Protein AF-0000000070455587 (afdb_homodimer)

Nearest PDB structures (foldseek):
  5ztb-assembly3_C  TM=7.508E-01  e=6.288E-12  Thermus thermophilus HB27
  5mko-assembly1_A  TM=6.521E-01  e=1.449E-11  Pyrococcus horikoshii OT3
  5mko-assembly1_B  TM=6.599E-01  e=3.337E-11  Pyrococcus horikoshii OT3
  5mkq-assembly1_B  TM=6.740E-01  e=5.622E-11  Pyrococcus horikoshii OT3
  3vrh-assembly1_A-2  TM=6.355E-01  e=8.100E-11  Pyrococcus horikoshii OT3

Radius of gyration: 31.51 Å; Cα contacts (8 Å, |Δi|>4): 1247; chains: 2; bounding box: 84×100×78 Å

Sequence (880 aa):
MKCGQGTAALVIRVGDPFCRGCFREYFVHKFRAMLGKNRVIFPGEKVLLAVSGGPASSAMVRQVQEGLSREAAKRLRFIPGLIYVEEGAVRRQSPEQREQTLAQMETLLQATGFPYHLIHLEEALELPPSILQPGLEHAGPSGPSYKEAVDSFIQQQRQDGDSGTSVPGHSTPDTAAGAPASPRLPGAAQTQELLRTFEAATTATAREELLEMLRTHLIVQTARDRGYAKVMMGESLTRVAIKLLTNLSLGRGAYLAVDTGFTDQRHGDVMVVRPMRDYTAKEIAFYNRFFSVPTVSVPPLFTKRREKPSIHQLVERFLLGLQEEFPSTISTVYRTGEKLSPEPAKASSESDRCLLCLCGLDTYGEEELALEPTLILEEPAAGAESKAAYIPLLCYSCRLTFKELGPLDTLPPYVRAEGQRRIRRAEMEQNQENQESNESMKCGQGTAALVIRVGDPFCRGCFREYFVHKFRAMLGKNRVIFPGEKVLLAVSGGPASSAMVRQVQEGLSREAAKRLRFIPGLIYVEEGAVRRQSPEQREQTLAQMETLLQATGFPYHLIHLEEALELPPSILQPGLEHAGPSGPSYKEAVDSFIQQQRQDGDSGTSVPGHSTPDTAAGAPASPRLPGAAQTQELLRTFEAATTATAREELLEMLRTHLIVQTARDRGYAKVMMGESLTRVAIKLLTNLSLGRGAYLAVDTGFTDQRHGDVMVVRPMRDYTAKEIAFYNRFFSVPTVSVPPLFTKRREKPSIHQLVERFLLGLQEEFPSTISTVYRTGEKLSPEPAKASSESDRCLLCLCGLDTYGEEELALEPTLILEEPAAGAESKAAYIPLLCYSCRLTFKELGPLDTLPPYVRAEGQRRIRRAEMEQNQENQESNES

Structure (mmCIF, N/CA/C/O backbone):
data_AF-0000000070455587-model_v1
#
loop_
_entity.id
_entity.type
_entity.pdbx_description
1 polymer 'Cytoplasmic tRNA 2-thiolation protein 2'
#
loop_
_atom_site.group_PDB
_atom_site.id
_atom_site.type_symbol
_atom_site.label_atom_id
_atom_site.label_alt_id
_atom_site.label_comp_id
_atom_site.label_asym_id
_atom_site.label_entity_id
_atom_site.label_seq_id
_atom_site.pdbx_PDB_ins_code
_atom_site.Cartn_x
_atom_site.Cartn_y
_atom_site.Cartn_z
_atom_site.occupancy
_atom_site.B_iso_or_equiv
_atom_site.auth_seq_id
_atom_site.auth_comp_id
_atom_site.auth_asym_id
_atom_site.auth_atom_id
_atom_site.pdbx_PDB_model_num
ATOM 1 N N . MET A 1 1 ? -34.938 5.895 4.184 1 53.97 1 MET A N 1
ATOM 2 C CA . MET A 1 1 ? -34.281 6.758 5.137 1 53.97 1 MET A CA 1
ATOM 3 C C . MET A 1 1 ? -34.469 6.27 6.566 1 53.97 1 MET A C 1
ATOM 5 O O . MET A 1 1 ? -35.562 5.773 6.906 1 53.97 1 MET A O 1
ATOM 9 N N . LYS A 1 2 ? -33.469 6.18 7.16 1 55.91 2 LYS A N 1
ATOM 10 C CA . LYS A 1 2 ? -33.625 5.621 8.5 1 55.91 2 LYS A CA 1
ATOM 11 C C . LYS A 1 2 ? -34.656 6.43 9.297 1 55.91 2 LYS A C 1
ATOM 13 O O . LYS A 1 2 ? -35.344 5.887 10.156 1 55.91 2 LYS A O 1
ATOM 18 N N . CYS A 1 3 ? -34.656 7.734 8.938 1 62.03 3 CYS A N 1
ATOM 19 C CA . CYS A 1 3 ? -35.469 8.602 9.781 1 62.03 3 CYS A CA 1
ATOM 20 C C . CYS A 1 3 ? -36.906 8.625 9.305 1 62.03 3 CYS A C 1
ATOM 22 O O . CYS A 1 3 ? -37.812 9.133 10 1 62.03 3 CYS A O 1
ATOM 24 N N . GLY A 1 4 ? -37.25 7.855 8.266 1 63.5 4 GLY A N 1
ATOM 25 C CA . GLY A 1 4 ? -38.625 7.75 7.789 1 63.5 4 GLY A CA 1
ATOM 26 C C . GLY A 1 4 ? -39.219 9.086 7.391 1 63.5 4 GLY A C 1
ATOM 27 O O . GLY A 1 4 ? -40.312 9.141 6.844 1 63.5 4 GLY A O 1
ATOM 28 N N . GLN A 1 5 ? -38.656 10.273 7.824 1 59.16 5 GLN A N 1
ATOM 29 C CA . GLN A 1 5 ? -39.312 11.57 7.645 1 59.16 5 GLN A CA 1
ATOM 30 C C . GLN A 1 5 ? -38.656 12.352 6.496 1 59.16 5 GLN A C 1
ATOM 32 O O . GLN A 1 5 ? -39.344 13.07 5.766 1 59.16 5 GLN A O 1
ATOM 37 N N . GLY A 1 6 ? -37.375 12.344 6.355 1 57.31 6 GLY A N 1
ATOM 38 C CA . GLY A 1 6 ? -36.75 13.281 5.453 1 57.31 6 GLY A CA 1
ATOM 39 C C . GLY A 1 6 ? -36.562 12.727 4.055 1 57.31 6 GLY A C 1
ATOM 40 O O . GLY A 1 6 ? -36.844 11.562 3.799 1 57.31 6 GLY A O 1
ATOM 41 N N . THR A 1 7 ? -36.531 13.648 3.037 1 64.38 7 THR A N 1
ATOM 42 C CA . THR A 1 7 ? -36.219 13.289 1.655 1 64.38 7 THR A CA 1
ATOM 43 C C . THR A 1 7 ? -34.75 12.969 1.492 1 64.38 7 THR A C 1
ATOM 45 O O . THR A 1 7 ? -33.875 13.656 2.045 1 64.38 7 THR A O 1
ATOM 48 N N . ALA A 1 8 ? -34.594 11.82 0.847 1 63.44 8 ALA A N 1
ATOM 49 C CA . ALA A 1 8 ? -33.219 11.406 0.614 1 63.44 8 ALA A CA 1
ATOM 50 C C . ALA A 1 8 ? -32.406 12.492 -0.103 1 63.44 8 ALA A C 1
ATOM 52 O O . ALA A 1 8 ? -32.844 12.992 -1.149 1 63.44 8 ALA A O 1
ATOM 53 N N . ALA A 1 9 ? -31.438 13.023 0.512 1 61.56 9 ALA A N 1
ATOM 54 C CA . ALA A 1 9 ? -30.625 14.094 -0.058 1 61.56 9 ALA A CA 1
ATOM 55 C C . ALA A 1 9 ? -29.297 13.57 -0.563 1 61.56 9 ALA A C 1
ATOM 57 O O . ALA A 1 9 ? -28.688 14.156 -1.463 1 61.56 9 ALA A O 1
ATOM 58 N N . LEU A 1 10 ? -28.812 12.516 -0.022 1 66.62 10 LEU A N 1
ATOM 59 C CA . LEU A 1 10 ? -27.453 12.078 -0.374 1 66.62 10 LEU A CA 1
ATOM 60 C C . LEU A 1 10 ? -27.312 10.578 -0.187 1 66.62 10 LEU A C 1
ATOM 62 O O . LEU A 1 10 ? -27.906 10 0.726 1 66.62 10 LEU A O 1
ATOM 66 N N . VAL A 1 11 ? -26.781 10.062 -1.194 1 56.38 11 VAL A N 1
ATOM 67 C CA . VAL A 1 11 ? -26.406 8.664 -1.054 1 56.38 11 VAL A CA 1
ATOM 68 C C . VAL A 1 11 ? -24.906 8.539 -0.867 1 56.38 11 VAL A C 1
ATOM 70 O O . VAL A 1 11 ? -24.125 8.898 -1.761 1 56.38 11 VAL A O 1
ATOM 73 N N . ILE A 1 12 ? -24.453 8.586 0.315 1 54.97 12 ILE A N 1
ATOM 74 C CA . ILE A 1 12 ? -23.016 8.406 0.552 1 54.97 12 ILE A CA 1
ATOM 75 C C . ILE A 1 12 ? -22.625 6.961 0.275 1 54.97 12 ILE A C 1
ATOM 77 O O . ILE A 1 12 ? -21.641 6.699 -0.417 1 54.97 12 ILE A O 1
ATOM 81 N N . ARG A 1 13 ? -23.312 6.09 0.977 1 52.16 13 ARG A N 1
ATOM 82 C CA . ARG A 1 13 ? -23.094 4.664 0.743 1 52.16 13 ARG A CA 1
ATOM 83 C C . ARG A 1 13 ? -24.297 4.039 0.033 1 52.16 13 ARG A C 1
ATOM 85 O O . ARG A 1 13 ? -25.422 4.508 0.183 1 52.16 13 ARG A O 1
ATOM 92 N N . VAL A 1 14 ? -23.984 3.229 -0.93 1 48.66 14 VAL A N 1
ATOM 93 C CA . VAL A 1 14 ? -25.078 2.59 -1.659 1 48.66 14 VAL A CA 1
ATOM 94 C C . VAL A 1 14 ? -26.109 2.031 -0.673 1 48.66 14 VAL A C 1
ATOM 96 O O . VAL A 1 14 ? -25.766 1.208 0.181 1 48.66 14 VAL A O 1
ATOM 99 N N . GLY A 1 15 ? -27.156 2.631 -0.532 1 50.5 15 GLY A N 1
ATOM 100 C CA . GLY A 1 15 ? -28.312 2.076 0.167 1 50.5 15 GLY A CA 1
ATOM 101 C C . GLY A 1 15 ? -28.703 2.873 1.396 1 50.5 15 GLY A C 1
ATOM 102 O O . GLY A 1 15 ? -29.703 2.562 2.055 1 50.5 15 GLY A O 1
ATOM 103 N N . ASP A 1 16 ? -27.812 3.791 1.745 1 60.31 16 ASP A N 1
ATOM 104 C CA . ASP A 1 16 ? -28.234 4.566 2.908 1 60.31 16 ASP A CA 1
ATOM 105 C C . ASP A 1 16 ? -28.438 6.035 2.543 1 60.31 16 ASP A C 1
ATOM 107 O O . ASP A 1 16 ? -27.594 6.879 2.838 1 60.31 16 ASP A O 1
ATOM 111 N N . PRO A 1 17 ? -29.547 6.219 2.043 1 72 17 PRO A N 1
ATOM 112 C CA . PRO A 1 17 ? -29.828 7.625 1.754 1 72 17 PRO A CA 1
ATOM 113 C C . PRO A 1 17 ? -30.078 8.453 3.014 1 72 17 PRO A C 1
ATOM 115 O O . PRO A 1 17 ? -30.672 7.949 3.973 1 72 17 PRO A O 1
ATOM 118 N N . PHE A 1 18 ? -29.391 9.516 3.135 1 76.94 18 PHE A N 1
ATOM 119 C CA . PHE A 1 18 ? -29.531 10.422 4.262 1 76.94 18 PHE A CA 1
ATOM 120 C C . PHE A 1 18 ? -30.344 11.648 3.865 1 76.94 18 PHE A C 1
ATOM 122 O O . PHE A 1 18 ? -30.203 12.164 2.754 1 76.94 18 PHE A O 1
ATOM 129 N N . CYS A 1 19 ? -31.312 11.953 4.707 1 80.81 19 CYS A N 1
ATOM 130 C CA . CYS A 1 19 ? -31.812 13.328 4.629 1 80.81 19 CYS A CA 1
ATOM 131 C C . CYS A 1 19 ? -30.812 14.305 5.234 1 80.81 19 CYS A C 1
ATOM 133 O O . CYS A 1 19 ? -29.828 13.891 5.852 1 80.81 19 CYS A O 1
ATOM 135 N N . ARG A 1 20 ? -31 15.586 5.121 1 83.62 20 ARG A N 1
ATOM 136 C CA . ARG A 1 20 ? -30.078 16.609 5.562 1 83.62 20 ARG A CA 1
ATOM 137 C C . ARG A 1 20 ? -29.844 16.531 7.07 1 83.62 20 ARG A C 1
ATOM 139 O O . ARG A 1 20 ? -28.703 16.594 7.531 1 83.62 20 ARG A O 1
ATOM 146 N N . GLY A 1 21 ? -30.906 16.422 7.777 1 85.56 21 GLY A N 1
ATOM 147 C CA . GLY A 1 21 ? -30.812 16.344 9.227 1 85.56 21 GLY A CA 1
ATOM 148 C C . GLY A 1 21 ? -30.078 15.109 9.703 1 85.56 21 GLY A C 1
ATOM 149 O O . GLY A 1 21 ? -29.203 15.195 10.57 1 85.56 21 GLY A O 1
ATOM 150 N N . CYS A 1 22 ? -30.391 14.055 9.141 1 87.38 22 CYS A N 1
ATOM 151 C CA . CYS A 1 22 ? -29.766 12.797 9.516 1 87.38 22 CYS A CA 1
ATOM 152 C C . CYS A 1 22 ? -28.281 12.805 9.148 1 87.38 22 CYS A C 1
ATOM 154 O O . CYS A 1 22 ? -27.453 12.227 9.859 1 87.38 22 CYS A O 1
ATOM 156 N N . PHE A 1 23 ? -28 13.492 8.062 1 89.88 23 PHE A N 1
ATOM 157 C CA . PHE A 1 23 ? -26.609 13.57 7.633 1 89.88 23 PHE A CA 1
ATOM 158 C C . PHE A 1 23 ? -25.797 14.414 8.602 1 89.88 23 PHE A C 1
ATOM 160 O O . PHE A 1 23 ? -24.656 14.07 8.922 1 89.88 23 PHE A O 1
ATOM 167 N N . ARG A 1 24 ? -26.406 15.43 9.023 1 90.81 24 ARG A N 1
ATOM 168 C CA . ARG A 1 24 ? -25.719 16.266 10.008 1 90.81 24 ARG A CA 1
ATOM 169 C C . ARG A 1 24 ? -25.422 15.477 11.273 1 90.81 24 ARG A C 1
ATOM 171 O O . ARG A 1 24 ? -24.297 15.523 11.781 1 90.81 24 ARG A O 1
ATOM 178 N N . GLU A 1 25 ? -26.375 14.766 11.727 1 89.38 25 GLU A N 1
ATOM 179 C CA . GLU A 1 25 ? -26.203 13.969 12.945 1 89.38 25 GLU A CA 1
ATOM 180 C C . GLU A 1 25 ? -25.141 12.898 12.758 1 89.38 25 GLU A C 1
ATOM 182 O O . GLU A 1 25 ? -24.328 12.648 13.656 1 89.38 25 GLU A O 1
ATOM 187 N N . TYR A 1 26 ? -25.219 12.367 11.594 1 89.62 26 TYR A N 1
ATOM 188 C CA . TYR A 1 26 ? -24.234 11.344 11.258 1 89.62 26 TYR A CA 1
ATOM 189 C C . TYR A 1 26 ? -22.828 11.922 11.273 1 89.62 26 TYR A C 1
ATOM 191 O O . TYR A 1 26 ? -21.906 11.336 11.844 1 89.62 26 TYR A O 1
ATOM 199 N N . PHE A 1 27 ? -22.656 13.055 10.633 1 93.31 27 PHE A N 1
ATOM 200 C CA . PHE A 1 27 ? -21.359 13.711 10.5 1 93.31 27 PHE A CA 1
ATOM 201 C C . PHE A 1 27 ? -20.812 14.109 11.867 1 93.31 27 PHE A C 1
ATOM 203 O O . PHE A 1 27 ? -19.641 13.867 12.164 1 93.31 27 PHE A O 1
ATOM 210 N N . VAL A 1 28 ? -21.641 14.609 12.711 1 92.5 28 VAL A N 1
ATOM 211 C CA . VAL A 1 28 ? -21.266 15.062 14.047 1 92.5 28 VAL A CA 1
ATOM 212 C C . VAL A 1 28 ? -20.922 13.852 14.922 1 92.5 28 VAL A C 1
ATOM 214 O O . VAL A 1 28 ? -19.922 13.867 15.641 1 92.5 28 VAL A O 1
ATOM 217 N N . HIS A 1 29 ? -21.703 12.852 14.836 1 91.69 29 HIS A N 1
ATOM 218 C CA . HIS A 1 29 ? -21.484 11.648 15.633 1 91.69 29 HIS A CA 1
ATOM 219 C C . HIS A 1 29 ? -20.156 10.984 15.281 1 91.69 29 HIS A C 1
ATOM 221 O O . HIS A 1 29 ? -19.438 10.516 16.156 1 91.69 29 HIS A O 1
ATOM 227 N N . LYS A 1 30 ? -19.922 10.922 14.062 1 93.56 30 LYS A N 1
ATOM 228 C CA . LYS A 1 30 ? -18.672 10.32 13.594 1 93.56 30 LYS A CA 1
ATOM 229 C C . LYS A 1 30 ? -17.453 11.047 14.148 1 93.56 30 LYS A C 1
ATOM 231 O O . LYS A 1 30 ? -16.484 10.414 14.562 1 93.56 30 LYS A O 1
ATOM 236 N N . PHE A 1 31 ? -17.5 12.367 14.18 1 94.75 31 PHE A N 1
ATOM 237 C CA . PHE A 1 31 ? -16.406 13.18 14.703 1 94.75 31 PHE A CA 1
ATOM 238 C C . PHE A 1 31 ? -16.219 12.938 16.203 1 94.75 31 PHE A C 1
ATOM 240 O O . PHE A 1 31 ? -15.094 12.711 16.656 1 94.75 31 PHE A O 1
ATOM 247 N N . ARG A 1 32 ? -17.266 12.891 16.875 1 91.69 32 ARG A N 1
ATOM 248 C CA . ARG A 1 32 ? -17.234 12.688 18.312 1 91.69 32 ARG A CA 1
ATOM 249 C C . ARG A 1 32 ? -16.766 11.281 18.672 1 91.69 32 ARG A C 1
ATOM 251 O O . ARG A 1 32 ? -16.031 11.086 19.625 1 91.69 32 ARG A O 1
ATOM 258 N N . ALA A 1 33 ? -17.266 10.398 17.906 1 91.31 33 ALA A N 1
ATOM 259 C CA . ALA A 1 33 ? -16.891 9.008 18.125 1 91.31 33 ALA A CA 1
ATOM 260 C C . ALA A 1 33 ? -15.391 8.812 17.922 1 91.31 33 ALA A C 1
ATOM 262 O O . ALA A 1 33 ? -14.75 8.055 18.656 1 91.31 33 ALA A O 1
ATOM 263 N N . MET A 1 34 ? -14.859 9.461 16.938 1 92.44 34 MET A N 1
ATOM 264 C CA . MET A 1 34 ? -13.43 9.367 16.656 1 92.44 34 MET A CA 1
ATOM 265 C C . MET A 1 34 ? -12.609 9.898 17.828 1 92.44 34 MET A C 1
ATOM 267 O O . MET A 1 34 ? -11.625 9.281 18.25 1 92.44 34 MET A O 1
ATOM 271 N N . LEU A 1 35 ? -12.977 11 18.375 1 92.38 35 LEU A N 1
ATOM 272 C CA . LEU A 1 35 ? -12.273 11.586 19.5 1 92.38 35 LEU A CA 1
ATOM 273 C C . LEU A 1 35 ? -12.484 10.75 20.766 1 92.38 35 LEU A C 1
ATOM 275 O O . LEU A 1 35 ? -11.547 10.555 21.547 1 92.38 35 LEU A O 1
ATOM 279 N N . GLY A 1 36 ? -13.688 10.203 20.922 1 88.56 36 GLY A N 1
ATOM 280 C CA . GLY A 1 36 ? -14.023 9.406 22.094 1 88.56 36 GLY A CA 1
ATOM 281 C C . GLY A 1 36 ? -13.32 8.062 22.109 1 88.56 36 GLY A C 1
ATOM 282 O O . GLY A 1 36 ? -12.945 7.57 23.188 1 88.56 36 GLY A O 1
ATOM 283 N N . LYS A 1 37 ? -13.188 7.508 21.016 1 88.88 37 LYS A N 1
ATOM 284 C CA . LYS A 1 37 ? -12.547 6.199 20.906 1 88.88 37 LYS A CA 1
ATOM 285 C C . LYS A 1 37 ? -11.062 6.277 21.234 1 88.88 37 LYS A C 1
ATOM 287 O O . LYS A 1 37 ? -10.492 5.332 21.797 1 88.88 37 LYS A O 1
ATOM 292 N N . ASN A 1 38 ? -10.445 7.336 20.922 1 88.25 38 ASN A N 1
ATOM 293 C CA . ASN A 1 38 ? -9 7.449 21.078 1 88.25 38 ASN A CA 1
ATOM 294 C C . ASN A 1 38 ? -8.633 8.102 22.406 1 88.25 38 ASN A C 1
ATOM 296 O O . ASN A 1 38 ? -7.617 7.766 23.016 1 88.25 38 ASN A O 1
ATOM 300 N N . ARG A 1 39 ? -9.383 9.016 22.969 1 89.19 39 ARG A N 1
ATOM 301 C CA . ARG A 1 39 ? -9.336 9.602 24.297 1 89.19 39 ARG A CA 1
ATOM 302 C C . ARG A 1 39 ? -7.961 10.18 24.609 1 89.19 39 ARG A C 1
ATOM 304 O O . ARG A 1 39 ? -7.391 9.922 25.672 1 89.19 39 ARG A O 1
ATOM 311 N N . VAL A 1 40 ? -7.48 10.922 23.656 1 91.19 40 VAL A N 1
ATOM 312 C CA . VAL A 1 40 ? -6.125 11.438 23.812 1 91.19 40 VAL A CA 1
ATOM 313 C C . VAL A 1 40 ? -6.172 12.914 24.188 1 91.19 40 VAL A C 1
ATOM 315 O O . VAL A 1 40 ? -5.164 13.484 24.609 1 91.19 40 VAL A O 1
ATOM 318 N N . ILE A 1 41 ? -7.316 13.508 24.078 1 92.62 41 ILE A N 1
ATOM 319 C CA . ILE A 1 41 ? -7.457 14.914 24.422 1 92.62 41 ILE A CA 1
ATOM 320 C C . ILE A 1 41 ? -8.117 15.047 25.797 1 92.62 41 ILE A C 1
ATOM 322 O O . ILE A 1 41 ? -9.305 14.75 25.953 1 92.62 41 ILE A O 1
ATOM 326 N N . PHE A 1 42 ? -7.449 15.586 26.688 1 90.44 42 PHE A N 1
ATOM 327 C CA . PHE A 1 42 ? -7.941 15.703 28.062 1 90.44 42 PHE A CA 1
ATOM 328 C C . PHE A 1 42 ? -8.648 17.031 28.266 1 90.44 42 PHE A C 1
ATOM 330 O O . PHE A 1 42 ? -8.367 18.016 27.562 1 90.44 42 PHE A O 1
ATOM 337 N N . PRO A 1 43 ? -9.516 17 29.234 1 90.44 43 PRO A N 1
ATOM 338 C CA . PRO A 1 43 ? -10.234 18.234 29.516 1 90.44 43 PRO A CA 1
ATOM 339 C C . PRO A 1 43 ? -9.305 19.391 29.891 1 90.44 43 PRO A C 1
ATOM 341 O O . PRO A 1 43 ? -8.352 19.188 30.656 1 90.44 43 PRO A O 1
ATOM 344 N N . GLY A 1 44 ? -9.602 20.516 29.297 1 91.12 44 GLY A N 1
ATOM 345 C CA . GLY A 1 44 ? -8.852 21.719 29.656 1 91.12 44 GLY A CA 1
ATOM 346 C C . GLY A 1 44 ? -7.578 21.875 28.844 1 91.12 44 GLY A C 1
ATOM 347 O O . GLY A 1 44 ? -6.93 22.922 28.891 1 91.12 44 GLY A O 1
ATOM 348 N N . GLU A 1 45 ? -7.258 20.922 28.094 1 93.56 45 GLU A N 1
ATOM 349 C CA . GLU A 1 45 ? -6.062 21.016 27.25 1 93.56 45 GLU A CA 1
ATOM 350 C C . GLU A 1 45 ? -6.262 22.016 26.109 1 93.56 45 GLU A C 1
ATOM 352 O O . GLU A 1 45 ? -7.363 22.141 25.578 1 93.56 45 GLU A O 1
ATOM 357 N N . LYS A 1 46 ? -5.223 22.688 25.859 1 96.81 46 LYS A N 1
ATOM 358 C CA . LYS A 1 46 ? -5.238 23.547 24.672 1 96.81 46 LYS A CA 1
ATOM 359 C C . LYS A 1 46 ? -4.926 22.766 23.406 1 96.81 46 LYS A C 1
ATOM 361 O O . LYS A 1 46 ? -3.957 22 23.375 1 96.81 46 LYS A O 1
ATOM 366 N N . VAL A 1 47 ? -5.789 22.922 22.438 1 98.06 47 VAL A N 1
ATOM 367 C CA . VAL A 1 47 ? -5.648 22.172 21.188 1 98.06 47 VAL A CA 1
ATOM 368 C C . VAL A 1 47 ? -5.586 23.141 20 1 98.06 47 VAL A C 1
ATOM 370 O O . VAL A 1 47 ? -6.496 23.953 19.812 1 98.06 47 VAL A O 1
ATOM 373 N N . LEU A 1 48 ? -4.508 23.094 19.266 1 98.75 48 LEU A N 1
ATOM 374 C CA . LEU A 1 48 ? -4.305 23.969 18.109 1 98.75 48 LEU A CA 1
ATOM 375 C C . LEU A 1 48 ? -4.844 23.312 16.828 1 98.75 48 LEU A C 1
ATOM 377 O O . LEU A 1 48 ? -4.406 22.234 16.453 1 98.75 48 LEU A O 1
ATOM 381 N N . LEU A 1 49 ? -5.82 23.891 16.188 1 98.75 49 LEU A N 1
ATOM 382 C CA . LEU A 1 49 ? -6.387 23.391 14.938 1 98.75 49 LEU A CA 1
ATOM 383 C C . LEU A 1 49 ? -5.688 24.016 13.734 1 98.75 49 LEU A C 1
ATOM 385 O O . LEU A 1 49 ? -5.688 25.25 13.578 1 98.75 49 LEU A O 1
ATOM 389 N N . ALA A 1 50 ? -5.09 23.188 12.914 1 98.69 50 ALA A N 1
ATOM 390 C CA . ALA A 1 50 ? -4.465 23.672 11.688 1 98.69 50 ALA A CA 1
ATOM 391 C C . ALA A 1 50 ? -5.5 23.875 10.586 1 98.69 50 ALA A C 1
ATOM 393 O O . ALA A 1 50 ? -6.168 22.922 10.172 1 98.69 50 ALA A O 1
ATOM 394 N N . VAL A 1 51 ? -5.578 25.109 10.094 1 98.06 51 VAL A N 1
ATOM 395 C CA . VAL A 1 51 ? -6.594 25.469 9.102 1 98.06 51 VAL A CA 1
ATOM 396 C C . VAL A 1 51 ? -5.922 25.906 7.809 1 98.06 51 VAL A C 1
ATOM 398 O O . VAL A 1 51 ? -5.16 26.891 7.797 1 98.06 51 VAL A O 1
ATOM 401 N N . SER A 1 52 ? -6.211 25.203 6.758 1 96.31 52 SER A N 1
ATOM 402 C CA . SER A 1 52 ? -5.637 25.562 5.461 1 96.31 52 SER A CA 1
ATOM 403 C C . SER A 1 52 ? -6.59 26.438 4.652 1 96.31 52 SER A C 1
ATOM 405 O O . SER A 1 52 ? -6.18 27.078 3.686 1 96.31 52 SER A O 1
ATOM 407 N N . GLY A 1 53 ? -7.871 26.5 5.066 1 94.94 53 GLY A N 1
ATOM 408 C CA . GLY A 1 53 ? -8.898 27.156 4.273 1 94.94 53 GLY A CA 1
ATOM 409 C C . GLY A 1 53 ? -9.625 26.203 3.34 1 94.94 53 GLY A C 1
ATOM 410 O O . GLY A 1 53 ? -10.68 26.531 2.801 1 94.94 53 GLY A O 1
ATOM 411 N N . GLY A 1 54 ? -9.133 25.016 3.182 1 95.94 54 GLY A N 1
ATOM 412 C CA . GLY A 1 54 ? -9.758 24.031 2.32 1 95.94 54 GLY A CA 1
ATOM 413 C C . GLY A 1 54 ? -10.961 23.359 2.955 1 95.94 54 GLY A C 1
ATOM 414 O O . GLY A 1 54 ? -11.328 23.672 4.09 1 95.94 54 GLY A O 1
ATOM 415 N N . PRO A 1 55 ? -11.531 22.438 2.246 1 97.12 55 PRO A N 1
ATOM 416 C CA . PRO A 1 55 ? -12.789 21.844 2.703 1 97.12 55 PRO A CA 1
ATOM 417 C C . PRO A 1 55 ? -12.625 21.047 3.99 1 97.12 55 PRO A C 1
ATOM 419 O O . PRO A 1 55 ? -13.438 21.172 4.914 1 97.12 55 PRO A O 1
ATOM 422 N N . ALA A 1 56 ? -11.609 20.297 4.094 1 97.81 56 ALA A N 1
ATOM 423 C CA . ALA A 1 56 ? -11.477 19.375 5.219 1 97.81 56 ALA A CA 1
ATOM 424 C C . ALA A 1 56 ? -11.172 20.125 6.512 1 97.81 56 ALA A C 1
ATOM 426 O O . ALA A 1 56 ? -11.773 19.844 7.551 1 97.81 56 ALA A O 1
ATOM 427 N N . SER A 1 57 ? -10.234 21.031 6.445 1 97.81 57 SER A N 1
ATOM 428 C CA . SER A 1 57 ? -9.898 21.781 7.645 1 97.81 57 SER A CA 1
ATOM 429 C C . SER A 1 57 ? -11.055 22.656 8.094 1 97.81 57 SER A C 1
ATOM 431 O O . SER A 1 57 ? -11.297 22.828 9.289 1 97.81 57 SER A O 1
ATOM 433 N N . SER A 1 58 ? -11.797 23.219 7.129 1 97.88 58 SER A N 1
ATOM 434 C CA . SER A 1 58 ? -12.953 24.047 7.465 1 97.88 58 SER A CA 1
ATOM 435 C C . SER A 1 58 ? -14.055 23.219 8.125 1 97.88 58 SER A C 1
ATOM 437 O O . SER A 1 58 ? -14.672 23.656 9.086 1 97.88 58 SER A O 1
ATOM 439 N N . ALA A 1 59 ? -14.266 22.016 7.574 1 98.12 59 ALA A N 1
ATOM 440 C CA . ALA A 1 59 ? -15.242 21.125 8.188 1 98.12 59 ALA A CA 1
ATOM 441 C C . ALA A 1 59 ? -14.828 20.734 9.602 1 98.12 59 ALA A C 1
ATOM 443 O O . ALA A 1 59 ? -15.672 20.625 10.492 1 98.12 59 ALA A O 1
ATOM 444 N N . MET A 1 60 ? -13.57 20.516 9.797 1 98.31 60 MET A N 1
ATOM 445 C CA . MET A 1 60 ? -13.031 20.172 11.109 1 98.31 60 MET A CA 1
ATOM 446 C C . MET A 1 60 ? -13.328 21.266 12.125 1 98.31 60 MET A C 1
ATOM 448 O O . MET A 1 60 ? -13.789 21 13.227 1 98.31 60 MET A O 1
ATOM 452 N N . VAL A 1 61 ? -13.078 22.531 11.75 1 97.88 61 VAL A N 1
ATOM 453 C CA . VAL A 1 61 ? -13.32 23.656 12.633 1 97.88 61 VAL A CA 1
ATOM 454 C C . VAL A 1 61 ? -14.805 23.734 13 1 97.88 61 VAL A C 1
ATOM 456 O O . VAL A 1 61 ? -15.148 23.953 14.164 1 97.88 61 VAL A O 1
ATOM 459 N N . ARG A 1 62 ? -15.648 23.516 12.055 1 96.62 62 ARG A N 1
ATOM 460 C CA . ARG A 1 62 ? -17.094 23.547 12.297 1 96.62 62 ARG A CA 1
ATOM 461 C C . ARG A 1 62 ? -17.5 22.453 13.281 1 96.62 62 ARG A C 1
ATOM 463 O O . ARG A 1 62 ? -18.344 22.688 14.148 1 96.62 62 ARG A O 1
ATOM 470 N N . GLN A 1 63 ? -16.906 21.281 13.125 1 96.44 63 GLN A N 1
ATOM 471 C CA . GLN A 1 63 ? -17.219 20.188 14.039 1 96.44 63 GLN A CA 1
ATOM 472 C C . GLN A 1 63 ? -16.781 20.516 15.461 1 96.44 63 GLN A C 1
ATOM 474 O O . GLN A 1 63 ? -17.469 20.172 16.422 1 96.44 63 GLN A O 1
ATOM 479 N N . VAL A 1 64 ? -15.617 21.141 15.594 1 96.38 64 VAL A N 1
ATOM 480 C CA . VAL A 1 64 ? -15.133 21.531 16.906 1 96.38 64 VAL A CA 1
ATOM 481 C C . VAL A 1 64 ? -16.062 22.578 17.516 1 96.38 64 VAL A C 1
ATOM 483 O O . VAL A 1 64 ? -16.391 22.516 18.703 1 96.38 64 VAL A O 1
ATOM 486 N N . GLN A 1 65 ? -16.516 23.516 16.688 1 94 65 GLN A N 1
ATOM 487 C CA . GLN A 1 65 ? -17.453 24.531 17.156 1 94 65 GLN A CA 1
ATOM 488 C C . GLN A 1 65 ? -18.734 23.906 17.656 1 94 65 GLN A C 1
ATOM 490 O O . GLN A 1 65 ? -19.234 24.25 18.734 1 94 65 GLN A O 1
ATOM 495 N N . GLU A 1 66 ? -19.234 22.984 16.891 1 89.81 66 GLU A N 1
ATOM 496 C CA . GLU A 1 66 ? -20.469 22.281 17.266 1 89.81 66 GLU A CA 1
ATOM 497 C C . GLU A 1 66 ? -20.266 21.469 18.531 1 89.81 66 GLU A C 1
ATOM 499 O O . GLU A 1 66 ? -21.188 21.375 19.359 1 89.81 66 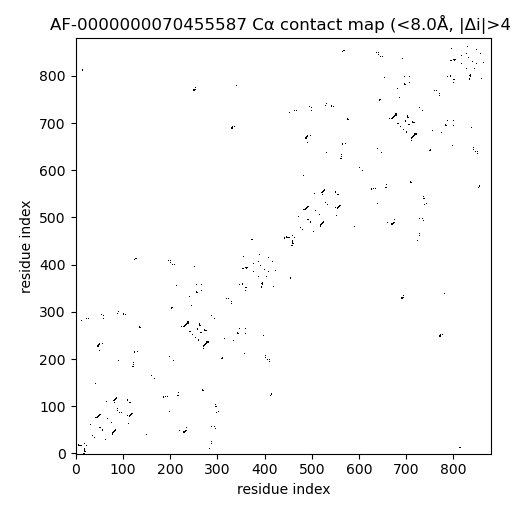GLU A O 1
ATOM 504 N N . GLY A 1 67 ? -19.156 20.938 18.672 1 90.06 67 GLY A N 1
ATOM 505 C CA . GLY A 1 67 ? -18.875 20.094 19.812 1 90.06 67 GLY A CA 1
ATOM 506 C C . GLY A 1 67 ? -18.656 20.875 21.094 1 90.06 67 GLY A C 1
ATOM 507 O O . GLY A 1 67 ? -18.844 20.359 22.188 1 90.06 67 GLY A O 1
ATOM 508 N N . LEU A 1 68 ? -18.25 22.062 20.969 1 89.12 68 LEU A N 1
ATOM 509 C CA . LEU A 1 68 ? -17.984 22.906 22.141 1 89.12 68 LEU A CA 1
ATOM 510 C C . LEU A 1 68 ? -19.219 23.672 22.562 1 89.12 68 LEU A C 1
ATOM 512 O O . LEU A 1 68 ? -19.266 24.234 23.656 1 89.12 68 LEU A O 1
ATOM 516 N N . SER A 1 69 ? -20.188 23.578 21.734 1 83.75 69 SER A N 1
ATOM 517 C CA . SER A 1 69 ? -21.422 24.312 22.031 1 83.75 69 SER A CA 1
ATOM 518 C C . SER A 1 69 ? -22.141 23.688 23.234 1 83.75 69 SER A C 1
ATOM 520 O O . SER A 1 69 ? -22.047 22.484 23.469 1 83.75 69 SER A O 1
ATOM 522 N N . ARG A 1 70 ? -22.859 24.469 24 1 71.38 70 ARG A N 1
ATOM 523 C CA . ARG A 1 70 ? -23.547 24.094 25.234 1 71.38 70 ARG A CA 1
ATOM 524 C C . ARG A 1 70 ? -24.672 23.094 24.938 1 71.38 70 ARG A C 1
ATOM 526 O O . ARG A 1 70 ? -25.031 22.281 25.797 1 71.38 70 ARG A O 1
ATOM 533 N N . GLU A 1 71 ? -25.094 23.125 23.859 1 69.19 71 GLU A N 1
ATOM 534 C CA . GLU A 1 71 ? -26.234 22.281 23.5 1 69.19 71 GLU A CA 1
ATOM 535 C C . GLU A 1 71 ? -25.797 20.875 23.125 1 69.19 71 GLU A C 1
ATOM 537 O O . GLU A 1 71 ? -26.625 19.984 22.969 1 69.19 71 GLU A O 1
ATOM 542 N N . ALA A 1 72 ? -24.516 20.781 23.234 1 72.62 72 ALA A N 1
ATOM 543 C CA . ALA A 1 72 ? -24.031 19.469 22.797 1 72.62 72 ALA A CA 1
ATOM 544 C C . ALA A 1 72 ? -24.141 18.438 23.906 1 72.62 72 ALA A C 1
ATOM 546 O O . ALA A 1 72 ? -23.812 18.719 25.062 1 72.62 72 ALA A O 1
ATOM 547 N N . ALA A 1 73 ? -24.719 17.344 23.797 1 62.34 73 ALA A N 1
ATOM 548 C CA . ALA A 1 73 ? -24.891 16.266 24.766 1 62.34 73 ALA A CA 1
ATOM 549 C C . ALA A 1 73 ? -23.547 15.828 25.344 1 62.34 73 ALA A C 1
ATOM 551 O O . ALA A 1 73 ? -23.375 15.766 26.562 1 62.34 73 ALA A O 1
ATOM 552 N N . LYS A 1 74 ? -22.562 15.484 24.641 1 68.62 74 LYS A N 1
ATOM 553 C CA . LYS A 1 74 ? -21.203 15.125 25.047 1 68.62 74 LYS A CA 1
ATOM 554 C C . LYS A 1 74 ? -20.203 16.172 24.562 1 68.62 74 LYS A C 1
ATOM 556 O O . LYS A 1 74 ? -19.5 15.961 23.562 1 68.62 74 LYS A O 1
ATOM 561 N N . ARG A 1 75 ? -20.172 17.125 25.438 1 80.38 75 ARG A N 1
ATOM 562 C CA . ARG A 1 75 ? -19.453 18.344 25.078 1 80.38 75 ARG A CA 1
ATOM 563 C C . ARG A 1 75 ? -17.938 18.109 25.094 1 80.38 75 ARG A C 1
ATOM 565 O O . ARG A 1 75 ? -17.438 17.422 25.984 1 80.38 75 ARG A O 1
ATOM 572 N N . LEU A 1 76 ? -17.297 18.656 24.062 1 88.69 76 LEU A N 1
ATOM 573 C CA . LEU A 1 76 ? -15.836 18.719 24.078 1 88.69 76 LEU A CA 1
ATOM 574 C C . LEU A 1 76 ? -15.359 19.672 25.172 1 88.69 76 LEU A C 1
ATOM 576 O O . LEU A 1 76 ? -16.016 20.672 25.453 1 88.69 76 LEU A O 1
ATOM 580 N N . ARG A 1 77 ? -14.266 19.359 25.781 1 88.75 77 ARG A N 1
ATOM 581 C CA . ARG A 1 77 ? -13.859 20.094 26.969 1 88.75 77 ARG A CA 1
ATOM 582 C C . ARG A 1 77 ? -12.445 20.641 26.828 1 88.75 77 ARG A C 1
ATOM 584 O O . ARG A 1 77 ? -11.781 20.938 27.828 1 88.75 77 ARG A O 1
ATOM 591 N N . PHE A 1 78 ? -11.992 20.75 25.625 1 93.19 78 PHE A N 1
ATOM 592 C CA . PHE A 1 78 ? -10.672 21.328 25.422 1 93.19 78 PHE A CA 1
ATOM 593 C C . PHE A 1 78 ? -10.781 22.766 24.969 1 93.19 78 PHE A C 1
ATOM 595 O O . PHE A 1 78 ? -11.875 23.266 24.688 1 93.19 78 PHE A O 1
ATOM 602 N N . ILE A 1 79 ? -9.664 23.484 24.969 1 95.56 79 ILE A N 1
ATOM 603 C CA . ILE A 1 79 ? -9.609 24.891 24.594 1 95.56 79 ILE A CA 1
ATOM 604 C C . ILE A 1 79 ? -8.992 25.016 23.203 1 95.56 79 ILE A C 1
ATOM 606 O O . ILE A 1 79 ? -7.781 24.844 23.031 1 95.56 79 ILE A O 1
ATOM 610 N N . PRO A 1 80 ? -9.805 25.438 22.266 1 97.25 80 PRO A N 1
ATOM 611 C CA . PRO A 1 80 ? -9.312 25.469 20.875 1 97.25 80 PRO A CA 1
ATOM 612 C C . PRO A 1 80 ? -8.547 26.75 20.547 1 97.25 80 PRO A C 1
ATOM 614 O O . PRO A 1 80 ? -8.789 27.797 21.156 1 97.25 80 PRO A O 1
ATOM 617 N N . GLY A 1 81 ? -7.59 26.641 19.75 1 98.25 81 GLY A N 1
ATOM 618 C CA . GLY A 1 81 ? -6.918 27.688 18.984 1 98.25 81 GLY A CA 1
ATOM 619 C C . GLY A 1 81 ? -6.703 27.344 17.531 1 98.25 81 GLY A C 1
ATOM 620 O O . GLY A 1 81 ? -6.734 26.156 17.172 1 98.25 81 GLY A O 1
ATOM 621 N N . LEU A 1 82 ? -6.617 28.359 16.719 1 98.56 82 LEU A N 1
ATOM 622 C CA . LEU A 1 82 ? -6.465 28.109 15.281 1 98.56 82 LEU A CA 1
ATOM 623 C C . LEU A 1 82 ? -5.109 28.609 14.789 1 98.56 82 LEU A C 1
ATOM 625 O O . LEU A 1 82 ? -4.543 29.547 15.344 1 98.56 82 LEU A O 1
ATOM 629 N N . ILE A 1 83 ? -4.594 27.953 13.773 1 98.56 83 ILE A N 1
ATOM 630 C CA . ILE A 1 83 ? -3.389 28.453 13.109 1 98.56 83 ILE A CA 1
ATOM 631 C C . ILE A 1 83 ? -3.547 28.344 11.594 1 98.56 83 ILE A C 1
ATOM 633 O O . ILE A 1 83 ? -4.098 27.359 11.094 1 98.56 83 ILE A O 1
ATOM 637 N N . TYR A 1 84 ? -3.191 29.359 10.93 1 98.12 84 TYR A N 1
ATOM 638 C CA . TYR A 1 84 ? -3.121 29.406 9.469 1 98.12 84 TYR A CA 1
ATOM 639 C C . TYR A 1 84 ? -1.725 29.797 9.008 1 98.12 84 TYR A C 1
ATOM 641 O O . TYR A 1 84 ? -1.193 30.828 9.422 1 98.12 84 TYR A O 1
ATOM 649 N N . VAL A 1 85 ? -1.159 28.953 8.172 1 97.88 85 VAL A N 1
ATOM 650 C CA . VAL A 1 85 ? 0.14 29.25 7.574 1 97.88 85 VAL A CA 1
ATOM 651 C C . VAL A 1 85 ? -0.051 29.781 6.156 1 97.88 85 VAL A C 1
ATOM 653 O O . VAL A 1 85 ? -0.475 29.047 5.258 1 97.88 85 VAL A O 1
ATOM 656 N N . GLU A 1 86 ? 0.258 31.047 5.957 1 97.19 86 GLU A N 1
ATOM 657 C CA . GLU A 1 86 ? 0.165 31.672 4.645 1 97.19 86 GLU A CA 1
ATOM 658 C C . GLU A 1 86 ? 1.312 31.234 3.738 1 97.19 86 GLU A C 1
ATOM 660 O O . GLU A 1 86 ? 2.482 31.422 4.07 1 97.19 86 GLU A O 1
ATOM 665 N N . GLU A 1 87 ? 0.989 30.625 2.604 1 97.25 87 GLU A N 1
ATOM 666 C CA . GLU A 1 87 ? 1.987 30 1.733 1 97.25 87 GLU A CA 1
ATOM 667 C C . GLU A 1 87 ? 1.974 30.641 0.345 1 97.25 87 GLU A C 1
ATOM 669 O O . GLU A 1 87 ? 2.48 30.047 -0.615 1 97.25 87 GLU A O 1
ATOM 674 N N . GLY A 1 88 ? 1.445 31.812 0.17 1 96.62 88 GLY A N 1
ATOM 675 C CA . GLY A 1 88 ? 1.217 32.406 -1.136 1 96.62 88 GLY A CA 1
ATOM 676 C C . GLY A 1 88 ? 2.496 32.625 -1.922 1 96.62 88 GLY A C 1
ATOM 677 O O . GLY A 1 88 ? 2.492 32.562 -3.152 1 96.62 88 GLY A O 1
ATOM 678 N N . ALA A 1 89 ? 3.641 32.906 -1.253 1 96.69 89 ALA A N 1
ATOM 679 C CA . ALA A 1 89 ? 4.906 33.156 -1.936 1 96.69 89 ALA A CA 1
ATOM 680 C C . ALA A 1 89 ? 5.312 31.984 -2.814 1 96.69 89 ALA A C 1
ATOM 682 O O . ALA A 1 89 ? 5.699 32.156 -3.969 1 96.69 89 ALA A O 1
ATOM 683 N N . VAL A 1 90 ? 5.172 30.797 -2.279 1 97.5 90 VAL A N 1
ATOM 684 C CA . VAL A 1 90 ? 5.625 29.609 -3.006 1 97.5 90 VAL A CA 1
ATOM 685 C C . VAL A 1 90 ? 4.523 29.125 -3.943 1 97.5 90 VAL A C 1
ATOM 687 O O . VAL A 1 90 ? 4.711 28.141 -4.676 1 97.5 90 VAL A O 1
ATOM 690 N N . ARG A 1 91 ? 3.434 29.781 -3.953 1 96.31 91 ARG A N 1
ATOM 691 C CA . ARG A 1 91 ? 2.328 29.484 -4.855 1 96.31 91 ARG A CA 1
ATOM 692 C C . ARG A 1 91 ? 2.203 30.531 -5.949 1 96.31 91 ARG A C 1
ATOM 694 O O . ARG A 1 91 ? 1.188 30.594 -6.645 1 96.31 91 ARG A O 1
ATOM 701 N N . ARG A 1 92 ? 3.15 31.422 -6.004 1 93.38 92 ARG A N 1
ATOM 702 C CA . ARG A 1 92 ? 3.332 32.438 -7.031 1 93.38 92 ARG A CA 1
ATOM 703 C C . ARG A 1 92 ? 2.207 33.469 -6.984 1 93.38 92 ARG A C 1
ATOM 705 O O . ARG A 1 92 ? 1.719 33.906 -8.031 1 93.38 92 ARG A O 1
ATOM 712 N N . GLN A 1 93 ? 1.771 33.656 -5.852 1 95 93 GLN A N 1
ATOM 713 C CA . GLN A 1 93 ? 0.826 34.781 -5.668 1 95 93 GLN A CA 1
ATOM 714 C C . GLN A 1 93 ? 1.553 36.094 -5.527 1 95 93 GLN A C 1
ATOM 716 O O . GLN A 1 93 ? 2.607 36.188 -4.891 1 95 93 GLN A O 1
ATOM 721 N N . SER A 1 94 ? 0.917 37.125 -6.145 1 95.06 94 SER A N 1
ATOM 722 C CA . SER A 1 94 ? 1.442 38.469 -5.957 1 95.06 94 SER A CA 1
ATOM 723 C C . SER A 1 94 ? 1.191 38.969 -4.539 1 95.06 94 SER A C 1
ATOM 725 O O . SER A 1 94 ? 0.369 38.406 -3.812 1 95.06 94 SER A O 1
ATOM 727 N N . PRO A 1 95 ? 1.936 40 -4.109 1 95 95 PRO A N 1
ATOM 728 C CA . PRO A 1 95 ? 1.688 40.562 -2.775 1 95 95 PRO A CA 1
ATOM 729 C C . PRO A 1 95 ? 0.232 40.969 -2.566 1 95 95 PRO A C 1
ATOM 731 O O . PRO A 1 95 ? -0.321 40.75 -1.482 1 95 95 PRO A O 1
ATOM 734 N N . GLU A 1 96 ? -0.355 41.469 -3.6 1 95.12 96 GLU A N 1
ATOM 735 C CA . GLU A 1 96 ? -1.754 41.875 -3.504 1 95.12 96 GLU A CA 1
ATOM 736 C C . GLU A 1 96 ? -2.668 40.688 -3.312 1 95.12 96 GLU A C 1
ATOM 738 O O . GLU A 1 96 ? -3.598 40.719 -2.504 1 95.12 96 GLU A O 1
ATOM 743 N N . GLN A 1 97 ? -2.391 39.688 -4.098 1 95.5 97 GLN A N 1
ATOM 744 C CA . GLN A 1 97 ? -3.172 38.438 -3.98 1 95.5 97 GLN A CA 1
ATOM 745 C C . GLN A 1 97 ? -3.012 37.812 -2.598 1 95.5 97 GLN A C 1
ATOM 747 O O . GLN A 1 97 ? -3.979 37.312 -2.021 1 95.5 97 GLN A O 1
ATOM 752 N N . ARG A 1 98 ? -1.812 37.812 -2.096 1 96.5 98 ARG A N 1
ATOM 753 C CA . ARG A 1 98 ? -1.527 37.281 -0.771 1 96.5 98 ARG A CA 1
ATOM 754 C C . ARG A 1 98 ? -2.289 38.031 0.308 1 96.5 98 ARG A C 1
ATOM 756 O O . ARG A 1 98 ? -2.846 37.438 1.226 1 96.5 98 ARG A O 1
ATOM 763 N N . GLU A 1 99 ? -2.363 39.312 0.182 1 95.25 99 GLU A N 1
ATOM 764 C CA . GLU A 1 99 ? -3.086 40.125 1.144 1 95.25 99 GLU A CA 1
ATOM 765 C C . GLU A 1 99 ? -4.586 39.844 1.095 1 95.25 99 GLU A C 1
ATOM 767 O O . GLU A 1 99 ? -5.254 39.844 2.131 1 95.25 99 GLU A O 1
ATOM 772 N N . GLN A 1 100 ? -5.035 39.688 -0.094 1 94.75 100 GLN A N 1
ATOM 773 C CA . GLN A 1 100 ? -6.453 39.375 -0.257 1 94.75 100 GLN A CA 1
ATOM 774 C C . GLN A 1 100 ? -6.801 38.031 0.397 1 94.75 100 GLN A C 1
ATOM 776 O O . GLN A 1 100 ? -7.809 37.938 1.096 1 94.75 100 GLN A O 1
ATOM 781 N N . THR A 1 101 ? -5.977 37.062 0.128 1 95.38 101 THR A N 1
ATOM 782 C CA . THR A 1 101 ? -6.191 35.75 0.725 1 95.38 101 THR A CA 1
ATOM 783 C C . THR A 1 101 ? -6.121 35.844 2.248 1 95.38 101 THR A C 1
ATOM 785 O O . THR A 1 101 ? -6.934 35.219 2.945 1 95.38 101 THR A O 1
ATOM 788 N N . LEU A 1 102 ? -5.16 36.562 2.738 1 95.5 102 LEU A N 1
ATOM 789 C CA . LEU A 1 102 ? -4.988 36.75 4.176 1 95.5 102 LEU A CA 1
ATOM 790 C C . LEU A 1 102 ? -6.219 37.406 4.793 1 95.5 102 LEU A C 1
ATOM 792 O O . LEU A 1 102 ? -6.66 37 5.879 1 95.5 102 LEU A O 1
ATOM 796 N N . ALA A 1 103 ? -6.727 38.312 4.129 1 95 103 ALA A N 1
ATOM 797 C CA . ALA A 1 103 ? -7.906 39.031 4.629 1 95 103 ALA A CA 1
ATOM 798 C C . ALA A 1 103 ? -9.117 38.094 4.672 1 95 103 ALA A C 1
ATOM 800 O O . ALA A 1 103 ? -9.891 38.125 5.633 1 95 103 ALA A O 1
ATOM 801 N N . GLN A 1 104 ? -9.25 37.375 3.623 1 95.75 104 GLN A N 1
ATOM 802 C CA . GLN A 1 104 ? -10.344 36.406 3.58 1 95.75 104 GLN A CA 1
ATOM 803 C C . GLN A 1 104 ? -10.227 35.375 4.703 1 95.75 104 GLN A C 1
ATOM 805 O O . GLN A 1 104 ? -11.203 35.062 5.379 1 95.75 104 GLN A O 1
ATOM 810 N N . MET A 1 105 ? -9.047 34.906 4.891 1 96.19 105 MET A N 1
ATOM 811 C CA . MET A 1 105 ? -8.812 33.875 5.918 1 96.19 105 MET A CA 1
ATOM 812 C C . MET A 1 105 ? -9.039 34.469 7.312 1 96.19 105 MET A C 1
ATOM 814 O O . MET A 1 105 ? -9.625 33.812 8.18 1 96.19 105 MET A O 1
ATOM 818 N N . GLU A 1 106 ? -8.547 35.594 7.504 1 95.31 106 GLU A N 1
ATOM 819 C CA . GLU A 1 106 ? -8.703 36.25 8.805 1 95.31 106 GLU A CA 1
ATOM 820 C C . GLU A 1 106 ? -10.18 36.438 9.156 1 95.31 106 GLU A C 1
ATOM 822 O O . GLU A 1 106 ? -10.578 36.25 10.305 1 95.31 106 GLU A O 1
ATOM 827 N N . THR A 1 107 ? -10.93 36.812 8.148 1 95.56 107 THR A N 1
ATOM 828 C CA . THR A 1 107 ? -12.367 36.969 8.352 1 95.56 107 THR A CA 1
ATOM 829 C C . THR A 1 107 ? -13 35.656 8.797 1 95.56 107 THR A C 1
ATOM 831 O O . THR A 1 107 ? -13.812 35.656 9.719 1 95.56 107 THR A O 1
ATOM 834 N N . LEU A 1 108 ? -12.625 34.625 8.188 1 95.56 108 LEU A N 1
ATOM 835 C CA . LEU A 1 108 ? -13.156 33.312 8.523 1 95.56 108 LEU A CA 1
ATOM 836 C C . LEU A 1 108 ? -12.742 32.906 9.93 1 95.56 108 LEU A C 1
ATOM 838 O O . LEU A 1 108 ? -13.547 32.344 10.68 1 95.56 108 LEU A O 1
ATOM 842 N N . LEU A 1 109 ? -11.477 33.125 10.281 1 96.81 109 LEU A N 1
ATOM 843 C CA . LEU A 1 109 ? -10.961 32.75 11.586 1 96.81 109 LEU A CA 1
ATOM 844 C C . LEU A 1 109 ? -11.625 33.562 12.695 1 96.81 109 LEU A C 1
ATOM 846 O O . LEU A 1 109 ? -11.992 33 13.734 1 96.81 109 LEU A O 1
ATOM 850 N N . GLN A 1 110 ? -11.836 34.781 12.414 1 95.56 110 GLN A N 1
ATOM 851 C CA . GLN A 1 110 ? -12.484 35.656 13.383 1 95.56 110 GLN A CA 1
ATOM 852 C C . GLN A 1 110 ? -13.93 35.25 13.633 1 95.56 110 GLN A C 1
ATOM 854 O O . GLN A 1 110 ? -14.414 35.312 14.758 1 95.56 110 GLN A O 1
ATOM 859 N N . ALA A 1 111 ? -14.5 34.812 12.648 1 94.88 111 ALA A N 1
ATOM 860 C CA . ALA A 1 111 ? -15.906 34.438 12.734 1 94.88 111 ALA A CA 1
ATOM 861 C C . ALA A 1 111 ? -16.078 33.219 13.648 1 94.88 111 ALA A C 1
ATOM 863 O O . ALA A 1 111 ? -17.172 33 14.188 1 94.88 111 ALA A O 1
ATOM 864 N N . THR A 1 112 ? -15.086 32.469 13.852 1 94.62 112 THR A N 1
ATOM 865 C CA . THR A 1 112 ? -15.18 31.266 14.688 1 94.62 112 THR A CA 1
ATOM 866 C C . THR A 1 112 ? -15.258 31.656 16.156 1 94.62 112 THR A C 1
ATOM 868 O O . THR A 1 112 ? -15.75 30.875 16.984 1 94.62 112 THR A O 1
ATOM 871 N N . GLY A 1 113 ? -14.648 32.781 16.516 1 93.5 113 GLY A N 1
ATOM 872 C CA . GLY A 1 113 ? -14.602 33.219 17.891 1 93.5 113 GLY A CA 1
ATOM 873 C C . GLY A 1 113 ? -13.43 32.625 18.672 1 93.5 113 GLY A C 1
ATOM 874 O O . GLY A 1 113 ? -13.227 32.969 19.844 1 93.5 113 GLY A O 1
ATOM 875 N N . PHE A 1 114 ? -12.633 31.781 18.094 1 96.31 114 PHE A N 1
ATOM 876 C CA . PHE A 1 114 ? -11.477 31.172 18.75 1 96.31 114 PHE A CA 1
ATOM 877 C C . PHE A 1 114 ? -10.242 32.062 18.562 1 96.31 114 PHE A C 1
ATOM 879 O O . PHE A 1 114 ? -10.141 32.781 17.578 1 96.31 114 PHE A O 1
ATOM 886 N N . PRO A 1 115 ? -9.344 32 19.562 1 97.06 115 PRO A N 1
ATOM 887 C CA . PRO A 1 115 ? -8.047 32.625 19.281 1 97.06 115 PRO A CA 1
ATOM 888 C C . PRO A 1 115 ? -7.352 32.031 18.078 1 97.06 115 PRO A C 1
ATOM 890 O O . PRO A 1 115 ? -7.504 30.828 17.812 1 97.06 115 PRO A O 1
ATOM 893 N N . TYR A 1 116 ? -6.684 32.875 17.328 1 97.75 116 TYR A N 1
ATOM 894 C CA . TYR A 1 116 ? -6.055 32.312 16.125 1 97.75 116 TYR A CA 1
ATOM 895 C C . TYR A 1 116 ? -4.68 32.938 15.906 1 97.75 116 TYR A C 1
ATOM 897 O O . TYR A 1 116 ? -4.375 34 16.453 1 97.75 116 TYR A O 1
ATOM 905 N N . HIS A 1 117 ? -3.848 32.219 15.219 1 97.44 117 HIS A N 1
ATOM 906 C CA . HIS A 1 117 ? -2.502 32.625 14.828 1 97.44 117 HIS A CA 1
ATOM 907 C C . HIS A 1 117 ? -2.352 32.625 13.312 1 97.44 117 HIS A C 1
ATOM 909 O O . HIS A 1 117 ? -2.627 31.641 12.648 1 97.44 117 HIS A O 1
ATOM 915 N N . LEU A 1 118 ? -2.014 33.781 12.797 1 96.69 118 LEU A N 1
ATOM 916 C CA . LEU A 1 118 ? -1.661 33.938 11.391 1 96.69 118 LEU A CA 1
ATOM 917 C C . LEU A 1 118 ? -0.149 34.031 11.211 1 96.69 118 LEU A C 1
ATOM 919 O O . LEU A 1 118 ? 0.486 34.969 11.703 1 96.69 118 LEU A O 1
ATOM 923 N N . ILE A 1 119 ? 0.397 33.031 10.562 1 96.69 119 ILE A N 1
ATOM 924 C CA . ILE A 1 119 ? 1.844 33.062 10.367 1 96.69 119 ILE A CA 1
ATOM 925 C C . ILE A 1 119 ? 2.17 32.875 8.891 1 96.69 119 ILE A C 1
ATOM 927 O O . ILE A 1 119 ? 1.3 32.5 8.094 1 96.69 119 ILE A O 1
ATOM 931 N N . HIS A 1 120 ? 3.422 33.25 8.531 1 97.88 120 HIS A N 1
ATOM 932 C CA . HIS A 1 120 ? 3.885 33.156 7.152 1 97.88 120 HIS A CA 1
ATOM 933 C C . HIS A 1 120 ? 4.926 32.062 6.992 1 97.88 120 HIS A C 1
ATOM 935 O O . HIS A 1 120 ? 5.754 31.859 7.879 1 97.88 120 HIS A O 1
ATOM 941 N N . LEU A 1 121 ? 4.891 31.359 5.832 1 98.25 121 LEU A N 1
ATOM 942 C CA . LEU A 1 121 ? 5.828 30.281 5.57 1 98.25 121 LEU A CA 1
ATOM 943 C C . LEU A 1 121 ? 7.27 30.766 5.695 1 98.25 121 LEU A C 1
ATOM 945 O O . LEU A 1 121 ? 8.148 30.016 6.117 1 98.25 121 LEU A O 1
ATOM 949 N N . GLU A 1 122 ? 7.531 32.031 5.406 1 98.06 122 GLU A N 1
ATOM 950 C CA . GLU A 1 122 ? 8.852 32.656 5.484 1 98.06 122 GLU A CA 1
ATOM 951 C C . GLU A 1 122 ? 9.422 32.562 6.898 1 98.06 122 GLU A C 1
ATOM 953 O O . GLU A 1 122 ? 10.648 32.531 7.078 1 98.06 122 GLU A O 1
ATOM 958 N N . GLU A 1 123 ? 8.562 32.438 7.836 1 97.31 123 GLU A N 1
ATOM 959 C CA . GLU A 1 123 ? 8.984 32.406 9.227 1 97.31 123 GLU A CA 1
ATOM 960 C C . GLU A 1 123 ? 9.695 31.094 9.547 1 97.31 123 GLU A C 1
ATOM 962 O O . GLU A 1 123 ? 10.367 30.984 10.578 1 97.31 123 GLU A O 1
ATOM 967 N N . ALA A 1 124 ? 9.562 30.109 8.68 1 97.75 124 ALA A N 1
ATOM 968 C CA . ALA A 1 124 ? 10.234 28.828 8.875 1 97.75 124 ALA A CA 1
ATOM 969 C C . ALA A 1 124 ? 11.75 29 8.852 1 97.75 124 ALA A C 1
ATOM 971 O O . ALA A 1 124 ? 12.477 28.219 9.484 1 97.75 124 ALA A O 1
ATOM 972 N N . LEU A 1 125 ? 12.234 30 8.148 1 96.75 125 LEU A N 1
ATOM 973 C CA . LEU A 1 125 ? 13.664 30.234 8.023 1 96.75 125 LEU A CA 1
ATOM 974 C C . LEU A 1 125 ? 14.266 30.656 9.359 1 96.75 125 LEU A C 1
ATOM 976 O O . LEU A 1 125 ? 15.484 30.609 9.547 1 96.75 125 LEU A O 1
ATOM 980 N N . GLU A 1 126 ? 13.383 31.031 10.266 1 96.31 126 GLU A N 1
ATOM 981 C CA . GLU A 1 126 ? 13.852 31.531 11.555 1 96.31 126 GLU A CA 1
ATOM 982 C C . GLU A 1 126 ? 13.539 30.531 12.672 1 96.31 126 GLU A C 1
ATOM 984 O O . GLU A 1 126 ? 13.672 30.859 13.859 1 96.31 126 GLU A O 1
ATOM 989 N N . LEU A 1 127 ? 13.125 29.359 12.328 1 97.69 127 LEU A N 1
ATOM 990 C CA . LEU A 1 127 ? 12.836 28.328 13.32 1 97.69 127 LEU A CA 1
ATOM 991 C C . LEU A 1 127 ? 14.094 27.953 14.094 1 97.69 127 LEU A C 1
ATOM 993 O O . LEU A 1 127 ? 15.195 27.938 13.531 1 97.69 127 LEU A O 1
ATOM 997 N N . PRO A 1 128 ? 13.953 27.672 15.352 1 96.94 128 PRO A N 1
ATOM 998 C CA . PRO A 1 128 ? 15.094 27.172 16.109 1 96.94 128 PRO A CA 1
ATOM 999 C C . PRO A 1 128 ? 15.445 25.719 15.781 1 96.94 128 PRO A C 1
ATOM 1001 O O . PRO A 1 128 ? 14.547 24.906 15.539 1 96.94 128 PRO A O 1
ATOM 1004 N N . PRO A 1 129 ? 16.719 25.359 15.82 1 95.44 129 PRO A N 1
ATOM 1005 C CA . PRO A 1 129 ? 17.125 23.984 15.547 1 95.44 129 PRO A CA 1
ATOM 1006 C C . PRO A 1 129 ? 16.453 22.969 16.484 1 95.44 129 PRO A C 1
ATOM 1008 O O . PRO A 1 129 ? 16.328 21.797 16.125 1 95.44 129 PRO A O 1
ATOM 1011 N N . SER A 1 130 ? 15.977 23.438 17.594 1 94.06 130 SER A N 1
ATOM 1012 C CA . SER A 1 130 ? 15.383 22.562 18.609 1 94.06 130 SER A CA 1
ATOM 1013 C C . SER A 1 130 ? 14.094 21.922 18.094 1 94.06 130 SER A C 1
ATOM 1015 O O . SER A 1 130 ? 13.625 20.938 18.641 1 94.06 130 SER A O 1
ATOM 1017 N N . ILE A 1 131 ? 13.562 22.484 16.984 1 95.81 131 ILE A N 1
ATOM 1018 C CA . ILE A 1 131 ? 12.344 21.922 16.406 1 95.81 131 ILE A CA 1
ATOM 1019 C C . ILE A 1 131 ? 12.633 20.531 15.852 1 95.81 131 ILE A C 1
ATOM 1021 O O . ILE A 1 131 ? 11.719 19.719 15.664 1 95.81 131 ILE A O 1
ATOM 1025 N N . LEU A 1 132 ? 13.906 20.203 15.602 1 95.38 132 LEU A N 1
ATOM 1026 C CA . LEU A 1 132 ? 14.328 18.906 15.07 1 95.38 132 LEU A CA 1
ATOM 1027 C C . LEU A 1 132 ? 14.766 17.969 16.188 1 95.38 132 LEU A C 1
ATOM 1029 O O . LEU A 1 132 ? 15.484 17 15.945 1 95.38 132 LEU A O 1
ATOM 1033 N N . GLN A 1 133 ? 14.281 18.328 17.391 1 91.69 133 GLN A N 1
ATOM 1034 C CA . GLN A 1 133 ? 14.422 17.484 18.578 1 91.69 133 GLN A CA 1
ATOM 1035 C C . GLN A 1 133 ? 13.078 17.312 19.281 1 91.69 133 GLN A C 1
ATOM 1037 O O . GLN A 1 133 ? 12.273 18.25 19.344 1 91.69 133 GLN A O 1
ATOM 1042 N N . PRO A 1 134 ? 12.898 16.078 19.719 1 89.44 134 PRO A N 1
ATOM 1043 C CA . PRO A 1 134 ? 11.656 15.922 20.484 1 89.44 134 PRO A CA 1
ATOM 1044 C C . PRO A 1 134 ? 11.633 16.766 21.766 1 89.44 134 PRO A C 1
ATOM 1046 O O . PRO A 1 134 ? 12.656 16.906 22.422 1 89.44 134 PRO A O 1
ATOM 1049 N N . GLY A 1 135 ? 10.492 17.344 21.922 1 87.56 135 GLY A N 1
ATOM 1050 C CA . GLY A 1 135 ? 10.328 18.078 23.172 1 87.56 135 GLY A CA 1
ATOM 1051 C C . GLY A 1 135 ? 10.133 17.156 24.359 1 87.56 135 GLY A C 1
ATOM 1052 O O . GLY A 1 135 ? 9.961 15.945 24.203 1 87.56 135 GLY A O 1
ATOM 1053 N N . LEU A 1 136 ? 10.352 17.656 25.484 1 81.12 136 LEU A N 1
ATOM 1054 C CA . LEU A 1 136 ? 10.172 16.875 26.703 1 81.12 136 LEU A CA 1
ATOM 1055 C C . LEU A 1 136 ? 8.719 16.469 26.891 1 81.12 136 LEU A C 1
ATOM 1057 O O . LEU A 1 136 ? 7.816 17.297 26.734 1 81.12 136 LEU A O 1
ATOM 1061 N N . GLU A 1 137 ? 8.617 15.148 26.766 1 74 137 GLU A N 1
ATOM 1062 C CA . GLU A 1 137 ? 7.266 14.633 26.953 1 74 137 GLU A CA 1
ATOM 1063 C C . GLU A 1 137 ? 6.699 15.039 28.312 1 74 137 GLU A C 1
ATOM 1065 O O . GLU A 1 137 ? 7.434 15.109 29.297 1 74 137 GLU A O 1
ATOM 1070 N N . HIS A 1 138 ? 5.883 15.773 28.406 1 53.62 138 HIS A N 1
ATOM 1071 C CA . HIS A 1 138 ? 5.258 15.953 29.703 1 53.62 138 HIS A CA 1
ATOM 1072 C C . HIS A 1 138 ? 4.895 14.609 30.328 1 53.62 138 HIS A C 1
ATOM 1074 O O . HIS A 1 138 ? 4.059 13.875 29.797 1 53.62 138 HIS A O 1
ATOM 1080 N N . ALA A 1 139 ? 6.102 13.781 30.609 1 48.34 139 ALA A N 1
ATOM 1081 C CA . ALA A 1 139 ? 6.039 12.461 31.219 1 48.34 139 ALA A CA 1
ATOM 1082 C C . ALA A 1 139 ? 4.75 12.289 32 1 48.34 139 ALA A C 1
ATOM 1084 O O . ALA A 1 139 ? 4.621 11.344 32.812 1 48.34 139 ALA A O 1
ATOM 1085 N N . GLY A 1 140 ? 3.803 12.961 32.094 1 40.44 140 GLY A N 1
ATOM 1086 C CA . GLY A 1 140 ? 3.221 12.586 33.375 1 40.44 140 GLY A CA 1
ATOM 1087 C C . GLY A 1 140 ? 2.857 11.109 33.469 1 40.44 140 GLY A C 1
ATOM 1088 O O . GLY A 1 140 ? 2.217 10.578 32.562 1 40.44 140 GLY A O 1
ATOM 1089 N N . PRO A 1 141 ? 3.799 10.297 33.906 1 44.34 141 PRO A N 1
ATOM 1090 C CA . PRO A 1 141 ? 3.43 8.938 34.312 1 44.34 141 PRO A CA 1
ATOM 1091 C C . PRO A 1 141 ? 1.919 8.727 34.344 1 44.34 141 PRO A C 1
ATOM 1093 O O . PRO A 1 141 ? 1.401 7.852 33.656 1 44.34 141 PRO A O 1
ATOM 1096 N N . SER A 1 142 ? 1.431 8.672 35.75 1 46.09 142 SER A N 1
ATOM 1097 C CA . SER A 1 142 ? 0.307 8.289 36.625 1 46.09 142 SER A CA 1
ATOM 1098 C C . SER A 1 142 ? -0.888 9.211 36.406 1 46.09 142 SER A C 1
ATOM 1100 O O . SER A 1 142 ? -1.46 9.734 37.344 1 46.09 142 SER A O 1
ATOM 1102 N N . GLY A 1 143 ? -0.855 9.867 35.344 1 55.25 143 GLY A N 1
ATOM 1103 C CA . GLY A 1 143 ? -2.049 10.703 35.375 1 55.25 143 GLY A CA 1
ATOM 1104 C C . GLY A 1 143 ? -3.334 9.898 35.375 1 55.25 143 GLY A C 1
ATOM 1105 O O . GLY A 1 143 ? -3.312 8.68 35.156 1 55.25 143 GLY A O 1
ATOM 1106 N N . PRO A 1 144 ? -4.305 10.516 35.844 1 64 144 PRO A N 1
ATOM 1107 C CA . PRO A 1 144 ? -5.594 9.82 35.875 1 64 144 PRO A CA 1
ATOM 1108 C C . PRO A 1 144 ? -6.016 9.281 34.5 1 64 144 PRO A C 1
ATOM 1110 O O . PRO A 1 144 ? -5.535 9.75 33.469 1 64 144 PRO A O 1
ATOM 1113 N N . SER A 1 145 ? -6.473 8.211 34.594 1 77.75 145 SER A N 1
ATOM 1114 C CA . SER A 1 145 ? -7.141 7.699 33.406 1 77.75 145 SER A CA 1
ATOM 1115 C C . SER A 1 145 ? -8.023 8.766 32.75 1 77.75 145 SER A C 1
ATOM 1117 O O . SER A 1 145 ? -8.391 9.75 33.406 1 77.75 145 SER A O 1
ATOM 1119 N N . TYR A 1 146 ? -8.141 8.75 31.594 1 81.5 146 TYR A N 1
ATOM 1120 C CA . TYR A 1 146 ? -9.008 9.672 30.875 1 81.5 146 TYR A CA 1
ATOM 1121 C C . TYR A 1 146 ? -10.336 9.859 31.609 1 81.5 146 TYR A C 1
ATOM 1123 O O . TYR A 1 146 ? -10.797 10.984 31.797 1 81.5 146 TYR A O 1
ATOM 1131 N N . LYS A 1 147 ? -10.844 8.781 32 1 80.81 147 LYS A N 1
ATOM 1132 C CA . LYS A 1 147 ? -12.125 8.828 32.719 1 80.81 147 LYS A CA 1
ATOM 1133 C C . LYS A 1 147 ? -12.016 9.625 34 1 80.81 147 LYS A C 1
ATOM 1135 O O . LYS A 1 147 ? -12.891 10.438 34.312 1 80.81 147 LYS A O 1
ATOM 1140 N N . GLU A 1 148 ? -10.969 9.438 34.656 1 78.94 148 GLU A N 1
ATOM 1141 C CA . GLU A 1 148 ? -10.734 10.156 35.906 1 78.94 148 GLU A CA 1
ATOM 1142 C C . GLU A 1 148 ? -10.562 11.648 35.656 1 78.94 148 GLU A C 1
ATOM 1144 O O . GLU A 1 148 ? -11.055 12.469 36.438 1 78.94 148 GLU A O 1
ATOM 1149 N N . ALA A 1 149 ? -9.93 11.875 34.656 1 80.12 149 ALA A N 1
ATOM 1150 C CA . ALA A 1 149 ? -9.68 13.281 34.344 1 80.12 149 ALA A CA 1
ATOM 1151 C C . ALA A 1 149 ? -10.977 14 33.969 1 80.12 149 ALA A C 1
ATOM 1153 O O . ALA A 1 149 ? -11.188 15.141 34.375 1 80.12 149 ALA A O 1
ATOM 1154 N N . VAL A 1 150 ? -11.766 13.352 33.312 1 81.19 150 VAL A N 1
ATOM 1155 C CA . VAL A 1 150 ? -13.039 13.93 32.875 1 81.19 150 VAL A CA 1
ATOM 1156 C C . VAL A 1 150 ? -13.938 14.141 34.094 1 81.19 150 VAL A C 1
ATOM 1158 O O . VAL A 1 150 ? -14.531 15.211 34.25 1 81.19 150 VAL A O 1
ATOM 1161 N N . ASP A 1 151 ? -13.984 13.164 34.938 1 81.12 151 ASP A N 1
ATOM 1162 C CA . ASP A 1 151 ? -14.812 13.25 36.125 1 81.12 151 ASP A CA 1
ATOM 1163 C C . ASP A 1 151 ? -14.352 14.398 37.031 1 81.12 151 ASP A C 1
ATOM 1165 O O . ASP A 1 151 ? -15.172 15.148 37.562 1 81.12 151 ASP A O 1
ATOM 1169 N N . SER A 1 152 ? -13.125 14.438 37.188 1 78.75 152 SER A N 1
ATOM 1170 C CA . SER A 1 152 ? -12.547 15.5 38 1 78.75 152 SER A CA 1
ATOM 1171 C C . SER A 1 152 ? -12.844 16.875 37.406 1 78.75 152 SER A C 1
ATOM 1173 O O . SER A 1 152 ? -13.133 17.812 38.156 1 78.75 152 SER A O 1
ATOM 1175 N N . PHE A 1 153 ? -12.852 16.938 36.219 1 80.81 153 PHE A N 1
ATOM 1176 C CA . PHE A 1 153 ? -13.086 18.203 35.562 1 80.81 153 PHE A CA 1
ATOM 1177 C C . PHE A 1 153 ? -14.539 18.641 35.719 1 80.81 153 PHE A C 1
ATOM 1179 O O . PHE A 1 153 ? -14.82 19.812 35.969 1 80.81 153 PHE A O 1
ATOM 1186 N N . ILE A 1 154 ? -15.336 17.75 35.562 1 77.31 154 ILE A N 1
ATOM 1187 C CA . ILE A 1 154 ? -16.766 18.031 35.688 1 77.31 154 ILE A CA 1
ATOM 1188 C C . ILE A 1 154 ? -17.078 18.453 37.125 1 77.31 154 ILE A C 1
ATOM 1190 O O . ILE A 1 154 ? -17.859 19.391 37.344 1 77.31 154 ILE A O 1
ATOM 1194 N N . GLN A 1 155 ? -16.484 17.781 38 1 77.81 155 GLN A N 1
ATOM 1195 C CA . GLN A 1 155 ? -16.688 18.094 39.406 1 77.81 155 GLN A CA 1
ATOM 1196 C C . GLN A 1 155 ? -16.156 19.484 39.75 1 77.81 155 GLN A C 1
ATOM 1198 O O . GLN A 1 155 ? -16.781 20.234 40.5 1 77.81 155 GLN A O 1
ATOM 1203 N N . GLN A 1 156 ? -15.117 19.75 39.188 1 75.69 156 GLN A N 1
ATOM 1204 C CA . GLN A 1 156 ? -14.523 21.062 39.406 1 75.69 156 GLN A CA 1
ATOM 1205 C C . GLN A 1 156 ? -15.383 22.172 38.812 1 75.69 156 GLN A C 1
ATOM 1207 O O . GLN A 1 156 ? -15.539 23.234 39.406 1 75.69 156 GLN A O 1
ATOM 1212 N N . GLN A 1 157 ? -15.945 21.891 37.75 1 71.44 157 GLN A N 1
ATOM 1213 C CA . GLN A 1 157 ? -16.812 22.875 37.094 1 71.44 157 GLN A CA 1
ATOM 1214 C C . GLN A 1 157 ? -18.109 23.078 37.906 1 71.44 157 GLN A C 1
ATOM 1216 O O . GLN A 1 157 ? -18.625 24.188 37.969 1 71.44 157 GLN A O 1
ATOM 1221 N N . ARG A 1 158 ? -18.641 22.016 38.438 1 69.44 158 ARG A N 1
ATOM 1222 C CA . ARG A 1 158 ? -19.844 22.078 39.25 1 69.44 158 ARG A CA 1
ATOM 1223 C C . ARG A 1 158 ? -19.594 22.875 40.531 1 69.44 158 ARG A C 1
ATOM 1225 O O . ARG A 1 158 ? -20.438 23.656 40.969 1 69.44 158 ARG A O 1
ATOM 1232 N N . GLN A 1 159 ? -18.531 22.625 41.094 1 64.88 159 GLN A N 1
ATOM 1233 C CA . GLN A 1 159 ? -18.172 23.328 42.312 1 64.88 159 GLN A CA 1
ATOM 1234 C C . GLN A 1 159 ? -17.938 24.812 42.031 1 64.88 159 GLN A C 1
ATOM 1236 O O . GLN A 1 159 ? -18.328 25.672 42.844 1 64.88 159 GLN A O 1
ATOM 1241 N N . ASP A 1 160 ? -17.281 24.922 40.969 1 58.44 160 ASP A N 1
ATOM 1242 C CA . ASP A 1 160 ? -17.031 26.312 40.594 1 58.44 160 ASP A CA 1
ATOM 1243 C C . ASP A 1 160 ? -18.328 27.016 40.156 1 58.44 160 ASP A C 1
ATOM 1245 O O . ASP A 1 160 ? -18.453 28.234 40.281 1 58.44 160 ASP A O 1
ATOM 1249 N N . GLY A 1 161 ? -19.188 26.281 39.594 1 52.31 161 GLY A N 1
ATOM 1250 C CA . GLY A 1 161 ? -20.484 26.844 39.25 1 52.31 161 GLY A CA 1
ATOM 1251 C C . GLY A 1 161 ? -21.328 27.203 40.469 1 52.31 161 GLY A C 1
ATOM 1252 O O . GLY A 1 161 ? -22.109 28.141 40.438 1 52.31 161 GLY A O 1
ATOM 1253 N N . ASP A 1 162 ? -21.453 26.344 41.594 1 48.59 162 ASP A N 1
ATOM 1254 C CA . ASP A 1 162 ? -22.172 26.75 42.812 1 48.59 162 ASP A CA 1
ATOM 1255 C C . ASP A 1 162 ? -21.484 27.938 43.469 1 48.59 162 ASP A C 1
ATOM 1257 O O . ASP A 1 162 ? -22.109 28.656 44.25 1 48.59 162 ASP A O 1
ATOM 1261 N N . SER A 1 163 ? -20.219 27.906 43.812 1 39.31 163 SER A N 1
ATOM 1262 C CA . SER A 1 163 ? -19.578 29.156 44.25 1 39.31 163 SER A CA 1
ATOM 1263 C C . SER A 1 163 ? -19.516 30.156 43.094 1 39.31 163 SER A C 1
ATOM 1265 O O . SER A 1 163 ? -19.422 29.766 41.938 1 39.31 163 SER A O 1
ATOM 1267 N N . GLY A 1 164 ? -20.266 31.266 43.094 1 35.03 164 GLY A N 1
ATOM 1268 C CA . GLY A 1 164 ? -20.359 32.406 42.156 1 35.03 164 GLY A CA 1
ATOM 1269 C C . GLY A 1 164 ? -19.094 32.594 41.344 1 35.03 164 GLY A C 1
ATOM 1270 O O . GLY A 1 164 ? -18.844 33.719 40.875 1 35.03 164 GLY A O 1
ATOM 1271 N N . THR A 1 165 ? -18.078 32 41.844 1 33.47 165 THR A N 1
ATOM 1272 C CA . THR A 1 165 ? -16.844 32.438 41.188 1 33.47 165 THR A CA 1
ATOM 1273 C C . THR A 1 165 ? -16.891 32.156 39.688 1 33.47 165 THR A C 1
ATOM 1275 O O . THR A 1 165 ? -17.172 31.047 39.281 1 33.47 165 THR A O 1
ATOM 1278 N N . SER A 1 166 ? -17.234 33.188 38.938 1 31.2 166 SER A N 1
ATOM 1279 C CA . SER A 1 166 ? -17.156 33.438 37.5 1 31.2 166 SER A CA 1
ATOM 1280 C C . SER A 1 166 ? -16 32.656 36.875 1 31.2 166 SER A C 1
ATOM 1282 O O . SER A 1 166 ? -14.953 32.5 37.5 1 31.2 166 SER A O 1
ATOM 1284 N N . VAL A 1 167 ? -16.25 31.531 36.281 1 35.69 167 VAL A N 1
ATOM 1285 C CA . VAL A 1 167 ? -15.25 31.062 35.312 1 35.69 167 VAL A CA 1
ATOM 1286 C C . VAL A 1 167 ? -14.336 32.219 34.938 1 35.69 167 VAL A C 1
ATOM 1288 O O . VAL A 1 167 ? -14.812 33.312 34.625 1 35.69 167 VAL A O 1
ATOM 1291 N N . PRO A 1 168 ? -13.195 32.375 35.594 1 34.28 168 PRO A N 1
ATOM 1292 C CA . PRO A 1 168 ? -12.406 33.469 35.031 1 34.28 168 PRO A CA 1
ATOM 1293 C C . PRO A 1 168 ? -12.734 33.75 33.562 1 34.28 168 PRO A C 1
ATOM 1295 O O . PRO A 1 168 ? -13.031 32.812 32.812 1 34.28 168 PRO A O 1
ATOM 1298 N N . GLY A 1 169 ? -13.531 34.844 33.312 1 28.86 169 GLY A N 1
ATOM 1299 C CA . GLY A 1 169 ? -13.789 35.469 32.031 1 28.86 169 GLY A CA 1
ATOM 1300 C C . GLY A 1 169 ? -12.742 35.125 30.969 1 28.86 169 GLY A C 1
ATOM 1301 O O . GLY A 1 169 ? -11.672 34.625 31.297 1 28.86 169 GLY A O 1
ATOM 1302 N N . HIS A 1 170 ? -13.344 35.062 29.734 1 31.58 170 HIS A N 1
ATOM 1303 C CA . HIS A 1 170 ? -12.617 35.125 28.469 1 31.58 170 HIS A CA 1
ATOM 1304 C C . HIS A 1 170 ? -11.336 35.938 28.625 1 31.58 170 HIS A C 1
ATOM 1306 O O . HIS A 1 170 ? -11.383 37.156 28.719 1 31.58 170 HIS A O 1
ATOM 1312 N N . SER A 1 171 ? -10.531 35.719 29.672 1 30.94 171 SER A N 1
ATOM 1313 C CA . SER A 1 171 ? -9.352 36.531 29.453 1 30.94 171 SER A CA 1
ATOM 1314 C C . SER A 1 171 ? -9.242 36.969 28 1 30.94 171 SER A C 1
ATOM 1316 O O . SER A 1 171 ? -9.742 36.281 27.109 1 30.94 171 SER A O 1
ATOM 1318 N N . THR A 1 172 ? -9.219 38.281 27.906 1 31.5 172 THR A N 1
ATOM 1319 C CA . THR A 1 172 ? -9 39.062 26.688 1 31.5 172 THR A CA 1
ATOM 1320 C C . THR A 1 172 ? -8.164 38.25 25.688 1 31.5 172 THR A C 1
ATOM 1322 O O . THR A 1 172 ? -7.27 37.5 26.078 1 31.5 172 THR A O 1
ATOM 1325 N N . PRO A 1 173 ? -8.828 37.875 24.672 1 34.19 173 PRO A N 1
ATOM 1326 C CA . PRO A 1 173 ? -8.078 37.406 23.5 1 34.19 173 PRO A CA 1
ATOM 1327 C C . PRO A 1 173 ? -6.664 37.969 23.438 1 34.19 173 PRO A C 1
ATOM 1329 O O . PRO A 1 173 ? -6.477 39.188 23.484 1 34.19 173 PRO A O 1
ATOM 1332 N N . ASP A 1 174 ? -5.836 37.625 24.422 1 34.41 174 ASP A N 1
ATOM 1333 C CA . ASP A 1 174 ? -4.555 38.094 23.891 1 34.41 174 ASP A CA 1
ATOM 1334 C C . ASP A 1 174 ? -4.559 38.094 22.375 1 34.41 174 ASP A C 1
ATOM 1336 O O . ASP A 1 174 ? -4.402 37.031 21.75 1 34.41 174 ASP A O 1
ATOM 1340 N N . THR A 1 175 ? -5.609 38.594 21.844 1 36.09 175 THR A N 1
ATOM 1341 C CA . THR A 1 175 ? -5.422 39.031 20.469 1 36.09 175 THR A CA 1
ATOM 1342 C C . THR A 1 175 ? -3.988 39.5 20.25 1 36.09 175 THR A C 1
ATOM 1344 O O . THR A 1 175 ? -3.584 40.562 20.766 1 36.09 175 THR A O 1
ATOM 1347 N N . ALA A 1 176 ? -3.039 38.812 20.516 1 37.91 176 ALA A N 1
ATOM 1348 C CA . ALA A 1 176 ? -1.881 39.438 19.891 1 37.91 176 ALA A CA 1
ATOM 1349 C C . ALA A 1 176 ? -2.285 40.188 18.609 1 37.91 176 ALA A C 1
ATOM 1351 O O . ALA A 1 176 ? -2.496 39.562 17.562 1 37.91 176 ALA A O 1
ATOM 1352 N N . ALA A 1 177 ? -3.311 41.031 18.688 1 37.16 177 ALA A N 1
ATOM 1353 C CA . ALA A 1 177 ? -3.402 42.125 17.734 1 37.16 177 ALA A CA 1
ATOM 1354 C C . ALA A 1 177 ? -2.018 42.594 17.297 1 37.16 177 ALA A C 1
ATOM 1356 O O . ALA A 1 177 ? -1.199 43 18.125 1 37.16 177 ALA A O 1
ATOM 1357 N N . GLY A 1 178 ? -1.482 41.875 16.453 1 34.06 178 GLY A N 1
ATOM 1358 C CA . GLY A 1 178 ? -0.307 42.5 15.867 1 34.06 178 GLY A CA 1
ATOM 1359 C C . GLY A 1 178 ? -0.338 44 15.961 1 34.06 178 GLY A C 1
ATOM 1360 O O . GLY A 1 178 ? -1.409 44.625 16.078 1 34.06 178 GLY A O 1
ATOM 1361 N N . ALA A 1 179 ? 0.545 44.562 16.688 1 35.09 179 ALA A N 1
ATOM 1362 C CA . ALA A 1 179 ? 0.843 46 16.516 1 35.09 179 ALA A CA 1
ATOM 1363 C C . ALA A 1 179 ? 0.239 46.5 15.219 1 35.09 179 ALA A C 1
ATOM 1365 O O . ALA A 1 179 ? 0.094 45.781 14.242 1 35.09 179 ALA A O 1
ATOM 1366 N N . PRO A 1 180 ? -0.324 47.719 15.195 1 35.84 180 PRO A N 1
ATOM 1367 C CA . PRO A 1 180 ? -0.847 48.375 13.992 1 35.84 180 PRO A CA 1
ATOM 1368 C C . PRO A 1 180 ? -0.219 47.844 12.711 1 35.84 180 PRO A C 1
ATOM 1370 O O . PRO A 1 180 ? -0.93 47.375 11.82 1 35.84 180 PRO A O 1
ATOM 1373 N N . ALA A 1 181 ? 0.771 48.719 12.125 1 40.97 181 ALA A N 1
ATOM 1374 C CA . ALA A 1 181 ? 1.26 49.031 10.781 1 40.97 181 ALA A CA 1
ATOM 1375 C C . ALA A 1 181 ? 2.156 47.906 10.258 1 40.97 181 ALA A C 1
ATOM 1377 O O . ALA A 1 181 ? 3.002 48.125 9.391 1 40.97 181 ALA A O 1
ATOM 1378 N N . SER A 1 182 ? 2.406 46.906 11.023 1 46.66 182 SER A N 1
ATOM 1379 C CA . SER A 1 182 ? 3.432 46 10.531 1 46.66 182 SER A CA 1
ATOM 1380 C C . SER A 1 182 ? 2.98 45.281 9.258 1 46.66 182 SER A C 1
ATOM 1382 O O . SER A 1 182 ? 1.799 44.969 9.102 1 46.66 182 SER A O 1
ATOM 1384 N N . PRO A 1 183 ? 3.732 45.406 8.391 1 58.94 183 PRO A N 1
ATOM 1385 C CA . PRO A 1 183 ? 3.422 44.844 7.074 1 58.94 183 PRO A CA 1
ATOM 1386 C C . PRO A 1 183 ? 2.85 43.438 7.145 1 58.94 183 PRO A C 1
ATOM 1388 O O . PRO A 1 183 ? 3.295 42.625 7.965 1 58.94 183 PRO A O 1
ATOM 1391 N N . ARG A 1 184 ? 1.581 43.312 6.707 1 81.31 184 ARG A N 1
ATOM 1392 C CA . ARG A 1 184 ? 0.796 42.062 6.668 1 81.31 184 ARG A CA 1
ATOM 1393 C C . ARG A 1 184 ? 1.609 40.938 6.086 1 81.31 184 ARG A C 1
ATOM 1395 O O . ARG A 1 184 ? 1.407 39.75 6.453 1 81.31 184 ARG A O 1
ATOM 1402 N N . LEU A 1 185 ? 2.607 41.406 5.375 1 92.62 185 LEU A N 1
ATOM 1403 C CA . LEU A 1 185 ? 3.424 40.375 4.715 1 92.62 185 LEU A CA 1
ATOM 1404 C C . LEU A 1 185 ? 4.879 40.469 5.152 1 92.62 185 LEU A C 1
ATOM 1406 O O . LEU A 1 185 ? 5.336 41.562 5.551 1 92.62 185 LEU A O 1
ATOM 1410 N N . PRO A 1 186 ? 5.633 39.438 5.129 1 94.25 186 PRO A N 1
ATOM 1411 C CA . PRO A 1 186 ? 7.059 39.469 5.445 1 94.25 186 PRO A CA 1
ATOM 1412 C C . PRO A 1 186 ? 7.859 40.375 4.484 1 94.25 186 PRO A C 1
ATOM 1414 O O . PRO A 1 186 ? 7.363 40.719 3.412 1 94.25 186 PRO A O 1
ATOM 1417 N N . GLY A 1 187 ? 9.117 40.719 4.949 1 92.5 187 GLY A N 1
ATOM 1418 C CA . GLY A 1 187 ? 9.992 41.5 4.105 1 92.5 187 GLY A CA 1
ATOM 1419 C C . GLY A 1 187 ? 10.367 40.812 2.809 1 92.5 187 GLY A C 1
ATOM 1420 O O . GLY A 1 187 ? 10.43 39.594 2.754 1 92.5 187 GLY A O 1
ATOM 1421 N N . ALA A 1 188 ? 10.656 41.594 1.802 1 93.5 188 ALA A N 1
ATOM 1422 C CA . ALA A 1 188 ? 10.984 41.094 0.475 1 93.5 188 ALA A CA 1
ATOM 1423 C C . ALA A 1 188 ? 12.219 40.188 0.523 1 93.5 188 ALA A C 1
ATOM 1425 O O . ALA A 1 188 ? 12.305 39.188 -0.203 1 93.5 188 ALA A O 1
ATOM 1426 N N . ALA A 1 189 ? 13.133 40.531 1.346 1 94.94 189 ALA A N 1
ATOM 1427 C CA . ALA A 1 189 ? 14.367 39.75 1.439 1 94.94 189 ALA A CA 1
ATOM 1428 C C . ALA A 1 189 ? 14.094 38.344 1.975 1 94.94 189 ALA A C 1
ATOM 1430 O O . ALA A 1 189 ? 14.68 37.375 1.505 1 94.94 189 ALA A O 1
ATOM 1431 N N . GLN A 1 190 ? 13.305 38.281 2.973 1 95.38 190 GLN A N 1
ATOM 1432 C CA . GLN A 1 190 ? 12.945 37 3.555 1 95.38 190 GLN A CA 1
ATOM 1433 C C . GLN A 1 190 ? 12.172 36.125 2.559 1 95.38 190 GLN A C 1
ATOM 1435 O O . GLN A 1 190 ? 12.383 34.906 2.48 1 95.38 190 GLN A O 1
ATOM 1440 N N . THR A 1 191 ? 11.273 36.781 1.849 1 97.19 191 THR A N 1
ATOM 1441 C CA . THR A 1 191 ? 10.5 36.094 0.827 1 97.19 191 THR A CA 1
ATOM 1442 C C . THR A 1 191 ? 11.414 35.562 -0.272 1 97.19 191 THR A C 1
ATOM 1444 O O . THR A 1 191 ? 11.242 34.438 -0.734 1 97.19 191 THR A O 1
ATOM 1447 N N . GLN A 1 192 ? 12.375 36.344 -0.664 1 96.62 192 GLN A N 1
ATOM 1448 C CA . GLN A 1 192 ? 13.312 35.906 -1.699 1 96.62 192 GLN A CA 1
ATOM 1449 C C . GLN A 1 192 ? 14.164 34.719 -1.229 1 96.62 192 GLN A C 1
ATOM 1451 O O . GLN A 1 192 ? 14.477 33.844 -2.014 1 96.62 192 GLN A O 1
ATOM 1456 N N . GLU A 1 193 ? 14.531 34.781 -0.001 1 96.62 193 GLU A N 1
ATOM 1457 C CA . GLU A 1 193 ? 15.305 33.688 0.551 1 96.62 193 GLU A CA 1
ATOM 1458 C C . GLU A 1 193 ? 14.5 32.375 0.539 1 96.62 193 GLU A C 1
ATOM 1460 O O . GLU A 1 193 ? 15.031 31.328 0.201 1 96.62 193 GLU A O 1
ATOM 1465 N N . LEU A 1 194 ? 13.289 32.469 0.945 1 97.81 194 LEU A N 1
ATOM 1466 C CA . LEU A 1 194 ? 12.406 31.312 0.911 1 97.81 194 LEU A CA 1
ATOM 1467 C C . LEU A 1 194 ? 12.273 30.766 -0.509 1 97.81 194 LEU A C 1
ATOM 1469 O O . LEU A 1 194 ? 12.391 29.562 -0.734 1 97.81 194 LEU A O 1
ATOM 1473 N N . LEU A 1 195 ? 12.031 31.672 -1.46 1 97.25 195 LEU A N 1
ATOM 1474 C CA . LEU A 1 195 ? 11.852 31.281 -2.854 1 97.25 195 LEU A CA 1
ATOM 1475 C C . LEU A 1 195 ? 13.117 30.625 -3.395 1 97.25 195 LEU A C 1
ATOM 1477 O O . LEU A 1 195 ? 13.039 29.672 -4.176 1 97.25 195 LEU A O 1
ATOM 1481 N N . ARG A 1 196 ? 14.242 31.109 -2.947 1 96.5 196 ARG A N 1
ATOM 1482 C CA . ARG A 1 196 ? 15.508 30.516 -3.361 1 96.5 196 ARG A CA 1
ATOM 1483 C C . ARG A 1 196 ? 15.617 29.078 -2.895 1 96.5 196 ARG A C 1
ATOM 1485 O O . ARG A 1 196 ? 16.109 28.219 -3.625 1 96.5 196 ARG A O 1
ATOM 1492 N N . THR A 1 197 ? 15.18 28.812 -1.702 1 96.69 197 THR A N 1
ATOM 1493 C CA . THR A 1 197 ? 15.188 27.453 -1.149 1 96.69 197 THR A CA 1
ATOM 1494 C C . THR A 1 197 ? 14.32 26.531 -1.986 1 96.69 197 THR A C 1
ATOM 1496 O O . THR A 1 197 ? 14.734 25.406 -2.311 1 96.69 197 THR A O 1
ATOM 1499 N N . PHE A 1 198 ? 13.156 26.969 -2.416 1 97.31 198 PHE A N 1
ATOM 1500 C CA . PHE A 1 198 ? 12.227 26.141 -3.18 1 97.31 198 PHE A CA 1
ATOM 1501 C C . PHE A 1 198 ? 12.688 25.984 -4.621 1 97.31 198 PHE A C 1
ATOM 1503 O O . PHE A 1 198 ? 12.531 24.922 -5.227 1 97.31 198 PHE A O 1
ATOM 1510 N N . GLU A 1 199 ? 13.305 27.031 -5.16 1 95.88 199 GLU A N 1
ATOM 1511 C CA . GLU A 1 199 ? 13.797 26.984 -6.531 1 95.88 199 GLU A CA 1
ATOM 1512 C C . GLU A 1 199 ? 15.008 26.062 -6.652 1 95.88 199 GLU A C 1
ATOM 1514 O O . GLU A 1 199 ? 15.258 25.5 -7.719 1 95.88 199 GLU A O 1
ATOM 1519 N N . ALA A 1 200 ? 15.68 25.906 -5.566 1 95.88 200 ALA A N 1
ATOM 1520 C CA . ALA A 1 200 ? 16.875 25.078 -5.562 1 95.88 200 ALA A CA 1
ATOM 1521 C C . ALA A 1 200 ? 16.516 23.594 -5.633 1 95.88 200 ALA A C 1
ATOM 1523 O O . ALA A 1 200 ? 17.328 22.766 -6.047 1 95.88 200 ALA A O 1
ATOM 1524 N N . ALA A 1 201 ? 15.297 23.219 -5.184 1 95.25 201 ALA A N 1
ATOM 1525 C CA . ALA A 1 201 ? 14.852 21.828 -5.293 1 95.25 201 ALA A CA 1
ATOM 1526 C C . ALA A 1 201 ? 14.766 21.391 -6.75 1 95.25 201 ALA A C 1
ATOM 1528 O O . ALA A 1 201 ? 14.219 22.109 -7.59 1 95.25 201 ALA A O 1
ATOM 1529 N N . THR A 1 202 ? 15.195 20.25 -7.082 1 93.25 202 THR A N 1
ATOM 1530 C CA . THR A 1 202 ? 15.367 19.828 -8.469 1 93.25 202 THR A CA 1
ATOM 1531 C C . THR A 1 202 ? 14.117 19.141 -8.992 1 93.25 202 THR A C 1
ATOM 1533 O O . THR A 1 202 ? 13.93 19 -10.203 1 93.25 202 THR A O 1
ATOM 1536 N N . THR A 1 203 ? 13.289 18.672 -8.102 1 93.81 203 THR A N 1
ATOM 1537 C CA . THR A 1 203 ? 12.078 17.969 -8.531 1 93.81 203 THR A CA 1
ATOM 1538 C C . THR A 1 203 ? 10.844 18.547 -7.836 1 93.81 203 THR A C 1
ATOM 1540 O O . THR A 1 203 ? 10.961 19.172 -6.777 1 93.81 203 THR A O 1
ATOM 1543 N N . ALA A 1 204 ? 9.742 18.312 -8.445 1 95.06 204 ALA A N 1
ATOM 1544 C CA . ALA A 1 204 ? 8.477 18.734 -7.848 1 95.06 204 ALA A CA 1
ATOM 1545 C C . ALA A 1 204 ? 8.211 17.984 -6.543 1 95.06 204 ALA A C 1
ATOM 1547 O O . ALA A 1 204 ? 7.637 18.531 -5.605 1 95.06 204 ALA A O 1
ATOM 1548 N N . THR A 1 205 ? 8.617 16.703 -6.484 1 94.56 205 THR A N 1
ATOM 1549 C CA . THR A 1 205 ? 8.438 15.891 -5.285 1 94.56 205 THR A CA 1
ATOM 1550 C C . THR A 1 205 ? 9.188 16.5 -4.105 1 94.56 205 THR A C 1
ATOM 1552 O O . THR A 1 205 ? 8.633 16.625 -3.012 1 94.56 205 THR A O 1
ATOM 1555 N N . ALA A 1 206 ? 10.383 16.891 -4.336 1 94.94 206 ALA A N 1
ATOM 1556 C CA . ALA A 1 206 ? 11.203 17.469 -3.277 1 94.94 206 ALA A CA 1
ATOM 1557 C C . ALA A 1 206 ? 10.617 18.781 -2.785 1 94.94 206 ALA A C 1
ATOM 1559 O O . ALA A 1 206 ? 10.672 19.094 -1.593 1 94.94 206 ALA A O 1
ATOM 1560 N N . ARG A 1 207 ? 10.094 19.516 -3.65 1 96.5 207 ARG A N 1
ATOM 1561 C CA . ARG A 1 207 ? 9.492 20.797 -3.283 1 96.5 207 ARG A CA 1
ATOM 1562 C C . ARG A 1 207 ? 8.258 20.594 -2.42 1 96.5 207 ARG A C 1
ATOM 1564 O O . ARG A 1 207 ? 8.031 21.328 -1.456 1 96.5 207 ARG A O 1
ATOM 1571 N N . GLU A 1 208 ? 7.461 19.625 -2.807 1 96.19 208 GLU A N 1
ATOM 1572 C CA . GLU A 1 208 ? 6.273 19.312 -2.014 1 96.19 208 GLU A CA 1
ATOM 1573 C C . GLU A 1 208 ? 6.656 18.828 -0.622 1 96.19 208 GLU A C 1
ATOM 1575 O O . GLU A 1 208 ? 6.035 19.203 0.371 1 96.19 208 GLU A O 1
ATOM 1580 N N . GLU A 1 209 ? 7.645 17.984 -0.592 1 96.12 209 GLU A N 1
ATOM 1581 C CA . GLU A 1 209 ? 8.125 17.484 0.692 1 96.12 209 GLU A CA 1
ATOM 1582 C C . GLU A 1 209 ? 8.672 18.609 1.56 1 96.12 209 GLU A C 1
ATOM 1584 O O . GLU A 1 209 ? 8.469 18.625 2.775 1 96.12 209 GLU A O 1
ATOM 1589 N N . LEU A 1 210 ? 9.383 19.484 0.936 1 97 210 LEU A N 1
ATOM 1590 C CA . LEU A 1 210 ? 9.938 20.625 1.639 1 97 210 LEU A CA 1
ATOM 1591 C C . LEU A 1 210 ? 8.828 21.5 2.221 1 97 210 LEU A C 1
ATOM 1593 O O . LEU A 1 210 ? 8.898 21.922 3.377 1 97 210 LEU A O 1
ATOM 1597 N N . LEU A 1 211 ? 7.836 21.766 1.431 1 97.75 211 LEU A N 1
ATOM 1598 C CA . LEU A 1 211 ? 6.711 22.578 1.884 1 97.75 211 LEU A CA 1
ATOM 1599 C C . LEU A 1 211 ? 6.02 21.922 3.078 1 97.75 211 LEU A C 1
ATOM 1601 O O . LEU A 1 211 ? 5.727 22.594 4.07 1 97.75 211 LEU A O 1
ATOM 1605 N N . GLU A 1 212 ? 5.75 20.625 2.969 1 96.62 212 GLU A N 1
ATOM 1606 C CA . GLU A 1 212 ? 5.094 19.906 4.055 1 96.62 212 GLU A CA 1
ATOM 1607 C C . GLU A 1 212 ? 5.934 19.953 5.332 1 96.62 212 GLU A C 1
ATOM 1609 O O . GLU A 1 212 ? 5.395 20.109 6.43 1 96.62 212 GLU A O 1
ATOM 1614 N N . MET A 1 213 ? 7.18 19.812 5.188 1 96.69 213 MET A N 1
ATOM 1615 C CA . MET A 1 213 ? 8.086 19.828 6.332 1 96.69 213 MET A CA 1
ATOM 1616 C C . MET A 1 213 ? 8.062 21.188 7.031 1 96.69 213 MET A C 1
ATOM 1618 O O . MET A 1 213 ? 7.879 21.25 8.25 1 96.69 213 MET A O 1
ATOM 1622 N N . LEU A 1 214 ? 8.258 22.234 6.242 1 98.19 214 LEU A N 1
ATOM 1623 C CA . LEU A 1 214 ? 8.297 23.578 6.809 1 98.19 214 LEU A CA 1
ATOM 1624 C C . LEU A 1 214 ? 6.973 23.922 7.48 1 98.19 214 LEU A C 1
ATOM 1626 O O . LEU A 1 214 ? 6.953 24.469 8.586 1 98.19 214 LEU A O 1
ATOM 1630 N N . ARG A 1 215 ? 5.895 23.625 6.805 1 98.06 215 ARG A N 1
ATOM 1631 C CA . ARG A 1 215 ? 4.566 23.875 7.352 1 98.06 215 ARG A CA 1
ATOM 1632 C C . ARG A 1 215 ? 4.379 23.156 8.688 1 98.06 215 ARG A C 1
ATOM 1634 O O . ARG A 1 215 ? 3.928 23.766 9.664 1 98.06 215 ARG A O 1
ATOM 1641 N N . THR A 1 216 ? 4.742 21.922 8.75 1 97.62 216 THR A N 1
ATOM 1642 C CA . THR A 1 216 ? 4.578 21.125 9.961 1 97.62 216 THR A CA 1
ATOM 1643 C C . THR A 1 216 ? 5.438 21.688 11.094 1 97.62 216 THR A C 1
ATOM 1645 O O . THR A 1 216 ? 4.973 21.797 12.234 1 97.62 216 THR A O 1
ATOM 1648 N N . HIS A 1 217 ? 6.645 22.047 10.773 1 98.06 217 HIS A N 1
ATOM 1649 C CA . HIS A 1 217 ? 7.543 22.578 11.789 1 98.06 217 HIS A CA 1
ATOM 1650 C C . HIS A 1 217 ? 7.023 23.891 12.344 1 98.06 217 HIS A C 1
ATOM 1652 O O . HIS A 1 217 ? 7.121 24.156 13.547 1 98.06 217 HIS A O 1
ATOM 1658 N N . LEU A 1 218 ? 6.477 24.703 11.484 1 98.44 218 LEU A N 1
ATOM 1659 C CA . LEU A 1 218 ? 5.918 25.969 11.922 1 98.44 218 LEU A CA 1
ATOM 1660 C C . LEU A 1 218 ? 4.734 25.75 12.859 1 98.44 218 LEU A C 1
ATOM 1662 O O . LEU A 1 218 ? 4.625 26.422 13.891 1 98.44 218 LEU A O 1
ATOM 1666 N N . ILE A 1 219 ? 3.91 24.828 12.484 1 98.62 219 ILE A N 1
ATOM 1667 C CA . ILE A 1 219 ? 2.719 24.547 13.281 1 98.62 219 ILE A CA 1
ATOM 1668 C C . ILE A 1 219 ? 3.123 24 14.648 1 98.62 219 ILE A C 1
ATOM 1670 O O . ILE A 1 219 ? 2.635 24.469 15.68 1 98.62 219 ILE A O 1
ATOM 1674 N N . VAL A 1 220 ? 4.031 23.109 14.664 1 98.06 220 VAL A N 1
ATOM 1675 C CA . VAL A 1 220 ? 4.469 22.484 15.914 1 98.06 220 VAL A CA 1
ATOM 1676 C C . VAL A 1 220 ? 5.18 23.516 16.781 1 98.06 220 VAL A C 1
ATOM 1678 O O . VAL A 1 220 ? 4.973 23.547 18 1 98.06 220 VAL A O 1
ATOM 1681 N N . GLN A 1 221 ? 5.98 24.312 16.156 1 97.81 221 GLN A N 1
ATOM 1682 C CA . GLN A 1 221 ? 6.684 25.328 16.938 1 97.81 221 GLN A CA 1
ATOM 1683 C C . GLN A 1 221 ? 5.703 26.328 17.547 1 97.81 221 GLN A C 1
ATOM 1685 O O . GLN A 1 221 ? 5.879 26.75 18.688 1 97.81 221 GLN A O 1
ATOM 1690 N N . THR A 1 222 ? 4.738 26.719 16.75 1 98 222 THR A N 1
ATOM 1691 C CA . THR A 1 222 ? 3.709 27.609 17.297 1 98 222 THR A CA 1
ATOM 1692 C C . THR A 1 222 ? 2.996 26.969 18.469 1 98 222 THR A C 1
ATOM 1694 O O . THR A 1 222 ? 2.725 27.625 19.484 1 98 222 THR A O 1
ATOM 1697 N N . ALA A 1 223 ? 2.68 25.703 18.328 1 98.12 223 ALA A N 1
ATOM 1698 C CA . ALA A 1 223 ? 2.053 24.984 19.422 1 98.12 223 ALA A CA 1
ATOM 1699 C C . ALA A 1 223 ? 2.93 25.016 20.672 1 98.12 223 ALA A C 1
ATOM 1701 O O . ALA A 1 223 ? 2.445 25.297 21.781 1 98.12 223 ALA A O 1
ATOM 1702 N N . ARG A 1 224 ? 4.203 24.812 20.5 1 96.06 224 ARG A N 1
ATOM 1703 C CA . ARG A 1 224 ? 5.156 24.844 21.594 1 96.06 224 ARG A CA 1
ATOM 1704 C C . ARG A 1 224 ? 5.191 26.203 22.266 1 96.06 224 ARG A C 1
ATOM 1706 O O . ARG A 1 224 ? 5.082 26.312 23.484 1 96.06 224 ARG A O 1
ATOM 1713 N N . ASP A 1 225 ? 5.301 27.172 21.469 1 96.19 225 ASP A N 1
ATOM 1714 C CA . ASP A 1 225 ? 5.469 28.531 21.953 1 96.19 225 ASP A CA 1
ATOM 1715 C C . ASP A 1 225 ? 4.223 29 22.703 1 96.19 225 ASP A C 1
ATOM 1717 O O . ASP A 1 225 ? 4.316 29.797 23.641 1 96.19 225 ASP A O 1
ATOM 1721 N N . ARG A 1 226 ? 3.086 28.516 22.234 1 96.5 226 ARG A N 1
ATOM 1722 C CA . ARG A 1 226 ? 1.834 29.062 22.75 1 96.5 226 ARG A CA 1
ATOM 1723 C C . ARG A 1 226 ? 1.173 28.094 23.719 1 96.5 226 ARG A C 1
ATOM 1725 O O . ARG A 1 226 ? 0.034 28.297 24.141 1 96.5 226 ARG A O 1
ATOM 1732 N N . GLY A 1 227 ? 1.774 26.969 23.969 1 95.19 227 GLY A N 1
ATOM 1733 C CA . GLY A 1 227 ? 1.36 26.062 25.031 1 95.19 227 GLY A CA 1
ATOM 1734 C C . GLY A 1 227 ? 0.28 25.094 24.594 1 95.19 227 GLY A C 1
ATOM 1735 O O . GLY A 1 227 ? -0.555 24.672 25.406 1 95.19 227 GLY A O 1
ATOM 1736 N N . TYR A 1 228 ? 0.147 24.828 23.391 1 97.31 228 TYR A N 1
ATOM 1737 C CA . TYR A 1 228 ? -0.764 23.797 22.906 1 97.31 228 TYR A CA 1
ATOM 1738 C C . TYR A 1 228 ? -0.125 22.422 23.016 1 97.31 228 TYR A C 1
ATOM 1740 O O . TYR A 1 228 ? 0.971 22.203 22.5 1 97.31 228 TYR A O 1
ATOM 1748 N N . ALA A 1 229 ? -0.752 21.516 23.562 1 95.56 229 ALA A N 1
ATOM 1749 C CA . ALA A 1 229 ? -0.211 20.172 23.734 1 95.56 229 ALA A CA 1
ATOM 1750 C C . ALA A 1 229 ? -0.601 19.266 22.562 1 95.56 229 ALA A C 1
ATOM 1752 O O . ALA A 1 229 ? 0.02 18.234 22.344 1 95.56 229 ALA A O 1
ATOM 1753 N N . LYS A 1 230 ? -1.666 19.703 21.875 1 97.5 230 LYS A N 1
ATOM 1754 C CA . LYS A 1 230 ? -2.16 18.922 20.75 1 97.5 230 LYS A CA 1
ATOM 1755 C C . LYS A 1 230 ? -2.354 19.797 19.516 1 97.5 230 LYS A C 1
ATOM 1757 O O . LYS A 1 230 ? -2.689 20.984 19.641 1 97.5 230 LYS A O 1
ATOM 1762 N N . VAL A 1 231 ? -2.098 19.203 18.375 1 98.5 231 VAL A N 1
ATOM 1763 C CA . VAL A 1 231 ? -2.387 19.828 17.094 1 98.5 231 VAL A CA 1
ATOM 1764 C C . VAL A 1 231 ? -3.357 18.969 16.297 1 98.5 231 VAL A C 1
ATOM 1766 O O . VAL A 1 231 ? -3.111 17.766 16.094 1 98.5 231 VAL A O 1
ATOM 1769 N N . MET A 1 232 ? -4.492 19.516 15.875 1 98.38 232 MET A N 1
ATOM 1770 C CA . MET A 1 232 ? -5.445 18.812 15.016 1 98.38 232 MET A CA 1
ATOM 1771 C C . MET A 1 232 ? -5.207 19.156 13.547 1 98.38 232 MET A C 1
ATOM 1773 O O . MET A 1 232 ? -5.219 20.328 13.172 1 98.38 232 MET A O 1
ATOM 1777 N N . MET A 1 233 ? -4.965 18.141 12.797 1 98.19 233 MET A N 1
ATOM 1778 C CA . MET A 1 233 ? -4.836 18.297 11.352 1 98.19 233 MET A CA 1
ATOM 1779 C C . MET A 1 233 ? -6.117 17.875 10.648 1 98.19 233 MET A C 1
ATOM 1781 O O . MET A 1 233 ? -6.773 16.922 11.062 1 98.19 233 MET A O 1
ATOM 1785 N N . GLY A 1 234 ? -6.449 18.5 9.555 1 97.56 234 GLY A N 1
ATOM 1786 C CA . GLY A 1 234 ? -7.703 18.266 8.859 1 97.56 234 GLY A CA 1
ATOM 1787 C C . GLY A 1 234 ? -7.59 17.203 7.77 1 97.56 234 GLY A C 1
ATOM 1788 O O . GLY A 1 234 ? -8.391 17.188 6.832 1 97.56 234 GLY A O 1
ATOM 1789 N N . GLU A 1 235 ? -6.68 16.328 7.836 1 96.88 235 GLU A N 1
ATOM 1790 C CA . GLU A 1 235 ? -6.484 15.328 6.793 1 96.88 235 GLU A CA 1
ATOM 1791 C C . GLU A 1 235 ? -7.664 14.359 6.734 1 96.88 235 GLU A C 1
ATOM 1793 O O . GLU A 1 235 ? -7.984 13.703 7.727 1 96.88 235 GLU A O 1
ATOM 1798 N N . SER A 1 236 ? -8.273 14.281 5.582 1 97.38 236 SER A N 1
ATOM 1799 C CA . SER A 1 236 ? -9.398 13.383 5.348 1 97.38 236 SER A CA 1
ATOM 1800 C C . SER A 1 236 ? -8.922 11.961 5.09 1 97.38 236 SER A C 1
ATOM 1802 O O . SER A 1 236 ? -7.723 11.719 4.938 1 97.38 236 SER A O 1
ATOM 1804 N N . LEU A 1 237 ? -9.891 11.078 5.066 1 96.19 237 LEU A N 1
ATOM 1805 C CA . LEU A 1 237 ? -9.625 9.688 4.703 1 96.19 237 LEU A CA 1
ATOM 1806 C C . LEU A 1 237 ? -8.945 9.609 3.338 1 96.19 237 LEU A C 1
ATOM 1808 O O . LEU A 1 237 ? -7.984 8.859 3.164 1 96.19 237 LEU A O 1
ATOM 1812 N N . THR A 1 238 ? -9.438 10.344 2.402 1 96.12 238 THR A N 1
ATOM 1813 C CA . THR A 1 238 ? -8.898 10.375 1.047 1 96.12 238 THR A CA 1
ATOM 1814 C C . THR A 1 238 ? -7.457 10.867 1.052 1 96.12 238 THR A C 1
ATOM 1816 O O . THR A 1 238 ? -6.59 10.266 0.411 1 96.12 238 THR A O 1
ATOM 1819 N N . ARG A 1 239 ? -7.25 11.891 1.799 1 96.88 239 ARG A N 1
ATOM 1820 C CA . ARG A 1 239 ? -5.91 12.461 1.859 1 96.88 239 ARG A CA 1
ATOM 1821 C C . ARG A 1 239 ? -4.934 11.5 2.529 1 96.88 239 ARG A C 1
ATOM 1823 O O . ARG A 1 239 ? -3.791 11.359 2.088 1 96.88 239 ARG A O 1
ATOM 1830 N N . VAL A 1 240 ? -5.34 10.906 3.543 1 96.69 240 VAL A N 1
ATOM 1831 C CA . VAL A 1 240 ? -4.492 9.969 4.27 1 96.69 240 VAL A CA 1
ATOM 1832 C C . VAL A 1 240 ? -4.176 8.758 3.387 1 96.69 240 VAL A C 1
ATOM 1834 O O . VAL A 1 240 ? -3.057 8.242 3.408 1 96.69 240 VAL A O 1
ATOM 1837 N N . ALA A 1 241 ? -5.137 8.258 2.635 1 95.38 241 ALA A N 1
ATOM 1838 C CA . ALA A 1 241 ? -4.895 7.152 1.712 1 95.38 241 ALA A CA 1
ATOM 1839 C C . ALA A 1 241 ? -3.852 7.531 0.663 1 95.38 241 ALA A C 1
ATOM 1841 O O . ALA A 1 241 ? -2.961 6.738 0.348 1 95.38 241 ALA A O 1
ATOM 1842 N N . ILE A 1 242 ? -3.979 8.695 0.12 1 96.19 242 ILE A N 1
ATOM 1843 C CA . ILE A 1 242 ? -3.008 9.195 -0.847 1 96.19 242 ILE A CA 1
ATOM 1844 C C . ILE A 1 242 ? -1.629 9.281 -0.198 1 96.19 242 ILE A C 1
ATOM 1846 O O . ILE A 1 242 ? -0.633 8.852 -0.783 1 96.19 242 ILE A O 1
ATOM 1850 N N . LYS A 1 243 ? -1.619 9.797 0.967 1 96.12 243 LYS A N 1
ATOM 1851 C CA . LYS A 1 243 ? -0.367 9.922 1.707 1 96.12 243 LYS A CA 1
ATOM 1852 C C . LYS A 1 243 ? 0.25 8.555 1.98 1 96.12 243 LYS A C 1
ATOM 1854 O O . LYS A 1 243 ? 1.47 8.391 1.898 1 96.12 243 LYS A O 1
ATOM 1859 N N . LEU A 1 244 ? -0.56 7.664 2.334 1 93.94 244 LEU A N 1
ATOM 1860 C CA . LEU A 1 244 ? -0.094 6.312 2.627 1 93.94 244 LEU A CA 1
ATOM 1861 C C . LEU A 1 244 ? 0.628 5.715 1.424 1 93.94 244 LEU A C 1
ATOM 1863 O O . LEU A 1 244 ? 1.766 5.25 1.544 1 93.94 244 LEU A O 1
ATOM 1867 N N . LEU A 1 245 ? 0.014 5.777 0.305 1 92.81 245 LEU A N 1
ATOM 1868 C CA . LEU A 1 245 ? 0.604 5.199 -0.897 1 92.81 245 LEU A CA 1
ATOM 1869 C C . LEU A 1 245 ? 1.82 6 -1.348 1 92.81 245 LEU A C 1
ATOM 1871 O O . LEU A 1 245 ? 2.793 5.43 -1.85 1 92.81 245 LEU A O 1
ATOM 1875 N N . THR A 1 246 ? 1.759 7.277 -1.216 1 94.06 246 THR A N 1
ATOM 1876 C CA . THR A 1 246 ? 2.896 8.133 -1.534 1 94.06 246 THR A CA 1
ATOM 1877 C C . THR A 1 246 ? 4.105 7.762 -0.679 1 94.06 246 THR A C 1
ATOM 1879 O O . THR A 1 246 ? 5.195 7.527 -1.205 1 94.06 246 THR A O 1
ATOM 1882 N N . ASN A 1 247 ? 3.859 7.734 0.613 1 93.06 247 ASN A N 1
ATOM 1883 C CA . ASN A 1 247 ? 4.941 7.426 1.542 1 93.06 247 ASN A CA 1
ATOM 1884 C C . ASN A 1 247 ? 5.484 6.016 1.326 1 93.06 247 ASN A C 1
ATOM 1886 O O . ASN A 1 247 ? 6.688 5.781 1.461 1 93.06 247 ASN A O 1
ATOM 1890 N N . LEU A 1 248 ? 4.625 5.141 0.986 1 89.88 248 LEU A N 1
ATOM 1891 C CA . LEU A 1 248 ? 5.059 3.793 0.63 1 89.88 248 LEU A CA 1
ATOM 1892 C C . LEU A 1 248 ? 6.008 3.824 -0.564 1 89.88 248 LEU A C 1
ATOM 1894 O O . LEU A 1 248 ? 7.059 3.178 -0.547 1 89.88 248 LEU A O 1
ATOM 1898 N N . SER A 1 249 ? 5.684 4.586 -1.528 1 88.44 249 SER A N 1
ATOM 1899 C CA . SER A 1 249 ? 6.465 4.68 -2.756 1 88.44 249 SER A CA 1
ATOM 1900 C C . SER A 1 249 ? 7.801 5.375 -2.506 1 88.44 249 SER A C 1
ATOM 1902 O O . SER A 1 249 ? 8.789 5.098 -3.191 1 88.44 249 SER A O 1
ATOM 1904 N N . LEU A 1 250 ? 7.809 6.199 -1.524 1 89.25 250 LEU A N 1
ATOM 1905 C CA . LEU A 1 250 ? 9.023 6.941 -1.2 1 89.25 250 LEU A CA 1
ATOM 1906 C C . LEU A 1 250 ? 9.906 6.145 -0.248 1 89.25 250 LEU A C 1
ATOM 1908 O O . LEU A 1 250 ? 10.984 6.605 0.135 1 89.25 250 LEU A O 1
ATOM 1912 N N . GLY A 1 251 ? 9.445 5.043 0.183 1 86.88 251 GLY A N 1
ATOM 1913 C CA . GLY A 1 251 ? 10.25 4.188 1.039 1 86.88 251 GLY A CA 1
ATOM 1914 C C . GLY A 1 251 ? 10.062 4.469 2.518 1 86.88 251 GLY A C 1
ATOM 1915 O O . GLY A 1 251 ? 10.984 4.285 3.314 1 86.88 251 GLY A O 1
ATOM 1916 N N . ARG A 1 252 ? 8.938 4.926 2.885 1 89.5 252 ARG A N 1
ATOM 1917 C CA . ARG A 1 252 ? 8.625 5.223 4.277 1 89.5 252 ARG A CA 1
ATOM 1918 C C . ARG A 1 252 ? 7.754 4.129 4.887 1 89.5 252 ARG A C 1
ATOM 1920 O O . ARG A 1 252 ? 6.98 4.391 5.812 1 89.5 252 ARG A O 1
ATOM 1927 N N . GLY A 1 253 ? 7.855 3.006 4.461 1 86.44 253 GLY A N 1
ATOM 1928 C CA . GLY A 1 253 ? 7.004 1.909 4.895 1 86.44 253 GLY A CA 1
ATOM 1929 C C . GLY A 1 253 ? 6.965 1.748 6.402 1 86.44 253 GLY A C 1
ATOM 1930 O O . GLY A 1 253 ? 5.898 1.515 6.98 1 86.44 253 GLY A O 1
ATOM 1931 N N . ALA A 1 254 ? 8.078 1.906 7.051 1 85.38 254 ALA A N 1
ATOM 1932 C CA . ALA A 1 254 ? 8.188 1.708 8.492 1 85.38 254 ALA A CA 1
ATOM 1933 C C . ALA A 1 254 ? 7.484 2.822 9.258 1 85.38 254 ALA A C 1
ATOM 1935 O O . ALA A 1 254 ? 7.184 2.676 10.445 1 85.38 254 ALA A O 1
ATOM 1936 N N . TYR A 1 255 ? 7.199 3.889 8.578 1 91.5 255 TYR A N 1
ATOM 1937 C CA . TYR A 1 255 ? 6.688 5.074 9.258 1 91.5 255 TYR A CA 1
ATOM 1938 C C . TYR A 1 255 ? 5.211 5.293 8.938 1 91.5 255 TYR A C 1
ATOM 1940 O O . TYR A 1 255 ? 4.598 6.242 9.43 1 91.5 255 TYR A O 1
ATOM 1948 N N . LEU A 1 256 ? 4.652 4.402 8.141 1 91.44 256 LEU A N 1
ATOM 1949 C CA . LEU A 1 256 ? 3.301 4.613 7.629 1 91.44 256 LEU A CA 1
ATOM 1950 C C . LEU A 1 256 ? 2.303 4.766 8.773 1 91.44 256 LEU A C 1
ATOM 1952 O O . LEU A 1 256 ? 1.423 5.629 8.719 1 91.44 256 LEU A O 1
ATOM 1956 N N . ALA A 1 257 ? 2.477 3.98 9.789 1 91.38 257 ALA A N 1
ATOM 1957 C CA . ALA A 1 257 ? 1.546 4.004 10.922 1 91.38 257 ALA A CA 1
ATOM 1958 C C . ALA A 1 257 ? 1.54 5.371 11.594 1 91.38 257 ALA A C 1
ATOM 1960 O O . ALA A 1 257 ? 0.481 5.883 11.969 1 91.38 257 ALA A O 1
ATOM 1961 N N . VAL A 1 258 ? 2.66 5.965 11.742 1 93.06 258 VAL A N 1
ATOM 1962 C CA . VAL A 1 258 ? 2.773 7.258 12.414 1 93.06 258 VAL A CA 1
ATOM 1963 C C . VAL A 1 258 ? 2.379 8.375 11.445 1 93.06 258 VAL A C 1
ATOM 1965 O O . VAL A 1 258 ? 1.72 9.336 11.836 1 93.06 258 VAL A O 1
ATOM 1968 N N . ASP A 1 259 ? 2.719 8.203 10.18 1 93.44 259 ASP A N 1
ATOM 1969 C CA . ASP A 1 259 ? 2.461 9.227 9.164 1 93.44 259 ASP A CA 1
ATOM 1970 C C . ASP A 1 259 ? 0.963 9.375 8.906 1 93.44 259 ASP A C 1
ATOM 1972 O O . ASP A 1 259 ? 0.499 10.453 8.539 1 93.44 259 ASP A O 1
ATOM 1976 N N . THR A 1 260 ? 0.234 8.289 9.086 1 93.56 260 THR A N 1
ATOM 1977 C CA . THR A 1 260 ? -1.149 8.312 8.625 1 93.56 260 THR A CA 1
ATOM 1978 C C . THR A 1 260 ? -2.104 7.918 9.75 1 93.56 260 THR A C 1
ATOM 1980 O O . THR A 1 260 ? -3.322 7.996 9.594 1 93.56 260 THR A O 1
ATOM 1983 N N . GLY A 1 261 ? -1.6 7.516 10.898 1 93.56 261 GLY A N 1
ATOM 1984 C CA . GLY A 1 261 ? -2.438 7.129 12.023 1 93.56 261 GLY A CA 1
ATOM 1985 C C . GLY A 1 261 ? -3.174 8.297 12.648 1 93.56 261 GLY A C 1
ATOM 1986 O O . GLY A 1 261 ? -2.973 9.453 12.258 1 93.56 261 GLY A O 1
ATOM 1987 N N . PHE A 1 262 ? -4 7.996 13.617 1 95.12 262 PHE A N 1
ATOM 1988 C CA . PHE A 1 262 ? -4.766 9.031 14.305 1 95.12 262 PHE A CA 1
ATOM 1989 C C . PHE A 1 262 ? -3.844 9.969 15.078 1 95.12 262 PHE A C 1
ATOM 1991 O O . PHE A 1 262 ? -4.074 11.18 15.117 1 95.12 262 PHE A O 1
ATOM 1998 N N . THR A 1 263 ? -2.879 9.367 15.68 1 95.38 263 THR A N 1
ATOM 1999 C CA . THR A 1 263 ? -1.96 10.172 16.469 1 95.38 263 THR A CA 1
ATOM 2000 C C . THR A 1 263 ? -0.544 10.094 15.906 1 95.38 263 THR A C 1
ATOM 2002 O O . THR A 1 263 ? -0.177 9.109 15.266 1 95.38 263 THR A O 1
ATOM 2005 N N . ASP A 1 264 ? 0.206 11.062 16.078 1 95.19 264 ASP A N 1
ATOM 2006 C CA . ASP A 1 264 ? 1.628 11.195 15.781 1 95.19 264 ASP A CA 1
ATOM 2007 C C . ASP A 1 264 ? 2.365 11.891 16.922 1 95.19 264 ASP A C 1
ATOM 2009 O O . ASP A 1 264 ? 2.162 13.086 17.156 1 95.19 264 ASP A O 1
ATOM 2013 N N . GLN A 1 265 ? 3.273 11.219 17.594 1 92.94 265 GLN A N 1
ATOM 2014 C CA . GLN A 1 265 ? 3.934 11.734 18.797 1 92.94 265 GLN A CA 1
ATOM 2015 C C . GLN A 1 265 ? 5.426 11.93 18.562 1 92.94 265 GLN A C 1
ATOM 2017 O O . GLN A 1 265 ? 6.211 11.992 19.5 1 92.94 265 GLN A O 1
ATOM 2022 N N . ARG A 1 266 ? 5.793 12 17.312 1 92.94 266 ARG A N 1
ATOM 2023 C CA . ARG A 1 266 ? 7.211 12.023 16.984 1 92.94 266 ARG A CA 1
ATOM 2024 C C . ARG A 1 266 ? 7.891 13.258 17.578 1 92.94 266 ARG A C 1
ATOM 2026 O O . ARG A 1 266 ? 9.102 13.25 17.812 1 92.94 266 ARG A O 1
ATOM 2033 N N . HIS A 1 267 ? 7.145 14.32 17.859 1 93.88 267 HIS A N 1
ATOM 2034 C CA . HIS A 1 267 ? 7.715 15.57 18.359 1 93.88 267 HIS A CA 1
ATOM 2035 C C . HIS A 1 267 ? 7.812 15.57 19.875 1 93.88 267 HIS A C 1
ATOM 2037 O O . HIS A 1 267 ? 8.383 16.484 20.469 1 93.88 267 HIS A O 1
ATOM 2043 N N . GLY A 1 268 ? 7.188 14.586 20.531 1 91.69 268 GLY A N 1
ATOM 2044 C CA . GLY A 1 268 ? 7.297 14.422 21.984 1 91.69 268 GLY A CA 1
ATOM 2045 C C . GLY A 1 268 ? 6.277 15.234 22.75 1 91.69 268 GLY A C 1
ATOM 2046 O O . GLY A 1 268 ? 5.227 14.719 23.141 1 91.69 268 GLY A O 1
ATOM 2047 N N . ASP A 1 269 ? 6.496 16.562 22.812 1 92.75 269 ASP A N 1
ATOM 2048 C CA . ASP A 1 269 ? 5.695 17.469 23.625 1 92.75 269 ASP A CA 1
ATOM 2049 C C . ASP A 1 269 ? 4.395 17.844 22.906 1 92.75 269 ASP A C 1
ATOM 2051 O O . ASP A 1 269 ? 3.41 18.203 23.562 1 92.75 269 ASP A O 1
ATOM 2055 N N . VAL A 1 270 ? 4.395 17.781 21.672 1 96.31 270 VAL A N 1
ATOM 2056 C CA . VAL A 1 270 ? 3.209 18.109 20.891 1 96.31 270 VAL A CA 1
ATOM 2057 C C . VAL A 1 270 ? 2.736 16.875 20.109 1 96.31 270 VAL A C 1
ATOM 2059 O O . VAL A 1 270 ? 3.494 16.297 19.344 1 96.31 270 VAL A O 1
ATOM 2062 N N . MET A 1 271 ? 1.503 16.484 20.359 1 96.62 271 MET A N 1
ATOM 2063 C CA . MET A 1 271 ? 0.909 15.352 19.656 1 96.62 271 MET A CA 1
ATOM 2064 C C . MET A 1 271 ? 0.014 15.82 18.516 1 96.62 271 MET A C 1
ATOM 2066 O O . MET A 1 271 ? -0.846 16.688 18.703 1 96.62 271 MET A O 1
ATOM 2070 N N . VAL A 1 272 ? 0.215 15.273 17.375 1 97.44 272 VAL A N 1
ATOM 2071 C CA . VAL A 1 272 ? -0.651 15.562 16.234 1 97.44 272 VAL A CA 1
ATOM 2072 C C . VAL A 1 272 ? -1.793 14.555 16.188 1 97.44 272 VAL A C 1
ATOM 2074 O O . VAL A 1 272 ? -1.578 13.352 16.375 1 97.44 272 VAL A O 1
ATOM 2077 N N . VAL A 1 273 ? -3.025 15.031 16.016 1 97.5 273 VAL A N 1
ATOM 2078 C CA . VAL A 1 273 ? -4.195 14.164 15.914 1 97.5 273 VAL A CA 1
ATOM 2079 C C . VAL A 1 273 ? -4.941 14.469 14.617 1 97.5 273 VAL A C 1
ATOM 2081 O O . VAL A 1 273 ? -4.965 15.609 14.156 1 97.5 273 VAL A O 1
ATOM 2084 N N . ARG A 1 274 ? -5.562 13.453 14.031 1 97.38 274 ARG A N 1
ATOM 2085 C CA . ARG A 1 274 ? -6.258 13.578 12.75 1 97.38 274 ARG A CA 1
ATOM 2086 C C . ARG A 1 274 ? -7.703 13.109 12.867 1 97.38 274 ARG A C 1
ATOM 2088 O O . ARG A 1 274 ? -8.062 12.055 12.336 1 97.38 274 ARG A O 1
ATOM 2095 N N . PRO A 1 275 ? -8.562 13.93 13.328 1 97.06 275 PRO A N 1
ATOM 2096 C CA . PRO A 1 275 ? -9.93 13.484 13.609 1 97.06 275 PRO A CA 1
ATOM 2097 C C . PRO A 1 275 ? -10.758 13.297 12.344 1 97.06 275 PRO A C 1
ATOM 2099 O O . PRO A 1 275 ? -11.797 12.625 12.375 1 97.06 275 PRO A O 1
ATOM 2102 N N . MET A 1 276 ? -10.312 13.867 11.219 1 97.44 276 MET A N 1
ATOM 2103 C CA . MET A 1 276 ? -11.102 13.812 9.992 1 97.44 276 MET A CA 1
ATOM 2104 C C . MET A 1 276 ? -10.742 12.586 9.164 1 97.44 276 MET A C 1
ATOM 2106 O O . MET A 1 276 ? -11.25 12.406 8.055 1 97.44 276 MET A O 1
ATOM 2110 N N . ARG A 1 277 ? -9.953 11.734 9.641 1 94.25 277 ARG A N 1
ATOM 2111 C CA . ARG A 1 277 ? -9.359 10.656 8.859 1 94.25 277 ARG A CA 1
ATOM 2112 C C . ARG A 1 277 ? -10.398 9.602 8.492 1 94.25 277 ARG A C 1
ATOM 2114 O O . ARG A 1 277 ? -10.141 8.727 7.664 1 94.25 277 ARG A O 1
ATOM 2121 N N . ASP A 1 278 ? -11.609 9.672 9.047 1 91.88 278 ASP A N 1
ATOM 2122 C CA . ASP A 1 278 ? -12.648 8.711 8.711 1 91.88 278 ASP A CA 1
ATOM 2123 C C . ASP A 1 278 ? -13.633 9.297 7.695 1 91.88 278 ASP A C 1
ATOM 2125 O O . ASP A 1 278 ? -14.594 8.641 7.301 1 91.88 278 ASP A O 1
ATOM 2129 N N . TYR A 1 279 ? -13.359 10.508 7.289 1 95.31 279 TYR A N 1
ATOM 2130 C CA . TYR A 1 279 ? -14.25 11.18 6.348 1 95.31 279 TYR A CA 1
ATOM 2131 C C . TYR A 1 279 ? -13.656 11.188 4.945 1 95.31 279 TYR A C 1
ATOM 2133 O O . TYR A 1 279 ? -12.516 11.625 4.754 1 95.31 279 TYR A O 1
ATOM 2141 N N . THR A 1 280 ? -14.422 10.727 4.004 1 93.19 280 THR A N 1
ATOM 2142 C CA . THR A 1 280 ? -13.969 10.844 2.623 1 93.19 280 THR A CA 1
ATOM 2143 C C . THR A 1 280 ? -14.086 12.289 2.135 1 93.19 280 THR A C 1
ATOM 2145 O O . THR A 1 280 ? -14.859 13.078 2.693 1 93.19 280 THR A O 1
ATOM 2148 N N . ALA A 1 281 ? -13.344 12.617 1.108 1 94.69 281 ALA A N 1
ATOM 2149 C CA . ALA A 1 281 ? -13.453 13.938 0.498 1 94.69 281 ALA A CA 1
ATOM 2150 C C . ALA A 1 281 ? -14.875 14.211 0.026 1 94.69 281 ALA A C 1
ATOM 2152 O O . ALA A 1 281 ? -15.359 15.344 0.106 1 94.69 281 ALA A O 1
ATOM 2153 N N . LYS A 1 282 ? -15.539 13.219 -0.403 1 90.81 282 LYS A N 1
ATOM 2154 C CA . LYS A 1 282 ? -16.906 13.344 -0.887 1 90.81 282 LYS A CA 1
ATOM 2155 C C . LYS A 1 282 ? -17.859 13.711 0.248 1 90.81 282 LYS A C 1
ATOM 2157 O O . LYS A 1 282 ? -18.688 14.609 0.103 1 90.81 282 LYS A O 1
ATOM 2162 N N . GLU A 1 283 ? -17.766 13.008 1.331 1 92.5 283 GLU A N 1
ATOM 2163 C CA . GLU A 1 283 ? -18.578 13.305 2.504 1 92.5 283 GLU A CA 1
ATOM 2164 C C . GLU A 1 283 ? -18.375 14.742 2.971 1 92.5 283 GLU A C 1
ATOM 2166 O O . GLU A 1 283 ? -19.344 15.438 3.291 1 92.5 283 GLU A O 1
ATOM 2171 N N . ILE A 1 284 ? -17.172 15.164 2.971 1 97.06 284 ILE A N 1
ATOM 2172 C CA . ILE A 1 284 ? -16.828 16.5 3.432 1 97.06 284 ILE A CA 1
ATOM 2173 C C . ILE A 1 284 ? -17.406 17.547 2.473 1 97.06 284 ILE A C 1
ATOM 2175 O O . ILE A 1 284 ? -17.938 18.562 2.906 1 97.06 284 ILE A O 1
ATOM 2179 N N . ALA A 1 285 ? -17.297 17.281 1.23 1 95.38 285 ALA A N 1
ATOM 2180 C CA . ALA A 1 285 ? -17.828 18.203 0.225 1 95.38 285 ALA A CA 1
ATOM 2181 C C . ALA A 1 285 ? -19.328 18.375 0.386 1 95.38 285 ALA A C 1
ATOM 2183 O O . ALA A 1 285 ? -19.844 19.5 0.308 1 95.38 285 ALA A O 1
ATOM 2184 N N . PHE A 1 286 ? -20.016 17.312 0.583 1 93.81 286 PHE A N 1
ATOM 2185 C CA . PHE A 1 286 ? -21.453 17.375 0.776 1 93.81 286 PHE A CA 1
ATOM 2186 C C . PHE A 1 286 ? -21.812 18.125 2.051 1 93.81 286 PHE A C 1
ATOM 2188 O O . PHE A 1 286 ? -22.734 18.938 2.062 1 93.81 286 PHE A O 1
ATOM 2195 N N . TYR A 1 287 ? -21.078 17.828 3.043 1 95.69 287 TYR A N 1
ATOM 2196 C CA . TYR A 1 287 ? -21.328 18.531 4.301 1 95.69 287 TYR A CA 1
ATOM 2197 C C . TYR A 1 287 ? -21.156 20.031 4.137 1 95.69 287 TYR A C 1
ATOM 2199 O O . TYR A 1 287 ? -22.016 20.812 4.559 1 95.69 287 TYR A O 1
ATOM 2207 N N . ASN A 1 288 ? -20.031 20.391 3.57 1 96.62 288 ASN A N 1
ATOM 2208 C CA . ASN A 1 288 ? -19.75 21.797 3.387 1 96.62 288 ASN A CA 1
ATOM 2209 C C . ASN A 1 288 ? -20.812 22.484 2.525 1 96.62 288 ASN A C 1
ATOM 2211 O O . ASN A 1 288 ? -21.188 23.625 2.795 1 96.62 288 ASN A O 1
ATOM 2215 N N . ARG A 1 289 ? -21.266 21.812 1.53 1 94.5 289 ARG A N 1
ATOM 2216 C CA . ARG A 1 289 ? -22.281 22.359 0.64 1 94.5 289 ARG A CA 1
ATOM 2217 C C . ARG A 1 289 ? -23.625 22.484 1.354 1 94.5 289 ARG A C 1
ATOM 2219 O O . ARG A 1 289 ? -2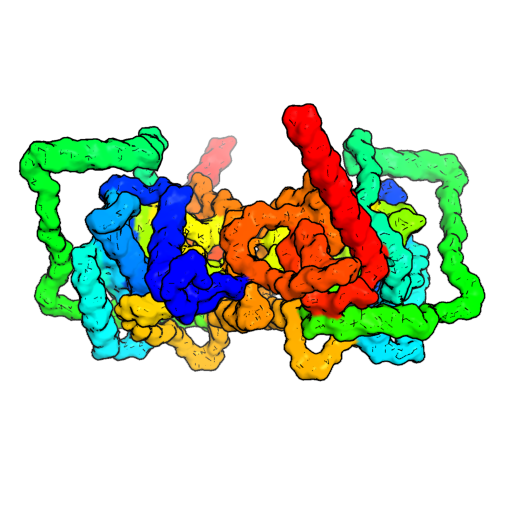4.266 23.547 1.299 1 94.5 289 ARG A O 1
ATOM 2226 N N . PHE A 1 290 ? -24.016 21.484 2.047 1 93.12 290 PHE A N 1
ATOM 2227 C CA . PHE A 1 290 ? -25.328 21.438 2.695 1 93.12 290 PHE A CA 1
ATOM 2228 C C . PHE A 1 290 ? -25.406 22.438 3.836 1 93.12 290 PHE A C 1
ATOM 2230 O O . PHE A 1 290 ? -26.469 23 4.102 1 93.12 290 PHE A O 1
ATOM 2237 N N . PHE A 1 291 ? -24.344 22.656 4.438 1 94.69 291 PHE A N 1
ATOM 2238 C CA . PHE A 1 291 ? -24.406 23.469 5.641 1 94.69 291 PHE A CA 1
ATOM 2239 C C . PHE A 1 291 ? -23.594 24.766 5.461 1 94.69 291 PHE A C 1
ATOM 2241 O O . PHE A 1 291 ? -23.25 25.422 6.438 1 94.69 291 PHE A O 1
ATOM 2248 N N . SER A 1 292 ? -23.172 25.031 4.277 1 95.12 292 SER A N 1
ATOM 2249 C CA . SER A 1 292 ? -22.594 26.297 3.848 1 95.12 292 SER A CA 1
ATOM 2250 C C . SER A 1 292 ? -21.344 26.641 4.652 1 95.12 292 SER A C 1
ATOM 2252 O O . SER A 1 292 ? -21.219 27.75 5.184 1 95.12 292 SER A O 1
ATOM 2254 N N . VAL A 1 293 ? -20.516 25.672 4.75 1 96.38 293 VAL A N 1
ATOM 2255 C CA . VAL A 1 293 ? -19.219 25.906 5.395 1 96.38 293 VAL A CA 1
ATOM 2256 C C . VAL A 1 293 ? -18.297 26.656 4.449 1 96.38 293 VAL A C 1
ATOM 2258 O O . VAL A 1 293 ? -17.969 26.172 3.359 1 96.38 293 VAL A O 1
ATOM 2261 N N . PRO A 1 294 ? -17.891 27.844 4.836 1 95.81 294 PRO A N 1
ATOM 2262 C CA . PRO A 1 294 ? -17.062 28.641 3.938 1 95.81 294 PRO A CA 1
ATOM 2263 C C . PRO A 1 294 ? -15.656 28.062 3.771 1 95.81 294 PRO A C 1
ATOM 2265 O O . PRO A 1 294 ? -15.086 27.531 4.73 1 95.81 294 PRO A O 1
ATOM 2268 N N . THR A 1 295 ? -15.141 28.125 2.576 1 95.69 295 THR A N 1
ATOM 2269 C CA . THR A 1 295 ? -13.789 27.672 2.252 1 95.69 295 THR A CA 1
ATOM 2270 C C . THR A 1 295 ? -13.047 28.734 1.438 1 95.69 295 THR A C 1
ATOM 2272 O O . THR A 1 295 ? -13.664 29.672 0.927 1 95.69 295 THR A O 1
ATOM 2275 N N . VAL A 1 296 ? -11.766 28.688 1.454 1 94.5 296 VAL A N 1
ATOM 2276 C CA . VAL A 1 296 ? -10.914 29.562 0.663 1 94.5 296 VAL A CA 1
ATOM 2277 C C . VAL A 1 296 ? -10.047 28.75 -0.284 1 94.5 296 VAL A C 1
ATOM 2279 O O . VAL A 1 296 ? -9.391 27.781 0.139 1 94.5 296 VAL A O 1
ATOM 2282 N N . SER A 1 297 ? -10.062 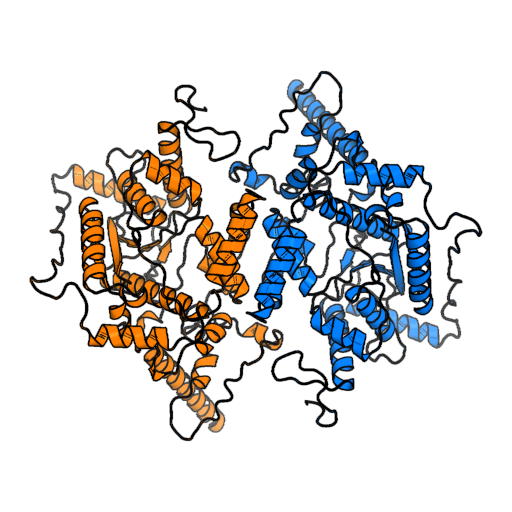29.047 -1.512 1 88.81 297 SER A N 1
ATOM 2283 C CA . SER A 1 297 ? -9.258 28.344 -2.51 1 88.81 297 SER A CA 1
ATOM 2284 C C . SER A 1 297 ? -7.922 29.047 -2.734 1 88.81 297 SER A C 1
ATOM 2286 O O . SER A 1 297 ? -7.871 30.281 -2.844 1 88.81 297 SER A O 1
ATOM 2288 N N . VAL A 1 298 ? -6.887 28.328 -2.668 1 88.25 298 VAL A N 1
ATOM 2289 C CA . VAL A 1 298 ? -5.562 28.859 -2.967 1 88.25 298 VAL A CA 1
ATOM 2290 C C . VAL A 1 298 ? -4.926 28.047 -4.102 1 88.25 298 VAL A C 1
ATOM 2292 O O . VAL A 1 298 ? -5.207 26.859 -4.266 1 88.25 298 VAL A O 1
ATOM 2295 N N . PRO A 1 299 ? -4.094 28.703 -4.91 1 91 299 PRO A N 1
ATOM 2296 C CA . PRO A 1 299 ? -3.41 27.984 -5.988 1 91 299 PRO A CA 1
ATOM 2297 C C . PRO A 1 299 ? -2.465 26.906 -5.473 1 91 299 PRO A C 1
ATOM 2299 O O . PRO A 1 299 ? -2.068 26.938 -4.305 1 91 299 PRO A O 1
ATOM 2302 N N . PRO A 1 300 ? -2.182 25.969 -6.328 1 90.25 300 PRO A N 1
ATOM 2303 C CA . PRO A 1 300 ? -1.226 24.938 -5.926 1 90.25 300 PRO A CA 1
ATOM 2304 C C . PRO A 1 300 ? 0.214 25.438 -5.891 1 90.25 300 PRO A C 1
ATOM 2306 O O . PRO A 1 300 ? 0.49 26.547 -6.348 1 90.25 300 PRO A O 1
ATOM 2309 N N . LEU A 1 301 ? 1.064 24.609 -5.266 1 92.94 301 LEU A N 1
ATOM 2310 C CA . LEU A 1 301 ? 2.5 24.875 -5.293 1 92.94 301 LEU A CA 1
ATOM 2311 C C . LEU A 1 301 ? 2.996 25.047 -6.723 1 92.94 301 LEU A C 1
ATOM 2313 O O . LEU A 1 301 ? 2.568 24.312 -7.625 1 92.94 301 LEU A O 1
ATOM 2317 N N . PHE A 1 302 ? 3.908 25.984 -6.871 1 84.25 302 PHE A N 1
ATOM 2318 C CA . PHE A 1 302 ? 4.352 26.266 -8.227 1 84.25 302 PHE A CA 1
ATOM 2319 C C . PHE A 1 302 ? 5.145 25.094 -8.797 1 84.25 302 PHE A C 1
ATOM 2321 O O . PHE A 1 302 ? 5.719 24.297 -8.047 1 84.25 302 PHE A O 1
ATOM 2328 N N . THR A 1 303 ? 5.082 24.953 -10.109 1 84.88 303 THR A N 1
ATOM 2329 C CA . THR A 1 303 ? 5.887 23.984 -10.836 1 84.88 303 THR A CA 1
ATOM 2330 C C . THR A 1 303 ? 6.812 24.672 -11.828 1 84.88 303 THR A C 1
ATOM 2332 O O . THR A 1 303 ? 6.535 25.781 -12.273 1 84.88 303 THR A O 1
ATOM 2335 N N . LYS A 1 304 ? 7.898 24.094 -12.031 1 87.44 304 LYS A N 1
ATOM 2336 C CA . LYS A 1 304 ? 8.844 24.594 -13.023 1 87.44 304 LYS A CA 1
ATOM 2337 C C . LYS A 1 304 ? 8.438 24.172 -14.43 1 87.44 304 LYS A C 1
ATOM 2339 O O . LYS A 1 304 ? 7.641 23.25 -14.602 1 87.44 304 LYS A O 1
ATOM 2344 N N . ARG A 1 305 ? 9.016 24.875 -15.398 1 82.31 305 ARG A N 1
ATOM 2345 C CA . ARG A 1 305 ? 8.695 24.562 -16.797 1 82.31 305 ARG A CA 1
ATOM 2346 C C . ARG A 1 305 ? 9.109 23.156 -17.156 1 82.31 305 ARG A C 1
ATOM 2348 O O . ARG A 1 305 ? 10.227 22.734 -16.844 1 82.31 305 ARG A O 1
ATOM 2355 N N . ARG A 1 306 ? 8.273 22.359 -17.734 1 82.56 306 ARG A N 1
ATOM 2356 C CA . ARG A 1 306 ? 8.492 21.031 -18.266 1 82.56 306 ARG A CA 1
ATOM 2357 C C . ARG A 1 306 ? 8.852 20.047 -17.156 1 82.56 306 ARG A C 1
ATOM 2359 O O . ARG A 1 306 ? 9.562 19.062 -17.391 1 82.56 306 ARG A O 1
ATOM 2366 N N . GLU A 1 307 ? 8.492 20.469 -15.984 1 89.19 307 GLU A N 1
ATOM 2367 C CA . GLU A 1 307 ? 8.789 19.578 -14.867 1 89.19 307 GLU A CA 1
ATOM 2368 C C . GLU A 1 307 ? 7.781 18.438 -14.797 1 89.19 307 GLU A C 1
ATOM 2370 O O . GLU A 1 307 ? 6.594 18.625 -15.07 1 89.19 307 GLU A O 1
ATOM 2375 N N . LYS A 1 308 ? 8.297 17.281 -14.508 1 89.44 308 LYS A N 1
ATOM 2376 C CA . LYS A 1 308 ? 7.426 16.125 -14.312 1 89.44 308 LYS A CA 1
ATOM 2377 C C . LYS A 1 308 ? 6.57 16.281 -13.062 1 89.44 308 LYS A C 1
ATOM 2379 O O . LYS A 1 308 ? 6.969 16.953 -12.117 1 89.44 308 LYS A O 1
ATOM 2384 N N . PRO A 1 309 ? 5.402 15.648 -13.117 1 92.69 309 PRO A N 1
ATOM 2385 C CA . PRO A 1 309 ? 4.566 15.711 -11.914 1 92.69 309 PRO A CA 1
ATOM 2386 C C . PRO A 1 309 ? 5.234 15.07 -10.703 1 92.69 309 PRO A C 1
ATOM 2388 O O . PRO A 1 309 ? 6.062 14.172 -10.852 1 92.69 309 PRO A O 1
ATOM 2391 N N . SER A 1 310 ? 4.902 15.594 -9.578 1 94.62 310 SER A N 1
ATOM 2392 C CA . SER A 1 310 ? 5.406 15.016 -8.344 1 94.62 310 SER A CA 1
ATOM 2393 C C . SER A 1 310 ? 4.793 13.641 -8.086 1 94.62 310 SER A C 1
ATOM 2395 O O . SER A 1 310 ? 3.744 13.312 -8.641 1 94.62 310 SER A O 1
ATOM 2397 N N . ILE A 1 311 ? 5.434 12.883 -7.25 1 94.19 311 ILE A N 1
ATOM 2398 C CA . ILE A 1 311 ? 4.906 11.578 -6.871 1 94.19 311 ILE A CA 1
ATOM 2399 C C . ILE A 1 311 ? 3.562 11.75 -6.164 1 94.19 311 ILE A C 1
ATOM 2401 O O . ILE A 1 311 ? 2.678 10.898 -6.289 1 94.19 311 ILE A O 1
ATOM 2405 N N . HIS A 1 312 ? 3.357 12.859 -5.422 1 94.94 312 HIS A N 1
ATOM 2406 C CA . HIS A 1 312 ? 2.094 13.164 -4.762 1 94.94 312 HIS A CA 1
ATOM 2407 C C . HIS A 1 312 ? 0.958 13.281 -5.773 1 94.94 312 HIS A C 1
ATOM 2409 O O . HIS A 1 312 ? -0.116 12.711 -5.574 1 94.94 312 HIS A O 1
ATOM 2415 N N . GLN A 1 313 ? 1.251 13.945 -6.809 1 94.94 313 GLN A N 1
ATOM 2416 C CA . GLN A 1 313 ? 0.253 14.164 -7.852 1 94.94 313 GLN A CA 1
ATOM 2417 C C . GLN A 1 313 ? -0.055 12.867 -8.594 1 94.94 313 GLN A C 1
ATOM 2419 O O . GLN A 1 313 ? -1.213 12.586 -8.906 1 94.94 313 GLN A O 1
ATOM 2424 N N . LEU A 1 314 ? 0.999 12.133 -8.906 1 94.31 314 LEU A N 1
ATOM 2425 C CA . LEU A 1 314 ? 0.829 10.875 -9.633 1 94.31 314 LEU A CA 1
ATOM 2426 C C . LEU A 1 314 ? -0.022 9.898 -8.828 1 94.31 314 LEU A C 1
ATOM 2428 O O . LEU A 1 314 ? -0.95 9.289 -9.367 1 94.31 314 LEU A O 1
ATOM 2432 N N . VAL A 1 315 ? 0.228 9.766 -7.562 1 95.12 315 VAL A N 1
ATOM 2433 C CA . VAL A 1 315 ? -0.493 8.836 -6.695 1 95.12 315 VAL A CA 1
ATOM 2434 C C . VAL A 1 315 ? -1.934 9.312 -6.52 1 95.12 315 VAL A C 1
ATOM 2436 O O . VAL A 1 315 ? -2.865 8.508 -6.539 1 95.12 315 VAL A O 1
ATOM 2439 N N . GLU A 1 316 ? -2.08 10.547 -6.301 1 95.69 316 GLU A N 1
ATOM 2440 C CA . GLU A 1 316 ? -3.422 11.102 -6.148 1 95.69 316 GLU A CA 1
ATOM 2441 C C . GLU A 1 316 ? -4.285 10.805 -7.367 1 95.69 316 GLU A C 1
ATOM 2443 O O . GLU A 1 316 ? -5.418 10.328 -7.234 1 95.69 316 GLU A O 1
ATOM 2448 N N . ARG A 1 317 ? -3.779 11.109 -8.523 1 94.62 317 ARG A N 1
ATOM 2449 C CA . ARG A 1 317 ? -4.516 10.852 -9.758 1 94.62 317 ARG A CA 1
ATOM 2450 C C . ARG A 1 317 ? -4.844 9.367 -9.898 1 94.62 317 ARG A C 1
ATOM 2452 O O . ARG A 1 317 ? -5.953 9.016 -10.305 1 94.62 317 ARG A O 1
ATOM 2459 N N . PHE A 1 318 ? -3.918 8.617 -9.609 1 93.88 318 PHE A N 1
ATOM 2460 C CA . PHE A 1 318 ? -4.094 7.172 -9.727 1 93.88 318 PHE A CA 1
ATOM 2461 C C . PHE A 1 318 ? -5.188 6.684 -8.781 1 93.88 318 PHE A C 1
ATOM 2463 O O . PHE A 1 318 ? -6.121 5.996 -9.211 1 93.88 318 PHE A O 1
ATOM 2470 N N . LEU A 1 319 ? -5.102 7 -7.496 1 94.12 319 LEU A N 1
ATOM 2471 C CA . LEU A 1 319 ? -6.039 6.516 -6.488 1 94.12 319 LEU A CA 1
ATOM 2472 C C . LEU A 1 319 ? -7.445 7.047 -6.75 1 94.12 319 LEU A C 1
ATOM 2474 O O . LEU A 1 319 ? -8.422 6.316 -6.605 1 94.12 319 LEU A O 1
ATOM 2478 N N . LEU A 1 320 ? -7.535 8.297 -7.078 1 94.06 320 LEU A N 1
ATOM 2479 C CA . LEU A 1 320 ? -8.852 8.859 -7.375 1 94.06 320 LEU A CA 1
ATOM 2480 C C . LEU A 1 320 ? -9.453 8.203 -8.609 1 94.06 320 LEU A C 1
ATOM 2482 O O . LEU A 1 320 ? -10.664 7.973 -8.672 1 94.06 320 LEU A O 1
ATOM 2486 N N . GLY A 1 321 ? -8.602 7.934 -9.586 1 91.88 321 GLY A N 1
ATOM 2487 C CA . GLY A 1 321 ? -9.07 7.203 -10.758 1 91.88 321 GLY A CA 1
ATOM 2488 C C . GLY A 1 321 ? -9.562 5.809 -10.43 1 91.88 321 GLY A C 1
ATOM 2489 O O . GLY A 1 321 ? -10.609 5.383 -10.93 1 91.88 321 GLY A O 1
ATOM 2490 N N . LEU A 1 322 ? -8.797 5.129 -9.648 1 90.88 322 LEU A N 1
ATOM 2491 C CA . LEU A 1 322 ? -9.188 3.783 -9.242 1 90.88 322 LEU A CA 1
ATOM 2492 C C . LEU A 1 322 ? -10.492 3.807 -8.461 1 90.88 322 LEU A C 1
ATOM 2494 O O . LEU A 1 322 ? -11.336 2.922 -8.617 1 90.88 322 LEU A O 1
ATOM 2498 N N . GLN A 1 323 ? -10.625 4.797 -7.562 1 89.69 323 GLN A N 1
ATOM 2499 C CA . GLN A 1 323 ? -11.805 4.949 -6.727 1 89.69 323 GLN A CA 1
ATOM 2500 C C . GLN A 1 323 ? -13.07 5.074 -7.578 1 89.69 323 GLN A C 1
ATOM 2502 O O . GLN A 1 323 ? -14.148 4.629 -7.172 1 89.69 323 GLN A O 1
ATOM 2507 N N . GLU A 1 324 ? -12.992 5.664 -8.672 1 87.5 324 GLU A N 1
ATOM 2508 C CA . GLU A 1 324 ? -14.141 5.824 -9.562 1 87.5 324 GLU A CA 1
ATOM 2509 C C . GLU A 1 324 ? -14.625 4.477 -10.086 1 87.5 324 GLU A C 1
ATOM 2511 O O . GLU A 1 324 ? -15.828 4.258 -10.234 1 87.5 324 GLU A O 1
ATOM 2516 N N . GLU A 1 325 ? -13.688 3.6 -10.32 1 81.12 325 GLU A N 1
ATOM 2517 C CA . GLU A 1 325 ? -14.016 2.303 -10.906 1 81.12 325 GLU A CA 1
ATOM 2518 C C . GLU A 1 325 ? -14.203 1.243 -9.82 1 81.12 325 GLU A C 1
ATOM 2520 O O . GLU A 1 325 ? -14.977 0.295 -10.008 1 81.12 325 GLU A O 1
ATOM 2525 N N . PHE A 1 326 ? -13.523 1.537 -8.758 1 83.25 326 PHE A N 1
ATOM 2526 C CA . PHE A 1 326 ? -13.562 0.62 -7.625 1 83.25 326 PHE A CA 1
ATOM 2527 C C . PHE A 1 326 ? -13.852 1.37 -6.332 1 83.25 326 PHE A C 1
ATOM 2529 O O . PHE A 1 326 ? -12.938 1.624 -5.543 1 83.25 326 PHE A O 1
ATOM 2536 N N . PRO A 1 327 ? -15.07 1.688 -5.945 1 78.88 327 PRO A N 1
ATOM 2537 C CA . PRO A 1 327 ? -15.492 2.646 -4.922 1 78.88 327 PRO A CA 1
ATOM 2538 C C . PRO A 1 327 ? -14.953 2.303 -3.533 1 78.88 327 PRO A C 1
ATOM 2540 O O . PRO A 1 327 ? -14.898 3.17 -2.658 1 78.88 327 PRO A O 1
ATOM 2543 N N . SER A 1 328 ? -14.359 1.123 -3.332 1 83.06 328 SER A N 1
ATOM 2544 C CA . SER A 1 328 ? -13.875 0.772 -1.999 1 83.06 328 SER A CA 1
ATOM 2545 C C . SER A 1 328 ? -12.367 0.914 -1.899 1 83.06 328 SER A C 1
ATOM 2547 O O . SER A 1 328 ? -11.781 0.682 -0.837 1 83.06 328 SER A O 1
ATOM 2549 N N . THR A 1 329 ? -11.812 1.463 -2.857 1 86.44 329 THR A N 1
ATOM 2550 C CA . THR A 1 329 ? -10.359 1.484 -2.941 1 86.44 329 THR A CA 1
ATOM 2551 C C . THR A 1 329 ? -9.766 2.348 -1.832 1 86.44 329 THR A C 1
ATOM 2553 O O . THR A 1 329 ? -8.891 1.895 -1.084 1 86.44 329 THR A O 1
ATOM 2556 N N . ILE A 1 330 ? -10.25 3.574 -1.665 1 90.62 330 ILE A N 1
ATOM 2557 C CA . ILE A 1 330 ? -9.711 4.523 -0.697 1 90.62 330 ILE A CA 1
ATOM 2558 C C . ILE A 1 330 ? -9.859 3.963 0.715 1 90.62 330 ILE A C 1
ATOM 2560 O O . ILE A 1 330 ? -8.906 3.975 1.501 1 90.62 330 ILE A O 1
ATOM 2564 N N . SER A 1 331 ? -10.992 3.439 0.994 1 87.94 331 SER A N 1
ATOM 2565 C CA . SER A 1 331 ? -11.266 2.9 2.32 1 87.94 331 SER A CA 1
ATOM 2566 C C . SER A 1 331 ? -10.406 1.679 2.613 1 87.94 331 SER A C 1
ATOM 2568 O O . SER A 1 331 ? -9.906 1.518 3.729 1 87.94 331 SER A O 1
ATOM 2570 N N . THR A 1 332 ? -10.211 0.845 1.65 1 86.44 332 THR A N 1
ATOM 2571 C CA . THR A 1 332 ? -9.438 -0.371 1.854 1 86.44 332 THR A CA 1
ATOM 2572 C C . THR A 1 332 ? -7.961 -0.04 2.062 1 86.44 332 THR A C 1
ATOM 2574 O O . THR A 1 332 ? -7.289 -0.661 2.891 1 86.44 332 THR A O 1
ATOM 2577 N N . VAL A 1 333 ? -7.457 0.905 1.298 1 87.56 333 VAL A N 1
ATOM 2578 C CA . VAL A 1 333 ? -6.074 1.345 1.458 1 87.56 333 VAL A CA 1
ATOM 2579 C C . VAL A 1 333 ? -5.863 1.887 2.869 1 87.56 333 VAL A C 1
ATOM 2581 O O . VAL A 1 333 ? -4.914 1.502 3.555 1 87.56 333 VAL A O 1
ATOM 2584 N N . TYR A 1 334 ? -6.758 2.723 3.25 1 87.5 334 TYR A N 1
ATOM 2585 C CA . TYR A 1 334 ? -6.68 3.332 4.574 1 87.5 334 TYR A CA 1
ATOM 2586 C C . TYR A 1 334 ? -6.715 2.271 5.668 1 87.5 334 TYR A C 1
ATOM 2588 O O . TYR A 1 334 ? -5.891 2.287 6.582 1 87.5 334 TYR A O 1
ATOM 2596 N N . ARG A 1 335 ? -7.566 1.343 5.594 1 84 335 ARG A N 1
ATOM 2597 C CA . ARG A 1 335 ? -7.75 0.314 6.613 1 84 335 ARG A CA 1
ATOM 2598 C C . ARG A 1 335 ? -6.52 -0.584 6.711 1 84 335 ARG A C 1
ATOM 2600 O O . ARG A 1 335 ? -6.172 -1.053 7.797 1 84 335 ARG A O 1
ATOM 2607 N N . THR A 1 336 ? -5.988 -0.796 5.621 1 82 336 THR A N 1
ATOM 2608 C CA . THR A 1 336 ? -4.758 -1.577 5.629 1 82 336 THR A CA 1
ATOM 2609 C C . THR A 1 336 ? -3.658 -0.846 6.395 1 82 336 THR A C 1
ATOM 2611 O O . THR A 1 336 ? -2.875 -1.469 7.113 1 82 336 THR A O 1
ATOM 2614 N N . GLY A 1 337 ? -3.574 0.452 6.211 1 84.25 337 GLY A N 1
ATOM 2615 C CA . GLY A 1 337 ? -2.598 1.246 6.941 1 84.25 337 GLY A CA 1
ATOM 2616 C C . GLY A 1 337 ? -2.783 1.185 8.445 1 84.25 337 GLY A C 1
ATOM 2617 O O . GLY A 1 337 ? -1.811 1.264 9.195 1 84.25 337 GLY A O 1
ATOM 2618 N N . GLU A 1 338 ? -3.98 1.004 8.859 1 83.5 338 GLU A N 1
ATOM 2619 C CA . GLU A 1 338 ? -4.297 0.976 10.289 1 83.5 338 GLU A CA 1
ATOM 2620 C C . GLU A 1 338 ? -3.748 -0.284 10.953 1 83.5 338 GLU A C 1
ATOM 2622 O O . GLU A 1 338 ? -3.58 -0.326 12.172 1 83.5 338 GLU A O 1
ATOM 2627 N N . LYS A 1 339 ? -3.41 -1.221 10.18 1 79.56 339 LYS A N 1
ATOM 2628 C CA . LYS A 1 339 ? -2.938 -2.494 10.719 1 79.56 339 LYS A CA 1
ATOM 2629 C C . LYS A 1 339 ? -1.422 -2.482 10.906 1 79.56 339 LYS A C 1
ATOM 2631 O O . LYS A 1 339 ? -0.856 -3.412 11.484 1 79.56 339 LYS A O 1
ATOM 2636 N N . LEU A 1 340 ? -0.81 -1.499 10.461 1 83.44 340 LEU A N 1
ATOM 2637 C CA . LEU A 1 340 ? 0.639 -1.381 10.586 1 83.44 340 LEU A CA 1
ATOM 2638 C C . LEU A 1 340 ? 1.027 -0.902 11.984 1 83.44 340 LEU A C 1
ATOM 2640 O O . LEU A 1 340 ? 0.281 -0.154 12.617 1 83.44 340 LEU A O 1
ATOM 2644 N N . SER A 1 341 ? 2.193 -1.307 12.422 1 83.44 341 SER A N 1
ATOM 2645 C CA . SER A 1 341 ? 2.68 -0.952 13.75 1 83.44 341 SER A CA 1
ATOM 2646 C C . SER A 1 341 ? 3.465 0.356 13.719 1 83.44 341 SER A C 1
ATOM 2648 O O . SER A 1 341 ? 4.25 0.594 12.797 1 83.44 341 SER A O 1
ATOM 2650 N N . PRO A 1 342 ? 3.283 1.146 14.734 1 86.12 342 PRO A N 1
ATOM 2651 C CA . PRO A 1 342 ? 4.074 2.375 14.828 1 86.12 342 PRO A CA 1
ATOM 2652 C C . PRO A 1 342 ? 5.465 2.137 15.406 1 86.12 342 PRO A C 1
ATOM 2654 O O . PRO A 1 342 ? 6.312 3.033 15.383 1 86.12 342 PRO A O 1
ATOM 2657 N N . GLU A 1 343 ? 5.809 1.042 15.836 1 83.75 343 GLU A N 1
ATOM 2658 C CA . GLU A 1 343 ? 7.012 0.745 16.609 1 83.75 343 GLU A CA 1
ATOM 2659 C C . GLU A 1 343 ? 8.273 1.012 15.789 1 83.75 343 GLU A C 1
ATOM 2661 O O . GLU A 1 343 ? 9.25 1.557 16.312 1 83.75 343 GLU A O 1
ATOM 2666 N N . PRO A 1 344 ? 8.195 0.66 14.578 1 79 344 PRO A N 1
ATOM 2667 C CA . PRO A 1 344 ? 9.422 0.851 13.805 1 79 344 PRO A CA 1
ATOM 2668 C C . PRO A 1 344 ? 9.805 2.322 13.648 1 79 344 PRO A C 1
ATOM 2670 O O . PRO A 1 344 ? 10.961 2.639 13.367 1 79 344 PRO A O 1
ATOM 2673 N N . ALA A 1 345 ? 8.898 3.182 13.773 1 83.19 345 ALA A N 1
ATOM 2674 C CA . ALA A 1 345 ? 9.156 4.609 13.594 1 83.19 345 ALA A CA 1
ATOM 2675 C C . ALA A 1 345 ? 9.812 5.207 14.836 1 83.19 345 ALA A C 1
ATOM 2677 O O . ALA A 1 345 ? 10.344 6.316 14.789 1 83.19 345 ALA A O 1
ATOM 2678 N N . LYS A 1 346 ? 9.797 4.52 15.914 1 83.69 346 LYS A N 1
ATOM 2679 C CA . LYS A 1 346 ? 10.297 5.051 17.172 1 83.69 346 LYS A CA 1
ATOM 2680 C C . LYS A 1 346 ? 11.82 4.984 17.234 1 83.69 346 LYS A C 1
ATOM 2682 O O . LYS A 1 346 ? 12.422 4 16.797 1 83.69 346 LYS A O 1
ATOM 2687 N N . ALA A 1 347 ? 12.344 6.113 17.609 1 82.94 347 ALA A N 1
ATOM 2688 C CA . ALA A 1 347 ? 13.789 6.164 17.812 1 82.94 347 ALA A CA 1
ATOM 2689 C C . ALA A 1 347 ? 14.148 5.906 19.266 1 82.94 347 ALA A C 1
ATOM 2691 O O . ALA A 1 347 ? 13.438 6.348 20.172 1 82.94 347 ALA A O 1
ATOM 2692 N N . SER A 1 348 ? 15.203 5.184 19.5 1 76.88 348 SER A N 1
ATOM 2693 C CA . SER A 1 348 ? 15.625 4.836 20.859 1 76.88 348 SER A CA 1
ATOM 2694 C C . SER A 1 348 ? 16.422 5.973 21.484 1 76.88 348 SER A C 1
ATOM 2696 O O . SER A 1 348 ? 16.5 6.078 22.719 1 76.88 348 SER A O 1
ATOM 2698 N N . SER A 1 349 ? 17.109 6.715 20.625 1 80.19 349 SER A N 1
ATOM 2699 C CA . SER A 1 349 ? 17.938 7.824 21.094 1 80.19 349 SER A CA 1
ATOM 2700 C C . SER A 1 349 ? 17.891 8.992 20.109 1 80.19 349 SER A C 1
ATOM 2702 O O . SER A 1 349 ? 17.344 8.867 19.016 1 80.19 349 SER A O 1
ATOM 2704 N N . GLU A 1 350 ? 18.422 10.031 20.562 1 77.88 350 GLU A N 1
ATOM 2705 C CA . GLU A 1 350 ? 18.469 11.219 19.719 1 77.88 350 GLU A CA 1
ATOM 2706 C C . GLU A 1 350 ? 19.297 10.969 18.453 1 77.88 350 GLU A C 1
ATOM 2708 O O . GLU A 1 350 ? 18.969 11.461 17.375 1 77.88 350 GLU A O 1
ATOM 2713 N N . SER A 1 351 ? 20.312 10.195 18.641 1 81.25 351 SER A N 1
ATOM 2714 C CA . SER A 1 351 ? 21.219 9.938 17.531 1 81.25 351 SER A CA 1
ATOM 2715 C C . SER A 1 351 ? 20.578 9.016 16.5 1 81.25 351 SER A C 1
ATOM 2717 O O . SER A 1 351 ? 21.047 8.93 15.359 1 81.25 351 SER A O 1
ATOM 2719 N N . ASP A 1 352 ? 19.516 8.508 16.891 1 88.44 352 ASP A N 1
ATOM 2720 C CA . ASP A 1 352 ? 18.844 7.559 16 1 88.44 352 ASP A CA 1
ATOM 2721 C C . ASP A 1 352 ? 17.656 8.203 15.297 1 88.44 352 ASP A C 1
ATOM 2723 O O . ASP A 1 352 ? 16.875 7.523 14.633 1 88.44 352 ASP A O 1
ATOM 2727 N N . ARG A 1 353 ? 17.609 9.508 15.414 1 93.19 353 ARG A N 1
ATOM 2728 C CA . ARG A 1 353 ? 16.469 10.195 14.812 1 93.19 353 ARG A CA 1
ATOM 2729 C C . ARG A 1 353 ? 16.875 10.883 13.508 1 93.19 353 ARG A C 1
ATOM 2731 O O . ARG A 1 353 ? 17.938 11.492 13.422 1 93.19 353 ARG A O 1
ATOM 2738 N N . CYS A 1 354 ? 16.078 10.734 12.562 1 95.44 354 CYS A N 1
ATOM 2739 C CA . CYS A 1 354 ? 16.297 11.383 11.273 1 95.44 354 CYS A CA 1
ATOM 2740 C C . CYS A 1 354 ? 16.281 12.898 11.414 1 95.44 354 CYS A C 1
ATOM 2742 O O . CYS A 1 354 ? 15.43 13.453 12.125 1 95.44 354 CYS A O 1
ATOM 2744 N N . LEU A 1 355 ? 17.141 13.586 10.773 1 95.38 355 LEU A N 1
ATOM 2745 C CA . LEU A 1 355 ? 17.297 15.031 10.852 1 95.38 355 LEU A CA 1
ATOM 2746 C C . LEU A 1 355 ? 16.078 15.75 10.289 1 95.38 355 LEU A C 1
ATOM 2748 O O . LEU A 1 355 ? 15.734 16.844 10.758 1 95.38 355 LEU A O 1
ATOM 2752 N N . LEU A 1 356 ? 15.422 15.109 9.312 1 95.19 356 LEU A N 1
ATOM 2753 C CA . LEU A 1 356 ? 14.352 15.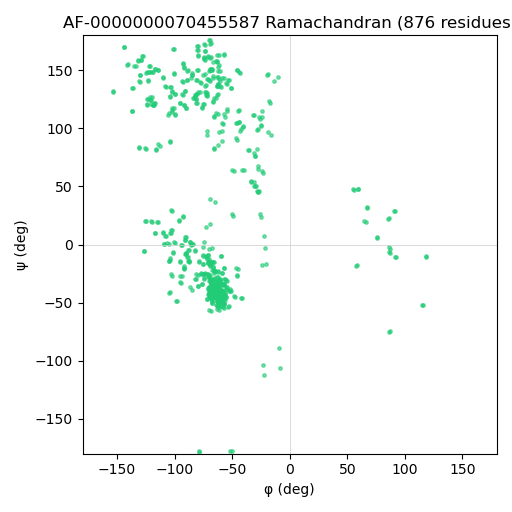812 8.609 1 95.19 356 LEU A CA 1
ATOM 2754 C C . LEU A 1 356 ? 12.984 15.422 9.172 1 95.19 356 LEU A C 1
ATOM 2756 O O . LEU A 1 356 ? 12.188 16.297 9.531 1 95.19 356 LEU A O 1
ATOM 2760 N N . CYS A 1 357 ? 12.766 14.141 9.312 1 94.25 357 CYS A N 1
ATOM 2761 C CA . CYS A 1 357 ? 11.398 13.734 9.633 1 94.25 357 CYS A CA 1
ATOM 2762 C C . CYS A 1 357 ? 11.289 13.336 11.102 1 94.25 357 CYS A C 1
ATOM 2764 O O . CYS A 1 357 ? 10.18 13.102 11.602 1 94.25 357 CYS A O 1
ATOM 2766 N N . LEU A 1 358 ? 12.414 13.109 11.828 1 93.56 358 LEU A N 1
ATOM 2767 C CA . LEU A 1 358 ? 12.5 12.836 13.258 1 93.56 358 LEU A CA 1
ATOM 2768 C C . LEU A 1 358 ? 12.078 11.398 13.562 1 93.56 358 LEU A C 1
ATOM 2770 O O . LEU A 1 358 ? 11.938 11.016 14.727 1 93.56 358 LEU A O 1
ATOM 2774 N N . CYS A 1 359 ? 11.82 10.539 12.531 1 92.81 359 CYS A N 1
ATOM 2775 C CA . CYS A 1 359 ? 11.578 9.117 12.758 1 92.81 359 CYS A CA 1
ATOM 2776 C C . CYS A 1 359 ? 12.891 8.359 12.938 1 92.81 359 CYS A C 1
ATOM 2778 O O . CYS A 1 359 ? 13.969 8.93 12.742 1 92.81 359 CYS A O 1
ATOM 2780 N N . GLY A 1 360 ? 12.758 7.145 13.398 1 91.75 360 GLY A N 1
ATOM 2781 C CA . GLY A 1 360 ? 13.945 6.328 13.586 1 91.75 360 GLY A CA 1
ATOM 2782 C C . GLY A 1 360 ? 14.719 6.078 12.305 1 91.75 360 GLY A C 1
ATOM 2783 O O . GLY A 1 360 ? 14.117 5.895 11.242 1 91.75 360 GLY A O 1
ATOM 2784 N N . LEU A 1 361 ? 16.016 6.121 12.523 1 88.06 361 LEU A N 1
ATOM 2785 C CA . LEU A 1 361 ? 16.859 5.836 11.375 1 88.06 361 LEU A CA 1
ATOM 2786 C C . LEU A 1 361 ? 16.797 4.355 11.008 1 88.06 361 LEU A C 1
ATOM 2788 O O . LEU A 1 361 ? 16.734 3.494 11.883 1 88.06 361 LEU A O 1
ATOM 2792 N N . ASP A 1 362 ? 16 3.807 10.016 1 68.25 362 ASP A N 1
ATOM 2793 C CA . ASP A 1 362 ? 15.797 2.43 9.578 1 68.25 362 ASP A CA 1
ATOM 2794 C C . ASP A 1 362 ? 17.047 1.882 8.891 1 68.25 362 ASP A C 1
ATOM 2796 O O . ASP A 1 362 ? 17.016 1.575 7.699 1 68.25 362 ASP A O 1
ATOM 2800 N N . THR A 1 363 ? 18.25 2.172 9.336 1 53.72 363 THR A N 1
ATOM 2801 C CA . THR A 1 363 ? 19.422 1.848 8.523 1 53.72 363 THR A CA 1
ATOM 2802 C C . THR A 1 363 ? 19.641 0.337 8.461 1 53.72 363 THR A C 1
ATOM 2804 O O . THR A 1 363 ? 20.531 -0.142 7.754 1 53.72 363 THR A O 1
ATOM 2807 N N . TYR A 1 364 ? 19.031 -0.342 9.266 1 46.97 364 TYR A N 1
ATOM 2808 C CA . TYR A 1 364 ? 19.547 -1.703 9.312 1 46.97 364 TYR A CA 1
ATOM 2809 C C . TYR A 1 364 ? 19.375 -2.4 7.969 1 46.97 364 TYR A C 1
ATOM 2811 O O . TYR A 1 364 ? 20.156 -3.266 7.598 1 46.97 364 TYR A O 1
ATOM 2819 N N . GLY A 1 365 ? 18.188 -2.307 7.469 1 44.28 365 GLY A N 1
ATOM 2820 C CA . GLY A 1 365 ? 17.984 -3.174 6.32 1 44.28 365 GLY A CA 1
ATOM 2821 C C . GLY A 1 365 ? 18.812 -2.766 5.117 1 44.28 365 GLY A C 1
ATOM 2822 O O . GLY A 1 365 ? 18.609 -3.279 4.016 1 44.28 365 GLY A O 1
ATOM 2823 N N . GLU A 1 366 ? 19.453 -1.788 5.234 1 42.88 366 GLU A N 1
ATOM 2824 C CA . GLU A 1 366 ? 20.219 -1.183 4.152 1 42.88 366 GLU A CA 1
ATOM 2825 C C . GLU A 1 366 ? 21.141 -2.205 3.482 1 42.88 366 GLU A C 1
ATOM 2827 O O . GLU A 1 366 ? 21.578 -1.999 2.354 1 42.88 366 GLU A O 1
ATOM 2832 N N . GLU A 1 367 ? 21.688 -3.031 4.297 1 39.62 367 GLU A N 1
ATOM 2833 C CA . GLU A 1 367 ? 22.625 -3.85 3.521 1 39.62 367 GLU A CA 1
ATOM 2834 C C . GLU A 1 367 ? 21.953 -4.379 2.252 1 39.62 367 GLU A C 1
ATOM 2836 O O . GLU A 1 367 ? 22.625 -4.531 1.222 1 39.62 367 GLU A O 1
ATOM 2841 N N . GLU A 1 368 ? 20.734 -4.855 2.396 1 38.47 368 GLU A N 1
ATOM 2842 C CA . GLU A 1 368 ? 20.109 -5.578 1.287 1 38.47 368 GLU A CA 1
ATOM 2843 C C . GLU A 1 368 ? 19.438 -4.621 0.315 1 38.47 368 GLU A C 1
ATOM 2845 O O . GLU A 1 368 ? 18.984 -5.031 -0.756 1 38.47 368 GLU A O 1
ATOM 2850 N N . LEU A 1 369 ? 18.781 -3.549 0.861 1 36.78 369 LEU A N 1
ATOM 2851 C CA . LEU A 1 369 ? 18.219 -2.713 -0.198 1 36.78 369 LEU A CA 1
ATOM 2852 C C . LEU A 1 369 ? 19.328 -2.08 -1.029 1 36.78 369 LEU A C 1
ATOM 2854 O O . LEU A 1 369 ? 20.203 -1.403 -0.489 1 36.78 369 LEU A O 1
ATOM 2858 N N . ALA A 1 370 ? 19.828 -2.711 -1.905 1 34.78 370 ALA A N 1
ATOM 2859 C CA . ALA A 1 370 ? 20.641 -2.129 -2.971 1 34.78 370 ALA A CA 1
ATOM 2860 C C . ALA A 1 370 ? 20.281 -0.664 -3.195 1 34.78 370 ALA A C 1
ATOM 2862 O O . ALA A 1 370 ? 19.578 -0.33 -4.152 1 34.78 370 ALA A O 1
ATOM 2863 N N . LEU A 1 371 ? 19.719 0.013 -2.193 1 34.75 371 LEU A N 1
ATOM 2864 C CA . LEU A 1 371 ? 19.625 1.437 -2.496 1 34.75 371 LEU A CA 1
ATOM 2865 C C . LEU A 1 371 ? 20.922 1.947 -3.123 1 34.75 371 LEU A C 1
ATOM 2867 O O . LEU A 1 371 ? 22.016 1.647 -2.637 1 34.75 371 LEU A O 1
ATOM 2871 N N . GLU A 1 372 ? 21 2.197 -4.277 1 35.38 372 GLU A N 1
ATOM 2872 C CA . GLU A 1 372 ? 22.047 2.957 -4.941 1 35.38 372 GLU A CA 1
ATOM 2873 C C . GLU A 1 372 ? 22.641 4.012 -4.012 1 35.38 372 GLU A C 1
ATOM 2875 O O . GLU A 1 372 ? 21.922 4.883 -3.516 1 35.38 372 GLU A O 1
ATOM 2880 N N . PRO A 1 373 ? 23.484 3.629 -3.061 1 34.16 373 PRO A N 1
ATOM 2881 C CA . PRO A 1 373 ? 24.109 4.855 -2.564 1 34.16 373 PRO A CA 1
ATOM 2882 C C . PRO A 1 373 ? 24.172 5.961 -3.621 1 34.16 373 PRO A C 1
ATOM 2884 O O . PRO A 1 373 ? 24.781 5.781 -4.676 1 34.16 373 PRO A O 1
ATOM 2887 N N . THR A 1 374 ? 23.172 6.488 -4.082 1 35.47 374 THR A N 1
ATOM 2888 C CA . THR A 1 374 ? 23.516 7.754 -4.723 1 35.47 374 THR A CA 1
ATOM 2889 C C . THR A 1 374 ? 24.672 8.438 -3.996 1 35.47 374 THR A C 1
ATOM 2891 O O . THR A 1 374 ? 24.469 9.086 -2.969 1 35.47 374 THR A O 1
ATOM 2894 N N . LEU A 1 375 ? 25.672 7.699 -3.891 1 37.31 375 LEU A N 1
ATOM 2895 C CA . LEU A 1 375 ? 26.891 8.344 -3.434 1 37.31 375 LEU A CA 1
ATOM 2896 C C . LEU A 1 375 ? 27 9.758 -3.979 1 37.31 375 LEU A C 1
ATOM 2898 O O . LEU A 1 375 ? 26.953 9.969 -5.191 1 37.31 375 LEU A O 1
ATOM 2902 N N . ILE A 1 376 ? 26.359 10.688 -3.4 1 39.84 376 ILE A N 1
ATOM 2903 C CA . ILE A 1 376 ? 26.922 12.016 -3.621 1 39.84 376 ILE A CA 1
ATOM 2904 C C . ILE A 1 376 ? 28.438 11.953 -3.576 1 39.84 376 ILE A C 1
ATOM 2906 O O . ILE A 1 376 ? 29.031 11.719 -2.518 1 39.84 376 ILE A O 1
ATOM 2910 N N . LEU A 1 377 ? 29.062 11.219 -4.539 1 37.78 377 LEU A N 1
ATOM 2911 C CA . LEU A 1 377 ? 30.516 11.258 -4.699 1 37.78 377 LEU A CA 1
ATOM 2912 C C . LEU A 1 377 ? 31.016 12.695 -4.742 1 37.78 377 LEU A C 1
ATOM 2914 O O . LEU A 1 377 ? 31.219 13.258 -5.82 1 37.78 377 LEU A O 1
ATOM 2918 N N . GLU A 1 378 ? 30.359 13.641 -4.203 1 40.94 378 GLU A N 1
ATOM 2919 C CA . GLU A 1 378 ? 31.203 14.828 -4.234 1 40.94 378 GLU A CA 1
ATOM 2920 C C . GLU A 1 378 ? 32.531 14.594 -3.504 1 40.94 378 GLU A C 1
ATOM 2922 O O . GLU A 1 378 ? 32.531 14.047 -2.398 1 40.94 378 GLU A O 1
ATOM 2927 N N . GLU A 1 379 ? 33.625 14.398 -4.191 1 40.81 379 GLU A N 1
ATOM 2928 C CA . GLU A 1 379 ? 34.938 14.5 -3.613 1 40.81 379 GLU A CA 1
ATOM 2929 C C . GLU A 1 379 ? 34.969 15.531 -2.488 1 40.81 379 GLU A C 1
ATOM 2931 O O . GLU A 1 37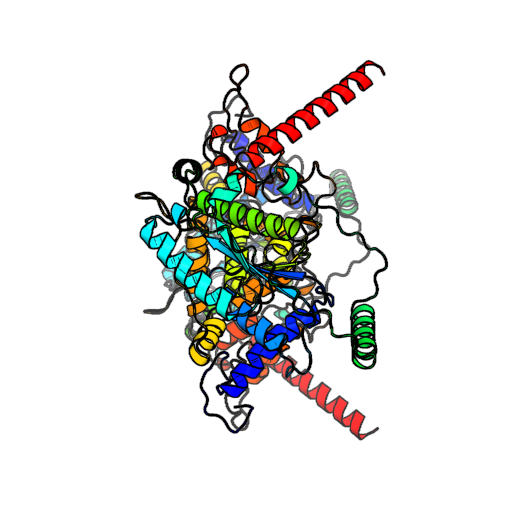9 ? 34.531 16.656 -2.658 1 40.81 379 GLU A O 1
ATOM 2936 N N . PRO A 1 380 ? 35.125 15.086 -1.333 1 38.06 380 PRO A N 1
ATOM 2937 C CA . PRO A 1 380 ? 35.344 16.141 -0.344 1 38.06 380 PRO A CA 1
ATOM 2938 C C . PRO A 1 380 ? 36.344 17.188 -0.804 1 38.06 380 PRO A C 1
ATOM 2940 O O . PRO A 1 380 ? 37.469 16.844 -1.162 1 38.06 380 PRO A O 1
ATOM 2943 N N . ALA A 1 381 ? 36.188 18.234 -1.414 1 36.16 381 ALA A N 1
ATOM 2944 C CA . ALA A 1 381 ? 37.25 19.219 -1.438 1 36.16 381 ALA A CA 1
ATOM 2945 C C . ALA A 1 381 ? 37.844 19.438 -0.044 1 36.16 381 ALA A C 1
ATOM 2947 O O . ALA A 1 381 ? 37.125 19.359 0.954 1 36.16 381 ALA A O 1
ATOM 2948 N N . ALA A 1 382 ? 38.906 19.734 0.226 1 33.47 382 ALA A N 1
ATOM 2949 C CA . ALA A 1 382 ? 39.625 20.328 1.354 1 33.47 382 ALA A CA 1
ATOM 2950 C C . ALA A 1 382 ? 38.844 21.5 1.932 1 33.47 382 ALA A C 1
ATOM 2952 O O . ALA A 1 382 ? 38.625 22.5 1.243 1 33.47 382 ALA A O 1
ATOM 2953 N N . GLY A 1 383 ? 37.875 21.422 3.25 1 44.12 383 GLY A N 1
ATOM 2954 C CA . GLY A 1 383 ? 37.312 22.391 4.188 1 44.12 383 GLY A CA 1
ATOM 2955 C C . GLY A 1 383 ? 35.812 22.469 4.148 1 44.12 383 GLY A C 1
ATOM 2956 O O . GLY A 1 383 ? 35.188 23.125 4.992 1 44.12 383 GLY A O 1
ATOM 2957 N N . ALA A 1 384 ? 35.219 22.656 2.977 1 47.59 384 ALA A N 1
ATOM 2958 C CA . ALA A 1 384 ? 33.812 23.078 2.84 1 47.59 384 ALA A CA 1
ATOM 2959 C C . ALA A 1 384 ? 32.875 21.938 3.211 1 47.59 384 ALA A C 1
ATOM 2961 O O . ALA A 1 384 ? 33.156 20.766 2.945 1 47.59 384 ALA A O 1
ATOM 2962 N N . GLU A 1 385 ? 31.719 22.172 4.195 1 63.56 385 GLU A N 1
ATOM 2963 C CA . GLU A 1 385 ? 30.625 21.344 4.676 1 63.56 385 GLU A CA 1
ATOM 2964 C C . GLU A 1 385 ? 30.016 20.516 3.543 1 63.56 385 GLU A C 1
ATOM 2966 O O . GLU A 1 385 ? 29.625 21.078 2.518 1 63.56 385 GLU A O 1
ATOM 2971 N N . SER A 1 386 ? 30.359 19.234 3.447 1 80.56 386 SER A N 1
ATOM 2972 C CA . SER A 1 386 ? 29.891 18.359 2.375 1 80.56 386 SER A CA 1
ATOM 2973 C C . SER A 1 386 ? 28.484 17.828 2.666 1 80.56 386 SER A C 1
ATOM 2975 O O . SER A 1 386 ? 28.172 17.484 3.807 1 80.56 386 SER A O 1
ATOM 2977 N N . LYS A 1 387 ? 27.562 18.031 1.727 1 85.88 387 LYS A N 1
ATOM 2978 C CA . LYS A 1 387 ? 26.219 17.453 1.772 1 85.88 387 LYS A CA 1
ATOM 2979 C C . LYS A 1 387 ? 26.281 15.977 2.131 1 85.88 387 LYS A C 1
ATOM 2981 O O . LYS A 1 387 ? 25.359 15.453 2.773 1 85.88 387 LYS A O 1
ATOM 2986 N N . ALA A 1 388 ? 27.391 15.344 1.812 1 86.88 388 ALA A N 1
ATOM 2987 C CA . ALA A 1 388 ? 27.578 13.914 2.068 1 86.88 388 ALA A CA 1
ATOM 2988 C C . ALA A 1 388 ? 27.594 13.625 3.566 1 86.88 388 ALA A C 1
ATOM 2990 O O . ALA A 1 388 ? 27.172 12.562 4.008 1 86.88 388 ALA A O 1
ATOM 2991 N N . ALA A 1 389 ? 28.047 14.617 4.336 1 89.94 389 ALA A N 1
ATOM 2992 C CA . ALA A 1 389 ? 28.172 14.43 5.777 1 89.94 389 ALA A CA 1
ATOM 2993 C C . ALA A 1 389 ? 26.797 14.336 6.438 1 89.94 389 ALA A C 1
ATOM 2995 O O . ALA A 1 389 ? 26.672 13.836 7.555 1 89.94 389 ALA A O 1
ATOM 2996 N N . TYR A 1 390 ? 25.766 14.797 5.719 1 93.31 390 TYR A N 1
ATOM 2997 C CA . TYR A 1 390 ? 24.422 14.82 6.277 1 93.31 390 TYR A CA 1
ATOM 2998 C C . TYR A 1 390 ? 23.719 13.492 6.035 1 93.31 390 TYR A C 1
ATOM 3000 O O . TYR A 1 390 ? 22.688 13.211 6.66 1 93.31 390 TYR A O 1
ATOM 3008 N N . ILE A 1 391 ? 24.188 12.625 5.176 1 91.12 391 ILE A N 1
ATOM 3009 C CA . ILE A 1 391 ? 23.484 11.445 4.68 1 91.12 391 ILE A CA 1
ATOM 3010 C C . ILE A 1 391 ? 23.281 10.453 5.82 1 91.12 391 ILE A C 1
ATOM 3012 O O . ILE A 1 391 ? 22.188 9.898 5.977 1 91.12 391 ILE A O 1
ATOM 3016 N N . PRO A 1 392 ? 24.266 10.336 6.719 1 89.56 392 PRO A N 1
ATOM 3017 C CA . PRO A 1 392 ? 24.078 9.375 7.812 1 89.56 392 PRO A CA 1
ATOM 3018 C C . PRO A 1 392 ? 23.031 9.844 8.828 1 89.56 392 PRO A C 1
ATOM 3020 O O . PRO A 1 392 ? 22.609 9.055 9.68 1 89.56 392 PRO A O 1
ATOM 3023 N N . LEU A 1 393 ? 22.625 11.086 8.758 1 93.44 393 LEU A N 1
ATOM 3024 C CA . LEU A 1 393 ? 21.672 11.648 9.711 1 93.44 393 LEU A CA 1
ATOM 3025 C C . LEU A 1 393 ? 20.25 11.484 9.211 1 93.44 393 LEU A C 1
ATOM 3027 O O . LEU A 1 393 ? 19.297 11.938 9.867 1 93.44 393 LEU A O 1
ATOM 3031 N N . LEU A 1 394 ? 20.109 10.789 8.039 1 94.19 394 LEU A N 1
ATOM 3032 C CA . LEU A 1 394 ? 18.812 10.773 7.383 1 94.19 394 LEU A CA 1
ATOM 3033 C C . LEU A 1 394 ? 18.328 9.344 7.191 1 94.19 394 LEU A C 1
ATOM 3035 O O . LEU A 1 394 ? 19.109 8.438 6.949 1 94.19 394 LEU A O 1
ATOM 3039 N N . CYS A 1 395 ? 17 9.141 7.383 1 92.25 395 CYS A N 1
ATOM 3040 C CA . CYS A 1 395 ? 16.406 7.859 7.02 1 92.25 395 CYS A CA 1
ATOM 3041 C C . CYS A 1 395 ? 16.375 7.676 5.508 1 92.25 395 CYS A C 1
ATOM 3043 O O . CYS A 1 395 ? 16.688 8.602 4.762 1 92.25 395 CYS A O 1
ATOM 3045 N N . TYR A 1 396 ? 16.031 6.602 5.016 1 86.25 396 TYR A N 1
ATOM 3046 C CA . TYR A 1 396 ? 16.109 6.262 3.602 1 86.25 396 TYR A CA 1
ATOM 3047 C C . TYR A 1 396 ? 15.312 7.258 2.76 1 86.25 396 TYR A C 1
ATOM 3049 O O . TYR A 1 396 ? 15.844 7.816 1.794 1 86.25 396 TYR A O 1
ATOM 3057 N N . SER A 1 397 ? 14.055 7.469 3.072 1 89.31 397 SER A N 1
ATOM 3058 C CA . SER A 1 397 ? 13.203 8.359 2.285 1 89.31 397 SER A CA 1
ATOM 3059 C C . SER A 1 397 ? 13.719 9.789 2.316 1 89.31 397 SER A C 1
ATOM 3061 O O . SER A 1 397 ? 13.688 10.484 1.299 1 89.31 397 SER A O 1
ATOM 3063 N N . CYS A 1 398 ? 14.156 10.195 3.447 1 93.69 398 CYS A N 1
ATOM 3064 C CA . CYS A 1 398 ? 14.633 11.562 3.582 1 93.69 398 CYS A CA 1
ATOM 3065 C C . CYS A 1 398 ? 15.961 11.75 2.848 1 93.69 398 CYS A C 1
ATOM 3067 O O . CYS A 1 398 ? 16.266 12.852 2.391 1 93.69 398 CYS A O 1
ATOM 3069 N N . ARG A 1 399 ? 16.75 10.734 2.699 1 91.81 399 ARG A N 1
ATOM 3070 C CA . ARG A 1 399 ? 17.953 10.797 1.873 1 91.81 399 ARG A CA 1
ATOM 3071 C C . ARG A 1 399 ? 17.594 11.141 0.428 1 91.81 399 ARG A C 1
ATOM 3073 O O . ARG A 1 399 ? 18.281 11.953 -0.205 1 91.81 399 ARG A O 1
ATOM 3080 N N . LEU A 1 400 ? 16.547 10.508 -0.025 1 87.06 400 LEU A N 1
ATOM 3081 C CA . LEU A 1 400 ? 16.109 10.758 -1.397 1 87.06 400 LEU A CA 1
ATOM 3082 C C . LEU A 1 400 ? 15.672 12.203 -1.576 1 87.06 400 LEU A C 1
ATOM 3084 O O . LEU A 1 400 ? 16.047 12.852 -2.557 1 87.06 400 LEU A O 1
ATOM 3088 N N . THR A 1 401 ? 14.914 12.648 -0.621 1 91.44 401 THR A N 1
ATOM 3089 C CA . THR A 1 401 ? 14.445 14.031 -0.665 1 91.44 401 THR A CA 1
ATOM 3090 C C . THR A 1 401 ? 15.617 15 -0.542 1 91.44 401 THR A C 1
ATOM 3092 O O . THR A 1 401 ? 15.703 15.977 -1.291 1 91.44 401 THR A O 1
ATOM 3095 N N . PHE A 1 402 ? 16.484 14.695 0.352 1 94.19 402 PHE A N 1
ATOM 3096 C CA . PHE A 1 402 ? 17.609 15.57 0.649 1 94.19 402 PHE A CA 1
ATOM 3097 C C . PHE A 1 402 ? 18.5 15.734 -0.574 1 94.19 402 PHE A C 1
ATOM 3099 O O . PHE A 1 402 ? 19 16.828 -0.845 1 94.19 402 PHE A O 1
ATOM 3106 N N . LYS A 1 403 ? 18.703 14.688 -1.273 1 90.5 403 LYS A N 1
ATOM 3107 C CA . LYS A 1 403 ? 19.516 14.719 -2.477 1 90.5 403 LYS A CA 1
ATOM 3108 C C . LYS A 1 403 ? 18.938 15.664 -3.523 1 90.5 403 LYS A C 1
ATOM 3110 O O . LYS A 1 403 ? 19.672 16.266 -4.309 1 90.5 403 LYS A O 1
ATOM 3115 N N . GLU A 1 404 ? 17.656 15.734 -3.471 1 92.81 404 GLU A N 1
ATOM 3116 C CA . GLU A 1 404 ? 16.969 16.516 -4.496 1 92.81 404 GLU A CA 1
ATOM 3117 C C . GLU A 1 404 ? 16.734 17.953 -4.027 1 92.81 404 GLU A C 1
ATOM 3119 O O . GLU A 1 404 ? 16.188 18.766 -4.77 1 92.81 404 GLU A O 1
ATOM 3124 N N . LEU A 1 405 ? 17.25 17.984 -2.811 1 93 405 LEU A N 1
ATOM 3125 C CA . LEU A 1 405 ? 17.234 19.359 -2.332 1 93 405 LEU A CA 1
ATOM 3126 C C . LEU A 1 405 ? 18.469 20.109 -2.795 1 93 405 LEU A C 1
ATOM 3128 O O . LEU A 1 405 ? 19.469 19.5 -3.199 1 93 405 LEU A O 1
ATOM 3132 N N . GLY A 1 406 ? 18.453 21.391 -3.145 1 89.19 406 GLY A N 1
ATOM 3133 C CA . GLY A 1 406 ? 19.547 22.219 -3.611 1 89.19 406 GLY A CA 1
ATOM 3134 C C . GLY A 1 406 ? 20.781 22.141 -2.732 1 89.19 406 GLY A C 1
ATOM 3135 O O . GLY A 1 406 ? 20.875 21.266 -1.862 1 89.19 406 GLY A O 1
ATOM 3136 N N . PRO A 1 407 ? 21.812 22.828 -2.953 1 92.75 407 PRO A N 1
ATOM 3137 C CA . PRO A 1 407 ? 23.047 22.844 -2.16 1 92.75 407 PRO A CA 1
ATOM 3138 C C . PRO A 1 407 ? 22.797 23.203 -0.697 1 92.75 407 PRO A C 1
ATOM 3140 O O . PRO A 1 407 ? 21.734 23.703 -0.352 1 92.75 407 PRO A O 1
ATOM 3143 N N . LEU A 1 408 ? 23.719 22.938 0.149 1 92.25 408 LEU A N 1
ATOM 3144 C CA . LEU A 1 408 ? 23.609 23.078 1.597 1 92.25 408 LEU A CA 1
ATOM 3145 C C . LEU A 1 408 ? 23.234 24.5 1.981 1 92.25 408 LEU A C 1
ATOM 3147 O O . LEU A 1 408 ? 22.484 24.719 2.945 1 92.25 408 LEU A O 1
ATOM 3151 N N . ASP A 1 409 ? 23.703 25.438 1.254 1 92 409 ASP A N 1
ATOM 3152 C CA . ASP A 1 409 ? 23.5 26.844 1.611 1 92 409 ASP A CA 1
ATOM 3153 C C . ASP A 1 409 ? 22.062 27.297 1.3 1 92 409 ASP A C 1
ATOM 3155 O O . ASP A 1 409 ? 21.641 28.359 1.748 1 92 409 ASP A O 1
ATOM 3159 N N . THR A 1 410 ? 21.312 26.469 0.613 1 94.12 410 THR A N 1
ATOM 3160 C CA . THR A 1 410 ? 19.938 26.812 0.297 1 94.12 410 THR A CA 1
ATOM 3161 C C . THR A 1 410 ? 18.969 26.094 1.233 1 94.12 410 THR A C 1
ATOM 3163 O O . THR A 1 410 ? 17.766 26.359 1.208 1 94.12 410 THR A O 1
ATOM 3166 N N . LEU A 1 411 ? 19.5 25.203 2.055 1 95 411 LEU A N 1
ATOM 3167 C CA . LEU A 1 411 ? 18.641 24.531 3.025 1 95 411 LEU A CA 1
ATOM 3168 C C . LEU A 1 411 ? 18.156 25.5 4.098 1 95 411 LEU A C 1
ATOM 3170 O O . LEU A 1 411 ? 18.828 26.5 4.379 1 95 411 LEU A O 1
ATOM 3174 N N . PRO A 1 412 ? 17 25.25 4.637 1 96.12 412 PRO A N 1
ATOM 3175 C CA . PRO A 1 412 ? 16.594 26.078 5.773 1 96.12 412 PRO A CA 1
ATOM 3176 C C . PRO A 1 412 ? 17.672 26.156 6.852 1 96.12 412 PRO A C 1
ATOM 3178 O O . PRO A 1 412 ? 18.25 25.141 7.23 1 96.12 412 PRO A O 1
ATOM 3181 N N . PRO A 1 413 ? 17.938 27.297 7.344 1 96.56 413 PRO A N 1
ATOM 3182 C CA . PRO A 1 413 ? 19.062 27.5 8.258 1 96.56 413 PRO A CA 1
ATOM 3183 C C . PRO A 1 413 ? 19.016 26.594 9.477 1 96.56 413 PRO A C 1
ATOM 3185 O O . PRO A 1 413 ? 20.047 26.094 9.938 1 96.56 413 PRO A O 1
ATOM 3188 N N . TYR A 1 414 ? 17.844 26.359 10.023 1 97.38 414 TYR A N 1
ATOM 3189 C CA . TYR A 1 414 ? 17.75 25.547 11.234 1 97.38 414 TYR A CA 1
ATOM 3190 C C . TYR A 1 414 ? 18.109 24.094 10.953 1 97.38 414 TYR A C 1
ATOM 3192 O O . TYR A 1 414 ? 18.594 23.391 11.836 1 97.38 414 TYR A O 1
ATOM 3200 N N . VAL A 1 415 ? 17.859 23.594 9.766 1 96.88 415 VAL A N 1
ATOM 3201 C CA . VAL A 1 415 ? 18.219 22.234 9.375 1 96.88 415 VAL A CA 1
ATOM 3202 C C . VAL A 1 415 ? 19.734 22.094 9.273 1 96.88 415 VAL A C 1
ATOM 3204 O O . VAL A 1 415 ? 20.312 21.125 9.766 1 96.88 415 VAL A O 1
ATOM 3207 N N . ARG A 1 416 ? 20.328 23.094 8.633 1 95.75 416 ARG A N 1
ATOM 3208 C CA . ARG A 1 416 ? 21.781 23.094 8.508 1 95.75 416 ARG A CA 1
ATOM 3209 C C . ARG A 1 416 ? 22.453 23.156 9.875 1 95.75 416 ARG A C 1
ATOM 3211 O O . ARG A 1 416 ? 23.406 22.422 10.141 1 95.75 416 ARG A O 1
ATOM 3218 N N . ALA A 1 417 ? 21.891 24.016 10.656 1 96.12 417 ALA A N 1
ATOM 3219 C CA . ALA A 1 417 ? 22.469 24.203 11.992 1 96.12 417 ALA A CA 1
ATOM 3220 C C . ALA A 1 417 ? 22.375 22.906 12.805 1 96.12 417 ALA A C 1
ATOM 3222 O O . ALA A 1 417 ? 23.359 22.5 13.43 1 96.12 417 ALA A O 1
ATOM 3223 N N . GLU A 1 418 ? 21.25 22.297 12.836 1 95.94 418 GLU A N 1
ATOM 3224 C CA . GLU A 1 418 ? 21.078 21.062 13.594 1 95.94 418 GLU A CA 1
ATOM 3225 C C . GLU A 1 418 ? 21.922 19.938 13.008 1 95.94 418 GLU A C 1
ATOM 3227 O O . GLU A 1 418 ? 22.484 19.125 13.75 1 95.94 418 GLU A O 1
ATOM 3232 N N . GLY A 1 419 ? 21.984 19.828 11.695 1 94.94 419 GLY A N 1
ATOM 3233 C CA . GLY A 1 419 ? 22.859 18.844 11.062 1 94.94 419 GLY A CA 1
ATOM 3234 C C . GLY A 1 419 ? 24.312 19 11.469 1 94.94 419 GLY A C 1
ATOM 3235 O O . GLY A 1 419 ? 24.969 18 11.797 1 94.94 419 GLY A O 1
ATOM 3236 N N . GLN A 1 420 ? 24.75 20.234 11.484 1 93.88 420 GLN A N 1
ATOM 3237 C CA . GLN A 1 420 ? 26.141 20.5 11.875 1 93.88 420 GLN A CA 1
ATOM 3238 C C . GLN A 1 420 ? 26.375 20.125 13.328 1 93.88 420 GLN A C 1
ATOM 3240 O O . GLN A 1 420 ? 27.438 19.562 13.664 1 93.88 420 GLN A O 1
ATOM 3245 N N . ARG A 1 421 ? 25.469 20.453 14.109 1 94.31 421 ARG A N 1
ATOM 3246 C CA . ARG A 1 421 ? 25.578 20.109 15.523 1 94.31 421 ARG A CA 1
ATOM 3247 C C . ARG A 1 421 ? 25.703 18.594 15.703 1 94.31 421 ARG A C 1
ATOM 3249 O O . ARG A 1 421 ? 26.547 18.125 16.469 1 94.31 421 ARG A O 1
ATOM 3256 N N . ARG A 1 422 ? 24.859 17.828 15 1 93.88 422 ARG A N 1
ATOM 3257 C CA . ARG A 1 422 ? 24.875 16.375 15.117 1 93.88 422 ARG A CA 1
ATOM 3258 C C . ARG A 1 422 ? 26.172 15.805 14.586 1 93.88 422 ARG A C 1
ATOM 3260 O O . ARG A 1 422 ? 26.719 14.844 15.148 1 93.88 422 ARG A O 1
ATOM 3267 N N . ILE A 1 423 ? 26.656 16.344 13.508 1 91.88 423 ILE A N 1
ATOM 3268 C CA . ILE A 1 423 ? 27.906 15.883 12.906 1 91.88 423 ILE A CA 1
ATOM 3269 C C . ILE A 1 423 ? 29.062 16.109 13.875 1 91.88 423 ILE A C 1
ATOM 3271 O O . ILE A 1 423 ? 29.891 15.219 14.078 1 91.88 423 ILE A O 1
ATOM 3275 N N . ARG A 1 424 ? 29.125 17.266 14.461 1 91.56 424 ARG A N 1
ATOM 3276 C CA . ARG A 1 424 ? 30.172 17.594 15.406 1 91.56 424 ARG A CA 1
ATOM 3277 C C . ARG A 1 424 ? 30.125 16.688 16.625 1 91.56 424 ARG A C 1
ATOM 3279 O O . ARG A 1 424 ? 31.156 16.25 17.141 1 91.56 424 ARG A O 1
ATOM 3286 N N . ARG A 1 425 ? 28.969 16.484 17.094 1 89.5 425 ARG A N 1
ATOM 3287 C CA . ARG A 1 425 ? 28.797 15.609 18.234 1 89.5 425 ARG A CA 1
ATOM 3288 C C . ARG A 1 425 ? 29.297 14.203 17.938 1 89.5 425 ARG A C 1
ATOM 3290 O O . ARG A 1 425 ? 29.953 13.57 18.766 1 89.5 425 ARG A O 1
ATOM 3297 N N . ALA A 1 426 ? 28.953 13.695 16.781 1 86.25 426 ALA A N 1
ATOM 3298 C CA . ALA A 1 426 ? 29.391 12.359 16.375 1 86.25 426 ALA A CA 1
ATOM 3299 C C . ALA A 1 426 ? 30.922 12.281 16.281 1 86.25 426 ALA A C 1
ATOM 3301 O O . ALA A 1 426 ? 31.516 11.266 16.641 1 86.25 426 ALA A O 1
ATOM 3302 N N . GLU A 1 427 ? 31.5 13.336 15.781 1 86.31 427 GLU A N 1
ATOM 3303 C CA . GLU A 1 427 ? 32.969 13.391 15.68 1 86.31 427 GLU A CA 1
ATOM 3304 C C . GLU A 1 427 ? 33.625 13.391 17.062 1 86.31 427 GLU A C 1
ATOM 3306 O O . GLU A 1 427 ? 34.656 12.75 17.266 1 86.31 427 GLU A O 1
ATOM 3311 N N . MET A 1 428 ? 33.062 14.094 17.906 1 87.88 428 MET A N 1
ATOM 3312 C CA . MET A 1 428 ? 33.562 14.172 19.266 1 87.88 428 MET A CA 1
ATOM 3313 C C . MET A 1 428 ? 33.469 12.82 19.969 1 87.88 428 MET A C 1
ATOM 3315 O O . MET A 1 428 ? 34.406 12.422 20.688 1 87.88 428 MET A O 1
ATOM 3319 N N . GLU A 1 429 ? 32.406 12.195 19.797 1 84.38 429 GLU A N 1
ATOM 3320 C CA . GLU A 1 429 ? 32.219 10.875 20.391 1 84.38 429 GLU A CA 1
ATOM 3321 C C . GLU A 1 429 ? 33.188 9.867 19.828 1 84.38 429 GLU A C 1
ATOM 3323 O O . GLU A 1 429 ? 33.719 9.023 20.547 1 84.38 429 GLU A O 1
ATOM 3328 N N . GLN A 1 430 ? 33.469 9.891 18.578 1 83.19 430 GLN A N 1
ATOM 3329 C CA . GLN A 1 430 ? 34.438 9 17.938 1 83.19 430 GLN A CA 1
ATOM 3330 C C . GLN A 1 430 ? 35.844 9.266 18.453 1 83.19 430 GLN A C 1
ATOM 3332 O O . GLN A 1 430 ? 36.656 8.336 18.641 1 83.19 430 GLN A O 1
ATOM 3337 N N . ASN A 1 431 ? 36.156 10.5 18.625 1 84.69 431 ASN A N 1
ATOM 3338 C CA . ASN A 1 431 ? 37.469 10.883 19.125 1 84.69 431 ASN A CA 1
ATOM 3339 C C . ASN A 1 431 ? 37.656 10.422 20.578 1 84.69 431 ASN A C 1
ATOM 3341 O O . ASN A 1 431 ? 38.75 10 20.953 1 84.69 431 ASN A O 1
ATOM 3345 N N . GLN A 1 432 ? 36.656 10.516 21.312 1 83.31 432 GLN A N 1
ATOM 3346 C CA . GLN A 1 432 ? 36.719 10.062 22.703 1 83.31 432 GLN A CA 1
ATOM 3347 C C . GLN A 1 432 ? 36.906 8.547 22.781 1 83.31 432 GLN A C 1
ATOM 3349 O O . GLN A 1 432 ? 37.688 8.047 23.594 1 83.31 432 GLN A O 1
ATOM 3354 N N . GLU A 1 433 ? 36.219 7.836 21.938 1 80.06 433 GLU A N 1
ATOM 3355 C CA . GLU A 1 433 ? 36.344 6.383 21.891 1 80.06 433 GLU A CA 1
ATOM 3356 C C . GLU A 1 433 ? 37.75 5.969 21.453 1 80.06 433 GLU A C 1
ATOM 3358 O O . GLU A 1 433 ? 38.312 5.008 21.969 1 80.06 433 GLU A O 1
ATOM 3363 N N . ASN A 1 434 ? 38.281 6.695 20.516 1 79.69 434 ASN A N 1
ATOM 3364 C CA . ASN A 1 434 ? 39.625 6.422 20.047 1 79.69 434 ASN A CA 1
ATOM 3365 C C . ASN A 1 434 ? 40.656 6.715 21.125 1 79.69 434 ASN A C 1
ATOM 3367 O O . ASN A 1 434 ? 41.656 5.992 21.25 1 79.69 434 ASN A O 1
ATOM 3371 N N . GLN A 1 435 ? 40.5 7.684 21.812 1 79.06 435 GLN A N 1
ATOM 3372 C CA . GLN A 1 435 ? 41.406 8.023 22.891 1 79.06 435 GLN A CA 1
ATOM 3373 C C . GLN A 1 435 ? 41.375 6.988 24.016 1 79.06 435 GLN A C 1
ATOM 3375 O O . GLN A 1 435 ? 42.406 6.605 24.562 1 79.06 435 GLN A O 1
ATOM 3380 N N . GLU A 1 436 ? 40.156 6.559 24.281 1 81.31 436 GLU A N 1
ATOM 3381 C CA . GLU A 1 436 ? 40 5.535 25.312 1 81.31 436 GLU A CA 1
ATOM 3382 C C . GLU A 1 436 ? 40.625 4.207 24.859 1 81.31 436 GLU A C 1
ATOM 3384 O O . GLU A 1 436 ? 41.188 3.471 25.656 1 81.31 436 GLU A O 1
ATOM 3389 N N . SER A 1 437 ? 40.5 3.863 23.625 1 79.88 437 SER A N 1
ATOM 3390 C CA . SER A 1 437 ? 41.062 2.641 23.078 1 79.88 437 SER A CA 1
ATOM 3391 C C . SER A 1 437 ? 42.594 2.719 23.047 1 79.88 437 SER A C 1
ATOM 3393 O O . SER A 1 437 ? 43.281 1.702 23.188 1 79.88 437 SER A O 1
ATOM 3395 N N . ASN A 1 438 ? 43.094 3.891 22.859 1 76.44 438 ASN A N 1
ATOM 3396 C CA . ASN A 1 438 ? 44.531 4.074 22.859 1 76.44 438 ASN A CA 1
ATOM 3397 C C . ASN A 1 438 ? 45.094 4.059 24.281 1 76.44 438 ASN A C 1
ATOM 3399 O O . ASN A 1 438 ? 46.281 3.711 24.484 1 76.44 438 ASN A O 1
ATOM 3403 N N . GLU A 1 439 ? 44.281 4.379 25.141 1 72.12 439 GLU A N 1
ATOM 3404 C CA . GLU A 1 439 ? 44.75 4.367 26.516 1 72.12 439 GLU A CA 1
ATOM 3405 C C . GLU A 1 439 ? 44.562 2.982 27.141 1 72.12 439 GLU A C 1
ATOM 3407 O O . GLU A 1 439 ? 45.188 2.672 28.156 1 72.12 439 GLU A O 1
ATOM 3412 N N . SER A 1 440 ? 43.812 2.113 26.562 1 63.09 440 SER A N 1
ATOM 3413 C CA . SER A 1 440 ? 43.719 0.74 27.047 1 63.09 440 SER A CA 1
ATOM 3414 C C . SER A 1 440 ? 44.688 -0.169 26.344 1 63.09 440 SER A C 1
ATOM 3416 O O . SER A 1 440 ? 44.969 -1.277 26.797 1 63.09 440 SER A O 1
ATOM 3418 N N . MET B 1 1 ? 34.188 -3.068 -11.133 1 54.03 1 MET B N 1
ATOM 3419 C CA . MET B 1 1 ? 33.688 -4.434 -11.008 1 54.03 1 MET B CA 1
ATOM 3420 C C . MET B 1 1 ? 34.344 -5.145 -9.82 1 54.03 1 MET B C 1
ATOM 3422 O O . MET B 1 1 ? 35.5 -4.938 -9.523 1 54.03 1 MET B O 1
ATOM 3426 N N . LYS B 1 2 ? 33.531 -5.652 -9.117 1 55.97 2 LYS B N 1
ATOM 3427 C CA . LYS B 1 2 ? 34.125 -6.254 -7.926 1 55.97 2 LYS B CA 1
ATOM 3428 C C . LYS B 1 2 ? 35.219 -7.258 -8.289 1 55.97 2 LYS B C 1
ATOM 3430 O O . LYS B 1 2 ? 36.156 -7.445 -7.539 1 55.97 2 LYS B O 1
ATOM 3435 N N . CYS B 1 3 ? 34.969 -7.848 -9.477 1 61.88 3 CYS B N 1
ATOM 3436 C CA . CYS B 1 3 ? 35.875 -8.945 -9.805 1 61.88 3 CYS B CA 1
ATOM 3437 C C . CYS B 1 3 ? 37.125 -8.43 -10.484 1 61.88 3 CYS B C 1
ATOM 3439 O O . CYS B 1 3 ? 38.094 -9.18 -10.648 1 61.88 3 CYS B O 1
ATOM 3441 N N . GLY B 1 4 ? 37.25 -7.105 -10.641 1 63.69 4 GLY B N 1
ATOM 3442 C CA . GLY B 1 4 ? 38.469 -6.52 -11.211 1 63.69 4 GLY B CA 1
ATOM 3443 C C . GLY B 1 4 ? 38.781 -7.031 -12.602 1 63.69 4 GLY B C 1
ATOM 3444 O O . GLY B 1 4 ? 39.688 -6.535 -13.258 1 63.69 4 GLY B O 1
ATOM 3445 N N . GLN B 1 5 ? 38.188 -8.195 -13.078 1 59.34 5 GLN B N 1
ATOM 3446 C CA . GLN B 1 5 ? 38.625 -8.836 -14.32 1 59.34 5 GLN B CA 1
ATOM 3447 C C . GLN B 1 5 ? 37.625 -8.57 -15.445 1 59.34 5 GLN B C 1
ATOM 3449 O O . GLN B 1 5 ? 38 -8.406 -16.609 1 59.34 5 GLN B O 1
ATOM 3454 N N . GLY B 1 6 ? 36.375 -8.625 -15.195 1 57.38 6 GLY B N 1
ATOM 3455 C CA . GLY B 1 6 ? 35.406 -8.648 -16.281 1 57.38 6 GLY B CA 1
ATOM 3456 C C . GLY B 1 6 ? 34.906 -7.266 -16.688 1 57.38 6 GLY B C 1
ATOM 3457 O O . GLY B 1 6 ? 35.281 -6.27 -16.047 1 57.38 6 GLY B O 1
ATOM 3458 N N . THR B 1 7 ? 34.5 -7.125 -17.984 1 64.25 7 THR B N 1
ATOM 3459 C CA . THR B 1 7 ? 33.906 -5.895 -18.484 1 64.25 7 THR B CA 1
ATOM 3460 C C . THR B 1 7 ? 32.5 -5.742 -17.969 1 64.25 7 THR B C 1
ATOM 3462 O O . THR B 1 7 ? 31.719 -6.715 -17.938 1 64.25 7 THR B O 1
ATOM 3465 N N . ALA B 1 8 ? 32.312 -4.527 -17.469 1 62.94 8 ALA B N 1
ATOM 3466 C CA . ALA B 1 8 ? 30.969 -4.25 -16.953 1 62.94 8 ALA B CA 1
ATOM 3467 C C . ALA B 1 8 ? 29.906 -4.527 -18.016 1 62.94 8 ALA B C 1
ATOM 3469 O O . ALA B 1 8 ? 29.984 -4.02 -19.125 1 62.94 8 ALA B O 1
ATOM 3470 N N . ALA B 1 9 ? 29.078 -5.453 -17.766 1 61.75 9 ALA B N 1
ATOM 3471 C CA . ALA B 1 9 ? 28.031 -5.828 -18.719 1 61.75 9 ALA B CA 1
ATOM 3472 C C . ALA B 1 9 ? 26.672 -5.273 -18.297 1 61.75 9 ALA B C 1
ATOM 3474 O O . ALA B 1 9 ? 25.797 -5.07 -19.141 1 61.75 9 ALA B O 1
ATOM 3475 N N . LEU B 1 10 ? 26.469 -5.039 -17.078 1 66.19 10 LEU B N 1
ATOM 3476 C CA . LEU B 1 10 ? 25.141 -4.66 -16.625 1 66.19 10 LEU B CA 1
ATOM 3477 C C . LEU B 1 10 ? 25.219 -3.824 -15.344 1 66.19 10 LEU B C 1
ATOM 3479 O O . LEU B 1 10 ? 26.078 -4.055 -14.5 1 66.19 10 LEU B O 1
ATOM 3483 N N . VAL B 1 11 ? 24.516 -2.807 -15.445 1 55.69 11 VAL B N 1
ATOM 3484 C CA . VAL B 1 11 ? 24.344 -2.029 -14.219 1 55.69 11 VAL B CA 1
ATOM 3485 C C . VAL B 1 11 ? 22.953 -2.275 -13.633 1 55.69 11 VAL B C 1
ATOM 3487 O O . VAL B 1 11 ? 21.953 -1.939 -14.258 1 55.69 11 VAL B O 1
ATOM 3490 N N . ILE B 1 12 ? 22.828 -3.244 -12.836 1 54.69 12 ILE B N 1
ATOM 3491 C CA . ILE B 1 12 ? 21.547 -3.482 -12.195 1 54.69 12 ILE B CA 1
ATOM 3492 C C . ILE B 1 12 ? 21.25 -2.363 -11.195 1 54.69 12 ILE B C 1
ATOM 3494 O O . ILE B 1 12 ? 20.156 -1.799 -11.195 1 54.69 12 ILE B O 1
ATOM 3498 N N . ARG B 1 13 ? 22.156 -2.211 -10.266 1 51.97 13 ARG B N 1
ATOM 3499 C CA . ARG B 1 13 ? 22.047 -1.118 -9.305 1 51.97 13 ARG B CA 1
ATOM 3500 C C . ARG B 1 13 ? 23.078 -0.034 -9.578 1 51.97 13 ARG B C 1
ATOM 3502 O O . ARG B 1 13 ? 24.156 -0.316 -10.117 1 51.97 13 ARG B O 1
ATOM 3509 N N . VAL B 1 14 ? 22.641 1.174 -9.516 1 48.62 14 VAL B N 1
ATOM 3510 C CA . VAL B 1 14 ? 23.562 2.27 -9.766 1 48.62 14 VAL B CA 1
ATOM 3511 C C . VAL B 1 14 ? 24.859 2.037 -9 1 48.62 14 VAL B C 1
ATOM 3513 O O . VAL B 1 14 ? 24.859 1.909 -7.77 1 48.62 14 VAL B O 1
ATOM 3516 N N . GLY B 1 15 ? 25.859 1.656 -9.609 1 50.44 15 GLY B N 1
ATOM 3517 C CA . GLY B 1 15 ? 27.203 1.647 -9.055 1 50.44 15 GLY B CA 1
ATOM 3518 C C . GLY B 1 15 ? 27.812 0.259 -8.984 1 50.44 15 GLY B C 1
ATOM 3519 O O . GLY B 1 15 ? 28.969 0.1 -8.57 1 50.44 15 GLY B O 1
ATOM 3520 N N . ASP B 1 16 ? 26.953 -0.722 -9.234 1 60.38 16 ASP B N 1
ATOM 3521 C CA . ASP B 1 16 ? 27.562 -2.043 -9.188 1 60.38 16 ASP B CA 1
ATOM 3522 C C . ASP B 1 16 ? 27.516 -2.719 -10.555 1 60.38 16 ASP B C 1
ATOM 3524 O O . ASP B 1 16 ? 26.672 -3.6 -10.789 1 60.38 16 ASP B O 1
ATOM 3528 N N . PRO B 1 17 ? 28.438 -2.328 -11.281 1 71.81 17 PRO B N 1
ATOM 3529 C CA . PRO B 1 17 ? 28.469 -3.006 -12.578 1 71.81 17 PRO B CA 1
ATOM 3530 C C . PRO B 1 17 ? 28.953 -4.453 -12.477 1 71.81 17 PRO B C 1
ATOM 3532 O O . PRO B 1 17 ? 29.828 -4.762 -11.656 1 71.81 17 PRO B O 1
ATOM 3535 N N . PHE B 1 18 ? 28.203 -5.34 -13.023 1 76.88 18 PHE B N 1
ATOM 3536 C CA . PHE B 1 18 ? 28.531 -6.762 -13.039 1 76.88 18 PHE B CA 1
ATOM 3537 C C . PHE B 1 18 ? 29.062 -7.172 -14.406 1 76.88 18 PHE B C 1
ATOM 3539 O O . PHE B 1 18 ? 28.578 -6.703 -15.438 1 76.88 18 PHE B O 1
ATOM 3546 N N . CYS B 1 19 ? 30.172 -7.883 -14.367 1 80.69 19 CYS B N 1
ATOM 3547 C CA . CYS B 1 19 ? 30.453 -8.664 -15.562 1 80.69 19 CYS B CA 1
ATOM 3548 C C . CYS B 1 19 ? 29.547 -9.875 -15.656 1 80.69 19 CYS B C 1
ATOM 3550 O O . CYS B 1 19 ? 28.812 -10.18 -14.719 1 80.69 19 CYS B O 1
ATOM 3552 N N . ARG B 1 20 ? 29.562 -10.609 -16.734 1 83.5 20 ARG B N 1
ATOM 3553 C CA . ARG B 1 20 ? 28.656 -11.727 -16.984 1 83.5 20 ARG B CA 1
ATOM 3554 C C . ARG B 1 20 ? 28.844 -12.828 -15.945 1 83.5 20 ARG B C 1
ATOM 3556 O O . ARG B 1 20 ? 27.859 -13.344 -15.406 1 83.5 20 ARG B O 1
ATOM 3563 N N . GLY B 1 21 ? 30.047 -13.148 -15.703 1 85.38 21 GLY B N 1
ATOM 3564 C CA . GLY B 1 21 ? 30.344 -14.188 -14.727 1 85.38 21 GLY B CA 1
ATOM 3565 C C . GLY B 1 21 ? 29.906 -13.828 -13.32 1 85.38 21 GLY B C 1
ATOM 3566 O O . GLY B 1 21 ? 29.266 -14.633 -12.633 1 85.38 21 GLY B O 1
ATOM 3567 N N . CYS B 1 22 ? 30.203 -12.672 -12.969 1 87.38 22 CYS B N 1
ATOM 3568 C CA . CYS B 1 22 ? 29.828 -12.203 -11.633 1 87.38 22 CYS B CA 1
ATOM 3569 C C . CYS B 1 22 ? 28.312 -12.117 -11.484 1 87.38 22 CYS B C 1
ATOM 3571 O O . CYS B 1 22 ? 27.781 -12.367 -10.398 1 87.38 22 CYS B O 1
ATOM 3573 N N . PHE B 1 23 ? 27.688 -11.789 -12.594 1 89.88 23 PHE B N 1
ATOM 3574 C CA . PHE B 1 23 ? 26.219 -11.688 -12.555 1 89.88 23 PHE B CA 1
ATOM 3575 C C . PHE B 1 23 ? 25.594 -13.062 -12.375 1 89.88 23 PHE B C 1
ATOM 3577 O O . PHE B 1 23 ? 24.625 -13.211 -11.625 1 89.88 23 PHE B O 1
ATOM 3584 N N . ARG B 1 24 ? 26.172 -13.961 -13.031 1 90.69 24 ARG B N 1
ATOM 3585 C CA . ARG B 1 24 ? 25.672 -15.328 -12.867 1 90.69 24 ARG B CA 1
ATOM 3586 C C . ARG B 1 24 ? 25.797 -15.781 -11.414 1 90.69 24 ARG B C 1
ATOM 3588 O O . ARG B 1 24 ? 24.859 -16.328 -10.852 1 90.69 24 ARG B O 1
ATOM 3595 N N . GLU B 1 25 ? 26.922 -15.547 -10.859 1 89.25 25 GLU B N 1
ATOM 3596 C CA . GLU B 1 25 ? 27.172 -15.945 -9.477 1 89.25 25 GLU B CA 1
ATOM 3597 C C . GLU B 1 25 ? 26.219 -15.234 -8.516 1 89.25 25 GLU B C 1
ATOM 3599 O O . GLU B 1 25 ? 25.703 -15.836 -7.57 1 89.25 25 GLU B O 1
ATOM 3604 N N . TYR B 1 26 ? 26.062 -14.008 -8.859 1 89.56 26 TYR B N 1
ATOM 3605 C CA . TYR B 1 26 ? 25.141 -13.211 -8.047 1 89.56 26 TYR B CA 1
ATOM 3606 C C . TYR B 1 26 ? 23.719 -13.773 -8.109 1 89.56 26 TYR B C 1
ATOM 3608 O O . TYR B 1 26 ? 23.062 -13.922 -7.078 1 89.56 26 TYR B O 1
ATOM 3616 N N . PHE B 1 27 ? 23.281 -14.07 -9.297 1 93.31 27 PHE B N 1
ATOM 3617 C CA . PHE B 1 27 ? 21.922 -14.555 -9.531 1 93.31 27 PHE B CA 1
ATOM 3618 C C . PHE B 1 27 ? 21.703 -15.898 -8.844 1 93.31 27 PHE B C 1
ATOM 3620 O O . PHE B 1 27 ? 20.688 -16.109 -8.188 1 93.31 27 PHE B O 1
ATOM 3627 N N . VAL B 1 28 ? 22.656 -16.766 -8.914 1 92.44 28 VAL B N 1
ATOM 3628 C CA . VAL B 1 28 ? 22.594 -18.094 -8.328 1 92.44 28 VAL B CA 1
ATOM 3629 C C . VAL B 1 28 ? 22.625 -18 -6.809 1 92.44 28 VAL B C 1
ATOM 3631 O O . VAL B 1 28 ? 21.859 -18.656 -6.117 1 92.44 28 VAL B O 1
ATOM 3634 N N . HIS B 1 29 ? 23.469 -17.188 -6.312 1 91.69 29 HIS B N 1
ATOM 3635 C CA . HIS B 1 29 ? 23.609 -17.016 -4.871 1 91.69 29 HIS B CA 1
ATOM 3636 C C . HIS B 1 29 ? 22.328 -16.469 -4.254 1 91.69 29 HIS B C 1
ATOM 3638 O O . HIS B 1 29 ? 21.922 -16.906 -3.174 1 91.69 29 HIS B O 1
ATOM 3644 N N . LYS B 1 30 ? 21.797 -15.555 -4.891 1 93.5 30 LYS B N 1
ATOM 3645 C CA . LYS B 1 30 ? 20.547 -14.961 -4.406 1 93.5 30 LYS B CA 1
ATOM 3646 C C . LYS B 1 30 ? 19.438 -16 -4.297 1 93.5 30 LYS B C 1
ATOM 3648 O O . LYS B 1 30 ? 18.688 -16.016 -3.322 1 93.5 30 LYS B O 1
ATOM 3653 N N . PHE B 1 31 ? 19.328 -16.875 -5.27 1 94.75 31 PHE B N 1
ATOM 3654 C CA . PHE B 1 31 ? 18.328 -17.938 -5.277 1 94.75 31 PHE B CA 1
ATOM 3655 C C . PHE B 1 31 ? 18.562 -18.922 -4.129 1 94.75 31 PHE B C 1
ATOM 3657 O O . PHE B 1 31 ? 17.625 -19.25 -3.391 1 94.75 31 PHE B O 1
ATOM 3664 N N . ARG B 1 32 ? 19.734 -19.266 -3.951 1 91.5 32 ARG B N 1
ATOM 3665 C CA . ARG B 1 32 ? 20.109 -20.219 -2.908 1 91.5 32 ARG B CA 1
ATOM 3666 C C . ARG B 1 32 ? 19.922 -19.609 -1.522 1 91.5 32 ARG B C 1
ATOM 3668 O O . ARG B 1 32 ? 19.469 -20.297 -0.595 1 91.5 32 ARG B O 1
ATOM 3675 N N . ALA B 1 33 ? 20.312 -18.406 -1.459 1 91.25 33 ALA B N 1
ATOM 3676 C CA . ALA B 1 33 ? 20.172 -17.703 -0.186 1 91.25 33 ALA B CA 1
ATOM 3677 C C . ALA B 1 33 ? 18.703 -17.594 0.223 1 91.25 33 ALA B C 1
ATOM 3679 O O . ALA B 1 33 ? 18.375 -17.719 1.404 1 91.25 33 ALA B O 1
ATOM 3680 N N . MET B 1 34 ? 17.859 -17.359 -0.73 1 92.44 34 MET B N 1
ATOM 3681 C CA . MET B 1 34 ? 16.438 -17.266 -0.461 1 92.44 34 MET B CA 1
ATOM 3682 C C . MET B 1 34 ? 15.891 -18.594 0.071 1 92.44 34 MET B C 1
ATOM 3684 O O . MET B 1 34 ? 15.133 -18.609 1.04 1 92.44 34 MET B O 1
ATOM 3688 N N . LEU B 1 35 ? 16.25 -19.656 -0.514 1 92.19 35 LEU B N 1
ATOM 3689 C CA . LEU B 1 35 ? 15.805 -20.969 -0.073 1 92.19 35 LEU B CA 1
ATOM 3690 C C . LEU B 1 35 ? 16.422 -21.344 1.269 1 92.19 35 LEU B C 1
ATOM 3692 O O . LEU B 1 35 ? 15.758 -21.906 2.137 1 92.19 35 LEU B O 1
ATOM 3696 N N . GLY B 1 36 ? 17.688 -20.969 1.457 1 88.5 36 GLY B N 1
ATOM 3697 C CA . GLY B 1 36 ? 18.406 -21.281 2.684 1 88.5 36 GLY B CA 1
ATOM 3698 C C . GLY B 1 36 ? 17.906 -20.5 3.883 1 88.5 36 GLY B C 1
ATOM 3699 O O . GLY B 1 36 ? 17.875 -21.016 5.004 1 88.5 36 GLY B O 1
ATOM 3700 N N . LYS B 1 37 ? 17.547 -19.328 3.668 1 88.88 37 LYS B N 1
ATOM 3701 C CA . LYS B 1 37 ? 17.078 -18.453 4.738 1 88.88 37 LYS B CA 1
ATOM 3702 C C . LYS B 1 37 ? 15.727 -18.938 5.273 1 88.88 37 LYS B C 1
ATOM 3704 O O . LYS B 1 37 ? 15.438 -18.797 6.461 1 88.88 37 LYS B O 1
ATOM 3709 N N . ASN B 1 38 ? 14.922 -19.469 4.441 1 88.12 38 ASN B N 1
ATOM 3710 C CA . ASN B 1 38 ? 13.57 -19.844 4.84 1 88.12 38 ASN B CA 1
ATOM 3711 C C . ASN B 1 38 ? 13.484 -21.297 5.262 1 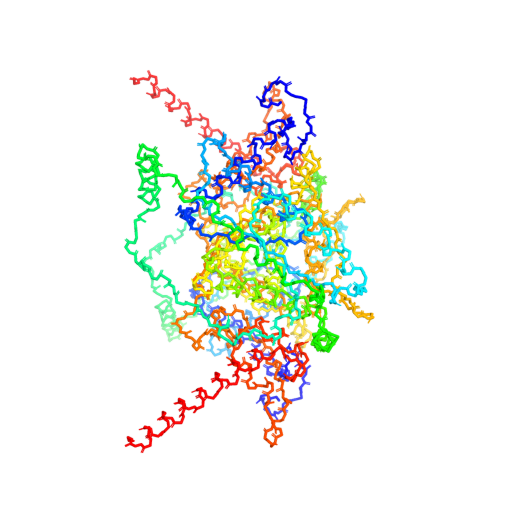88.12 38 ASN B C 1
ATOM 3713 O O . ASN B 1 38 ? 12.719 -21.641 6.16 1 88.12 38 ASN B O 1
ATOM 3717 N N . ARG B 1 39 ? 14.234 -22.219 4.719 1 89.19 39 ARG B N 1
ATOM 3718 C CA . ARG B 1 39 ? 14.469 -23.609 5.125 1 89.19 39 ARG B CA 1
ATOM 3719 C C . ARG B 1 39 ? 13.156 -24.375 5.227 1 89.19 39 ARG B C 1
ATOM 3721 O O . ARG B 1 39 ? 12.906 -25.062 6.223 1 89.19 39 ARG B O 1
ATOM 3728 N N . VAL B 1 40 ? 12.359 -24.219 4.215 1 91.19 40 VAL B N 1
ATOM 3729 C CA . VAL B 1 40 ? 11.039 -24.828 4.277 1 91.19 40 VAL B CA 1
ATOM 3730 C C . VAL B 1 40 ? 11.008 -26.078 3.398 1 91.19 40 VAL B C 1
ATOM 3732 O O . VAL B 1 40 ? 10.078 -26.891 3.482 1 91.19 40 VAL B O 1
ATOM 3735 N N . ILE B 1 41 ? 11.992 -26.234 2.584 1 92.56 41 ILE B N 1
ATOM 3736 C CA . ILE B 1 41 ? 12.055 -27.406 1.709 1 92.56 41 ILE B CA 1
ATOM 3737 C C . ILE B 1 41 ? 13.023 -28.438 2.285 1 92.56 41 ILE B C 1
ATOM 3739 O O . ILE B 1 41 ? 14.242 -28.203 2.295 1 92.56 41 ILE B O 1
ATOM 3743 N N . PHE B 1 42 ? 12.555 -29.531 2.604 1 90.31 42 PHE B N 1
ATOM 3744 C CA . PHE B 1 42 ? 13.367 -30.562 3.232 1 90.31 42 PHE B CA 1
ATOM 3745 C C . PHE B 1 42 ? 13.945 -31.516 2.184 1 90.31 42 PHE B C 1
ATOM 3747 O O . PHE B 1 42 ? 13.375 -31.672 1.099 1 90.31 42 PHE B O 1
ATOM 3754 N N . PRO B 1 43 ? 15.023 -32.125 2.594 1 90.25 43 PRO B N 1
ATOM 3755 C CA . PRO B 1 43 ? 15.641 -33.062 1.648 1 90.25 43 PRO B CA 1
ATOM 3756 C C . PRO B 1 43 ? 14.711 -34.188 1.269 1 90.25 43 PRO B C 1
ATOM 3758 O O . PRO B 1 43 ? 14.008 -34.75 2.127 1 90.25 43 PRO B O 1
ATOM 3761 N N . GLY B 1 44 ? 14.703 -34.469 -0.018 1 91.06 44 GLY B N 1
ATOM 3762 C CA . GLY B 1 44 ? 13.93 -35.594 -0.499 1 91.06 44 GLY B CA 1
ATOM 3763 C C . GLY B 1 44 ? 12.484 -35.25 -0.789 1 91.06 44 GLY B C 1
ATOM 3764 O O . GLY B 1 44 ? 11.75 -36.062 -1.366 1 91.06 44 GLY B O 1
ATOM 3765 N N . GLU B 1 45 ? 12.094 -34.094 -0.462 1 93.5 45 GLU B N 1
ATOM 3766 C CA . GLU B 1 45 ? 10.727 -33.688 -0.733 1 93.5 45 GLU B CA 1
ATOM 3767 C C . GLU B 1 45 ? 10.5 -33.469 -2.227 1 93.5 45 GLU B C 1
ATOM 3769 O O . GLU B 1 45 ? 11.406 -33 -2.936 1 93.5 45 GLU B O 1
ATOM 3774 N N . LYS B 1 46 ? 9.367 -33.844 -2.627 1 96.75 46 LYS B N 1
ATOM 3775 C CA . LYS B 1 46 ? 8.977 -33.531 -3.998 1 96.75 46 LYS B CA 1
ATOM 3776 C C . LYS B 1 46 ? 8.438 -32.094 -4.102 1 96.75 46 LYS B C 1
ATOM 3778 O O . LYS B 1 46 ? 7.594 -31.688 -3.305 1 96.75 46 LYS B O 1
ATOM 3783 N N . VAL B 1 47 ? 8.992 -31.359 -5.047 1 98.06 47 VAL B N 1
ATOM 3784 C CA . VAL B 1 47 ? 8.617 -29.953 -5.219 1 98.06 47 VAL B CA 1
ATOM 3785 C C . VAL B 1 47 ? 8.141 -29.719 -6.648 1 98.06 47 VAL B C 1
ATOM 3787 O O . VAL B 1 47 ? 8.859 -30 -7.609 1 98.06 47 VAL B O 1
ATOM 3790 N N . LEU B 1 48 ? 6.922 -29.266 -6.789 1 98.75 48 LEU B N 1
ATOM 3791 C CA . LEU B 1 48 ? 6.324 -29 -8.094 1 98.75 48 LEU B CA 1
ATOM 3792 C C . LEU B 1 48 ? 6.59 -27.562 -8.531 1 98.75 48 LEU B C 1
ATOM 3794 O O . LEU B 1 48 ? 6.199 -26.609 -7.844 1 98.75 48 LEU B O 1
ATOM 3798 N N . LEU B 1 49 ? 7.281 -27.344 -9.609 1 98.75 49 LEU B N 1
ATOM 3799 C CA . LEU B 1 49 ? 7.559 -26.016 -10.156 1 98.75 49 LEU B CA 1
ATOM 3800 C C . LEU B 1 49 ? 6.504 -25.609 -11.18 1 98.75 49 LEU B C 1
ATOM 3802 O O . LEU B 1 49 ? 6.316 -26.297 -12.188 1 98.75 49 LEU B O 1
ATOM 3806 N N . ALA B 1 50 ? 5.812 -24.516 -10.914 1 98.69 50 ALA B N 1
ATOM 3807 C CA . ALA B 1 50 ? 4.836 -24 -11.867 1 98.69 50 ALA B CA 1
ATOM 3808 C C . ALA B 1 50 ? 5.52 -23.188 -12.961 1 98.69 50 ALA B C 1
ATOM 3810 O O . ALA B 1 50 ? 6.16 -22.172 -12.68 1 98.69 50 ALA B O 1
ATOM 3811 N N . VAL B 1 51 ? 5.32 -23.609 -14.195 1 98 51 VAL B N 1
ATOM 3812 C CA . VAL B 1 51 ? 5.992 -22.984 -15.328 1 98 51 VAL B CA 1
ATOM 3813 C C . VAL B 1 51 ? 4.957 -22.391 -16.281 1 98 51 VAL B C 1
ATOM 3815 O O . VAL B 1 51 ? 4.113 -23.109 -16.812 1 98 51 VAL B O 1
ATOM 3818 N N . SER B 1 52 ? 5.043 -21.125 -16.484 1 96.31 52 SER B N 1
ATOM 3819 C CA . SER B 1 52 ? 4.117 -20.453 -17.391 1 96.31 52 SER B CA 1
ATOM 3820 C C . SER B 1 52 ? 4.719 -20.312 -18.781 1 96.31 52 SER B C 1
ATOM 3822 O O . SER B 1 52 ? 3.996 -20.062 -19.75 1 96.31 52 SER B O 1
ATOM 3824 N N . GLY B 1 53 ? 6.051 -20.516 -18.906 1 94.94 53 GLY B N 1
ATOM 3825 C CA . GLY B 1 53 ? 6.754 -20.219 -20.156 1 94.94 53 GLY B CA 1
ATOM 3826 C C . GLY B 1 53 ? 7.316 -18.812 -20.203 1 94.94 53 GLY B C 1
ATOM 3827 O O . GLY B 1 53 ? 8.148 -18.5 -21.062 1 94.94 53 GLY B O 1
ATOM 3828 N N . GLY B 1 54 ? 6.945 -17.984 -19.281 1 95.94 54 GLY B N 1
ATOM 3829 C CA . GLY B 1 54 ? 7.441 -16.609 -19.234 1 95.94 54 GLY B CA 1
ATOM 3830 C C . GLY B 1 54 ? 8.836 -16.5 -18.656 1 95.94 54 GLY B C 1
ATOM 3831 O O . GLY B 1 54 ? 9.445 -17.516 -18.297 1 95.94 54 GLY B O 1
ATOM 3832 N N . PRO B 1 55 ? 9.305 -15.305 -18.562 1 97.12 55 PRO B N 1
ATOM 3833 C CA . PRO B 1 55 ? 10.695 -15.102 -18.156 1 97.12 55 PRO B CA 1
ATOM 3834 C C . PRO B 1 55 ? 10.977 -15.555 -16.734 1 97.12 55 PRO B C 1
ATOM 3836 O O . PRO B 1 55 ? 11.977 -16.234 -16.469 1 97.12 55 PRO B O 1
ATOM 3839 N N . ALA B 1 56 ? 10.125 -15.266 -15.844 1 97.88 56 ALA B N 1
ATOM 3840 C CA . ALA B 1 56 ? 10.398 -15.516 -14.43 1 97.88 56 ALA B CA 1
ATOM 3841 C C . ALA B 1 56 ? 10.352 -17 -14.117 1 97.88 56 ALA B C 1
ATOM 3843 O O . ALA B 1 56 ? 11.234 -17.531 -13.43 1 97.88 56 ALA B O 1
ATOM 3844 N N . SER B 1 57 ? 9.328 -17.656 -14.594 1 97.81 57 SER B N 1
ATOM 3845 C CA . SER B 1 57 ? 9.227 -19.094 -14.328 1 97.81 57 SER B CA 1
ATOM 3846 C C . SER B 1 57 ? 10.352 -19.859 -15.016 1 97.81 57 SER B C 1
ATOM 3848 O O . SER B 1 57 ? 10.875 -20.828 -14.461 1 97.81 57 SER B O 1
ATOM 3850 N N . SER B 1 58 ? 10.742 -19.422 -16.203 1 97.88 58 SER B N 1
ATOM 3851 C CA . SER B 1 58 ? 11.836 -20.078 -16.922 1 97.88 58 SER B CA 1
ATOM 3852 C C . SER B 1 58 ? 13.164 -19.891 -16.188 1 97.88 58 SER B C 1
ATOM 3854 O O . SER B 1 58 ? 13.953 -20.828 -16.078 1 97.88 58 SER B O 1
ATOM 3856 N N . ALA B 1 59 ? 13.367 -18.656 -15.688 1 98.06 59 ALA B N 1
ATOM 3857 C CA . ALA B 1 59 ? 14.57 -18.406 -14.898 1 98.06 59 ALA B CA 1
ATOM 3858 C C . ALA B 1 59 ? 14.578 -19.266 -13.633 1 98.06 59 ALA B C 1
ATOM 3860 O O . ALA B 1 59 ? 15.633 -19.766 -13.227 1 98.06 59 ALA B O 1
ATOM 3861 N N . MET B 1 60 ? 13.453 -19.422 -13.023 1 98.31 60 MET B N 1
ATOM 3862 C CA . MET B 1 60 ? 13.32 -20.25 -11.82 1 98.31 60 MET B CA 1
ATOM 3863 C C . MET B 1 60 ? 13.734 -21.688 -12.094 1 98.31 60 MET B C 1
ATOM 3865 O O . MET B 1 60 ? 14.5 -22.281 -11.328 1 98.31 60 MET B O 1
ATOM 3869 N N . VAL B 1 61 ? 13.258 -22.25 -13.195 1 97.88 61 VAL B N 1
ATOM 3870 C CA . VAL B 1 61 ? 13.578 -23.625 -13.562 1 97.88 61 VAL B CA 1
ATOM 3871 C C . VAL B 1 61 ? 15.086 -23.766 -13.766 1 97.88 61 VAL B C 1
ATOM 3873 O O . VAL B 1 61 ? 15.695 -24.75 -13.32 1 97.88 61 VAL B O 1
ATOM 3876 N N . ARG B 1 62 ? 15.68 -22.812 -14.422 1 96.56 62 ARG B N 1
ATOM 3877 C CA . ARG B 1 62 ? 17.109 -22.844 -14.672 1 96.56 62 ARG B CA 1
ATOM 3878 C C . ARG B 1 62 ? 17.891 -22.812 -13.359 1 96.56 62 ARG B C 1
ATOM 3880 O O . ARG B 1 62 ? 18.906 -23.5 -13.219 1 96.56 62 ARG B O 1
ATOM 3887 N N . GLN B 1 63 ? 17.422 -22 -12.422 1 96.38 63 GLN B N 1
ATOM 3888 C CA . GLN B 1 63 ? 18.094 -21.922 -11.125 1 96.38 63 GLN B CA 1
ATOM 3889 C C . GLN B 1 63 ? 18 -23.25 -10.383 1 96.38 63 GLN B C 1
ATOM 3891 O O . GLN B 1 63 ? 18.953 -23.672 -9.711 1 96.38 63 GLN B O 1
ATOM 3896 N N . VAL B 1 64 ? 16.844 -23.906 -10.461 1 96.31 64 VAL B N 1
ATOM 3897 C CA . VAL B 1 64 ? 16.672 -25.203 -9.82 1 96.31 64 VAL B CA 1
ATOM 3898 C C . VAL B 1 64 ? 17.594 -26.234 -10.477 1 96.31 64 VAL B C 1
ATOM 3900 O O . VAL B 1 64 ? 18.234 -27.031 -9.781 1 96.31 64 VAL B O 1
ATOM 3903 N N . GLN B 1 65 ? 17.703 -26.172 -11.789 1 93.94 65 GLN B N 1
ATOM 3904 C CA . GLN B 1 65 ? 18.609 -27.062 -12.5 1 93.94 65 GLN B CA 1
ATOM 3905 C C . GLN B 1 65 ? 20.047 -26.875 -12.055 1 93.94 65 GLN B C 1
ATOM 3907 O O . GLN B 1 65 ? 20.75 -27.844 -11.781 1 93.94 65 GLN B O 1
ATOM 3912 N N . GLU B 1 66 ? 20.438 -25.641 -11.984 1 89.69 66 GLU B N 1
ATOM 3913 C CA . GLU B 1 66 ? 21.797 -25.312 -11.555 1 89.69 66 GLU B CA 1
ATOM 3914 C C . GLU B 1 66 ? 22.031 -25.75 -10.109 1 89.69 66 GLU B C 1
ATOM 3916 O O . GLU B 1 66 ? 23.125 -26.219 -9.773 1 89.69 66 GLU B O 1
ATOM 3921 N N . GLY B 1 67 ? 21.062 -25.641 -9.344 1 90 67 GLY B N 1
ATOM 3922 C CA . GLY B 1 67 ? 21.188 -25.984 -7.938 1 90 67 GLY B CA 1
ATOM 3923 C C . GLY B 1 67 ? 21.219 -27.484 -7.684 1 90 67 GLY B C 1
ATOM 3924 O O . GLY B 1 67 ? 21.75 -27.922 -6.668 1 90 67 GLY B O 1
ATOM 3925 N N . LEU B 1 68 ? 20.672 -28.219 -8.531 1 88.88 68 LEU B N 1
ATOM 3926 C CA . LEU B 1 68 ? 20.609 -29.656 -8.367 1 88.88 68 LEU B CA 1
ATOM 3927 C C . LEU B 1 68 ? 21.812 -30.328 -9.016 1 88.88 68 LEU B C 1
ATOM 3929 O O . LEU B 1 68 ? 22.078 -31.516 -8.781 1 88.88 68 LEU B O 1
ATOM 3933 N N . SER B 1 69 ? 22.531 -29.531 -9.695 1 83.56 69 SER B N 1
ATOM 3934 C CA . SER B 1 69 ? 23.703 -30.094 -10.367 1 83.56 69 SER B CA 1
ATOM 3935 C C . SER B 1 69 ? 24.781 -30.484 -9.359 1 83.56 69 SER B C 1
ATOM 3937 O O . SER B 1 69 ? 24.891 -29.875 -8.297 1 83.56 69 SER B O 1
ATOM 3939 N N . ARG B 1 70 ? 25.562 -31.484 -9.633 1 70.94 70 ARG B N 1
ATOM 3940 C CA . ARG B 1 70 ? 26.594 -32.062 -8.773 1 70.94 70 ARG B CA 1
ATOM 3941 C C . ARG B 1 70 ? 27.719 -31.078 -8.508 1 70.94 70 ARG B C 1
ATOM 3943 O O . ARG B 1 70 ? 28.375 -31.141 -7.465 1 70.94 70 ARG B O 1
ATOM 3950 N N . GLU B 1 71 ? 27.828 -30.234 -9.305 1 68.62 71 GLU B N 1
ATOM 3951 C CA . GLU B 1 71 ? 28.938 -29.281 -9.203 1 68.62 71 GLU B CA 1
ATOM 3952 C C . GLU B 1 71 ? 28.578 -28.125 -8.266 1 68.62 71 GLU B C 1
ATOM 3954 O O . GLU B 1 71 ? 29.453 -27.328 -7.918 1 68.62 71 GLU B O 1
ATOM 3959 N N . ALA B 1 72 ? 27.406 -28.281 -7.797 1 72.19 72 ALA B N 1
ATOM 3960 C CA . ALA B 1 72 ? 26.984 -27.172 -6.965 1 72.19 72 ALA B CA 1
ATOM 3961 C C . ALA B 1 72 ? 27.516 -27.312 -5.543 1 72.19 72 ALA B C 1
ATOM 3963 O O . ALA B 1 72 ? 27.469 -28.391 -4.957 1 72.19 72 ALA B O 1
ATOM 3964 N N . ALA B 1 73 ? 28.172 -26.422 -4.949 1 61.44 73 ALA B N 1
ATOM 3965 C CA . ALA B 1 73 ? 28.734 -26.406 -3.6 1 61.44 73 ALA B CA 1
ATOM 3966 C C . ALA B 1 73 ? 27.656 -26.75 -2.562 1 61.44 73 ALA B C 1
ATOM 3968 O O . ALA B 1 73 ? 27.844 -27.641 -1.73 1 61.44 73 ALA B O 1
ATOM 3969 N N . LYS B 1 74 ? 26.547 -26.125 -2.514 1 67.81 74 LYS B N 1
ATOM 3970 C CA . LYS B 1 74 ? 25.391 -26.375 -1.642 1 67.81 74 LYS B CA 1
ATOM 3971 C C . LYS B 1 74 ? 24.188 -26.828 -2.447 1 67.81 74 LYS B C 1
ATOM 3973 O O . LYS B 1 74 ? 23.297 -26.016 -2.75 1 67.81 74 LYS B O 1
ATOM 3978 N N . ARG B 1 75 ? 24.234 -28.094 -2.602 1 80.06 75 ARG B N 1
ATOM 3979 C CA . ARG B 1 75 ? 23.297 -28.719 -3.537 1 80.06 75 ARG B CA 1
ATOM 3980 C C . ARG B 1 75 ? 21.891 -28.75 -2.955 1 80.06 75 ARG B C 1
ATOM 3982 O O . ARG B 1 75 ? 21.703 -29.016 -1.764 1 80.06 75 ARG B O 1
ATOM 3989 N N . LEU B 1 76 ? 20.938 -28.406 -3.842 1 88.38 76 LEU B N 1
ATOM 3990 C CA . LEU B 1 76 ? 19.531 -28.641 -3.506 1 88.38 76 LEU B CA 1
ATOM 3991 C C . LEU B 1 76 ? 19.234 -30.125 -3.422 1 88.38 76 LEU B C 1
ATOM 3993 O O . LEU B 1 76 ? 19.812 -30.922 -4.176 1 88.38 76 LEU B O 1
ATOM 3997 N N . ARG B 1 77 ? 18.406 -30.516 -2.52 1 88.5 77 ARG B N 1
ATOM 3998 C CA . ARG B 1 77 ? 18.234 -31.938 -2.236 1 88.5 77 ARG B CA 1
ATOM 3999 C C . ARG B 1 77 ? 16.781 -32.344 -2.367 1 88.5 77 ARG B C 1
ATOM 4001 O O . ARG B 1 77 ? 16.359 -33.344 -1.796 1 88.5 77 ARG B O 1
ATOM 4008 N N . PHE B 1 78 ? 16.016 -31.578 -3.064 1 93.06 78 PHE B N 1
ATOM 4009 C CA . PHE B 1 78 ? 14.633 -31.953 -3.279 1 93.06 78 PHE B CA 1
ATOM 4010 C C . PHE B 1 78 ? 14.445 -32.562 -4.672 1 93.06 78 PHE B C 1
ATOM 4012 O O . PHE B 1 78 ? 15.367 -32.531 -5.488 1 93.06 78 PHE B O 1
ATOM 4019 N N . ILE B 1 79 ? 13.289 -33.156 -4.914 1 95.5 79 ILE B N 1
ATOM 4020 C CA . ILE B 1 79 ? 12.969 -33.812 -6.18 1 95.5 79 ILE B CA 1
ATOM 4021 C C . ILE B 1 79 ? 12 -32.938 -6.977 1 95.5 79 ILE B C 1
ATOM 4023 O O . ILE B 1 79 ? 10.82 -32.812 -6.637 1 95.5 79 ILE B O 1
ATOM 4027 N N . PRO B 1 80 ? 12.5 -32.406 -8.078 1 97.19 80 PRO B N 1
ATOM 4028 C CA . PRO B 1 80 ? 11.664 -31.453 -8.812 1 97.19 80 PRO B CA 1
ATOM 4029 C C . PRO B 1 80 ? 10.688 -32.156 -9.773 1 97.19 80 PRO B C 1
ATOM 4031 O O . PRO B 1 80 ? 10.961 -33.25 -10.25 1 97.19 80 PRO B O 1
ATOM 4034 N N . GLY B 1 81 ? 9.57 -31.578 -9.945 1 98.19 81 GLY B N 1
ATOM 4035 C CA . GLY B 1 81 ? 8.609 -31.781 -11.016 1 98.19 81 GLY B CA 1
ATOM 4036 C C . GLY B 1 81 ? 8.07 -30.484 -11.586 1 98.19 81 GLY B C 1
ATOM 4037 O O . GLY B 1 81 ? 8.141 -29.438 -10.938 1 98.19 81 GLY B O 1
ATOM 4038 N N . LEU B 1 82 ? 7.652 -30.562 -12.836 1 98.56 82 LEU B N 1
ATOM 4039 C CA . LEU B 1 82 ? 7.164 -29.344 -13.484 1 98.56 82 LEU B CA 1
ATOM 4040 C C . LEU B 1 82 ? 5.676 -29.469 -13.805 1 98.56 82 LEU B C 1
ATOM 4042 O O . LEU B 1 82 ? 5.168 -30.562 -14.023 1 98.56 82 LEU B O 1
ATOM 4046 N N . ILE B 1 83 ? 4.996 -28.344 -13.797 1 98.5 83 ILE B N 1
ATOM 4047 C CA . ILE B 1 83 ? 3.611 -28.328 -14.258 1 98.5 83 ILE B CA 1
ATOM 4048 C C . ILE B 1 83 ? 3.383 -27.109 -15.148 1 98.5 83 ILE B C 1
ATOM 4050 O O . ILE B 1 83 ? 3.896 -26.016 -14.867 1 98.5 83 ILE B O 1
ATOM 4054 N N . TYR B 1 84 ? 2.744 -27.312 -16.234 1 98.12 84 TYR B N 1
ATOM 4055 C CA . TYR B 1 84 ? 2.293 -26.266 -17.141 1 98.12 84 TYR B CA 1
ATOM 4056 C C . TYR B 1 84 ? 0.787 -26.359 -17.359 1 98.12 84 TYR B C 1
ATOM 4058 O O . TYR B 1 84 ? 0.263 -27.406 -17.734 1 98.12 84 TYR B O 1
ATOM 4066 N N . VAL B 1 85 ? 0.125 -25.25 -17.094 1 97.88 85 VAL B N 1
ATOM 4067 C CA . VAL B 1 85 ? -1.311 -25.156 -17.344 1 97.88 85 VAL B CA 1
ATOM 4068 C C . VAL B 1 85 ? -1.561 -24.422 -18.656 1 97.88 85 VAL B C 1
ATOM 4070 O O . VAL B 1 85 ? -1.301 -23.219 -18.781 1 97.88 85 VAL B O 1
ATOM 4073 N N . GLU B 1 86 ? -2.059 -25.141 -19.641 1 97.19 86 GLU B N 1
ATOM 4074 C CA . GLU B 1 86 ? -2.389 -24.562 -20.938 1 97.19 86 GLU B CA 1
ATOM 4075 C C . GLU B 1 86 ? -3.67 -23.734 -20.859 1 97.19 86 GLU B C 1
ATOM 4077 O O . GLU B 1 86 ? -4.727 -24.25 -20.5 1 97.19 86 GLU B O 1
ATOM 4082 N N . GLU B 1 87 ? -3.58 -22.438 -21.188 1 97.31 87 GLU B N 1
ATOM 4083 C CA . GLU B 1 87 ? -4.691 -21.516 -21 1 97.31 87 GLU B CA 1
ATOM 4084 C C . GLU B 1 87 ? -5.113 -20.891 -22.328 1 97.31 87 GLU B C 1
ATOM 4086 O O . GLU B 1 87 ? -5.777 -19.844 -22.344 1 97.31 87 GLU B O 1
ATOM 4091 N N . GLY B 1 88 ? -4.793 -21.469 -23.453 1 96.69 88 GLY B N 1
ATOM 4092 C CA . GLY B 1 88 ? -4.984 -20.859 -24.75 1 96.69 88 GLY B CA 1
ATOM 4093 C C . GLY B 1 88 ? -6.441 -20.562 -25.078 1 96.69 88 GLY B C 1
ATOM 4094 O O . GLY B 1 88 ? -6.75 -19.609 -25.781 1 96.69 88 GLY B O 1
ATOM 4095 N N . ALA B 1 89 ? -7.395 -21.375 -24.562 1 96.75 89 ALA B N 1
ATOM 4096 C CA . ALA B 1 89 ? -8.812 -21.188 -24.844 1 96.75 89 ALA B CA 1
ATOM 4097 C C . ALA B 1 89 ? -9.289 -19.812 -24.406 1 96.75 89 ALA B C 1
ATOM 4099 O O . ALA B 1 89 ? -9.984 -19.125 -25.156 1 96.75 89 ALA B O 1
ATOM 4100 N N . VAL B 1 90 ? -8.883 -19.422 -23.219 1 97.56 90 VAL B N 1
ATOM 4101 C CA . VAL B 1 90 ? -9.367 -18.156 -22.656 1 97.56 90 VAL B CA 1
ATOM 4102 C C . VAL B 1 90 ? -8.5 -17.016 -23.156 1 97.56 90 VAL B C 1
ATOM 4104 O O . VAL B 1 90 ? -8.75 -15.852 -22.844 1 97.56 90 VAL B O 1
ATOM 4107 N N . ARG B 1 91 ? -7.527 -17.312 -23.953 1 96.38 91 ARG B N 1
ATOM 4108 C CA . ARG B 1 91 ? -6.664 -16.297 -24.562 1 96.38 91 ARG B CA 1
ATOM 4109 C C . ARG B 1 91 ? -6.957 -16.156 -26.047 1 96.38 91 ARG B C 1
ATOM 4111 O O . ARG B 1 91 ? -6.18 -15.555 -26.797 1 96.38 91 ARG B O 1
ATOM 4118 N N . ARG B 1 92 ? -7.992 -16.812 -26.5 1 93.44 92 ARG B N 1
ATOM 4119 C CA . ARG B 1 92 ? -8.562 -16.734 -27.844 1 93.44 92 ARG B CA 1
ATOM 4120 C C . ARG B 1 92 ? -7.594 -17.312 -28.875 1 93.44 92 ARG B C 1
ATOM 4122 O O . ARG B 1 92 ? -7.457 -16.766 -29.969 1 93.44 92 ARG B O 1
ATOM 4129 N N . GLN B 1 93 ? -6.887 -18.219 -28.438 1 95.06 93 GLN B N 1
ATOM 4130 C CA . GLN B 1 93 ? -6.07 -18.969 -29.391 1 95.06 93 GLN B CA 1
ATOM 4131 C C . GLN B 1 93 ? -6.891 -20.031 -30.109 1 95.06 93 GLN B C 1
ATOM 4133 O O . GLN B 1 93 ? -7.738 -20.688 -29.5 1 95.06 93 GLN B O 1
ATOM 4138 N N . SER B 1 94 ? -6.566 -20.172 -31.422 1 95.12 94 SER B N 1
ATOM 4139 C CA . SER B 1 94 ? -7.184 -21.266 -32.156 1 95.12 94 SER B CA 1
ATOM 4140 C C . SER B 1 94 ? -6.633 -22.609 -31.734 1 95.12 94 SER B C 1
ATOM 4142 O O . SER B 1 94 ? -5.586 -22.688 -31.078 1 95.12 94 SER B O 1
ATOM 4144 N N . PRO B 1 95 ? -7.355 -23.688 -32.062 1 95.06 95 PRO B N 1
ATOM 4145 C CA . PRO B 1 95 ? -6.84 -25.016 -31.703 1 95.06 95 PRO B CA 1
ATOM 4146 C C . PRO B 1 95 ? -5.438 -25.266 -32.25 1 95.06 95 PRO B C 1
ATOM 4148 O O . PRO B 1 95 ? -4.602 -25.875 -31.594 1 95.06 95 PRO B O 1
ATOM 4151 N N . GLU B 1 96 ? -5.203 -24.766 -33.438 1 95.19 96 GLU B N 1
ATOM 4152 C CA . GLU B 1 96 ? -3.889 -24.938 -34.031 1 95.19 96 GLU B CA 1
ATOM 4153 C C . GLU B 1 96 ? -2.818 -24.172 -33.25 1 95.19 96 GLU B C 1
ATOM 4155 O O . GLU B 1 96 ? -1.723 -24.688 -33.031 1 95.19 96 GLU B O 1
ATOM 4160 N N . GLN B 1 97 ? -3.174 -22.969 -32.938 1 95.56 97 GLN B N 1
ATOM 4161 C CA . GLN B 1 97 ? -2.248 -22.156 -32.156 1 95.56 97 GLN B CA 1
ATOM 4162 C C . GLN B 1 97 ? -1.968 -22.797 -30.797 1 95.56 97 GLN B C 1
ATOM 4164 O O . GLN B 1 97 ? -0.831 -22.781 -30.312 1 95.56 97 GLN B O 1
ATOM 4169 N N . ARG B 1 98 ? -2.98 -23.312 -30.172 1 96.56 98 ARG B N 1
ATOM 4170 C CA . ARG B 1 98 ? -2.844 -23.984 -28.875 1 96.56 98 ARG B CA 1
ATOM 4171 C C . ARG B 1 98 ? -1.927 -25.188 -28.984 1 96.56 98 ARG B C 1
ATOM 4173 O O . ARG B 1 98 ? -1.082 -25.406 -28.109 1 96.56 98 ARG B O 1
ATOM 4180 N N . GLU B 1 99 ? -2.037 -25.906 -30.016 1 95.31 99 GLU B N 1
ATOM 4181 C CA . GLU B 1 99 ? -1.195 -27.094 -30.234 1 95.31 99 GLU B CA 1
ATOM 4182 C C . GLU B 1 99 ? 0.262 -26.688 -30.438 1 95.31 99 GLU B C 1
ATOM 4184 O O . GLU B 1 99 ? 1.173 -27.375 -29.969 1 95.31 99 GLU B O 1
ATOM 4189 N N . GLN B 1 100 ? 0.406 -25.641 -31.172 1 94.75 100 GLN B N 1
ATOM 4190 C CA . GLN B 1 100 ? 1.759 -25.141 -31.406 1 94.75 100 GLN B CA 1
ATOM 4191 C C . GLN B 1 100 ? 2.422 -24.719 -30.094 1 94.75 100 GLN B C 1
ATOM 4193 O O . GLN B 1 100 ? 3.586 -25.047 -29.844 1 94.75 100 GLN B O 1
ATOM 4198 N N . THR B 1 101 ? 1.673 -23.969 -29.328 1 95.38 101 THR B N 1
ATOM 4199 C CA . THR B 1 101 ? 2.191 -23.531 -28.031 1 95.38 101 THR B CA 1
ATOM 4200 C C . THR B 1 101 ? 2.508 -24.734 -27.141 1 95.38 101 THR B C 1
ATOM 4202 O O . THR B 1 101 ? 3.543 -24.75 -26.469 1 95.38 101 THR B O 1
ATOM 4205 N N . LEU B 1 102 ? 1.638 -25.688 -27.141 1 95.5 102 LEU B N 1
ATOM 4206 C CA . LEU B 1 102 ? 1.829 -26.891 -26.344 1 95.5 102 LEU B CA 1
ATOM 4207 C C . LEU B 1 102 ? 3.092 -27.641 -26.781 1 95.5 102 LEU B C 1
ATOM 4209 O O . LEU B 1 102 ? 3.84 -28.141 -25.938 1 95.5 102 LEU B O 1
ATOM 4213 N N . ALA B 1 103 ? 3.281 -27.703 -28.016 1 95 103 ALA B N 1
ATOM 4214 C CA . ALA B 1 103 ? 4.457 -28.391 -28.531 1 95 103 ALA B CA 1
ATOM 4215 C C . ALA B 1 103 ? 5.742 -27.672 -28.125 1 95 103 ALA B C 1
ATOM 4217 O O . ALA B 1 103 ? 6.727 -28.297 -27.75 1 95 103 ALA B O 1
ATOM 4218 N N . GLN B 1 104 ? 5.691 -26.391 -28.266 1 95.75 104 GLN B N 1
ATOM 4219 C CA . GLN B 1 104 ? 6.848 -25.594 -27.859 1 95.75 104 GLN B CA 1
ATOM 4220 C C . GLN B 1 104 ? 7.145 -25.781 -26.359 1 95.75 104 GLN B C 1
ATOM 4222 O O . GLN B 1 104 ? 8.297 -25.969 -25.984 1 95.75 104 GLN B O 1
ATOM 4227 N N . MET B 1 105 ? 6.121 -25.734 -25.594 1 96.19 105 MET B N 1
ATOM 4228 C CA . MET B 1 105 ? 6.285 -25.875 -24.141 1 96.19 105 MET B CA 1
ATOM 4229 C C . MET B 1 105 ? 6.793 -27.266 -23.781 1 96.19 105 MET B C 1
ATOM 4231 O O . MET B 1 105 ? 7.652 -27.406 -22.922 1 96.19 105 MET B O 1
ATOM 4235 N N . GLU B 1 106 ? 6.234 -28.219 -24.391 1 95.31 106 GLU B N 1
ATOM 4236 C CA . GLU B 1 106 ? 6.648 -29.594 -24.109 1 95.31 106 GLU B CA 1
ATOM 4237 C C . GLU B 1 106 ? 8.125 -29.797 -24.422 1 95.31 106 GLU B C 1
ATOM 4239 O O . GLU B 1 106 ? 8.836 -30.484 -23.672 1 95.31 106 GLU B O 1
ATOM 4244 N N . THR B 1 107 ? 8.539 -29.203 -25.516 1 95.56 107 THR B N 1
ATOM 4245 C CA . THR B 1 107 ? 9.953 -29.281 -25.875 1 95.56 107 THR B CA 1
ATOM 4246 C C . THR B 1 107 ? 10.828 -28.672 -24.781 1 95.56 107 THR B C 1
ATOM 4248 O O . THR B 1 107 ? 11.852 -29.25 -24.422 1 95.56 107 THR B O 1
ATOM 4251 N N . LEU B 1 108 ? 10.43 -27.594 -24.297 1 95.56 108 LEU B N 1
ATOM 4252 C CA . LEU B 1 108 ? 11.188 -26.906 -23.25 1 95.56 108 LEU B CA 1
ATOM 4253 C C . LEU B 1 108 ? 11.203 -27.734 -21.969 1 95.56 108 LEU B C 1
ATOM 4255 O O . LEU B 1 108 ? 12.234 -27.844 -21.312 1 95.56 108 LEU B O 1
ATOM 4259 N N . LEU B 1 109 ? 10.062 -28.297 -21.594 1 96.81 109 LEU B N 1
ATOM 4260 C CA . LEU B 1 109 ? 9.953 -29.094 -20.375 1 96.81 109 LEU B CA 1
ATOM 4261 C C . LEU B 1 109 ? 10.781 -30.359 -20.484 1 96.81 109 LEU B C 1
ATOM 4263 O O . LEU B 1 109 ? 11.461 -30.75 -19.531 1 96.81 109 LEU B O 1
ATOM 4267 N N . GLN B 1 110 ? 10.758 -30.938 -21.609 1 95.5 110 GLN B N 1
ATOM 4268 C CA . GLN B 1 110 ? 11.523 -32.156 -21.844 1 95.5 110 GLN B CA 1
ATOM 4269 C C . GLN B 1 110 ? 13.023 -31.891 -21.734 1 95.5 110 GLN B C 1
ATOM 4271 O O . GLN B 1 110 ? 13.781 -32.719 -21.234 1 95.5 110 GLN B O 1
ATOM 4276 N N . ALA B 1 111 ? 13.367 -30.812 -22.172 1 94.88 111 ALA B N 1
ATOM 4277 C CA . ALA B 1 111 ? 14.781 -30.453 -22.203 1 94.88 111 ALA B CA 1
ATOM 4278 C C . ALA B 1 111 ? 15.336 -30.312 -20.781 1 94.88 111 ALA B C 1
ATOM 4280 O O . ALA B 1 111 ? 16.547 -30.438 -20.562 1 94.88 111 ALA B O 1
ATOM 4281 N N . THR B 1 112 ? 14.516 -30.094 -19.844 1 94.5 112 THR B N 1
ATOM 4282 C CA . THR B 1 112 ? 14.977 -29.922 -18.469 1 94.5 112 THR B CA 1
ATOM 4283 C C . THR B 1 112 ? 15.383 -31.266 -17.859 1 94.5 112 THR B C 1
ATOM 4285 O O . THR B 1 112 ? 16.156 -31.297 -16.906 1 94.5 112 THR B O 1
ATOM 4288 N N . GLY B 1 113 ? 14.766 -32.344 -18.328 1 93.38 113 GLY B N 1
ATOM 4289 C CA . GLY B 1 113 ? 15.031 -33.656 -17.781 1 93.38 113 GLY B CA 1
ATOM 4290 C C . GLY B 1 113 ? 14.18 -34 -16.578 1 93.38 113 GLY B C 1
ATOM 4291 O O . GLY B 1 113 ? 14.258 -35.094 -16.047 1 93.38 113 GLY B O 1
ATOM 4292 N N . PHE B 1 114 ? 13.359 -33.094 -16.094 1 96.31 114 PHE B N 1
ATOM 4293 C CA . PHE B 1 114 ? 12.492 -33.344 -14.945 1 96.31 114 PHE B CA 1
ATOM 4294 C C . PHE B 1 114 ? 11.156 -33.906 -15.383 1 96.31 114 PHE B C 1
ATOM 4296 O O . PHE B 1 114 ? 10.711 -33.688 -16.516 1 96.31 114 PHE B O 1
ATOM 4303 N N . PRO B 1 115 ? 10.562 -34.75 -14.508 1 97 115 PRO B N 1
ATOM 4304 C CA . PRO B 1 115 ? 9.172 -35.094 -14.805 1 97 115 PRO B CA 1
ATOM 4305 C C . PRO B 1 115 ? 8.266 -33.875 -14.914 1 97 115 PRO B C 1
ATOM 4307 O O . PRO B 1 115 ? 8.484 -32.875 -14.227 1 97 115 PRO B O 1
ATOM 4310 N N . TYR B 1 116 ? 7.34 -33.969 -15.82 1 97.75 116 TYR B N 1
ATOM 4311 C CA . TYR B 1 116 ? 6.492 -32.781 -15.992 1 97.75 116 TYR B CA 1
ATOM 4312 C C . TYR B 1 116 ? 5.043 -33.188 -16.234 1 97.75 116 TYR B C 1
ATOM 4314 O O . TYR B 1 116 ? 4.762 -34.344 -16.609 1 97.75 116 TYR B O 1
ATOM 4322 N N . HIS B 1 117 ? 4.145 -32.312 -15.891 1 97.44 117 HIS B N 1
ATOM 4323 C CA . HIS B 1 117 ? 2.705 -32.438 -16.078 1 97.44 117 HIS B CA 1
ATOM 4324 C C . HIS B 1 117 ? 2.166 -31.344 -16.984 1 97.44 117 HIS B C 1
ATOM 4326 O O . HIS B 1 117 ? 2.379 -30.156 -16.734 1 97.44 117 HIS B O 1
ATOM 4332 N N . LEU B 1 118 ? 1.572 -31.766 -18.078 1 96.69 118 LEU B N 1
ATOM 4333 C CA . LEU B 1 118 ? 0.852 -30.844 -18.953 1 96.69 118 LEU B CA 1
ATOM 4334 C C . LEU B 1 118 ? -0.653 -30.953 -18.734 1 96.69 118 LEU B C 1
ATOM 4336 O O . LEU B 1 118 ? -1.245 -32 -18.969 1 96.69 118 LEU B O 1
ATOM 4340 N N . ILE B 1 119 ? -1.231 -29.891 -18.266 1 96.69 119 ILE B N 1
ATOM 4341 C CA . ILE B 1 119 ? -2.67 -29.938 -18.031 1 96.69 119 ILE B CA 1
ATOM 4342 C C . ILE B 1 119 ? -3.346 -28.75 -18.719 1 96.69 119 ILE B C 1
ATOM 4344 O O . ILE B 1 119 ? -2.674 -27.812 -19.156 1 96.69 119 ILE B O 1
ATOM 4348 N N . HIS B 1 120 ? -4.68 -28.875 -18.891 1 97.88 120 HIS B N 1
ATOM 4349 C CA . HIS B 1 120 ? -5.469 -27.844 -19.547 1 97.88 120 HIS B CA 1
ATOM 4350 C C . HIS B 1 120 ? -6.375 -27.125 -18.547 1 97.88 120 HIS B C 1
ATOM 4352 O O . HIS B 1 120 ? -6.918 -27.75 -17.641 1 97.88 120 HIS B O 1
ATOM 4358 N N . LEU B 1 121 ? -6.566 -25.797 -18.75 1 98.25 121 LEU B N 1
ATOM 4359 C CA . LEU B 1 121 ? -7.406 -25.016 -17.844 1 98.25 121 LEU B CA 1
ATOM 4360 C C . LEU B 1 121 ? -8.812 -25.594 -17.766 1 98.25 121 LEU B C 1
ATOM 4362 O O . LEU B 1 121 ? -9.453 -25.516 -16.719 1 98.25 121 LEU B O 1
ATOM 4366 N N . GLU B 1 122 ? -9.289 -26.234 -18.828 1 98.06 122 GLU B N 1
ATOM 4367 C CA . GLU B 1 122 ? -10.609 -26.859 -18.891 1 98.06 122 GLU B CA 1
ATOM 4368 C C . GLU B 1 122 ? -10.781 -27.922 -17.812 1 98.06 122 GLU B C 1
ATOM 4370 O O . GLU B 1 122 ? -11.898 -28.172 -17.344 1 98.06 122 GLU B O 1
ATOM 4375 N N . GLU B 1 123 ? -9.695 -28.453 -17.375 1 97.31 123 GLU B N 1
ATOM 4376 C CA . GLU B 1 123 ? -9.734 -29.516 -16.375 1 97.31 123 GLU B CA 1
ATOM 4377 C C . GLU B 1 123 ? -10.18 -28.969 -15.023 1 97.31 123 GLU B C 1
ATOM 4379 O O . GLU B 1 123 ? -10.539 -29.734 -14.133 1 97.31 123 GLU B O 1
ATOM 4384 N N . ALA B 1 124 ? -10.148 -27.656 -14.852 1 97.75 124 ALA B N 1
ATOM 4385 C CA . ALA B 1 124 ? -10.586 -27.047 -13.602 1 97.75 124 ALA B CA 1
ATOM 4386 C C . ALA B 1 124 ? -12.07 -27.328 -13.344 1 97.75 124 ALA B C 1
ATOM 4388 O O . ALA B 1 124 ? -12.508 -27.375 -12.188 1 97.75 124 ALA B O 1
ATOM 4389 N N . LEU B 1 125 ? -12.836 -27.516 -14.398 1 96.75 125 LEU B N 1
ATOM 4390 C CA . LEU B 1 125 ? -14.266 -27.75 -14.273 1 96.75 125 LEU B CA 1
ATOM 4391 C C . LEU B 1 125 ? -14.539 -29.094 -13.617 1 96.75 125 LEU B C 1
ATOM 4393 O O . LEU B 1 125 ? -15.656 -29.344 -13.141 1 96.75 125 LEU B O 1
ATOM 4397 N N . GLU B 1 126 ? -13.508 -29.906 -13.57 1 96.31 126 GLU B N 1
ATOM 4398 C CA . GLU B 1 126 ? -13.68 -31.25 -13.023 1 96.31 126 GLU B CA 1
ATOM 4399 C C . GLU B 1 126 ? -12.977 -31.406 -11.68 1 96.31 126 GLU B C 1
ATOM 4401 O O . GLU B 1 126 ? -12.836 -32.5 -11.172 1 96.31 126 GLU B O 1
ATOM 4406 N N . LEU B 1 127 ? -12.523 -30.328 -11.133 1 97.69 127 LEU B N 1
ATOM 4407 C CA . LEU B 1 127 ? -11.867 -30.359 -9.836 1 97.69 127 LEU B CA 1
ATOM 4408 C C . LEU B 1 127 ? -12.82 -30.844 -8.742 1 97.69 127 LEU B C 1
ATOM 4410 O O . LEU B 1 127 ? -14.016 -30.547 -8.789 1 97.69 127 LEU B O 1
ATOM 4414 N N . PRO B 1 128 ? -12.32 -31.562 -7.801 1 96.94 128 PRO B N 1
ATOM 4415 C CA . PRO B 1 128 ? -13.164 -31.953 -6.66 1 96.94 128 PRO B CA 1
ATOM 4416 C C . PRO B 1 128 ? -13.406 -30.797 -5.695 1 96.94 128 PRO B C 1
ATOM 4418 O O . PRO B 1 128 ? -12.516 -29.969 -5.477 1 96.94 128 PRO B O 1
ATOM 4421 N N . PRO B 1 129 ? -14.578 -30.734 -5.07 1 95.56 129 PRO B N 1
ATOM 4422 C CA . PRO B 1 129 ? -14.875 -29.672 -4.105 1 95.56 129 PRO B CA 1
ATOM 4423 C C . PRO B 1 129 ? -13.867 -29.625 -2.955 1 95.56 129 PRO B C 1
ATOM 4425 O O . PRO B 1 129 ? -13.695 -28.578 -2.326 1 95.56 129 PRO B O 1
ATOM 4428 N N . SER B 1 130 ? -13.164 -30.719 -2.729 1 94.06 130 SER B N 1
ATOM 4429 C CA . SER B 1 130 ? -12.227 -30.812 -1.613 1 94.06 130 SER B CA 1
ATOM 4430 C C . SER B 1 130 ? -11.055 -29.859 -1.786 1 94.06 130 SER B C 1
ATOM 4432 O O . SER B 1 130 ? -10.336 -29.562 -0.827 1 94.06 130 SER B O 1
ATOM 4434 N N . ILE B 1 131 ? -10.906 -29.344 -3.033 1 95.81 131 ILE B N 1
ATOM 4435 C CA . ILE B 1 131 ? -9.82 -28.391 -3.281 1 95.81 131 ILE B CA 1
ATOM 4436 C C . ILE B 1 131 ? -10.07 -27.109 -2.51 1 95.81 131 ILE B C 1
ATOM 4438 O O . ILE B 1 131 ? -9.148 -26.328 -2.266 1 95.81 131 ILE B O 1
ATOM 4442 N N . LEU B 1 132 ? -11.32 -26.859 -2.09 1 95.38 132 LEU B N 1
ATOM 4443 C CA . LEU B 1 132 ? -11.703 -25.672 -1.351 1 95.38 132 LEU B CA 1
ATOM 4444 C C . LEU B 1 132 ? -11.719 -25.938 0.151 1 95.38 132 LEU B C 1
ATOM 4446 O O . LEU B 1 132 ? -12.359 -25.203 0.912 1 95.38 132 LEU B O 1
ATOM 4450 N N . GLN B 1 133 ? -10.977 -27 0.502 1 91.75 133 GLN B N 1
ATOM 4451 C CA . GLN B 1 133 ? -10.703 -27.344 1.891 1 91.75 133 GLN B CA 1
ATOM 4452 C C . GLN B 1 133 ? -9.211 -27.594 2.107 1 91.75 133 GLN B C 1
ATOM 4454 O O . GLN B 1 133 ? -8.539 -28.172 1.244 1 91.75 133 GLN B O 1
ATOM 4459 N N . PRO B 1 134 ? -8.766 -27.109 3.248 1 89.56 134 PRO B N 1
ATOM 4460 C CA . PRO B 1 134 ? -7.363 -27.422 3.508 1 89.56 134 PRO B CA 1
ATOM 4461 C C . PRO B 1 134 ? -7.109 -28.922 3.652 1 89.56 134 PRO B C 1
ATOM 4463 O O . PRO B 1 134 ? -7.934 -29.641 4.223 1 89.56 134 PRO B O 1
ATOM 4466 N N . GLY B 1 135 ? -6.043 -29.281 3.023 1 87.62 135 GLY B N 1
ATOM 4467 C CA . GLY B 1 135 ? -5.652 -30.672 3.207 1 87.62 135 GLY B CA 1
ATOM 4468 C C . GLY B 1 135 ? -5.043 -30.953 4.57 1 87.62 135 GLY B C 1
ATOM 4469 O O . GLY B 1 135 ? -4.766 -30.016 5.328 1 87.62 135 GLY B O 1
ATOM 4470 N N . LEU B 1 136 ? -5.027 -32.125 4.949 1 81.12 136 LEU B N 1
ATOM 4471 C CA . LEU B 1 136 ? -4.445 -32.531 6.23 1 81.12 136 LEU B CA 1
ATOM 4472 C C . LEU B 1 136 ? -2.951 -32.219 6.258 1 81.12 136 LEU B C 1
ATOM 4474 O O . LEU B 1 136 ? -2.23 -32.531 5.312 1 81.12 136 LEU B O 1
ATOM 4478 N N . GLU B 1 137 ? -2.707 -31.25 7.145 1 73.94 137 GLU B N 1
ATOM 4479 C CA . GLU B 1 137 ? -1.297 -30.891 7.289 1 73.94 137 GLU B CA 1
ATOM 4480 C C . GLU B 1 137 ? -0.461 -32.125 7.676 1 73.94 137 GLU B C 1
ATOM 4482 O O . GLU B 1 137 ? -0.924 -32.969 8.422 1 73.94 137 GLU B O 1
ATOM 4487 N N . HIS B 1 138 ? 0.267 -32.562 6.988 1 53.88 138 HIS B N 1
ATOM 4488 C CA . HIS B 1 138 ? 1.175 -33.594 7.496 1 53.88 138 HIS B CA 1
ATOM 4489 C C . HIS B 1 138 ? 1.854 -33.125 8.781 1 53.88 138 HIS B C 1
ATOM 4491 O O . HIS B 1 138 ? 2.613 -32.156 8.773 1 53.88 138 HIS B O 1
ATOM 4497 N N . ALA B 1 139 ? 0.888 -32.906 9.914 1 47.88 139 ALA B N 1
ATOM 4498 C CA . ALA B 1 139 ? 1.239 -32.469 11.258 1 47.88 139 ALA B CA 1
ATOM 4499 C C . ALA B 1 139 ? 2.711 -32.75 11.555 1 47.88 139 ALA B C 1
ATOM 4501 O O . ALA B 1 139 ? 3.152 -32.625 12.703 1 47.88 139 ALA B O 1
ATOM 4502 N N . GLY B 1 140 ? 3.584 -33.281 10.953 1 41.03 140 GLY B N 1
ATOM 4503 C CA . GLY B 1 140 ? 4.449 -33.875 11.961 1 41.03 140 GLY B CA 1
ATOM 4504 C C . GLY B 1 140 ? 5.078 -32.844 12.891 1 41.03 140 GLY B C 1
ATOM 4505 O O . GLY B 1 140 ? 5.668 -31.859 12.43 1 41.03 140 GLY B O 1
ATOM 4506 N N . PRO B 1 141 ? 4.359 -32.469 13.938 1 44.94 141 PRO B N 1
ATOM 4507 C CA . PRO B 1 141 ? 5.012 -31.734 15.023 1 44.94 141 PRO B CA 1
ATOM 4508 C C . PRO B 1 141 ? 6.531 -31.703 14.875 1 44.94 141 PRO B C 1
ATOM 4510 O O . PRO B 1 141 ? 7.133 -30.625 14.945 1 44.94 141 PRO B O 1
ATOM 4513 N N . SER B 1 142 ? 7.145 -32.844 15.523 1 46.78 142 SER B N 1
ATOM 4514 C CA . SER B 1 142 ? 8.438 -33.25 16.062 1 46.78 142 SER B CA 1
ATOM 4515 C C . SER B 1 142 ? 9.445 -33.531 14.953 1 46.78 142 SER B C 1
ATOM 4517 O O . SER B 1 142 ? 10.172 -34.531 14.984 1 46.78 142 SER B O 1
ATOM 4519 N N . GLY B 1 143 ? 9.109 -33.094 13.828 1 55.41 143 GLY B N 1
ATOM 4520 C CA . GLY B 1 143 ? 10.172 -33.5 12.93 1 55.41 143 GLY B CA 1
ATOM 4521 C C . GLY B 1 143 ? 11.5 -32.812 13.211 1 55.41 143 GLY B C 1
ATOM 4522 O O . GLY B 1 143 ? 11.555 -31.875 13.992 1 55.41 143 GLY B O 1
ATOM 4523 N N . PRO B 1 144 ? 12.469 -33.438 12.789 1 64.19 144 PRO B N 1
ATOM 4524 C CA . PRO B 1 144 ? 13.797 -32.844 13.016 1 64.19 144 PRO B CA 1
ATOM 4525 C C . PRO B 1 144 ? 13.922 -31.422 12.469 1 64.19 144 PRO B C 1
ATOM 4527 O O . PRO B 1 144 ? 13.141 -31.016 11.609 1 64.19 144 PRO B O 1
ATOM 4530 N N . SER B 1 145 ? 14.508 -30.719 13.203 1 77.62 145 SER B N 1
ATOM 4531 C CA . SER B 1 145 ? 14.906 -29.406 12.68 1 77.62 145 SER B CA 1
ATOM 4532 C C . SER B 1 145 ? 15.469 -29.531 11.266 1 77.62 145 SER B C 1
ATOM 4534 O O . SER B 1 145 ? 15.859 -30.609 10.836 1 77.62 145 SER B O 1
ATOM 4536 N N . TYR B 1 146 ? 15.297 -28.625 10.539 1 81.38 146 TYR B N 1
ATOM 4537 C CA . TYR B 1 146 ? 15.836 -28.594 9.18 1 81.38 146 TYR B CA 1
ATOM 4538 C C . TYR B 1 146 ? 17.266 -29.109 9.148 1 81.38 146 TYR B C 1
ATOM 4540 O O . TYR B 1 146 ? 17.625 -29.938 8.305 1 81.38 146 TYR B O 1
ATOM 4548 N N . LYS B 1 147 ? 17.984 -28.625 10.062 1 80.69 147 LYS B N 1
ATOM 4549 C CA . LYS B 1 147 ? 19.391 -29.031 10.125 1 80.69 147 LYS B CA 1
ATOM 4550 C C . LYS B 1 147 ? 19.516 -30.531 10.359 1 80.69 147 LYS B C 1
ATOM 4552 O O . LYS B 1 147 ? 20.344 -31.203 9.727 1 80.69 147 LYS B O 1
ATOM 4557 N N . GLU B 1 148 ? 18.703 -31.031 11.172 1 79 148 GLU B N 1
ATOM 4558 C CA . GLU B 1 148 ? 18.719 -32.469 11.469 1 79 148 GLU B CA 1
ATOM 4559 C C . GLU B 1 148 ? 18.312 -33.281 10.25 1 79 148 GLU B C 1
ATOM 4561 O O . GLU B 1 148 ? 18.891 -34.344 9.992 1 79 148 GLU B O 1
ATOM 4566 N N . ALA B 1 149 ? 17.422 -32.75 9.633 1 80.06 149 ALA B N 1
ATOM 4567 C CA . ALA B 1 149 ? 16.922 -33.469 8.453 1 80.06 149 ALA B CA 1
ATOM 4568 C C . ALA B 1 149 ? 18 -33.531 7.363 1 80.06 149 ALA B C 1
ATOM 4570 O O . ALA B 1 149 ? 18.172 -34.562 6.715 1 80.06 149 ALA B O 1
ATOM 4571 N N . VAL B 1 150 ? 18.656 -32.5 7.223 1 81.25 150 VAL B N 1
ATOM 4572 C CA . VAL B 1 150 ? 19.703 -32.406 6.203 1 81.25 150 VAL B CA 1
ATOM 4573 C C . VAL B 1 150 ? 20.844 -33.344 6.562 1 81.25 150 VAL B C 1
ATOM 4575 O O . VAL B 1 150 ? 21.328 -34.094 5.715 1 81.25 150 VAL B O 1
ATOM 4578 N N . ASP B 1 151 ? 21.234 -33.312 7.789 1 81.06 151 ASP B N 1
ATOM 4579 C CA . ASP B 1 151 ? 22.328 -34.156 8.242 1 81.06 151 ASP B CA 1
ATOM 4580 C C . ASP B 1 151 ? 21.969 -35.656 8.062 1 81.06 151 ASP B C 1
ATOM 4582 O O . ASP B 1 151 ? 22.812 -36.438 7.617 1 81.06 151 ASP B O 1
ATOM 4586 N N . SER B 1 152 ? 20.828 -35.938 8.445 1 78.56 152 SER B N 1
ATOM 4587 C CA . SER B 1 152 ? 20.359 -37.312 8.32 1 78.56 152 SER B CA 1
ATOM 4588 C C . SER B 1 152 ? 20.328 -37.75 6.855 1 78.56 152 SER B C 1
ATOM 4590 O O . SER B 1 152 ? 20.688 -38.875 6.539 1 78.56 152 SER B O 1
ATOM 4592 N N . PHE B 1 153 ? 20.016 -36.906 6.07 1 80.62 153 PHE B N 1
ATOM 4593 C CA . PHE B 1 153 ? 19.922 -37.188 4.648 1 80.62 153 PHE B CA 1
ATOM 4594 C C . PHE B 1 153 ? 21.297 -37.438 4.043 1 80.62 153 PHE B C 1
ATOM 4596 O O . PHE B 1 153 ? 21.5 -38.375 3.268 1 80.62 153 PHE B O 1
ATOM 4603 N N . ILE B 1 154 ? 22.141 -36.656 4.422 1 77.19 154 ILE B N 1
ATOM 4604 C CA . ILE B 1 154 ? 23.5 -36.75 3.914 1 77.19 154 ILE B CA 1
ATOM 4605 C C . ILE B 1 154 ? 24.141 -38.062 4.395 1 77.19 154 ILE B C 1
ATOM 4607 O O . ILE B 1 154 ? 24.812 -38.75 3.631 1 77.19 154 ILE B O 1
ATOM 4611 N N . GLN B 1 155 ? 23.859 -38.344 5.609 1 77.44 155 GLN B N 1
ATOM 4612 C CA . GLN B 1 155 ? 24.375 -39.562 6.188 1 77.44 155 GLN B CA 1
ATOM 4613 C C . GLN B 1 155 ? 23.797 -40.812 5.492 1 77.44 155 GLN B C 1
ATOM 4615 O O . GLN B 1 155 ? 24.516 -41.781 5.238 1 77.44 155 GLN B O 1
ATOM 4620 N N . GLN B 1 156 ? 22.625 -40.688 5.219 1 75.38 156 GLN B N 1
ATOM 4621 C CA . GLN B 1 156 ? 21.969 -41.781 4.535 1 75.38 156 GLN B CA 1
ATOM 4622 C C . GLN B 1 156 ? 22.5 -41.938 3.119 1 75.38 156 GLN B C 1
ATOM 4624 O O . GLN B 1 156 ? 22.672 -43.094 2.65 1 75.38 156 GLN B O 1
ATOM 4629 N N . GLN B 1 157 ? 22.797 -40.906 2.525 1 71.06 157 GLN B N 1
ATOM 4630 C CA . GLN B 1 157 ? 23.344 -40.969 1.173 1 71.06 157 GLN B CA 1
ATOM 4631 C C . GLN B 1 157 ? 24.766 -41.531 1.178 1 71.06 157 GLN B C 1
ATOM 4633 O O . GLN B 1 157 ? 25.141 -42.25 0.261 1 71.06 157 GLN B O 1
ATOM 4638 N N . ARG B 1 158 ? 25.531 -41.156 2.162 1 69.06 158 ARG B N 1
ATOM 4639 C CA . ARG B 1 158 ? 26.891 -41.688 2.301 1 69.06 158 ARG B CA 1
ATOM 4640 C C . ARG B 1 158 ? 26.891 -43.188 2.555 1 69.06 158 ARG B C 1
ATOM 4642 O O . ARG B 1 158 ? 27.719 -43.906 2.014 1 69.06 158 ARG B O 1
ATOM 4649 N N . GLN B 1 159 ? 26.047 -43.562 3.381 1 64.75 159 GLN B N 1
ATOM 4650 C CA . GLN B 1 159 ? 25.938 -44.969 3.689 1 64.75 159 GLN B CA 1
ATOM 4651 C C . GLN B 1 159 ? 25.453 -45.781 2.473 1 64.75 159 GLN B C 1
ATOM 4653 O O . GLN B 1 159 ? 25.922 -46.875 2.23 1 64.75 159 GLN B O 1
ATOM 4658 N N . ASP B 1 160 ? 24.531 -45.125 1.9 1 58.25 160 ASP B N 1
ATOM 4659 C CA . ASP B 1 160 ? 24.031 -45.812 0.7 1 58.25 160 ASP B CA 1
ATOM 4660 C C . ASP B 1 160 ? 25.078 -45.781 -0.413 1 58.25 160 ASP B C 1
ATOM 4662 O O . ASP B 1 160 ? 25.062 -46.625 -1.304 1 58.25 160 ASP B O 1
ATOM 4666 N N . GLY B 1 161 ? 25.844 -44.781 -0.443 1 52.53 161 GLY B N 1
ATOM 4667 C CA . GLY B 1 161 ? 26.938 -44.75 -1.402 1 52.53 161 GLY B CA 1
ATOM 4668 C C . GLY B 1 161 ? 28 -45.781 -1.142 1 52.53 161 GLY B C 1
ATOM 4669 O O . GLY B 1 161 ? 28.641 -46.281 -2.076 1 52.53 161 GLY B O 1
ATOM 4670 N N . ASP B 1 162 ? 28.531 -46.031 0.141 1 48.44 162 ASP B N 1
ATOM 4671 C CA . ASP B 1 162 ? 29.469 -47.125 0.402 1 48.44 162 ASP B CA 1
ATOM 4672 C C . ASP B 1 162 ? 28.844 -48.5 0.094 1 48.44 162 ASP B C 1
ATOM 4674 O O . ASP B 1 162 ? 29.562 -49.469 -0.137 1 48.44 162 ASP B O 1
ATOM 4678 N N . SER B 1 163 ? 27.734 -48.875 0.669 1 38.78 163 SER B N 1
ATOM 4679 C CA . SER B 1 163 ? 27.094 -50.094 0.158 1 38.78 163 SER B CA 1
ATOM 4680 C C . SER B 1 163 ? 26.594 -49.906 -1.271 1 38.78 163 SER B C 1
ATOM 4682 O O . SER B 1 163 ? 26.281 -48.781 -1.676 1 38.78 163 SER B O 1
ATOM 4684 N N . GLY B 1 164 ? 27.156 -50.5 -2.311 1 35 164 GLY B N 1
ATOM 4685 C CA . GLY B 1 164 ? 26.859 -50.562 -3.734 1 35 164 GLY B CA 1
ATOM 4686 C C . GLY B 1 164 ? 25.422 -50.219 -4.062 1 35 164 GLY B C 1
ATOM 4687 O O . GLY B 1 164 ? 24.922 -50.594 -5.117 1 35 164 GLY B O 1
ATOM 4688 N N . THR B 1 165 ? 24.656 -50.281 -3.033 1 33.75 165 THR B N 1
ATOM 4689 C CA . THR B 1 165 ? 23.25 -50.25 -3.424 1 33.75 165 THR B CA 1
ATOM 4690 C C . THR B 1 165 ? 22.938 -48.938 -4.145 1 33.75 165 THR B C 1
ATOM 4692 O O . THR B 1 165 ? 23.203 -47.844 -3.617 1 33.75 165 THR B O 1
ATOM 4695 N N . SER B 1 166 ? 22.953 -48.969 -5.461 1 31.17 166 SER B N 1
ATOM 4696 C CA . SER B 1 166 ? 22.469 -48.062 -6.496 1 31.17 166 SER B CA 1
ATOM 4697 C C . SER B 1 166 ? 21.297 -47.25 -5.996 1 31.17 166 SER B C 1
ATOM 4699 O O . SER B 1 166 ? 20.469 -47.719 -5.234 1 31.17 166 SER B O 1
ATOM 4701 N N . VAL B 1 167 ? 21.516 -46 -5.578 1 35.56 167 VAL B N 1
ATOM 4702 C CA . VAL B 1 167 ? 20.359 -45.125 -5.527 1 35.56 167 VAL B CA 1
ATOM 4703 C C . VAL B 1 167 ? 19.234 -45.688 -6.398 1 35.56 167 VAL B C 1
ATOM 4705 O O . VAL B 1 167 ? 19.469 -46.094 -7.531 1 35.56 167 VAL B O 1
ATOM 4708 N N . PRO B 1 168 ? 18.281 -46.406 -5.801 1 34.31 168 PRO B N 1
ATOM 4709 C CA . PRO B 1 168 ? 17.25 -46.781 -6.754 1 34.31 168 PRO B CA 1
ATOM 4710 C C . PRO B 1 168 ? 17.156 -45.844 -7.949 1 34.31 168 PRO B C 1
ATOM 4712 O O . PRO B 1 168 ? 17.344 -44.625 -7.797 1 34.31 168 PRO B O 1
ATOM 4715 N N . GLY B 1 169 ? 17.719 -46.281 -9.141 1 28.81 169 GLY B N 1
ATOM 4716 C CA . GLY B 1 169 ? 17.547 -45.719 -10.469 1 28.81 169 GLY B CA 1
ATOM 4717 C C . GLY B 1 169 ? 16.328 -44.844 -10.594 1 28.81 169 GLY B C 1
ATOM 4718 O O . GLY B 1 169 ? 15.461 -44.844 -9.719 1 28.81 169 GLY B O 1
ATOM 4719 N N . HIS B 1 170 ? 16.562 -43.812 -11.492 1 31.38 170 HIS B N 1
ATOM 4720 C CA . HIS B 1 170 ? 15.531 -43.031 -12.156 1 31.38 170 HIS B CA 1
ATOM 4721 C C . HIS B 1 170 ? 14.242 -43.844 -12.297 1 31.38 170 HIS B C 1
ATOM 4723 O O . HIS B 1 170 ? 14.156 -44.75 -13.117 1 31.38 170 HIS B O 1
ATOM 4729 N N . SER B 1 171 ? 13.797 -44.531 -11.25 1 31.06 171 SER B N 1
ATOM 4730 C CA . SER B 1 171 ? 12.5 -45.062 -11.664 1 31.06 171 SER B CA 1
ATOM 4731 C C . SER B 1 171 ? 11.961 -44.312 -12.875 1 31.06 171 SER B C 1
ATOM 4733 O O . SER B 1 171 ? 12.305 -43.156 -13.102 1 31.06 171 SER B O 1
ATOM 4735 N N . THR B 1 172 ? 11.711 -45.156 -13.867 1 31.5 172 THR B N 1
ATOM 4736 C CA . THR B 1 172 ? 11.078 -44.844 -15.141 1 31.5 172 THR B CA 1
ATOM 4737 C C . THR B 1 172 ? 10.164 -43.625 -14.992 1 31.5 172 THR B C 1
ATOM 4739 O O . THR B 1 172 ? 9.523 -43.438 -13.945 1 31.5 172 THR B O 1
ATOM 4742 N N . PRO B 1 173 ? 10.633 -42.562 -15.562 1 34.16 173 PRO B N 1
ATOM 4743 C CA . PRO B 1 173 ? 9.688 -41.469 -15.789 1 34.16 173 PRO B CA 1
ATOM 4744 C C . PRO B 1 173 ? 8.234 -41.969 -15.844 1 34.16 173 PRO B C 1
ATOM 4746 O O . PRO B 1 173 ? 7.895 -42.812 -16.656 1 34.16 173 PRO B O 1
ATOM 4749 N N . ASP B 1 174 ? 7.762 -42.562 -14.75 1 34.09 174 ASP B N 1
ATOM 4750 C CA . ASP B 1 174 ? 6.34 -42.625 -15.078 1 34.09 174 ASP B CA 1
ATOM 4751 C C . ASP B 1 174 ? 5.938 -41.5 -16.016 1 34.09 174 ASP B C 1
ATOM 4753 O O . ASP B 1 174 ? 5.746 -40.375 -15.586 1 34.09 174 ASP B O 1
ATOM 4757 N N . THR B 1 175 ? 6.758 -41.312 -17 1 35.88 175 THR B N 1
ATOM 4758 C CA . THR B 1 175 ? 6.152 -40.656 -18.141 1 35.88 175 THR B CA 1
ATOM 4759 C C . THR B 1 175 ? 4.668 -40.969 -18.234 1 35.88 175 THR B C 1
ATOM 4761 O O . THR B 1 175 ? 4.297 -42.094 -18.578 1 35.88 175 THR B O 1
ATOM 4764 N N . ALA B 1 176 ? 3.922 -40.844 -17.312 1 38.09 176 ALA B N 1
ATOM 4765 C CA . ALA B 1 176 ? 2.576 -40.938 -17.859 1 38.09 176 ALA B CA 1
ATOM 4766 C C . ALA B 1 176 ? 2.543 -40.406 -19.297 1 38.09 176 ALA B C 1
ATOM 4768 O O . ALA B 1 176 ? 2.551 -39.188 -19.531 1 38.09 176 ALA B O 1
ATOM 4769 N N . ALA B 1 177 ? 3.445 -40.875 -20.156 1 37.16 177 ALA B N 1
ATOM 4770 C CA . ALA B 1 177 ? 3.158 -40.844 -21.578 1 37.16 177 ALA B CA 1
ATOM 4771 C C . ALA B 1 177 ? 1.658 -40.938 -21.844 1 37.16 177 ALA B C 1
ATOM 4773 O O . ALA B 1 177 ? 1.013 -41.906 -21.438 1 37.16 177 ALA B O 1
ATOM 4774 N N . GLY B 1 178 ? 1.045 -39.906 -21.75 1 33.78 178 GLY B N 1
ATOM 4775 C CA . GLY B 1 178 ? -0.296 -40 -22.297 1 33.78 178 GLY B CA 1
ATOM 4776 C C . GLY B 1 178 ? -0.425 -41.094 -23.344 1 33.78 178 GLY B C 1
ATOM 4777 O O . GLY B 1 178 ? 0.561 -41.469 -23.984 1 33.78 178 GLY B O 1
ATOM 4778 N N . ALA B 1 179 ? -1.131 -42.156 -23.016 1 34.41 179 ALA B N 1
ATOM 4779 C CA . ALA B 1 179 ? -1.659 -43 -24.078 1 34.41 179 ALA B CA 1
ATOM 4780 C C . ALA B 1 179 ? -1.506 -42.344 -25.438 1 34.41 179 ALA B C 1
ATOM 4782 O O . ALA B 1 179 ? -1.49 -41.094 -25.547 1 34.41 179 ALA B O 1
ATOM 4783 N N . PRO B 1 180 ? -1.24 -43.062 -26.5 1 35.5 180 PRO B N 1
ATOM 4784 C CA . PRO B 1 180 ? -1.184 -42.562 -27.875 1 35.5 180 PRO B CA 1
ATOM 4785 C C . PRO B 1 180 ? -1.981 -41.281 -28.047 1 35.5 180 PRO B C 1
ATOM 4787 O O . PRO B 1 180 ? -1.417 -40.25 -28.422 1 35.5 180 PRO B O 1
ATOM 4790 N N . ALA B 1 181 ? -3.156 -41.406 -28.875 1 40.84 181 ALA B N 1
ATOM 4791 C CA . ALA B 1 181 ? -3.943 -40.562 -29.781 1 40.84 181 ALA B CA 1
ATOM 4792 C C . ALA B 1 181 ? -4.789 -39.562 -29 1 40.84 181 ALA B C 1
ATOM 4794 O O . ALA B 1 181 ? -5.859 -39.156 -29.469 1 40.84 181 ALA B O 1
ATOM 4795 N N . SER B 1 182 ? -4.699 -39.531 -27.734 1 46.38 182 SER B N 1
ATOM 4796 C CA . SER B 1 182 ? -5.691 -38.688 -27.078 1 46.38 182 SER B CA 1
ATOM 4797 C C . SER B 1 182 ? -5.508 -37.219 -27.469 1 46.38 182 SER B C 1
ATOM 4799 O O . SER B 1 182 ? -4.379 -36.75 -27.641 1 46.38 182 SER B O 1
ATOM 4801 N N . PRO B 1 183 ? -6.473 -36.75 -27.891 1 59.19 183 PRO B N 1
ATOM 4802 C CA . PRO B 1 183 ? -6.449 -35.375 -28.375 1 59.19 183 PRO B CA 1
ATOM 4803 C C . PRO B 1 183 ? -5.707 -34.406 -27.438 1 59.19 183 PRO B C 1
ATOM 4805 O O . PRO B 1 183 ? -5.824 -34.531 -26.219 1 59.19 183 PRO B O 1
ATOM 4808 N N . ARG B 1 184 ? -4.59 -33.875 -27.969 1 81.38 184 ARG B N 1
ATOM 4809 C CA . ARG B 1 184 ? -3.703 -32.938 -27.297 1 81.38 184 ARG B CA 1
ATOM 4810 C C . ARG B 1 184 ? -4.5 -31.828 -26.578 1 81.38 184 ARG B C 1
ATOM 4812 O O . ARG B 1 184 ? -4.066 -31.312 -25.547 1 81.38 184 ARG B O 1
ATOM 4819 N N . LEU B 1 185 ? -5.699 -31.75 -27.109 1 92.75 185 LEU B N 1
ATOM 4820 C CA . LEU B 1 185 ? -6.531 -30.688 -26.531 1 92.75 185 LEU B CA 1
ATOM 4821 C C . LEU B 1 185 ? -7.824 -31.266 -25.969 1 92.75 185 LEU B C 1
ATOM 4823 O O . LEU B 1 185 ? -8.289 -32.312 -26.406 1 92.75 185 LEU B O 1
ATOM 4827 N N . PRO B 1 186 ? -8.438 -30.672 -25.016 1 94.31 186 PRO B N 1
ATOM 4828 C CA . PRO B 1 186 ? -9.727 -31.109 -24.469 1 94.31 186 PRO B CA 1
ATOM 4829 C C . PRO B 1 186 ? -10.852 -31.047 -25.516 1 94.31 186 PRO B C 1
ATOM 4831 O O . PRO B 1 186 ? -10.695 -30.422 -26.562 1 94.31 186 PRO B O 1
ATOM 4834 N N . GLY B 1 187 ? -11.961 -31.781 -25.172 1 92.62 187 GLY B N 1
ATOM 4835 C CA . GLY B 1 187 ? -13.117 -31.766 -26.062 1 92.62 187 GLY B CA 1
ATOM 4836 C C . GLY B 1 187 ? -13.727 -30.391 -26.234 1 92.62 187 GLY B C 1
ATOM 4837 O O . GLY B 1 187 ? -13.656 -29.562 -25.328 1 92.62 187 GLY B O 1
ATOM 4838 N N . ALA B 1 188 ? -14.375 -30.203 -27.359 1 93.56 188 ALA B N 1
ATOM 4839 C CA . ALA B 1 188 ? -14.969 -28.906 -27.703 1 93.56 188 ALA B CA 1
ATOM 4840 C C . ALA B 1 188 ? -16.031 -28.5 -26.688 1 93.56 188 ALA B C 1
ATOM 4842 O O . ALA B 1 188 ? -16.188 -27.328 -26.359 1 93.56 188 ALA B O 1
ATOM 4843 N N . ALA B 1 189 ? -16.734 -29.438 -26.188 1 94.94 189 ALA B N 1
ATOM 4844 C CA . ALA B 1 189 ? -17.797 -29.156 -25.234 1 94.94 189 ALA B CA 1
ATOM 4845 C C . ALA B 1 189 ? -17.219 -28.594 -23.922 1 94.94 189 ALA B C 1
ATOM 4847 O O . ALA B 1 189 ? -17.781 -27.688 -23.328 1 94.94 189 ALA B O 1
ATOM 4848 N N . GLN B 1 190 ? -16.203 -29.219 -23.469 1 95.38 190 GLN B N 1
ATOM 4849 C CA . GLN B 1 190 ? -15.555 -28.766 -22.25 1 95.38 190 GLN B CA 1
ATOM 4850 C C . GLN B 1 190 ? -14.961 -27.359 -22.422 1 95.38 190 GLN B C 1
ATOM 4852 O O . GLN B 1 190 ? -15.039 -26.531 -21.5 1 95.38 190 GLN B O 1
ATOM 4857 N N . THR B 1 191 ? -14.367 -27.156 -23.578 1 97.25 191 THR B N 1
ATOM 4858 C CA . THR B 1 191 ? -13.805 -25.844 -23.891 1 97.25 191 THR B CA 1
ATOM 4859 C C . THR B 1 191 ? -14.906 -24.781 -23.922 1 97.25 191 THR B C 1
ATOM 4861 O O . THR B 1 191 ? -14.719 -23.672 -23.406 1 97.25 191 THR B O 1
ATOM 4864 N N . GLN B 1 192 ? -16.031 -25.109 -24.484 1 96.69 192 GLN B N 1
ATOM 4865 C CA . GLN B 1 192 ? -17.141 -24.172 -24.562 1 96.69 192 GLN B CA 1
ATOM 4866 C C . GLN B 1 192 ? -17.688 -23.859 -23.172 1 96.69 192 GLN B C 1
ATOM 4868 O O . GLN B 1 192 ? -18.094 -22.719 -22.906 1 96.69 192 GLN B O 1
ATOM 4873 N N . GLU B 1 193 ? -17.734 -24.859 -22.375 1 96.62 193 GLU B N 1
ATOM 4874 C CA . GLU B 1 193 ? -18.203 -24.641 -21 1 96.62 193 GLU B CA 1
ATOM 4875 C C . GLU B 1 193 ? -17.281 -23.688 -20.25 1 96.62 193 GLU B C 1
ATOM 4877 O O . GLU B 1 193 ? -17.75 -22.797 -19.531 1 96.62 193 GLU B O 1
ATOM 4882 N N . LEU B 1 194 ? -16.016 -23.906 -20.391 1 97.81 194 LEU B N 1
ATOM 4883 C CA . LEU B 1 194 ? -15.039 -23.016 -19.766 1 97.81 194 LEU B CA 1
ATOM 4884 C C . LEU B 1 194 ? -15.219 -21.578 -20.266 1 97.81 194 LEU B C 1
ATOM 4886 O O . LEU B 1 194 ? -15.242 -20.641 -19.469 1 97.81 194 LEU B O 1
ATOM 4890 N N . LEU B 1 195 ? -15.336 -21.438 -21.594 1 97.25 195 LEU B N 1
ATOM 4891 C CA . LEU B 1 195 ? -15.477 -20.109 -22.203 1 97.25 195 LEU B CA 1
ATOM 4892 C C . LEU B 1 195 ? -16.75 -19.422 -21.719 1 97.25 195 LEU B C 1
ATOM 4894 O O . LEU B 1 195 ? -16.766 -18.219 -21.5 1 97.25 195 LEU B O 1
ATOM 4898 N N . ARG B 1 196 ? -17.781 -20.219 -21.5 1 96.5 196 ARG B N 1
ATOM 4899 C CA . ARG B 1 196 ? -19.031 -19.672 -20.984 1 96.5 196 ARG B CA 1
ATOM 4900 C C . ARG B 1 196 ? -18.828 -19.078 -19.594 1 96.5 196 ARG B C 1
ATOM 4902 O O . ARG B 1 196 ? -19.391 -18.031 -19.266 1 96.5 196 ARG B O 1
ATOM 4909 N N . THR B 1 197 ? -18.062 -19.75 -18.781 1 96.69 197 THR B N 1
ATOM 4910 C CA . THR B 1 197 ? -17.781 -19.266 -17.438 1 96.69 197 THR B CA 1
ATOM 4911 C C . THR B 1 197 ? -17.047 -17.938 -17.484 1 96.69 197 THR B C 1
ATOM 4913 O O . THR B 1 197 ? -17.391 -17.016 -16.734 1 96.69 197 THR B O 1
ATOM 4916 N N . PHE B 1 198 ? -16.094 -17.766 -18.375 1 97.38 198 PHE B N 1
ATOM 4917 C CA . PHE B 1 198 ? -15.297 -16.547 -18.469 1 97.38 198 PHE B CA 1
ATOM 4918 C C . PHE B 1 198 ? -16.094 -15.422 -19.125 1 97.38 198 PHE B C 1
ATOM 4920 O O . PHE B 1 198 ? -15.969 -14.258 -18.75 1 97.38 198 PHE B O 1
ATOM 4927 N N . GLU B 1 199 ? -16.953 -15.781 -20.062 1 95.94 199 GLU B N 1
ATOM 4928 C CA . GLU B 1 199 ? -17.781 -14.781 -20.75 1 95.94 199 GLU B CA 1
ATOM 4929 C C . GLU B 1 199 ? -18.859 -14.234 -19.828 1 95.94 199 GLU B C 1
ATOM 4931 O O . GLU B 1 199 ? -19.312 -13.102 -20 1 95.94 199 GLU B O 1
ATOM 4936 N N . ALA B 1 200 ? -19.203 -15.023 -18.875 1 95.94 200 ALA B N 1
ATOM 4937 C CA . ALA B 1 200 ? -20.25 -14.625 -17.938 1 95.94 200 ALA B CA 1
ATOM 4938 C C . ALA B 1 200 ? -19.75 -13.555 -16.969 1 95.94 200 ALA B C 1
ATOM 4940 O O . ALA B 1 200 ? -20.531 -12.805 -16.391 1 95.94 200 ALA B O 1
ATOM 4941 N N . ALA B 1 201 ? -18.422 -13.492 -16.719 1 95.31 201 ALA B N 1
ATOM 4942 C CA . ALA B 1 201 ? -17.859 -12.453 -15.867 1 95.31 201 ALA B CA 1
ATOM 4943 C C . ALA B 1 201 ? -18.094 -11.07 -16.453 1 95.31 201 ALA B C 1
ATOM 4945 O O . ALA B 1 201 ? -17.891 -10.844 -17.656 1 95.31 201 ALA B O 1
ATOM 4946 N N . THR B 1 202 ? -18.469 -10.117 -15.688 1 93.38 202 THR B N 1
ATOM 4947 C CA . THR B 1 202 ? -18.938 -8.836 -16.188 1 93.38 202 THR B CA 1
ATOM 4948 C C . THR B 1 202 ? -17.797 -7.84 -16.312 1 93.38 202 THR B C 1
ATOM 4950 O O . THR B 1 202 ? -17.922 -6.82 -16.984 1 93.38 202 THR B O 1
ATOM 4953 N N . THR B 1 203 ? -16.703 -8.102 -15.633 1 93.81 203 THR B N 1
ATOM 4954 C CA . THR B 1 203 ? -15.578 -7.184 -15.688 1 93.81 203 THR B CA 1
ATOM 4955 C C . THR B 1 203 ? -14.289 -7.926 -16.016 1 93.81 203 THR B C 1
ATOM 4957 O O . THR B 1 203 ? -14.195 -9.141 -15.805 1 93.81 203 THR B O 1
ATOM 4960 N N . ALA B 1 204 ? -13.367 -7.191 -16.5 1 95.12 204 ALA B N 1
ATOM 4961 C CA . ALA B 1 204 ? -12.047 -7.758 -16.781 1 95.12 204 ALA B CA 1
ATOM 4962 C C . ALA B 1 204 ? -11.359 -8.203 -15.492 1 95.12 204 ALA B C 1
ATOM 4964 O O . ALA B 1 204 ? -10.633 -9.203 -15.477 1 95.12 204 ALA B O 1
ATOM 4965 N N . THR B 1 205 ? -11.578 -7.461 -14.391 1 94.56 205 THR B N 1
ATOM 4966 C CA . THR B 1 205 ? -10.992 -7.805 -13.102 1 94.56 205 THR B CA 1
ATOM 4967 C C . THR B 1 205 ? -11.477 -9.172 -12.633 1 94.56 205 THR B C 1
ATOM 4969 O O . THR B 1 205 ? -10.68 -10.008 -12.211 1 94.56 205 THR B O 1
ATOM 4972 N N . ALA B 1 206 ? -12.727 -9.398 -12.758 1 94.94 206 ALA B N 1
ATOM 4973 C CA . ALA B 1 206 ? -13.312 -10.664 -12.32 1 94.94 206 ALA B CA 1
ATOM 4974 C C . ALA B 1 206 ? -12.781 -11.82 -13.156 1 94.94 206 ALA B C 1
ATOM 4976 O O . ALA B 1 206 ? -12.562 -12.922 -12.641 1 94.94 206 ALA B O 1
ATOM 4977 N N . ARG B 1 207 ? -12.594 -11.594 -14.375 1 96.56 207 ARG B N 1
ATOM 4978 C CA . ARG B 1 207 ? -12.078 -12.633 -15.258 1 96.56 207 ARG B CA 1
ATOM 4979 C C . ARG B 1 207 ? -10.641 -12.992 -14.898 1 96.56 207 ARG B C 1
ATOM 4981 O O . ARG B 1 207 ? -10.273 -14.172 -14.914 1 96.56 207 ARG B O 1
ATOM 4988 N N . GLU B 1 208 ? -9.867 -11.984 -14.625 1 96.25 208 GLU B N 1
ATOM 4989 C CA . GLU B 1 208 ? -8.484 -12.227 -14.219 1 96.25 208 GLU B CA 1
ATOM 4990 C C . GLU B 1 208 ? -8.43 -12.992 -12.898 1 96.25 208 GLU B C 1
ATOM 4992 O O . GLU B 1 208 ? -7.625 -13.906 -12.742 1 96.25 208 GLU B O 1
ATOM 4997 N N . GLU B 1 209 ? -9.266 -12.586 -12.008 1 96.12 209 GLU B N 1
ATOM 4998 C CA . GLU B 1 209 ? -9.328 -13.273 -10.719 1 96.12 209 GLU B CA 1
ATOM 4999 C C . GLU B 1 209 ? -9.766 -14.727 -10.883 1 96.12 209 GLU B C 1
ATOM 5001 O O . GLU B 1 209 ? -9.242 -15.617 -10.203 1 96.12 209 GLU B O 1
ATOM 5006 N N . LEU B 1 210 ? -10.711 -14.898 -11.719 1 97.06 210 LEU B N 1
ATOM 5007 C CA . LEU B 1 210 ? -11.195 -16.25 -12 1 97.06 210 LEU B CA 1
ATOM 5008 C C . LEU B 1 210 ? -10.086 -17.109 -12.586 1 97.06 210 LEU B C 1
ATOM 5010 O O . LEU B 1 210 ? -9.906 -18.266 -12.164 1 97.06 210 LEU B O 1
ATOM 5014 N N . LEU B 1 211 ? -9.383 -16.578 -13.516 1 97.81 211 LEU B N 1
ATOM 5015 C CA . LEU B 1 211 ? -8.289 -17.312 -14.141 1 97.81 211 LEU B CA 1
ATOM 5016 C C . LEU B 1 211 ? -7.234 -17.703 -13.102 1 97.81 211 LEU B C 1
ATOM 5018 O O . LEU B 1 211 ? -6.777 -18.844 -13.07 1 97.81 211 LEU B O 1
ATOM 5022 N N . GLU B 1 212 ? -6.844 -16.75 -12.281 1 96.69 212 GLU B N 1
ATOM 5023 C CA . GLU B 1 212 ? -5.844 -17 -11.25 1 96.69 212 GLU B CA 1
ATOM 5024 C C . GLU B 1 212 ? -6.32 -18.078 -10.281 1 96.69 212 GLU B C 1
ATOM 5026 O O . GLU B 1 212 ? -5.539 -18.938 -9.859 1 96.69 212 GLU B O 1
ATOM 5031 N N . MET B 1 213 ? -7.539 -18.031 -9.945 1 96.69 213 MET B N 1
ATOM 5032 C CA . MET B 1 213 ? -8.109 -19 -9.008 1 96.69 213 MET B CA 1
ATOM 5033 C C . MET B 1 213 ? -8.07 -20.406 -9.602 1 96.69 213 MET B C 1
ATOM 5035 O O . MET B 1 213 ? -7.586 -21.344 -8.953 1 96.69 213 MET B O 1
ATOM 5039 N N . LEU B 1 214 ? -8.586 -20.531 -10.805 1 98.19 214 LEU B N 1
ATOM 5040 C CA . LEU B 1 214 ? -8.641 -21.828 -11.453 1 98.19 214 LEU B CA 1
ATOM 5041 C C . LEU B 1 214 ? -7.238 -22.406 -11.641 1 98.19 214 LEU B C 1
ATOM 5043 O O . LEU B 1 214 ? -7 -23.578 -11.375 1 98.19 214 LEU B O 1
ATOM 5047 N N . ARG B 1 215 ? -6.348 -21.578 -12.117 1 98.06 215 ARG B N 1
ATOM 5048 C CA . ARG B 1 215 ? -4.961 -21.984 -12.32 1 98.06 215 ARG B CA 1
ATOM 5049 C C . ARG B 1 215 ? -4.352 -22.5 -11.016 1 98.06 215 ARG B C 1
ATOM 5051 O O . ARG B 1 215 ? -3.738 -23.562 -10.984 1 98.06 215 ARG B O 1
ATOM 5058 N N . THR B 1 216 ? -4.523 -21.781 -9.953 1 97.69 216 THR B N 1
ATOM 5059 C CA . THR B 1 216 ? -3.957 -22.141 -8.656 1 97.69 216 THR B CA 1
ATOM 5060 C C . THR B 1 216 ? -4.551 -23.453 -8.156 1 97.69 216 THR B C 1
ATOM 5062 O O . THR B 1 216 ? -3.826 -24.328 -7.668 1 97.69 216 THR B O 1
ATOM 5065 N N . HIS B 1 217 ? -5.84 -23.578 -8.312 1 98.12 217 HIS B N 1
ATOM 5066 C CA . HIS B 1 217 ? -6.5 -24.797 -7.852 1 98.12 217 HIS B CA 1
ATOM 5067 C C . HIS B 1 217 ? -6.016 -26.016 -8.633 1 98.12 217 HIS B C 1
ATOM 5069 O O . HIS B 1 217 ? -5.828 -27.094 -8.055 1 98.12 217 HIS B O 1
ATOM 5075 N N . LEU B 1 218 ? -5.809 -25.844 -9.891 1 98.44 218 LEU B N 1
ATOM 5076 C CA . LEU B 1 218 ? -5.316 -26.938 -10.727 1 98.44 218 LEU B CA 1
ATOM 5077 C C . LEU B 1 218 ? -3.912 -27.344 -10.297 1 98.44 218 LEU B C 1
ATOM 5079 O O . LEU B 1 218 ? -3.621 -28.547 -10.18 1 98.44 218 LEU B O 1
ATOM 5083 N N . ILE B 1 219 ? -3.102 -26.359 -10.047 1 98.62 219 ILE B N 1
ATOM 5084 C CA . ILE B 1 219 ? -1.72 -26.625 -9.656 1 98.62 219 ILE B CA 1
ATOM 5085 C C . ILE B 1 219 ? -1.688 -27.344 -8.312 1 98.62 219 ILE B C 1
ATOM 5087 O O . ILE B 1 219 ? -1.011 -28.359 -8.156 1 98.62 219 ILE B O 1
ATOM 5091 N N . VAL B 1 220 ? -2.449 -26.875 -7.391 1 98.06 220 VAL B N 1
ATOM 5092 C CA . VAL B 1 220 ? -2.467 -27.453 -6.047 1 98.06 220 VAL B CA 1
ATOM 5093 C C . VAL B 1 220 ? -3.047 -28.859 -6.094 1 98.06 220 VAL B C 1
ATOM 5095 O O . VAL B 1 220 ? -2.537 -29.766 -5.434 1 98.06 220 VAL B O 1
ATOM 5098 N N . GLN B 1 221 ? -4.078 -29.016 -6.871 1 97.81 221 GLN B N 1
ATOM 5099 C CA . GLN B 1 221 ? -4.676 -30.344 -6.977 1 97.81 221 GLN B CA 1
ATOM 5100 C C . GLN B 1 221 ? -3.697 -31.344 -7.594 1 97.81 221 GLN B C 1
ATOM 5102 O O . GLN B 1 221 ? -3.617 -32.5 -7.16 1 97.81 221 GLN B O 1
ATOM 5107 N N . THR B 1 222 ? -3.021 -30.891 -8.625 1 98 222 THR B N 1
ATOM 5108 C CA . THR B 1 222 ? -2.006 -31.75 -9.227 1 98 222 THR B CA 1
ATOM 5109 C C . THR B 1 222 ? -0.937 -32.125 -8.203 1 98 222 THR B C 1
ATOM 5111 O O . THR B 1 222 ? -0.497 -33.281 -8.156 1 98 222 THR B O 1
ATOM 5114 N N . ALA B 1 223 ? -0.516 -31.156 -7.441 1 98.12 223 ALA B N 1
ATOM 5115 C CA . ALA B 1 223 ? 0.457 -31.422 -6.383 1 98.12 223 ALA B CA 1
ATOM 5116 C C . ALA B 1 223 ? -0.063 -32.469 -5.414 1 98.12 223 ALA B C 1
ATOM 5118 O O . ALA B 1 223 ? 0.65 -33.438 -5.082 1 98.12 223 ALA B O 1
ATOM 5119 N N . ARG B 1 224 ? -1.315 -32.375 -5.047 1 96.06 224 ARG B N 1
ATOM 5120 C CA . ARG B 1 224 ? -1.946 -33.312 -4.137 1 96.06 224 ARG B CA 1
ATOM 5121 C C . ARG B 1 224 ? -1.973 -34.719 -4.742 1 96.06 224 ARG B C 1
ATOM 5123 O O . ARG B 1 224 ? -1.56 -35.688 -4.102 1 96.06 224 ARG B O 1
ATOM 5130 N N . ASP B 1 225 ? -2.396 -34.75 -5.922 1 96.12 225 ASP B N 1
ATOM 5131 C CA . ASP B 1 225 ? -2.598 -36.031 -6.598 1 96.12 225 ASP B CA 1
ATOM 5132 C C . ASP B 1 225 ? -1.268 -36.75 -6.824 1 96.12 225 ASP B C 1
ATOM 5134 O O . ASP B 1 225 ? -1.211 -38 -6.809 1 96.12 225 ASP B O 1
ATOM 5138 N N . ARG B 1 226 ? -0.227 -35.969 -7.031 1 96.5 226 ARG B N 1
ATOM 5139 C CA . ARG B 1 226 ? 1.039 -36.562 -7.449 1 96.5 226 ARG B CA 1
ATOM 5140 C C . ARG B 1 226 ? 2.045 -36.562 -6.301 1 96.5 226 ARG B C 1
ATOM 5142 O O . ARG B 1 226 ? 3.219 -36.875 -6.5 1 96.5 226 ARG B O 1
ATOM 5149 N N . GLY B 1 227 ? 1.664 -36.094 -5.152 1 95.12 227 GLY B N 1
ATOM 5150 C CA . GLY B 1 227 ? 2.447 -36.219 -3.938 1 95.12 227 GLY B CA 1
ATOM 5151 C C . GLY B 1 227 ? 3.486 -35.125 -3.758 1 95.12 227 GLY B C 1
ATOM 5152 O O . GLY B 1 227 ? 4.547 -35.375 -3.174 1 95.12 227 GLY B O 1
ATOM 5153 N N . TYR B 1 228 ? 3.33 -34.062 -4.348 1 97.25 228 TYR B N 1
ATOM 5154 C CA . TYR B 1 228 ? 4.203 -32.906 -4.105 1 97.25 228 TYR B CA 1
ATOM 5155 C C . TYR B 1 228 ? 3.783 -32.156 -2.846 1 97.25 228 TYR B C 1
ATOM 5157 O O . TYR B 1 228 ? 2.625 -31.766 -2.707 1 97.25 228 TYR B O 1
ATOM 5165 N N . ALA B 1 229 ? 4.633 -31.891 -2 1 95.56 229 ALA B N 1
ATOM 5166 C CA . ALA B 1 229 ? 4.32 -31.203 -0.752 1 95.56 229 ALA B CA 1
ATOM 5167 C C . ALA B 1 229 ? 4.492 -29.703 -0.901 1 95.56 229 ALA B C 1
ATOM 5169 O O . ALA B 1 229 ? 3.965 -28.922 -0.098 1 95.56 229 ALA B O 1
ATOM 5170 N N . LYS B 1 230 ? 5.285 -29.328 -1.918 1 97.5 230 LYS B N 1
ATOM 5171 C CA . LYS B 1 230 ? 5.555 -27.922 -2.16 1 97.5 230 LYS B CA 1
ATOM 5172 C C . LYS B 1 230 ? 5.312 -27.562 -3.623 1 97.5 230 LYS B C 1
ATOM 5174 O O . LYS B 1 230 ? 5.527 -28.375 -4.516 1 97.5 230 LYS B O 1
ATOM 5179 N N . VAL B 1 231 ? 4.844 -26.344 -3.795 1 98.5 231 VAL B N 1
ATOM 5180 C CA . VAL B 1 231 ? 4.711 -25.766 -5.129 1 98.5 231 VAL B CA 1
ATOM 5181 C C . VAL B 1 231 ? 5.535 -24.484 -5.223 1 98.5 231 VAL B C 1
ATOM 5183 O O . VAL B 1 231 ? 5.387 -23.578 -4.395 1 98.5 231 VAL B O 1
ATOM 5186 N N . MET B 1 232 ? 6.453 -24.391 -6.188 1 98.38 232 MET B N 1
ATOM 5187 C CA . MET B 1 232 ? 7.227 -23.188 -6.441 1 98.38 232 MET B CA 1
ATOM 5188 C C . MET B 1 232 ? 6.582 -22.344 -7.539 1 98.38 232 MET B C 1
ATOM 5190 O O . MET B 1 232 ? 6.352 -22.828 -8.648 1 98.38 232 MET B O 1
ATOM 5194 N N . MET B 1 233 ? 6.273 -21.156 -7.176 1 98.19 233 MET B N 1
ATOM 5195 C CA . MET B 1 233 ? 5.758 -20.188 -8.148 1 98.19 233 MET B CA 1
ATOM 5196 C C . MET B 1 233 ? 6.852 -19.234 -8.594 1 98.19 233 MET B C 1
ATOM 5198 O O . MET B 1 233 ? 7.699 -18.828 -7.797 1 98.19 233 MET B O 1
ATOM 5202 N N . GLY B 1 234 ? 6.824 -18.781 -9.828 1 97.56 234 GLY B N 1
ATOM 5203 C CA . GLY B 1 234 ? 7.871 -17.953 -10.398 1 97.56 234 GLY B CA 1
ATOM 5204 C C . GLY B 1 234 ? 7.609 -16.469 -10.25 1 97.56 234 GLY B C 1
ATOM 5205 O O . GLY B 1 234 ? 8.148 -15.664 -11.008 1 97.56 234 GLY B O 1
ATOM 5206 N N . GLU B 1 235 ? 6.852 -16.062 -9.32 1 96.88 235 GLU B N 1
ATOM 5207 C CA . GLU B 1 235 ? 6.516 -14.648 -9.164 1 96.88 235 GLU B CA 1
ATOM 5208 C C . GLU B 1 235 ? 7.746 -13.828 -8.781 1 96.88 235 GLU B C 1
ATOM 5210 O O . GLU B 1 235 ? 8.391 -14.102 -7.77 1 96.88 235 GLU B O 1
ATOM 5215 N N . SER B 1 236 ? 8.031 -12.836 -9.586 1 97.38 236 SER B N 1
ATOM 5216 C CA . SER B 1 236 ? 9.156 -11.938 -9.344 1 97.38 236 SER B CA 1
ATOM 5217 C C . SER B 1 236 ? 8.805 -10.867 -8.32 1 97.38 236 SER B C 1
ATOM 5219 O O . SER B 1 236 ? 7.645 -10.742 -7.922 1 97.38 236 SER B O 1
ATOM 5221 N N . LEU B 1 237 ? 9.828 -10.156 -7.93 1 96.19 237 LEU B N 1
ATOM 5222 C CA . LEU B 1 237 ? 9.641 -9.008 -7.047 1 96.19 237 LEU B CA 1
ATOM 5223 C C . LEU B 1 237 ? 8.648 -8.023 -7.648 1 96.19 237 LEU B C 1
ATOM 5225 O O . LEU B 1 237 ? 7.77 -7.516 -6.945 1 96.19 237 LEU B O 1
ATOM 5229 N N . THR B 1 238 ? 8.797 -7.75 -8.898 1 96.19 238 THR B N 1
ATOM 5230 C CA . THR B 1 238 ? 7.926 -6.824 -9.617 1 96.19 238 THR B CA 1
ATOM 5231 C C . THR B 1 238 ? 6.484 -7.324 -9.602 1 96.19 238 THR B C 1
ATOM 5233 O O . THR B 1 238 ? 5.559 -6.559 -9.32 1 96.19 238 THR B O 1
ATOM 5236 N N . ARG B 1 239 ? 6.355 -8.578 -9.852 1 96.88 239 ARG B N 1
ATOM 5237 C CA . ARG B 1 239 ? 5.016 -9.156 -9.891 1 96.88 239 ARG B CA 1
ATOM 5238 C C . ARG B 1 239 ? 4.371 -9.148 -8.508 1 96.88 239 ARG B C 1
ATOM 5240 O O . ARG B 1 239 ? 3.178 -8.859 -8.383 1 96.88 239 ARG B O 1
ATOM 5247 N N . VAL B 1 240 ? 5.09 -9.461 -7.555 1 96.69 240 VAL B N 1
ATOM 5248 C CA . VAL B 1 240 ? 4.578 -9.492 -6.188 1 96.69 240 VAL B CA 1
ATOM 5249 C C . VAL B 1 240 ? 4.191 -8.078 -5.75 1 96.69 240 VAL B C 1
ATOM 5251 O O . VAL B 1 240 ? 3.186 -7.891 -5.059 1 96.69 240 VAL B O 1
ATOM 5254 N N . ALA B 1 241 ? 4.977 -7.074 -6.086 1 95.38 241 ALA B N 1
ATOM 5255 C CA . ALA B 1 241 ? 4.637 -5.688 -5.762 1 95.38 241 ALA B CA 1
ATOM 5256 C C . ALA B 1 241 ? 3.322 -5.281 -6.418 1 95.38 241 ALA B C 1
ATOM 5258 O O . ALA B 1 241 ? 2.48 -4.633 -5.789 1 95.38 241 ALA B O 1
ATOM 5259 N N . ILE B 1 242 ? 3.164 -5.625 -7.648 1 96.19 242 ILE B N 1
ATOM 5260 C CA . ILE B 1 242 ? 1.924 -5.352 -8.367 1 96.19 242 ILE B CA 1
ATOM 5261 C C . ILE B 1 242 ? 0.761 -6.059 -7.672 1 96.19 242 ILE B C 1
ATOM 5263 O O . ILE B 1 242 ? -0.295 -5.461 -7.449 1 96.19 242 ILE B O 1
ATOM 5267 N N . LYS B 1 243 ? 0.99 -7.266 -7.34 1 96.12 243 LYS B N 1
ATOM 5268 C CA . LYS B 1 243 ? -0.033 -8.055 -6.652 1 96.12 243 LYS B CA 1
ATOM 5269 C C . LYS B 1 243 ? -0.391 -7.434 -5.305 1 96.12 243 LYS B C 1
ATOM 5271 O O . LYS B 1 243 ? -1.562 -7.41 -4.918 1 96.12 243 LYS B O 1
ATOM 5276 N N . LEU B 1 244 ? 0.59 -7.016 -4.629 1 93.94 244 LEU B N 1
ATOM 5277 C CA . LEU B 1 244 ? 0.379 -6.402 -3.32 1 93.94 244 LEU B CA 1
ATOM 5278 C C . LEU B 1 244 ? -0.555 -5.203 -3.426 1 93.94 244 LEU B C 1
ATOM 5280 O O . LEU B 1 244 ? -1.558 -5.125 -2.713 1 93.94 244 LEU B O 1
ATOM 5284 N N . LEU B 1 245 ? -0.261 -4.336 -4.32 1 92.75 245 LEU B N 1
ATOM 5285 C CA . LEU B 1 245 ? -1.068 -3.129 -4.473 1 92.75 245 LEU B CA 1
ATOM 5286 C C . LEU B 1 245 ? -2.447 -3.465 -5.031 1 92.75 245 LEU B C 1
ATOM 5288 O O . LEU B 1 245 ? -3.441 -2.834 -4.664 1 92.75 245 LEU B O 1
ATOM 5292 N N . THR B 1 246 ? -2.508 -4.391 -5.918 1 94.06 246 THR B N 1
ATOM 5293 C CA . THR B 1 246 ? -3.783 -4.848 -6.457 1 94.06 246 THR B CA 1
ATOM 5294 C C . THR B 1 246 ? -4.676 -5.391 -5.344 1 94.06 246 THR B C 1
ATOM 5296 O O . THR B 1 246 ? -5.828 -4.973 -5.203 1 94.06 246 THR B O 1
ATOM 5299 N N . ASN B 1 247 ? -4.105 -6.309 -4.598 1 93 247 ASN B N 1
ATOM 5300 C CA . ASN B 1 247 ? -4.863 -6.934 -3.518 1 93 247 ASN B CA 1
ATOM 5301 C C . ASN B 1 247 ? -5.273 -5.914 -2.459 1 93 247 ASN B C 1
ATOM 5303 O O . ASN B 1 247 ? -6.363 -6.004 -1.893 1 93 247 ASN B O 1
ATOM 5307 N N . LEU B 1 248 ? -4.434 -4.977 -2.232 1 89.81 248 LEU B N 1
ATOM 5308 C CA . LEU B 1 248 ? -4.781 -3.881 -1.336 1 89.81 248 LEU B CA 1
ATOM 5309 C C . LEU B 1 248 ? -6.004 -3.127 -1.85 1 89.81 248 LEU B C 1
ATOM 5311 O O . LEU B 1 248 ? -6.93 -2.842 -1.086 1 89.81 248 LEU B O 1
ATOM 5315 N N . SER B 1 249 ? -6.031 -2.867 -3.096 1 88.31 249 SER B N 1
ATOM 5316 C CA . SER B 1 249 ? -7.109 -2.111 -3.719 1 88.31 249 SER B CA 1
ATOM 5317 C C . SER B 1 249 ? -8.406 -2.912 -3.734 1 88.31 249 SER B C 1
ATOM 5319 O O . SER B 1 249 ? -9.5 -2.338 -3.695 1 88.31 249 SER B O 1
ATOM 5321 N N . LEU B 1 250 ? -8.258 -4.18 -3.73 1 89.25 250 LEU B N 1
ATOM 5322 C CA . LEU B 1 250 ? -9.43 -5.055 -3.768 1 89.25 250 LEU B CA 1
ATOM 5323 C C . LEU B 1 250 ? -9.93 -5.352 -2.359 1 89.25 250 LEU B C 1
ATOM 5325 O O . LEU B 1 250 ? -10.914 -6.07 -2.186 1 89.25 250 LEU B O 1
ATOM 5329 N N . GLY B 1 251 ? -9.242 -4.895 -1.397 1 86.81 251 GLY B N 1
ATOM 5330 C CA . GLY B 1 251 ? -9.688 -5.066 -0.024 1 86.81 251 GLY B CA 1
ATOM 5331 C C . GLY B 1 251 ? -9.148 -6.328 0.625 1 86.81 251 GLY B C 1
ATOM 5332 O O . GLY B 1 251 ? -9.805 -6.914 1.493 1 86.81 251 GLY B O 1
ATOM 5333 N N . ARG B 1 252 ? -8.031 -6.766 0.226 1 89.44 252 ARG B N 1
ATOM 5334 C CA . ARG B 1 252 ? -7.406 -7.961 0.781 1 89.44 252 ARG B CA 1
ATOM 5335 C C . ARG B 1 252 ? -6.281 -7.594 1.741 1 89.44 252 ARG B C 1
ATOM 5337 O O . ARG B 1 252 ? -5.328 -8.359 1.915 1 89.44 252 ARG B O 1
ATOM 5344 N N . GLY B 1 253 ? -6.363 -6.551 2.34 1 86.5 253 GLY B N 1
ATOM 5345 C CA . GLY B 1 253 ? -5.305 -6.055 3.205 1 86.5 253 GLY B CA 1
ATOM 5346 C C . GLY B 1 253 ? -4.855 -7.066 4.238 1 86.5 253 GLY B C 1
ATOM 5347 O O . GLY B 1 253 ? -3.656 -7.211 4.496 1 86.5 253 GLY B O 1
ATOM 5348 N N . ALA B 1 254 ? -5.77 -7.793 4.809 1 85.31 254 ALA B N 1
ATOM 5349 C CA . ALA B 1 254 ? -5.48 -8.75 5.871 1 85.31 254 ALA B CA 1
ATOM 5350 C C . ALA B 1 254 ? -4.734 -9.969 5.324 1 85.31 254 ALA B C 1
ATOM 5352 O O . ALA B 1 254 ? -4.125 -10.727 6.082 1 85.31 254 ALA B O 1
ATOM 5353 N N . TYR B 1 255 ? -4.766 -10.117 4.035 1 91.5 255 TYR B N 1
ATOM 5354 C CA . TYR B 1 255 ? -4.242 -11.336 3.432 1 91.5 255 TYR B CA 1
ATOM 5355 C C . TYR B 1 255 ? -2.938 -11.062 2.691 1 91.5 255 TYR B C 1
ATOM 5357 O O . TYR B 1 255 ? -2.334 -11.977 2.127 1 91.5 255 TYR B O 1
ATOM 5365 N N . LEU B 1 256 ? -2.5 -9.828 2.711 1 91.44 256 LEU B N 1
ATOM 5366 C CA . LEU B 1 256 ? -1.365 -9.422 1.888 1 91.44 256 LEU B CA 1
ATOM 5367 C C . LEU B 1 256 ? -0.13 -10.258 2.217 1 91.44 256 LEU B C 1
ATOM 5369 O O . LEU B 1 256 ? 0.596 -10.68 1.314 1 91.44 256 LEU B O 1
ATOM 5373 N N . ALA B 1 257 ? 0.064 -10.523 3.471 1 91.44 257 ALA B N 1
ATOM 5374 C CA . ALA B 1 257 ? 1.243 -11.266 3.904 1 91.44 257 ALA B CA 1
ATOM 5375 C C . ALA B 1 257 ? 1.26 -12.672 3.299 1 91.44 257 ALA B C 1
ATOM 5377 O O . ALA B 1 257 ? 2.309 -13.148 2.865 1 91.44 257 ALA B O 1
ATOM 5378 N N . VAL B 1 258 ? 0.151 -13.297 3.24 1 93.06 258 VAL B N 1
ATOM 5379 C CA . VAL B 1 258 ? 0.06 -14.656 2.715 1 93.06 258 VAL B CA 1
ATOM 5380 C C . VAL B 1 258 ? 0.052 -14.617 1.188 1 93.06 258 VAL B C 1
ATOM 5382 O O . VAL B 1 258 ? 0.665 -15.469 0.537 1 93.06 258 VAL B O 1
ATOM 5385 N N . ASP B 1 259 ? -0.576 -13.609 0.632 1 93.44 259 ASP B N 1
ATOM 5386 C CA . ASP B 1 259 ? -0.715 -13.484 -0.816 1 93.44 259 ASP B CA 1
ATOM 5387 C C . ASP B 1 259 ? 0.636 -13.219 -1.477 1 93.44 259 ASP B C 1
ATOM 5389 O O . ASP B 1 259 ? 0.854 -13.594 -2.631 1 93.44 259 ASP B O 1
ATOM 5393 N N . THR B 1 260 ? 1.516 -12.547 -0.752 1 93.56 260 THR B N 1
ATOM 5394 C CA . THR B 1 260 ? 2.719 -12.055 -1.414 1 93.56 260 THR B CA 1
ATOM 5395 C C . THR B 1 260 ? 3.971 -12.523 -0.679 1 93.56 260 THR B C 1
ATOM 5397 O O . THR B 1 260 ? 5.09 -12.32 -1.154 1 93.56 260 THR B O 1
ATOM 5400 N N . GLY B 1 261 ? 3.828 -13.18 0.458 1 93.56 261 GLY B N 1
ATOM 5401 C CA . GLY B 1 261 ? 4.969 -13.664 1.219 1 93.56 261 GLY B CA 1
ATOM 5402 C C . GLY B 1 261 ? 5.695 -14.812 0.542 1 93.56 261 GLY B C 1
ATOM 5403 O O . GLY B 1 261 ? 5.258 -15.297 -0.503 1 93.56 261 GLY B O 1
ATOM 5404 N N . PHE B 1 262 ? 6.777 -15.227 1.147 1 95.06 262 PHE B N 1
ATOM 5405 C CA . PHE B 1 262 ? 7.566 -16.328 0.6 1 95.06 262 PHE B CA 1
ATOM 5406 C C . PHE B 1 262 ? 6.77 -17.625 0.616 1 95.06 262 PHE B C 1
ATOM 5408 O O . PHE B 1 262 ? 6.855 -18.422 -0.319 1 95.06 262 PHE B O 1
ATOM 5415 N N . THR B 1 263 ? 6.078 -17.797 1.682 1 95.31 263 THR B N 1
ATOM 5416 C CA . THR B 1 263 ? 5.309 -19.031 1.81 1 95.31 263 THR B CA 1
ATOM 5417 C C . THR B 1 263 ? 3.812 -18.719 1.882 1 95.31 263 THR B C 1
ATOM 5419 O O . THR B 1 263 ? 3.414 -17.641 2.307 1 95.31 263 THR B O 1
ATOM 5422 N N . ASP B 1 264 ? 3.018 -19.578 1.457 1 95.19 264 ASP B N 1
ATOM 5423 C CA . ASP B 1 264 ? 1.561 -19.609 1.544 1 95.19 264 ASP B CA 1
ATOM 5424 C C . ASP B 1 264 ? 1.066 -21.016 1.911 1 95.19 264 ASP B C 1
ATOM 5426 O O . ASP B 1 264 ? 1.18 -21.953 1.113 1 95.19 264 ASP B O 1
ATOM 5430 N N . GLN B 1 265 ? 0.461 -21.172 3.08 1 93 265 GLN B N 1
ATOM 5431 C CA . GLN B 1 265 ? 0.078 -22.484 3.598 1 93 265 GLN B CA 1
ATOM 5432 C C . GLN B 1 265 ? -1.439 -22.609 3.688 1 93 265 GLN B C 1
ATOM 5434 O O . GLN B 1 265 ? -1.951 -23.453 4.434 1 93 265 GLN B O 1
ATOM 5439 N N . ARG B 1 266 ? -2.119 -21.781 2.969 1 93 266 ARG B N 1
ATOM 5440 C CA . ARG B 1 266 ? -3.57 -21.719 3.115 1 93 266 ARG B CA 1
ATOM 5441 C C . ARG B 1 266 ? -4.215 -23.047 2.732 1 93 266 ARG B C 1
ATOM 5443 O O . ARG B 1 266 ? -5.312 -23.375 3.189 1 93 266 ARG B O 1
ATOM 5450 N N . HIS B 1 267 ? -3.547 -23.875 1.92 1 93.94 267 HIS B N 1
ATOM 5451 C CA . HIS B 1 267 ? -4.113 -25.125 1.439 1 93.94 267 HIS B CA 1
ATOM 5452 C C . HIS B 1 267 ? -3.809 -26.281 2.398 1 93.94 267 HIS B C 1
ATOM 5454 O O . HIS B 1 267 ? -4.305 -27.391 2.219 1 93.94 267 HIS B O 1
ATOM 5460 N N . GLY B 1 268 ? -2.926 -26.047 3.377 1 91.69 268 GLY B N 1
ATOM 5461 C CA . GLY B 1 268 ? -2.633 -27.031 4.41 1 91.69 268 GLY B CA 1
ATOM 5462 C C . GLY B 1 268 ? -1.552 -28.016 4.012 1 91.69 268 GLY B C 1
ATOM 5463 O O . GLY B 1 268 ? -0.378 -27.828 4.336 1 91.69 268 GLY B O 1
ATOM 5464 N N . ASP B 1 269 ? -1.909 -28.969 3.133 1 92.81 269 ASP B N 1
ATOM 5465 C CA . ASP B 1 269 ? -1.037 -30.078 2.738 1 92.81 269 ASP B CA 1
ATOM 5466 C C . ASP B 1 269 ? -0.025 -29.625 1.688 1 92.81 269 ASP B C 1
ATOM 5468 O O . ASP B 1 269 ? 1.045 -30.219 1.553 1 92.81 269 ASP B O 1
ATOM 5472 N N . VAL B 1 270 ? -0.346 -28.656 0.974 1 96.38 270 VAL B N 1
ATOM 5473 C CA . VAL B 1 270 ? 0.541 -28.141 -0.065 1 96.38 270 VAL B CA 1
ATOM 5474 C C . VAL B 1 270 ? 0.94 -26.703 0.259 1 96.38 270 VAL B C 1
ATOM 5476 O O . VAL B 1 270 ? 0.08 -25.844 0.411 1 96.38 270 VAL B O 1
ATOM 5479 N N . MET B 1 271 ? 2.232 -26.469 0.375 1 96.62 271 MET B N 1
ATOM 5480 C CA . MET B 1 271 ? 2.752 -25.141 0.635 1 96.62 271 MET B CA 1
ATOM 5481 C C . MET B 1 271 ? 3.258 -24.484 -0.65 1 96.62 271 MET B C 1
ATOM 5483 O O . MET B 1 271 ? 4.031 -25.094 -1.393 1 96.62 271 MET B O 1
ATOM 5487 N N . VAL B 1 272 ? 2.836 -23.312 -0.887 1 97.44 272 VAL B N 1
ATOM 5488 C CA . VAL B 1 272 ? 3.336 -22.547 -2.025 1 97.44 272 VAL B CA 1
ATOM 5489 C C . VAL B 1 272 ? 4.539 -21.703 -1.598 1 97.44 272 VAL B C 1
ATOM 5491 O O . VAL B 1 272 ? 4.531 -21.094 -0.525 1 97.44 272 VAL B O 1
ATOM 5494 N N . VAL B 1 273 ? 5.617 -21.75 -2.377 1 97.5 273 VAL B N 1
ATOM 5495 C CA . VAL B 1 273 ? 6.812 -20.953 -2.098 1 97.5 273 VAL B CA 1
ATOM 5496 C C . VAL B 1 273 ? 7.16 -20.094 -3.311 1 97.5 273 VAL B C 1
ATOM 5498 O O . VAL B 1 273 ? 6.926 -20.5 -4.453 1 97.5 273 VAL B O 1
ATOM 5501 N N . ARG B 1 274 ? 7.73 -18.922 -3.076 1 97.38 274 ARG B N 1
ATOM 5502 C CA . ARG B 1 274 ? 8.047 -17.969 -4.137 1 97.38 274 ARG B CA 1
ATOM 5503 C C . ARG B 1 274 ? 9.516 -17.578 -4.09 1 97.38 274 ARG B C 1
ATOM 5505 O O . ARG B 1 274 ? 9.844 -16.438 -3.725 1 97.38 274 ARG B O 1
ATOM 5512 N N . PRO B 1 275 ? 10.367 -18.344 -4.637 1 97 275 PRO B N 1
ATOM 5513 C CA . PRO B 1 275 ? 11.797 -18.094 -4.488 1 97 275 PRO B CA 1
ATOM 5514 C C . PRO B 1 275 ? 12.289 -16.938 -5.344 1 97 275 PRO B C 1
ATOM 5516 O O . PRO B 1 275 ? 13.367 -16.391 -5.094 1 97 275 PRO B O 1
ATOM 5519 N N . MET B 1 276 ? 11.5 -16.531 -6.348 1 97.38 276 MET B N 1
ATOM 5520 C CA . MET B 1 276 ? 11.945 -15.477 -7.266 1 97.38 276 MET B CA 1
ATOM 5521 C C . MET B 1 276 ? 11.531 -14.102 -6.758 1 97.38 276 MET B C 1
ATOM 5523 O O . MET B 1 276 ? 11.758 -13.094 -7.434 1 97.38 276 MET B O 1
ATOM 5527 N N . ARG B 1 277 ? 11 -14 -5.633 1 94.38 277 ARG B N 1
ATOM 5528 C CA . ARG B 1 277 ? 10.352 -12.781 -5.156 1 94.38 277 ARG B CA 1
ATOM 5529 C C . ARG B 1 277 ? 11.383 -11.695 -4.859 1 94.38 277 ARG B C 1
ATOM 5531 O O . ARG B 1 277 ? 11.023 -10.531 -4.652 1 94.38 277 ARG B O 1
ATOM 5538 N N . ASP B 1 278 ? 12.68 -12 -4.883 1 91.94 278 ASP B N 1
ATOM 5539 C CA . ASP B 1 278 ? 13.711 -10.992 -4.645 1 91.94 278 ASP B CA 1
ATOM 5540 C C . ASP B 1 278 ? 14.312 -10.508 -5.957 1 91.94 278 ASP B C 1
ATOM 5542 O O . ASP B 1 278 ? 15.211 -9.656 -5.957 1 91.94 278 ASP B O 1
ATOM 5546 N N . TYR B 1 279 ? 13.812 -11.031 -7.039 1 95.38 279 TYR B N 1
ATOM 5547 C CA . TYR B 1 279 ? 14.336 -10.656 -8.344 1 95.38 279 TYR B CA 1
ATOM 5548 C C . TYR B 1 279 ? 13.398 -9.695 -9.062 1 95.38 279 TYR B C 1
ATOM 5550 O O . TYR B 1 279 ? 12.203 -9.969 -9.203 1 95.38 279 TYR B O 1
ATOM 5558 N N . THR B 1 280 ? 13.938 -8.602 -9.5 1 93.31 280 THR B N 1
ATOM 5559 C CA . THR B 1 280 ? 13.133 -7.699 -10.312 1 93.31 280 THR B CA 1
ATOM 5560 C C . THR B 1 280 ? 12.945 -8.266 -11.719 1 93.31 280 THR B C 1
ATOM 5562 O O . THR B 1 280 ? 13.727 -9.102 -12.164 1 93.31 280 THR B O 1
ATOM 5565 N N . ALA B 1 281 ? 11.93 -7.789 -12.398 1 94.75 281 ALA B N 1
ATOM 5566 C CA . ALA B 1 281 ? 11.711 -8.188 -13.789 1 94.75 281 ALA B CA 1
ATOM 5567 C C . ALA B 1 281 ? 12.922 -7.84 -14.648 1 94.75 281 ALA B C 1
ATOM 5569 O O . ALA B 1 281 ? 13.266 -8.578 -15.57 1 94.75 281 ALA B O 1
ATOM 5570 N N . LYS B 1 282 ? 13.562 -6.785 -14.336 1 90.94 282 LYS B N 1
ATOM 5571 C CA . LYS B 1 282 ? 14.734 -6.344 -15.086 1 90.94 282 LYS B CA 1
ATOM 5572 C C . LYS B 1 282 ? 15.898 -7.316 -14.906 1 90.94 282 LYS B C 1
ATOM 5574 O O . LYS B 1 282 ? 16.547 -7.695 -15.883 1 90.94 282 LYS B O 1
ATOM 5579 N N . GLU B 1 283 ? 16.188 -7.684 -13.695 1 92.56 283 GLU B N 1
ATOM 5580 C CA . GLU B 1 283 ? 17.234 -8.656 -13.414 1 92.56 283 GLU B CA 1
ATOM 5581 C C . GLU B 1 283 ? 16.984 -9.969 -14.148 1 92.56 283 GLU B C 1
ATOM 5583 O O . GLU B 1 283 ? 17.906 -10.555 -14.719 1 92.56 283 GLU B O 1
ATOM 5588 N N . ILE B 1 284 ? 15.781 -10.391 -14.148 1 97.06 284 ILE B N 1
ATOM 5589 C CA . ILE B 1 284 ? 15.406 -11.648 -14.773 1 97.06 284 ILE B CA 1
ATOM 5590 C C . ILE B 1 284 ? 15.578 -11.547 -16.281 1 97.06 284 ILE B C 1
ATOM 5592 O O . ILE B 1 284 ? 16.094 -12.477 -16.922 1 97.06 284 ILE B O 1
ATOM 5596 N N . ALA B 1 285 ? 15.18 -10.469 -16.828 1 95.44 285 ALA B N 1
ATOM 5597 C CA . ALA B 1 285 ? 15.32 -10.25 -18.266 1 95.44 285 ALA B CA 1
ATOM 5598 C C . ALA B 1 285 ? 16.781 -10.305 -18.688 1 95.44 285 ALA B C 1
ATOM 5600 O O . ALA B 1 285 ? 17.125 -10.914 -19.703 1 95.44 285 ALA B O 1
ATOM 5601 N N . PHE B 1 286 ? 17.609 -9.664 -17.953 1 93.88 286 PHE B N 1
ATOM 5602 C CA . PHE B 1 286 ? 19.047 -9.672 -18.25 1 93.88 286 PHE B CA 1
ATOM 5603 C C . PHE B 1 286 ? 19.609 -11.078 -18.125 1 93.88 286 PHE B C 1
ATOM 5605 O O . PHE B 1 286 ? 20.406 -11.508 -18.969 1 93.88 286 PHE B O 1
ATOM 5612 N N . TYR B 1 287 ? 19.219 -11.719 -17.125 1 95.69 287 TYR B N 1
ATOM 5613 C CA . TYR B 1 287 ? 19.703 -13.086 -16.938 1 95.69 287 TYR B CA 1
ATOM 5614 C C . TYR B 1 287 ? 19.312 -13.969 -18.109 1 95.69 287 TYR B C 1
ATOM 5616 O O . TYR B 1 287 ? 20.141 -14.695 -18.656 1 95.69 287 TYR B O 1
ATOM 5624 N N . ASN B 1 288 ? 18.047 -13.914 -18.422 1 96.62 288 ASN B N 1
ATOM 5625 C CA . ASN B 1 288 ? 17.547 -14.734 -19.516 1 96.62 288 ASN B CA 1
ATOM 5626 C C . ASN B 1 288 ? 18.266 -14.414 -20.828 1 96.62 288 ASN B C 1
ATOM 5628 O O . ASN B 1 288 ? 18.562 -15.312 -21.609 1 96.62 288 ASN B O 1
ATOM 5632 N N . ARG B 1 289 ? 18.516 -13.172 -21.047 1 94.44 289 ARG B N 1
ATOM 5633 C CA . ARG B 1 289 ? 19.203 -12.75 -22.266 1 94.44 289 ARG B CA 1
ATOM 5634 C C . ARG B 1 289 ? 20.656 -13.203 -22.281 1 94.44 289 ARG B C 1
ATOM 5636 O O . ARG B 1 289 ? 21.125 -13.781 -23.266 1 94.44 289 ARG B O 1
ATOM 5643 N N . PHE B 1 290 ? 21.328 -13.023 -21.219 1 93.06 290 PHE B N 1
ATOM 5644 C CA . PHE B 1 290 ? 22.766 -13.312 -21.109 1 93.06 290 PHE B CA 1
ATOM 5645 C C . PHE B 1 290 ? 23.016 -14.812 -21.188 1 93.06 290 PHE B C 1
ATOM 5647 O O . PHE B 1 290 ? 24.031 -15.258 -21.719 1 93.06 290 PHE B O 1
ATOM 5654 N N . PHE B 1 291 ? 22.125 -15.531 -20.703 1 94.62 291 PHE B N 1
ATOM 5655 C CA . PHE B 1 291 ? 22.391 -16.953 -20.594 1 94.62 291 PHE B CA 1
ATOM 5656 C C . PHE B 1 291 ? 21.422 -17.766 -21.453 1 94.62 291 PHE B C 1
ATOM 5658 O O . PHE B 1 291 ? 21.266 -18.969 -21.25 1 94.62 291 PHE B O 1
ATOM 5665 N N . SER B 1 292 ? 20.672 -17.109 -22.281 1 95.06 292 SER B N 1
ATOM 5666 C CA . SER B 1 292 ? 19.859 -17.688 -23.328 1 95.06 292 SER B CA 1
ATOM 5667 C C . SER B 1 292 ? 18.828 -18.656 -22.766 1 95.06 292 SER B C 1
ATOM 5669 O O . SER B 1 292 ? 18.719 -19.797 -23.234 1 95.06 292 SER B O 1
ATOM 5671 N N . VAL B 1 293 ? 18.172 -18.203 -21.781 1 96.38 293 VAL B N 1
ATOM 5672 C CA . VAL B 1 293 ? 17.078 -18.984 -21.219 1 96.38 293 VAL B CA 1
ATOM 5673 C C . VAL B 1 293 ? 15.852 -18.891 -22.125 1 96.38 293 VAL B C 1
ATOM 5675 O O . VAL B 1 293 ? 15.32 -17.812 -22.344 1 96.38 293 VAL B O 1
ATOM 5678 N N . PRO B 1 294 ? 15.43 -20 -22.656 1 95.81 294 PRO B N 1
ATOM 5679 C CA . PRO B 1 294 ? 14.297 -19.969 -23.578 1 95.81 294 PRO B CA 1
ATOM 5680 C C . PRO B 1 294 ? 12.984 -19.625 -22.891 1 95.81 294 PRO B C 1
ATOM 5682 O O . PRO B 1 294 ? 12.75 -20.062 -21.766 1 95.81 294 PRO B O 1
ATOM 5685 N N . THR B 1 295 ? 12.164 -18.844 -23.531 1 95.69 295 THR B N 1
ATOM 5686 C CA . THR B 1 295 ? 10.844 -18.469 -23.047 1 95.69 295 THR B CA 1
ATOM 5687 C C . THR B 1 295 ? 9.797 -18.656 -24.141 1 95.69 295 THR B C 1
ATOM 5689 O O . THR B 1 295 ? 10.141 -18.812 -25.312 1 95.69 295 THR B O 1
ATOM 5692 N N . VAL B 1 296 ? 8.578 -18.766 -23.766 1 94.5 296 VAL B N 1
ATOM 5693 C CA . VAL B 1 296 ? 7.453 -18.875 -24.688 1 94.5 296 VAL B CA 1
ATOM 5694 C C . VAL B 1 296 ? 6.473 -17.734 -24.438 1 94.5 296 VAL B C 1
ATOM 5696 O O . VAL B 1 296 ? 6.066 -17.5 -23.297 1 94.5 296 VAL B O 1
ATOM 5699 N N . SER B 1 297 ? 6.121 -17.016 -25.422 1 88.81 297 SER B N 1
ATOM 5700 C CA . SER B 1 297 ? 5.176 -15.906 -25.312 1 88.81 297 SER B CA 1
ATOM 5701 C C . SER B 1 297 ? 3.754 -16.359 -25.609 1 88.81 297 SER B C 1
ATOM 5703 O O . SER B 1 297 ? 3.525 -17.094 -26.578 1 88.81 297 SER B O 1
ATOM 5705 N N . VAL B 1 298 ? 2.873 -16.062 -24.766 1 88.38 298 VAL B N 1
ATOM 5706 C CA . VAL B 1 298 ? 1.46 -16.344 -24.984 1 88.38 298 VAL B CA 1
ATOM 5707 C C . VAL B 1 298 ? 0.654 -15.047 -24.922 1 88.38 298 VAL B C 1
ATOM 5709 O O . VAL B 1 298 ? 1.029 -14.109 -24.219 1 88.38 298 VAL B O 1
ATOM 5712 N N . PRO B 1 299 ? -0.45 -14.977 -25.688 1 91.19 299 PRO B N 1
ATOM 5713 C CA . PRO B 1 299 ? -1.298 -13.789 -25.641 1 91.19 299 PRO B CA 1
ATOM 5714 C C . PRO B 1 299 ? -1.937 -13.578 -24.266 1 91.19 299 PRO B C 1
ATOM 5716 O O . PRO B 1 299 ? -2.012 -14.516 -23.469 1 91.19 299 PRO B O 1
ATOM 5719 N N . PRO B 1 300 ? -2.314 -12.352 -24.016 1 90.5 300 PRO B N 1
ATOM 5720 C CA . PRO B 1 300 ? -2.998 -12.094 -22.75 1 90.5 300 PRO B CA 1
ATOM 5721 C C . PRO B 1 300 ? -4.43 -12.625 -22.734 1 90.5 300 PRO B C 1
ATOM 5723 O O . PRO B 1 300 ? -4.949 -13.047 -23.766 1 90.5 300 PRO B O 1
ATOM 5726 N N . LEU B 1 301 ? -4.984 -12.664 -21.516 1 93.25 301 LEU B N 1
ATOM 5727 C CA . LEU B 1 301 ? -6.398 -12.984 -21.344 1 93.25 301 LEU B CA 1
ATOM 5728 C C . LEU B 1 301 ? -7.266 -12.086 -22.219 1 93.25 301 LEU B C 1
ATOM 5730 O O . LEU B 1 301 ? -7.004 -10.891 -22.344 1 93.25 301 LEU B O 1
ATOM 5734 N N . PHE B 1 302 ? -8.289 -12.695 -22.75 1 84.44 302 PHE B N 1
ATOM 5735 C CA . PHE B 1 302 ? -9.102 -11.914 -23.688 1 84.44 302 PHE B CA 1
ATOM 5736 C C . PHE B 1 302 ? -9.867 -10.82 -22.953 1 84.44 302 PHE B C 1
ATOM 5738 O O . PHE B 1 302 ? -10.117 -10.93 -21.75 1 84.44 302 PHE B O 1
ATOM 5745 N N . THR B 1 303 ? -10.125 -9.75 -23.688 1 85.44 303 THR B N 1
ATOM 5746 C CA . THR B 1 303 ? -10.961 -8.664 -23.188 1 85.44 303 THR B CA 1
ATOM 5747 C C . THR B 1 303 ? -12.195 -8.484 -24.078 1 85.44 303 THR B C 1
ATOM 5749 O O . THR B 1 303 ? -12.172 -8.844 -25.25 1 85.44 303 THR B O 1
ATOM 5752 N N . LYS B 1 304 ? -13.219 -8.086 -23.484 1 87.81 304 LYS B N 1
ATOM 5753 C CA . LYS B 1 304 ? -14.438 -7.789 -24.234 1 87.81 304 LYS B CA 1
ATOM 5754 C C . LYS B 1 304 ? -14.367 -6.414 -24.891 1 87.81 304 LYS B C 1
ATOM 5756 O O . LYS B 1 304 ? -13.539 -5.582 -24.5 1 87.81 304 LYS B O 1
ATOM 5761 N N . ARG B 1 305 ? -15.25 -6.211 -25.844 1 82.88 305 ARG B N 1
ATOM 5762 C CA . ARG B 1 305 ? -15.273 -4.938 -26.562 1 82.88 305 ARG B CA 1
ATOM 5763 C C . ARG B 1 305 ? -15.602 -3.785 -25.625 1 82.88 305 ARG B C 1
ATOM 5765 O O . ARG B 1 305 ? -16.547 -3.873 -24.828 1 82.88 305 ARG B O 1
ATOM 5772 N N . ARG B 1 306 ? -14.867 -2.748 -25.594 1 83.19 306 ARG B N 1
ATOM 5773 C CA . ARG B 1 306 ? -15.062 -1.499 -24.875 1 83.19 306 ARG B CA 1
ATOM 5774 C C . ARG B 1 306 ? -14.992 -1.727 -23.359 1 83.19 306 ARG B C 1
ATOM 5776 O O . ARG B 1 306 ? -15.625 -0.999 -22.594 1 83.19 306 ARG B O 1
ATOM 5783 N N . GLU B 1 307 ? -14.398 -2.842 -23.062 1 89.5 307 GLU B N 1
ATOM 5784 C CA . GLU B 1 307 ? -14.273 -3.129 -21.625 1 89.5 307 GLU B CA 1
ATOM 5785 C C . GLU B 1 307 ? -13.156 -2.311 -21 1 89.5 307 GLU B C 1
ATOM 5787 O O . GLU B 1 307 ? -12.109 -2.092 -21.625 1 89.5 307 GLU B O 1
ATOM 5792 N N . LYS B 1 308 ? -13.422 -1.812 -19.828 1 89.69 308 LYS B N 1
ATOM 5793 C CA . LYS B 1 308 ? -12.398 -1.093 -19.078 1 89.69 308 LYS B CA 1
ATOM 5794 C C . LYS B 1 308 ? -11.273 -2.029 -18.641 1 89.69 308 LYS B C 1
ATOM 5796 O O . LYS B 1 308 ? -11.492 -3.229 -18.453 1 89.69 308 LYS B O 1
ATOM 5801 N N . PRO B 1 309 ? -10.102 -1.434 -18.531 1 92.75 309 PRO B N 1
ATOM 5802 C CA . PRO B 1 309 ? -8.992 -2.271 -18.047 1 92.75 309 PRO B CA 1
ATOM 5803 C C . PRO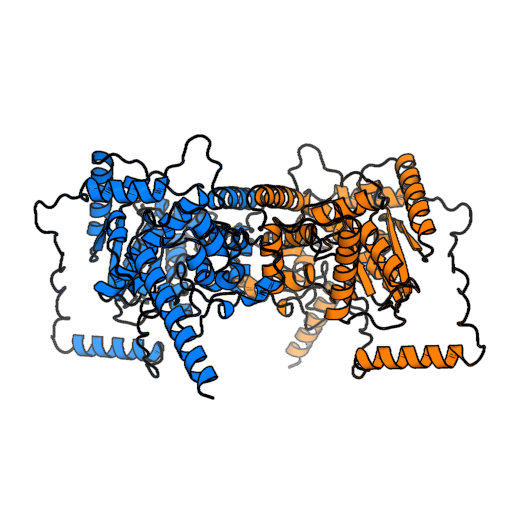 B 1 309 ? -9.242 -2.836 -16.656 1 92.75 309 PRO B C 1
ATOM 5805 O O . PRO B 1 309 ? -9.969 -2.234 -15.859 1 92.75 309 PRO B O 1
ATOM 5808 N N . SER B 1 310 ? -8.695 -3.975 -16.438 1 94.62 310 SER B N 1
ATOM 5809 C CA . SER B 1 310 ? -8.789 -4.578 -15.117 1 94.62 310 SER B CA 1
ATOM 5810 C C . SER B 1 310 ? -7.965 -3.801 -14.094 1 94.62 310 SER B C 1
ATOM 5812 O O . SER B 1 310 ? -7.066 -3.039 -14.461 1 94.62 310 SER B O 1
ATOM 5814 N N . ILE B 1 311 ? -8.266 -4 -12.859 1 94.19 311 ILE B N 1
ATOM 5815 C CA . ILE B 1 311 ? -7.508 -3.367 -11.781 1 94.19 311 ILE B CA 1
ATOM 5816 C C . ILE B 1 311 ? -6.059 -3.846 -11.828 1 94.19 311 ILE B C 1
ATOM 5818 O O . ILE B 1 311 ? -5.141 -3.092 -11.5 1 94.19 311 ILE B O 1
ATOM 5822 N N . HIS B 1 312 ? -5.797 -5.102 -12.25 1 94.94 312 HIS B N 1
ATOM 5823 C CA . HIS B 1 312 ? -4.453 -5.645 -12.406 1 94.94 312 HIS B CA 1
ATOM 5824 C C . HIS B 1 312 ? -3.641 -4.828 -13.406 1 94.94 312 HIS B C 1
ATOM 5826 O O . HIS B 1 312 ? -2.49 -4.473 -13.141 1 94.94 312 HIS B O 1
ATOM 5832 N N . GLN B 1 313 ? -4.266 -4.523 -14.453 1 95 313 GLN B N 1
ATOM 5833 C CA . GLN B 1 313 ? -3.607 -3.768 -15.516 1 95 313 GLN B CA 1
ATOM 5834 C C . GLN B 1 313 ? -3.35 -2.328 -15.086 1 95 313 GLN B C 1
ATOM 5836 O O . GLN B 1 313 ? -2.285 -1.771 -15.367 1 95 313 GLN B O 1
ATOM 5841 N N . LEU B 1 314 ? -4.359 -1.741 -14.453 1 94.31 314 LEU B N 1
ATOM 5842 C CA . LEU B 1 314 ? -4.23 -0.359 -14 1 94.31 314 LEU B CA 1
ATOM 5843 C C . LEU B 1 314 ? -3.09 -0.214 -13 1 94.31 314 LEU B C 1
ATOM 5845 O O . LEU B 1 314 ? -2.268 0.697 -13.117 1 94.31 314 LEU B O 1
ATOM 5849 N N . VAL B 1 315 ? -2.984 -1.098 -12.062 1 95.19 315 VAL B N 1
ATOM 5850 C CA . VAL B 1 315 ? -1.958 -1.056 -11.023 1 95.19 315 VAL B CA 1
ATOM 5851 C C . VAL B 1 315 ? -0.588 -1.324 -11.641 1 95.19 315 VAL B C 1
ATOM 5853 O O . VAL B 1 315 ? 0.397 -0.669 -11.297 1 95.19 315 VAL B O 1
ATOM 5856 N N . GLU B 1 316 ? -0.542 -2.277 -12.477 1 95.75 316 GLU B N 1
ATOM 5857 C CA . GLU B 1 316 ? 0.717 -2.594 -13.141 1 95.75 316 GLU B CA 1
ATOM 5858 C C . GLU B 1 316 ? 1.264 -1.381 -13.891 1 95.75 316 GLU B C 1
ATOM 5860 O O . GLU B 1 316 ? 2.438 -1.034 -13.75 1 95.75 316 GLU B O 1
ATOM 5865 N N . ARG B 1 317 ? 0.447 -0.78 -14.688 1 94.69 317 ARG B N 1
ATOM 5866 C CA . ARG B 1 317 ? 0.861 0.396 -15.445 1 94.69 317 ARG B CA 1
ATOM 5867 C C . ARG B 1 317 ? 1.315 1.516 -14.516 1 94.69 317 ARG B C 1
ATOM 5869 O O . ARG B 1 317 ? 2.316 2.184 -14.781 1 94.69 317 ARG B O 1
ATOM 5876 N N . PHE B 1 318 ? 0.6 1.684 -13.531 1 93.94 318 PHE B N 1
ATOM 5877 C CA . PHE B 1 318 ? 0.911 2.734 -12.57 1 93.94 318 PHE B CA 1
ATOM 5878 C C . PHE B 1 318 ? 2.262 2.482 -11.914 1 93.94 318 PHE B C 1
ATOM 5880 O O . PHE B 1 318 ? 3.125 3.363 -11.898 1 93.94 318 PHE B O 1
ATOM 5887 N N . LEU B 1 319 ? 2.477 1.297 -11.344 1 94.19 319 LEU B N 1
ATOM 5888 C CA . LEU B 1 319 ? 3.693 0.976 -10.609 1 94.19 319 LEU B CA 1
ATOM 5889 C C . LEU B 1 319 ? 4.906 0.994 -11.531 1 94.19 319 LEU B C 1
ATOM 5891 O O . LEU B 1 319 ? 5.973 1.481 -11.148 1 94.19 319 LEU B O 1
ATOM 5895 N N . LEU B 1 320 ? 4.758 0.433 -12.688 1 94.12 320 LEU B N 1
ATOM 5896 C CA . LEU B 1 320 ? 5.871 0.444 -13.633 1 94.12 320 LEU B CA 1
ATOM 5897 C C . LEU B 1 320 ? 6.207 1.868 -14.062 1 94.12 320 LEU B C 1
ATOM 5899 O O . LEU B 1 320 ? 7.379 2.211 -14.234 1 94.12 320 LEU B 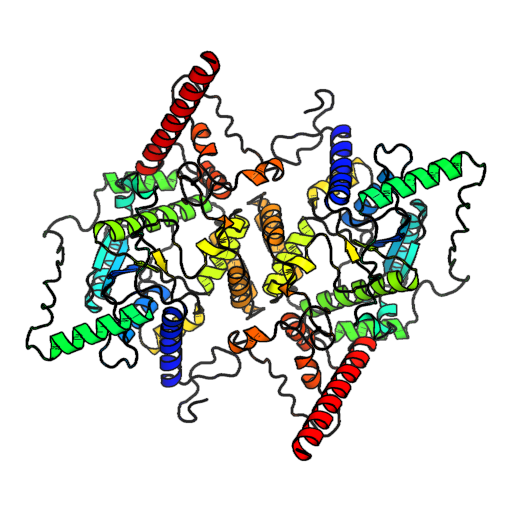O 1
ATOM 5903 N N . GLY B 1 321 ? 5.16 2.682 -14.227 1 92 321 GLY B N 1
ATOM 5904 C CA . GLY B 1 321 ? 5.391 4.086 -14.523 1 92 321 GLY B CA 1
ATOM 5905 C C . GLY B 1 321 ? 6.117 4.816 -13.406 1 92 321 GLY B C 1
ATOM 5906 O O . GLY B 1 321 ? 7.035 5.594 -13.672 1 92 321 GLY B O 1
ATOM 5907 N N . LEU B 1 322 ? 5.668 4.578 -12.227 1 90.88 322 LEU B N 1
ATOM 5908 C CA . LEU B 1 322 ? 6.305 5.207 -11.078 1 90.88 322 LEU B CA 1
ATOM 5909 C C . LEU B 1 322 ? 7.758 4.762 -10.953 1 90.88 322 LEU B C 1
ATOM 5911 O O . LEU B 1 322 ? 8.633 5.562 -10.609 1 90.88 322 LEU B O 1
ATOM 5915 N N . GLN B 1 323 ? 8 3.463 -11.172 1 89.81 323 GLN B N 1
ATOM 5916 C CA . GLN B 1 323 ? 9.336 2.883 -11.078 1 89.81 323 GLN B CA 1
ATOM 5917 C C . GLN B 1 323 ? 10.305 3.586 -12.023 1 89.81 323 GLN B C 1
ATOM 5919 O O . GLN B 1 323 ? 11.492 3.705 -11.727 1 89.81 323 GLN B O 1
ATOM 5924 N N . GLU B 1 324 ? 9.875 4.008 -13.117 1 87.56 324 GLU B N 1
ATOM 5925 C CA . GLU B 1 324 ? 10.727 4.703 -14.078 1 87.56 324 GLU B CA 1
ATOM 5926 C C . GLU B 1 324 ? 11.211 6.039 -13.523 1 87.56 324 GLU B C 1
ATOM 5928 O O . GLU B 1 324 ? 12.352 6.441 -13.766 1 87.56 324 GLU B O 1
ATOM 5933 N N . GLU B 1 325 ? 10.352 6.676 -12.781 1 81.38 325 GLU B N 1
ATOM 5934 C CA . GLU B 1 325 ? 10.664 8 -12.258 1 81.38 325 GLU B CA 1
ATOM 5935 C C . GLU B 1 325 ? 11.258 7.922 -10.859 1 81.38 325 GLU B C 1
ATOM 5937 O O . GLU B 1 325 ? 12.062 8.773 -10.469 1 81.38 325 GLU B O 1
ATOM 5942 N N . PHE B 1 326 ? 10.844 6.855 -10.25 1 83.31 326 PHE B N 1
ATOM 5943 C CA . PHE B 1 326 ? 11.297 6.621 -8.883 1 83.31 326 PHE B CA 1
ATOM 5944 C C . PHE B 1 326 ? 11.82 5.199 -8.719 1 83.31 326 PHE B C 1
ATOM 5946 O O . PHE B 1 326 ? 11.125 4.332 -8.188 1 83.31 326 PHE B O 1
ATOM 5953 N N . PRO B 1 327 ? 13.047 4.84 -9.031 1 78.81 327 PRO B N 1
ATOM 5954 C CA . PRO B 1 327 ? 13.609 3.502 -9.227 1 78.81 327 PRO B CA 1
ATOM 5955 C C . PRO B 1 327 ? 13.492 2.629 -7.977 1 78.81 327 PRO B C 1
ATOM 5957 O O . PRO B 1 327 ? 13.547 1.4 -8.07 1 78.81 327 PRO B O 1
ATOM 5960 N N . SER B 1 328 ? 13.109 3.176 -6.805 1 83.31 328 SER B N 1
ATOM 5961 C CA . SER B 1 328 ? 13.039 2.355 -5.602 1 83.31 328 SER B CA 1
ATOM 5962 C C . SER B 1 328 ? 11.602 2.004 -5.25 1 83.31 328 SER B C 1
ATOM 5964 O O . SER B 1 328 ? 11.344 1.29 -4.281 1 83.31 328 SER B O 1
ATOM 5966 N N . THR B 1 329 ? 10.758 2.285 -6.117 1 86.81 329 THR B N 1
ATOM 5967 C CA . THR B 1 329 ? 9.344 2.158 -5.805 1 86.81 329 THR B CA 1
ATOM 5968 C C . THR B 1 329 ? 8.961 0.694 -5.613 1 86.81 329 THR B C 1
ATOM 5970 O O . THR B 1 329 ? 8.375 0.329 -4.59 1 86.81 329 THR B O 1
ATOM 5973 N N . ILE B 1 330 ? 9.32 -0.174 -6.551 1 90.81 330 ILE B N 1
ATOM 5974 C CA . ILE B 1 330 ? 8.938 -1.582 -6.523 1 90.81 330 ILE B CA 1
ATOM 5975 C C . ILE B 1 330 ? 9.523 -2.25 -5.277 1 90.81 330 ILE B C 1
ATOM 5977 O O . ILE B 1 330 ? 8.812 -2.961 -4.562 1 90.81 330 ILE B O 1
ATOM 5981 N N . SER B 1 331 ? 10.742 -1.985 -5.02 1 88.12 331 SER B N 1
ATOM 5982 C CA . SER B 1 331 ? 11.414 -2.588 -3.875 1 88.12 331 SER B CA 1
ATOM 5983 C C . SER B 1 331 ? 10.805 -2.111 -2.559 1 88.12 331 SER B C 1
ATOM 5985 O O . SER B 1 331 ? 10.641 -2.898 -1.626 1 88.12 331 SER B O 1
ATOM 5987 N N . THR B 1 332 ? 10.477 -0.864 -2.467 1 86.69 332 THR B N 1
ATOM 5988 C CA . THR B 1 332 ? 9.93 -0.315 -1.23 1 86.69 332 THR B CA 1
ATOM 5989 C C . THR B 1 332 ? 8.531 -0.866 -0.969 1 86.69 332 THR B C 1
ATOM 5991 O O . THR B 1 332 ? 8.172 -1.157 0.175 1 86.69 332 THR B O 1
ATOM 5994 N N . VAL B 1 333 ? 7.738 -0.977 -2.018 1 87.88 333 VAL B N 1
ATOM 5995 C CA . VAL B 1 333 ? 6.402 -1.551 -1.89 1 87.88 333 VAL B CA 1
ATOM 5996 C C . VAL B 1 333 ? 6.504 -2.984 -1.375 1 87.88 333 VAL B C 1
ATOM 5998 O O . VAL B 1 333 ? 5.816 -3.357 -0.42 1 87.88 333 VAL B O 1
ATOM 6001 N N . TYR B 1 334 ? 7.355 -3.707 -1.997 1 87.56 334 TYR B N 1
ATOM 6002 C CA . TYR B 1 334 ? 7.551 -5.102 -1.623 1 87.56 334 TYR B CA 1
ATOM 6003 C C . TYR B 1 334 ? 7.996 -5.223 -0.17 1 87.56 334 TYR B C 1
ATOM 6005 O O . TYR B 1 334 ? 7.441 -6.016 0.593 1 87.56 334 TYR B O 1
ATOM 6013 N N . ARG B 1 335 ? 8.906 -4.461 0.258 1 84 335 ARG B N 1
ATOM 6014 C CA . ARG B 1 335 ? 9.469 -4.527 1.603 1 84 335 ARG B CA 1
ATOM 6015 C C . ARG B 1 335 ? 8.43 -4.168 2.652 1 84 335 ARG B C 1
ATOM 6017 O O . ARG B 1 335 ? 8.438 -4.715 3.758 1 84 335 ARG B O 1
ATOM 6024 N N . THR B 1 336 ? 7.652 -3.277 2.285 1 82.19 336 THR B N 1
ATOM 6025 C CA . THR B 1 336 ? 6.57 -2.924 3.195 1 82.19 336 THR B CA 1
ATOM 6026 C C . THR B 1 336 ? 5.629 -4.109 3.4 1 82.19 336 THR B C 1
ATOM 6028 O O . THR B 1 336 ? 5.145 -4.34 4.508 1 82.19 336 THR B O 1
ATOM 6031 N N . GLY B 1 337 ? 5.348 -4.832 2.342 1 84.44 337 GLY B N 1
ATOM 6032 C CA . GLY B 1 337 ? 4.508 -6.016 2.447 1 84.44 337 GLY B CA 1
ATOM 6033 C C . GLY B 1 337 ? 5.086 -7.078 3.363 1 84.44 337 GLY B C 1
ATOM 6034 O O . GLY B 1 337 ? 4.344 -7.812 4.02 1 84.44 337 GLY B O 1
ATOM 6035 N N . GLU B 1 338 ? 6.363 -7.129 3.432 1 83.56 338 GLU B N 1
ATOM 6036 C CA . GLU B 1 338 ? 7.043 -8.133 4.242 1 83.56 338 GLU B CA 1
ATOM 6037 C C . GLU B 1 338 ? 6.844 -7.875 5.73 1 83.56 338 GLU B C 1
ATOM 6039 O O . GLU B 1 338 ? 7.012 -8.773 6.555 1 83.56 338 GLU B O 1
ATOM 6044 N N . LYS B 1 339 ? 6.434 -6.723 6.047 1 79.69 339 LYS B N 1
ATOM 6045 C CA . LYS B 1 339 ? 6.277 -6.348 7.449 1 79.69 339 LYS B CA 1
ATOM 6046 C C . LYS B 1 339 ? 4.875 -6.672 7.953 1 79.69 339 LYS B C 1
ATOM 6048 O O . LYS B 1 339 ? 4.598 -6.562 9.148 1 79.69 339 LYS B O 1
ATOM 6053 N N . LEU B 1 340 ? 4.047 -7.062 7.117 1 83.5 340 LEU B N 1
ATOM 6054 C CA . LEU B 1 340 ? 2.678 -7.402 7.484 1 83.5 340 LEU B CA 1
ATOM 6055 C C . LEU B 1 340 ? 2.609 -8.805 8.086 1 83.5 340 LEU B C 1
ATOM 6057 O O . LEU B 1 340 ? 3.396 -9.68 7.715 1 83.5 340 LEU B O 1
ATOM 6061 N N . SER B 1 341 ? 1.662 -8.992 8.953 1 83.5 341 SER B N 1
ATOM 6062 C CA . SER B 1 341 ? 1.497 -10.273 9.633 1 83.5 341 SER B CA 1
ATOM 6063 C C . SER B 1 341 ? 0.574 -11.203 8.844 1 83.5 341 SER B C 1
ATOM 6065 O O . SER B 1 341 ? -0.444 -10.758 8.305 1 83.5 341 SER B O 1
ATOM 6067 N N . PRO B 1 342 ? 0.915 -12.461 8.828 1 86.19 342 PRO B N 1
ATOM 6068 C CA . PRO B 1 342 ? 0.027 -13.43 8.172 1 86.19 342 PRO B CA 1
ATOM 6069 C C . PRO B 1 342 ? -1.124 -13.875 9.07 1 86.19 342 PRO B C 1
ATOM 6071 O O . PRO B 1 342 ? -2.055 -14.539 8.609 1 86.19 342 PRO B O 1
ATOM 6074 N N . GLU B 1 343 ? -1.207 -13.508 10.25 1 83.88 343 GLU B N 1
ATOM 6075 C CA . GLU B 1 343 ? -2.125 -14.023 11.258 1 83.88 343 GLU B CA 1
ATOM 6076 C C . GLU B 1 343 ? -3.576 -13.734 10.883 1 83.88 343 GLU B C 1
ATOM 6078 O O . GLU B 1 343 ? -4.449 -14.594 11.047 1 83.88 343 GLU B O 1
ATOM 6083 N N . PRO B 1 344 ? -3.775 -12.594 10.383 1 79 344 PRO B N 1
ATOM 6084 C CA . PRO B 1 344 ? -5.176 -12.281 10.086 1 79 344 PRO B CA 1
ATOM 6085 C C . PRO B 1 344 ? -5.758 -13.18 8.992 1 79 344 PRO B C 1
ATOM 6087 O O . PRO B 1 344 ? -6.98 -13.312 8.883 1 79 344 PRO B O 1
ATOM 6090 N N . ALA B 1 345 ? -4.969 -13.727 8.188 1 83.31 345 ALA B N 1
ATOM 6091 C CA . ALA B 1 345 ? -5.434 -14.562 7.082 1 83.31 345 ALA B CA 1
ATOM 6092 C C . ALA B 1 345 ? -5.812 -15.953 7.566 1 83.31 345 ALA B C 1
ATOM 6094 O O . ALA B 1 345 ? -6.469 -16.719 6.844 1 83.31 345 ALA B O 1
ATOM 6095 N N . LYS B 1 346 ? -5.418 -16.312 8.734 1 84.12 346 LYS B N 1
ATOM 6096 C CA . LYS B 1 346 ? -5.637 -17.656 9.242 1 84.12 346 LYS B CA 1
ATOM 6097 C C . LYS B 1 346 ? -7.074 -17.844 9.719 1 84.12 346 LYS B C 1
ATOM 6099 O O . LYS B 1 346 ? -7.648 -16.938 10.336 1 84.12 346 LYS B O 1
ATOM 6104 N N . ALA B 1 347 ? -7.609 -18.922 9.242 1 83.19 347 ALA B N 1
ATOM 6105 C CA . ALA B 1 347 ? -8.945 -19.297 9.703 1 83.19 347 ALA B CA 1
ATOM 6106 C C . ALA B 1 347 ? -8.883 -20.25 10.883 1 83.19 347 ALA B C 1
ATOM 6108 O O . ALA B 1 347 ? -8.016 -21.125 10.922 1 83.19 347 ALA B O 1
ATOM 6109 N N . SER B 1 348 ? -9.75 -20.062 11.836 1 77 348 SER B N 1
ATOM 6110 C CA . SER B 1 348 ? -9.766 -20.906 13.039 1 77 348 SER B CA 1
ATOM 6111 C C . SER B 1 348 ? -10.5 -22.219 12.789 1 77 348 SER B C 1
ATOM 6113 O O . SER B 1 348 ? -10.258 -23.203 13.484 1 77 348 SER B O 1
ATOM 6115 N N . SER B 1 349 ? -11.461 -22.141 11.891 1 80.5 349 SER B N 1
ATOM 6116 C CA . SER B 1 349 ? -12.266 -23.312 11.562 1 80.5 349 SER B CA 1
ATOM 6117 C C . SER B 1 349 ? -12.625 -23.344 10.078 1 80.5 349 SER B C 1
ATOM 6119 O O . SER B 1 349 ? -12.367 -22.391 9.352 1 80.5 349 SER B O 1
ATOM 6121 N N . GLU B 1 350 ? -13.148 -24.438 9.719 1 78.12 350 GLU B N 1
ATOM 6122 C CA . GLU B 1 350 ? -13.562 -24.594 8.328 1 78.12 350 GLU B CA 1
ATOM 6123 C C . GLU B 1 350 ? -14.656 -23.578 7.965 1 78.12 350 GLU B C 1
ATOM 6125 O O . GLU B 1 350 ? -14.672 -23.062 6.848 1 78.12 350 GLU B O 1
ATOM 6130 N N . SER B 1 351 ? -15.484 -23.328 8.914 1 81.38 351 SER B N 1
ATOM 6131 C CA . SER B 1 351 ? -16.609 -22.438 8.664 1 81.38 351 SER B CA 1
ATOM 6132 C C . SER B 1 351 ? -16.156 -20.984 8.547 1 81.38 351 SER B C 1
ATOM 6134 O O . SER B 1 351 ? -16.875 -20.141 8.039 1 81.38 351 SER B O 1
ATOM 6136 N N . ASP B 1 352 ? -14.953 -20.828 8.891 1 88.44 352 ASP B N 1
ATOM 6137 C CA . ASP B 1 352 ? -14.43 -19.453 8.883 1 88.44 352 ASP B CA 1
ATOM 6138 C C . ASP B 1 352 ? -13.555 -19.219 7.652 1 88.44 352 ASP B C 1
ATOM 6140 O O . ASP B 1 352 ? -12.898 -18.172 7.547 1 88.44 352 ASP B O 1
ATOM 6144 N N . ARG B 1 353 ? -13.641 -20.156 6.742 1 93.19 353 ARG B N 1
ATOM 6145 C CA . ARG B 1 353 ? -12.789 -20.031 5.566 1 93.19 353 ARG B CA 1
ATOM 6146 C C . ARG B 1 353 ? -13.594 -19.547 4.359 1 93.19 353 ARG B C 1
ATOM 6148 O O . ARG B 1 353 ? -14.711 -20.016 4.133 1 93.19 353 ARG B O 1
ATOM 6155 N N . CYS B 1 354 ? -13.047 -18.656 3.691 1 95.44 354 CYS B N 1
ATOM 6156 C CA . CYS B 1 354 ? -13.672 -18.141 2.475 1 95.44 354 CYS B CA 1
ATOM 6157 C C . CYS B 1 354 ? -13.805 -19.234 1.429 1 95.44 354 CYS B C 1
ATOM 6159 O O . CYS B 1 354 ? -12.875 -20.031 1.23 1 95.44 354 CYS B O 1
ATOM 6161 N N . LEU B 1 355 ? -14.875 -19.312 0.749 1 95.38 355 LEU B N 1
ATOM 6162 C CA . LEU B 1 355 ? -15.195 -20.328 -0.24 1 95.38 355 LEU B CA 1
ATOM 6163 C C . LEU B 1 355 ? -14.25 -20.25 -1.438 1 95.38 355 LEU B C 1
ATOM 6165 O O . LEU B 1 355 ? -13.922 -21.266 -2.051 1 95.38 355 LEU B O 1
ATOM 6169 N N . LEU B 1 356 ? -13.797 -19.016 -1.741 1 95.12 356 LEU B N 1
ATOM 6170 C CA . LEU B 1 356 ? -13.039 -18.828 -2.975 1 95.12 356 LEU B CA 1
ATOM 6171 C C . LEU B 1 356 ? -11.539 -18.828 -2.697 1 95.12 356 LEU B C 1
ATOM 6173 O O . LEU B 1 356 ? -10.781 -19.562 -3.34 1 95.12 356 LEU B O 1
ATOM 6177 N N . CYS B 1 357 ? -11.141 -18.062 -1.716 1 94.25 357 CYS B N 1
ATOM 6178 C CA . CYS B 1 357 ? -9.703 -17.875 -1.57 1 94.25 357 CYS B CA 1
ATOM 6179 C C . CYS B 1 357 ? -9.156 -18.688 -0.401 1 94.25 357 CYS B C 1
ATOM 6181 O O . CYS B 1 357 ? -7.945 -18.766 -0.204 1 94.25 357 CYS B O 1
ATOM 6183 N N . LEU B 1 358 ? -10.016 -19.219 0.503 1 93.5 358 LEU B N 1
ATOM 6184 C CA . LEU B 1 358 ? -9.688 -20.109 1.609 1 93.5 358 LEU B CA 1
ATOM 6185 C C . LEU B 1 358 ? -9.039 -19.344 2.756 1 93.5 358 LEU B C 1
ATOM 6187 O O . LEU B 1 358 ? -8.547 -19.953 3.713 1 93.5 358 LEU B O 1
ATOM 6191 N N . CYS B 1 359 ? -8.953 -18 2.695 1 92.88 359 CYS B N 1
ATOM 6192 C CA . CYS B 1 359 ? -8.5 -17.203 3.828 1 92.88 359 CYS B CA 1
ATOM 6193 C C . CYS B 1 359 ? -9.617 -17 4.84 1 92.88 359 CYS B C 1
ATOM 6195 O O . CYS B 1 359 ? -10.773 -17.344 4.578 1 92.88 359 CYS B O 1
ATOM 6197 N N . GLY B 1 360 ? -9.234 -16.516 5.992 1 91.62 360 GLY B N 1
ATOM 6198 C CA . GLY B 1 360 ? -10.234 -16.266 7.023 1 91.62 360 GLY B CA 1
ATOM 6199 C C . GLY B 1 360 ? -11.273 -15.25 6.609 1 91.62 360 GLY B C 1
ATOM 6200 O O . GLY B 1 360 ? -10.953 -14.273 5.922 1 91.62 360 GLY B O 1
ATOM 6201 N N . LEU B 1 361 ? -12.469 -15.586 7.066 1 88 361 LEU B N 1
ATOM 6202 C CA . LEU B 1 361 ? -13.555 -14.641 6.793 1 88 361 LEU B CA 1
ATOM 6203 C C . LEU B 1 361 ? -13.414 -13.391 7.645 1 88 361 LEU B C 1
ATOM 6205 O O . LEU B 1 361 ? -13.016 -13.461 8.812 1 88 361 LEU B O 1
ATOM 6209 N N . ASP B 1 362 ? -12.781 -12.195 7.238 1 67.94 362 ASP B N 1
ATOM 6210 C CA . ASP B 1 362 ? -12.523 -10.938 7.934 1 67.94 362 ASP B CA 1
ATOM 6211 C C . ASP B 1 362 ? -13.828 -10.227 8.289 1 67.94 362 ASP B C 1
ATOM 6213 O O . ASP B 1 362 ? -14.094 -9.133 7.789 1 67.94 362 ASP B O 1
ATOM 6217 N N . THR B 1 363 ? -14.914 -10.891 8.664 1 53.66 363 THR B N 1
ATOM 6218 C CA . THR B 1 363 ? -16.203 -10.234 8.75 1 53.66 363 THR B CA 1
ATOM 6219 C C . THR B 1 363 ? -16.234 -9.227 9.891 1 53.66 363 THR B C 1
ATOM 6221 O O . THR B 1 363 ? -17.203 -8.484 10.055 1 53.66 363 THR B O 1
ATOM 6224 N N . TYR B 1 364 ? -15.352 -9.32 10.734 1 46.84 364 TYR B N 1
ATOM 6225 C CA . TYR B 1 364 ? -15.664 -8.531 11.914 1 46.84 364 TYR B CA 1
ATOM 6226 C C . TYR B 1 364 ? -15.742 -7.043 11.578 1 46.84 364 TYR B C 1
ATOM 6228 O O . TYR B 1 364 ? -16.484 -6.293 12.219 1 46.84 364 TYR B O 1
ATOM 6236 N N . GLY B 1 365 ? -14.781 -6.594 10.852 1 44.28 365 GLY B N 1
ATOM 6237 C CA . GLY B 1 365 ? -14.781 -5.145 10.75 1 44.28 365 GLY B CA 1
ATOM 6238 C C . GLY B 1 365 ? -15.938 -4.609 9.93 1 44.28 365 GLY B C 1
ATOM 6239 O O . GLY B 1 365 ? -15.977 -3.422 9.594 1 44.28 365 GLY B O 1
ATOM 6240 N N . GLU B 1 366 ? -16.641 -5.418 9.43 1 42.88 366 GLU B N 1
ATOM 6241 C CA . GLU B 1 366 ? -17.734 -5.09 8.523 1 42.88 366 GLU B CA 1
ATOM 6242 C C . GLU B 1 366 ? -18.656 -4.031 9.125 1 42.88 366 GLU B C 1
ATOM 6244 O O . GLU B 1 366 ? -19.391 -3.363 8.406 1 42.88 366 GLU B O 1
ATOM 6249 N N . GLU B 1 367 ? -18.875 -4.18 10.383 1 39.81 367 GLU B N 1
ATOM 6250 C CA . GLU B 1 367 ? -19.859 -3.18 10.781 1 39.81 367 GLU B CA 1
ATOM 6251 C C . GLU B 1 367 ? -19.5 -1.799 10.242 1 39.81 367 GLU B C 1
ATOM 6253 O O . GLU B 1 367 ? -20.391 -1.005 9.906 1 39.81 367 GLU B O 1
ATOM 6258 N N . GLU B 1 368 ? -18.234 -1.436 10.383 1 38.53 368 GLU B N 1
ATOM 6259 C CA . GLU B 1 368 ? -17.859 -0.057 10.109 1 38.53 368 GLU B CA 1
ATOM 6260 C C . GLU B 1 368 ? -17.547 0.142 8.625 1 38.53 368 GLU B C 1
ATOM 6262 O O . GLU B 1 368 ? -17.328 1.269 8.18 1 38.53 368 GLU B O 1
ATOM 6267 N N . LEU B 1 369 ? -16.922 -0.878 7.973 1 36.84 369 LEU B N 1
ATOM 6268 C CA . LEU B 1 369 ? -16.75 -0.561 6.559 1 36.84 369 LEU B CA 1
ATOM 6269 C C . LEU B 1 369 ? -18.109 -0.458 5.859 1 36.84 369 LEU B C 1
ATOM 6271 O O . LEU B 1 369 ? -18.906 -1.394 5.906 1 36.84 369 LEU B O 1
ATOM 6275 N N . ALA B 1 370 ? -18.719 0.563 5.938 1 34.75 370 ALA B N 1
ATOM 6276 C CA . ALA B 1 370 ? -19.844 0.888 5.055 1 34.75 370 ALA B CA 1
ATOM 6277 C C . ALA B 1 370 ? -19.719 0.149 3.725 1 34.75 370 ALA B C 1
ATOM 6279 O O . ALA B 1 370 ? -19.328 0.733 2.717 1 34.75 370 ALA B O 1
ATOM 6280 N N . LEU B 1 371 ? -19.047 -0.994 3.684 1 34.69 371 LEU B N 1
ATOM 6281 C CA . LEU B 1 371 ? -19.203 -1.692 2.412 1 34.69 371 LEU B CA 1
ATOM 6282 C C . LEU B 1 371 ? -20.656 -1.688 1.96 1 34.69 371 LEU B C 1
ATOM 6284 O O . LEU B 1 371 ? -21.562 -1.964 2.756 1 34.69 371 LEU B O 1
ATOM 6288 N N . GLU B 1 372 ? -21.031 -1.002 1.103 1 35.47 372 GLU B N 1
ATOM 6289 C CA . GLU B 1 372 ? -22.297 -1.13 0.387 1 35.47 372 GLU B CA 1
ATOM 6290 C C . GLU B 1 372 ? -22.75 -2.586 0.319 1 35.47 372 GLU B C 1
ATOM 6292 O O . GLU B 1 372 ? -22.031 -3.441 -0.199 1 35.47 372 GLU B O 1
ATOM 6297 N N . PRO B 1 373 ? -23.281 -3.141 1.406 1 34.19 373 PRO B N 1
ATOM 6298 C CA . PRO B 1 373 ? -23.891 -4.395 0.961 1 34.19 373 PRO B CA 1
ATOM 6299 C C . PRO B 1 373 ? -24.328 -4.352 -0.502 1 34.19 373 PRO B C 1
ATOM 6301 O O . PRO B 1 373 ? -25.156 -3.514 -0.881 1 34.19 373 PRO B O 1
ATOM 6304 N N . THR B 1 374 ? -23.547 -4.281 -1.438 1 35.56 374 THR B N 1
ATOM 6305 C CA . THR B 1 374 ? -24.172 -4.676 -2.697 1 35.56 374 THR B CA 1
ATOM 6306 C C . THR B 1 374 ? -25.203 -5.781 -2.471 1 35.56 374 THR B C 1
ATOM 6308 O O . THR B 1 374 ? -24.844 -6.961 -2.379 1 35.56 374 THR B O 1
ATOM 6311 N N . LEU B 1 375 ? -26.062 -5.5 -1.601 1 37.44 375 LEU B N 1
ATOM 6312 C CA . LEU B 1 375 ? -27.203 -6.398 -1.479 1 37.44 375 LEU B CA 1
ATOM 6313 C C . LEU B 1 375 ? -27.625 -6.918 -2.848 1 37.44 375 LEU B C 1
ATOM 6315 O O . LEU B 1 375 ? -27.922 -6.133 -3.752 1 37.44 375 LEU B O 1
ATOM 6319 N N . ILE B 1 376 ? -26.984 -7.887 -3.35 1 39.62 376 ILE B N 1
ATOM 6320 C CA . ILE B 1 376 ? -27.75 -8.641 -4.344 1 39.62 376 ILE B CA 1
ATOM 6321 C C . ILE B 1 376 ? -29.188 -8.828 -3.865 1 39.62 376 ILE B C 1
ATOM 6323 O O . ILE B 1 376 ? -29.438 -9.555 -2.904 1 39.62 376 ILE B O 1
ATOM 6327 N N . LEU B 1 377 ? -29.953 -7.719 -3.717 1 37.78 377 LEU B N 1
ATOM 6328 C CA . LEU B 1 377 ? -31.375 -7.809 -3.457 1 37.78 377 LEU B CA 1
ATOM 6329 C C . LEU B 1 377 ? -32.062 -8.758 -4.449 1 37.78 377 LEU B C 1
ATOM 6331 O O . LEU B 1 377 ? -32.594 -8.312 -5.465 1 37.78 377 LEU B O 1
ATOM 6335 N N . GLU B 1 378 ? -31.406 -9.695 -5 1 40.94 378 GLU B N 1
ATOM 6336 C CA . GLU B 1 378 ? -32.375 -10.539 -5.707 1 40.94 378 GLU B CA 1
ATOM 6337 C C . GLU B 1 378 ? -33.406 -11.094 -4.754 1 40.94 378 GLU B C 1
ATOM 6339 O O . GLU B 1 378 ? -33.094 -11.578 -3.672 1 40.94 378 GLU B O 1
ATOM 6344 N N . GLU B 1 379 ? -34.625 -10.578 -4.746 1 41.12 379 GLU B N 1
ATOM 6345 C CA . GLU B 1 379 ? -35.75 -11.242 -4.141 1 41.12 379 GLU B CA 1
ATOM 6346 C C . GLU B 1 379 ? -35.625 -12.758 -4.227 1 41.12 379 GLU B C 1
ATOM 6348 O O . GLU B 1 379 ? -35.375 -13.305 -5.301 1 41.12 379 GLU B O 1
ATOM 6353 N N . PRO B 1 380 ? -35.438 -13.375 -3.145 1 38.16 380 PRO B N 1
ATOM 6354 C CA . PRO B 1 380 ? -35.5 -14.836 -3.297 1 38.16 380 PRO B CA 1
ATOM 6355 C C . PRO B 1 380 ? -36.719 -15.289 -4.121 1 38.16 380 PRO B C 1
ATOM 6357 O O . PRO B 1 380 ? -37.844 -14.945 -3.803 1 38.16 380 PRO B O 1
ATOM 6360 N N . ALA B 1 381 ? -36.812 -15.477 -5.312 1 36.44 381 ALA B N 1
ATOM 6361 C CA . ALA B 1 381 ? -37.938 -16.219 -5.824 1 36.44 381 ALA B CA 1
ATOM 6362 C C . ALA B 1 381 ? -38.188 -17.484 -4.992 1 36.44 381 ALA B C 1
ATOM 6364 O O . ALA B 1 381 ? -37.25 -18.094 -4.48 1 36.44 381 ALA B O 1
ATOM 6365 N N . ALA B 1 382 ? -39.188 -18.016 -4.797 1 33.56 382 ALA B N 1
ATOM 6366 C CA . ALA B 1 382 ? -39.656 -19.344 -4.395 1 33.56 382 ALA B CA 1
ATOM 6367 C C . ALA B 1 382 ? -38.875 -20.438 -5.117 1 33.56 382 ALA B C 1
ATOM 6369 O O . ALA B 1 382 ? -38.938 -20.531 -6.348 1 33.56 382 ALA B O 1
ATOM 6370 N N . GLY B 1 383 ? -37.625 -21.281 -4.449 1 44.12 383 GLY B N 1
ATOM 6371 C CA . GLY B 1 383 ? -37 -22.547 -4.719 1 44.12 383 GLY B CA 1
ATOM 6372 C C . GLY B 1 383 ? -35.562 -22.406 -5.18 1 44.12 383 GLY B C 1
ATOM 6373 O O . GLY B 1 383 ? -34.812 -23.391 -5.293 1 44.12 383 GLY B O 1
ATOM 6374 N N . ALA B 1 384 ? -35.281 -21.594 -6.191 1 47.56 384 ALA B N 1
ATOM 6375 C CA . ALA B 1 384 ? -34.031 -21.594 -6.934 1 47.56 384 ALA B CA 1
ATOM 6376 C C . ALA B 1 384 ? -32.875 -21.016 -6.094 1 47.56 384 ALA B C 1
ATOM 6378 O O . ALA B 1 384 ? -33.094 -20.062 -5.324 1 47.56 384 ALA B O 1
ATOM 6379 N N . GLU B 1 385 ? -31.594 -21.766 -5.945 1 63.5 385 GLU B N 1
ATOM 6380 C CA . GLU B 1 385 ? -30.312 -21.453 -5.293 1 63.5 385 GLU B CA 1
ATOM 6381 C C . GLU B 1 385 ? -29.922 -20 -5.535 1 63.5 385 GLU B C 1
ATOM 6383 O O . GLU B 1 385 ? -29.844 -19.547 -6.68 1 63.5 385 GLU B O 1
ATOM 6388 N N . SER B 1 386 ? -30.125 -19.125 -4.555 1 80.44 386 SER B N 1
ATOM 6389 C CA . SER B 1 386 ? -29.844 -17.703 -4.68 1 80.44 386 SER B CA 1
ATOM 6390 C C . SER B 1 386 ? -28.375 -17.406 -4.469 1 80.44 386 SER B C 1
ATOM 6392 O O . SER B 1 386 ? -27.734 -17.984 -3.584 1 80.44 386 SER B O 1
ATOM 6394 N N . LYS B 1 387 ? -27.75 -16.734 -5.445 1 85.81 387 LYS B N 1
ATOM 6395 C CA . LYS B 1 387 ? -26.391 -16.234 -5.336 1 85.81 387 LYS B CA 1
ATOM 6396 C C . LYS B 1 387 ? -26.156 -15.531 -3.996 1 85.81 387 LYS B C 1
ATOM 6398 O O . LYS B 1 387 ? -25.062 -15.562 -3.451 1 85.81 387 LYS B O 1
ATOM 6403 N N . ALA B 1 388 ? -27.234 -15.016 -3.434 1 86.75 388 ALA B N 1
ATOM 6404 C CA . ALA B 1 388 ? -27.172 -14.297 -2.164 1 86.75 388 ALA B CA 1
ATOM 6405 C C . ALA B 1 388 ? -26.781 -15.227 -1.021 1 86.75 388 ALA B C 1
ATOM 6407 O O . ALA B 1 388 ? -26.109 -14.805 -0.07 1 86.75 388 ALA B O 1
ATOM 6408 N N . ALA B 1 389 ? -27.125 -16.484 -1.172 1 89.81 389 ALA B N 1
ATOM 6409 C CA . ALA B 1 389 ? -26.844 -17.469 -0.119 1 89.81 389 ALA B CA 1
ATOM 6410 C C . ALA B 1 389 ? -25.344 -17.719 -0.002 1 89.81 389 ALA B C 1
ATOM 6412 O O . ALA B 1 389 ? -24.875 -18.219 1.026 1 89.81 389 ALA B O 1
ATOM 6413 N N . TYR B 1 390 ? -24.609 -17.359 -1.037 1 93.31 390 TYR B N 1
ATOM 6414 C CA . TYR B 1 390 ? -23.172 -17.625 -1.062 1 93.31 390 TYR B CA 1
ATOM 6415 C C . TYR B 1 390 ? -22.391 -16.5 -0.404 1 93.31 390 TYR B C 1
ATOM 6417 O O . TYR B 1 390 ? -21.219 -16.656 -0.075 1 93.31 390 TYR B O 1
ATOM 6425 N N . ILE B 1 391 ? -22.969 -15.352 -0.175 1 91.06 391 ILE B N 1
ATOM 6426 C CA . ILE B 1 391 ? -22.297 -14.125 0.22 1 91.06 391 ILE B CA 1
ATOM 6427 C C . ILE B 1 391 ? -21.672 -14.305 1.607 1 91.06 391 ILE B C 1
ATOM 6429 O O . ILE B 1 391 ? -20.516 -13.93 1.835 1 91.06 391 ILE B O 1
ATOM 6433 N N . PRO B 1 392 ? -22.391 -15.008 2.506 1 89.5 392 PRO B N 1
ATOM 6434 C CA . PRO B 1 392 ? -21.812 -15.172 3.842 1 89.5 392 PRO B CA 1
ATOM 6435 C C . PRO B 1 392 ? -20.594 -16.109 3.848 1 89.5 392 PRO B C 1
ATOM 6437 O O . PRO B 1 392 ? -19.875 -16.172 4.84 1 89.5 392 PRO B O 1
ATOM 6440 N N . LEU B 1 393 ? -20.375 -16.828 2.775 1 93.44 393 LEU B N 1
ATOM 6441 C CA . LEU B 1 393 ? -19.281 -17.797 2.699 1 93.44 393 LEU B CA 1
ATOM 6442 C C . LEU B 1 393 ? -18.016 -17.141 2.148 1 93.44 393 LEU B C 1
ATOM 6444 O O . LEU B 1 393 ? -17 -17.812 1.967 1 93.44 393 LEU B O 1
ATOM 6448 N N . LEU B 1 394 ? -18.109 -15.797 1.907 1 94.12 394 LEU B N 1
ATOM 6449 C CA . LEU B 1 394 ? -17.031 -15.141 1.179 1 94.12 394 LEU B CA 1
ATOM 6450 C C . LEU B 1 394 ? -16.438 -14 1.998 1 94.12 394 LEU B C 1
ATOM 6452 O O . LEU B 1 394 ? -17.156 -13.32 2.734 1 94.12 394 LEU B O 1
ATOM 6456 N N . CYS B 1 395 ? -15.094 -13.852 1.932 1 92.12 395 CYS B N 1
ATOM 6457 C CA . CYS B 1 395 ? -14.461 -12.664 2.51 1 92.12 395 CYS B CA 1
ATOM 6458 C C . CYS B 1 395 ? -14.812 -11.414 1.713 1 92.12 395 CYS B C 1
ATOM 6460 O O . CYS B 1 395 ? -15.422 -11.508 0.644 1 92.12 395 CYS B O 1
ATOM 6462 N N . TYR B 1 396 ? -14.477 -10.305 2.113 1 86.12 396 TYR B N 1
ATOM 6463 C CA . TYR B 1 396 ? -14.867 -9.039 1.516 1 86.12 396 TYR B CA 1
ATOM 6464 C C . TYR B 1 396 ? -14.453 -8.969 0.05 1 86.12 396 TYR B C 1
ATOM 6466 O O . TYR B 1 396 ? -15.273 -8.68 -0.821 1 86.12 396 TYR B O 1
ATOM 6474 N N . SER B 1 397 ? -13.195 -9.188 -0.237 1 89.19 397 SER B N 1
ATOM 6475 C CA . SER B 1 397 ? -12.688 -9.086 -1.602 1 89.19 397 SER B CA 1
ATOM 6476 C C . SER B 1 397 ? -13.352 -10.109 -2.518 1 89.19 397 SER B C 1
ATOM 6478 O O . SER B 1 397 ? -13.672 -9.805 -3.668 1 89.19 397 SER B O 1
ATOM 6480 N N . CYS B 1 398 ? -13.516 -11.273 -2.02 1 93.69 398 CYS B N 1
ATOM 6481 C CA . CYS B 1 398 ? -14.109 -12.328 -2.83 1 93.69 398 CYS B CA 1
ATOM 6482 C C . CYS B 1 398 ? -15.586 -12.062 -3.078 1 93.69 398 CYS B C 1
ATOM 6484 O O . CYS B 1 398 ? -16.141 -12.477 -4.102 1 93.69 398 CYS B O 1
ATOM 6486 N N . ARG B 1 399 ? -16.25 -11.367 -2.193 1 91.69 399 ARG B N 1
ATOM 6487 C CA . ARG B 1 399 ? -17.625 -10.938 -2.438 1 91.69 399 ARG B CA 1
ATOM 6488 C C . ARG B 1 399 ? -17.719 -10.047 -3.668 1 91.69 399 ARG B C 1
ATOM 6490 O O . ARG B 1 399 ? -18.625 -10.18 -4.484 1 91.69 399 ARG B O 1
ATOM 6497 N N . LEU B 1 400 ? -16.75 -9.164 -3.748 1 86.94 400 LEU B N 1
ATOM 6498 C CA . LEU B 1 400 ? -16.719 -8.25 -4.883 1 86.94 400 LEU B CA 1
ATOM 6499 C C . LEU B 1 400 ? -16.516 -9.008 -6.191 1 86.94 400 LEU B C 1
ATOM 6501 O O . LEU B 1 400 ? -17.203 -8.75 -7.18 1 86.94 400 LEU B O 1
ATOM 6505 N N . THR B 1 401 ? -15.594 -9.922 -6.141 1 91.44 401 THR B N 1
ATOM 6506 C CA . THR B 1 401 ? -15.32 -10.734 -7.32 1 91.44 401 THR B CA 1
ATOM 6507 C C . THR B 1 401 ? -16.531 -11.602 -7.668 1 91.44 401 THR B C 1
ATOM 6509 O O . THR B 1 401 ? -16.922 -11.688 -8.828 1 91.44 401 THR B O 1
ATOM 6512 N N . PHE B 1 402 ? -17.078 -12.18 -6.664 1 94.12 402 PHE B N 1
ATOM 6513 C CA . PHE B 1 402 ? -18.203 -13.109 -6.84 1 94.12 402 PHE B CA 1
ATOM 6514 C C . PHE B 1 402 ? -19.391 -12.414 -7.477 1 94.12 402 PHE B C 1
ATOM 6516 O O . PHE B 1 402 ? -20.062 -12.984 -8.336 1 94.12 402 PHE B O 1
ATOM 6523 N N . LYS B 1 403 ? -19.641 -11.227 -7.074 1 90.5 403 LYS B N 1
ATOM 6524 C CA . LYS B 1 403 ? -20.734 -10.445 -7.621 1 90.5 403 LYS B CA 1
ATOM 6525 C C . LYS B 1 403 ? -20.562 -10.211 -9.117 1 90.5 403 LYS B C 1
ATOM 6527 O O . LYS B 1 403 ? -21.547 -10.102 -9.859 1 90.5 403 LYS B O 1
ATOM 6532 N N . GLU B 1 404 ? -19.344 -10.156 -9.484 1 92.81 404 GLU B N 1
ATOM 6533 C CA . GLU B 1 404 ? -19.047 -9.82 -10.875 1 92.81 404 GLU B CA 1
ATOM 6534 C C . GLU B 1 404 ? -18.859 -11.078 -11.719 1 92.81 404 GLU B C 1
ATOM 6536 O O . GLU B 1 404 ? -18.625 -11 -12.93 1 92.81 404 GLU B O 1
ATOM 6541 N N . LEU B 1 405 ? -19.031 -12.07 -10.875 1 93.31 405 LEU B N 1
ATOM 6542 C CA . LEU B 1 405 ? -19.062 -13.328 -11.609 1 93.31 405 LEU B CA 1
ATOM 6543 C C . LEU B 1 405 ? -20.453 -13.625 -12.141 1 93.31 405 LEU B C 1
ATOM 6545 O O . LEU B 1 405 ? -21.438 -13.031 -11.68 1 93.31 405 LEU B O 1
ATOM 6549 N N . GLY B 1 406 ? -20.688 -14.242 -13.281 1 89.56 406 GLY B N 1
ATOM 6550 C CA . GLY B 1 406 ? -21.953 -14.57 -13.898 1 89.56 406 GLY B CA 1
ATOM 6551 C C . GLY B 1 406 ? -22.906 -15.32 -12.977 1 89.56 406 GLY B C 1
ATOM 6552 O O . GLY B 1 406 ? -22.656 -15.414 -11.773 1 89.56 406 GLY B O 1
ATOM 6553 N N . PRO B 1 407 ? -24.016 -15.711 -13.367 1 92.81 407 PRO B N 1
ATOM 6554 C CA . PRO B 1 407 ? -25 -16.453 -12.57 1 92.81 407 PRO B CA 1
ATOM 6555 C C . PRO B 1 407 ? -24.438 -17.75 -12 1 92.81 407 PRO B C 1
ATOM 6557 O O . PRO B 1 407 ? -23.375 -18.219 -12.445 1 92.81 407 PRO B O 1
ATOM 6560 N N . LEU B 1 408 ? -25.062 -18.328 -11.062 1 92.31 408 LEU B N 1
ATOM 6561 C CA . LEU B 1 408 ? -24.594 -19.484 -10.305 1 92.31 408 LEU B CA 1
ATOM 6562 C C . LEU B 1 408 ? -24.312 -20.656 -11.227 1 92.31 408 LEU B C 1
ATOM 6564 O O . LEU B 1 408 ? -23.375 -21.438 -10.992 1 92.31 408 LEU B O 1
ATOM 6568 N N . ASP B 1 409 ? -25.062 -20.781 -12.25 1 92 409 ASP B N 1
ATOM 6569 C CA . ASP B 1 409 ? -24.938 -21.938 -13.125 1 92 409 ASP B CA 1
ATOM 6570 C C . ASP B 1 409 ? -23.703 -21.828 -14.023 1 92 409 ASP B C 1
ATOM 6572 O O . ASP B 1 409 ? -23.312 -22.812 -14.656 1 92 409 ASP B O 1
ATOM 6576 N N . THR B 1 410 ? -23.078 -20.688 -14.023 1 94.06 410 THR B N 1
ATOM 6577 C CA . THR B 1 410 ? -21.875 -20.516 -14.844 1 94.06 410 THR B CA 1
ATOM 6578 C C . THR B 1 410 ? -20.625 -20.625 -13.984 1 94.06 410 THR B C 1
ATOM 6580 O O . THR B 1 410 ? -19.5 -20.625 -14.508 1 94.06 410 THR B O 1
ATOM 6583 N N . LEU B 1 411 ? -20.797 -20.703 -12.672 1 94.88 411 LEU B N 1
ATOM 6584 C CA . LEU B 1 411 ? -19.641 -20.891 -11.805 1 94.88 411 LEU B CA 1
ATOM 6585 C C . LEU B 1 411 ? -19.031 -22.266 -11.984 1 94.88 411 LEU B C 1
ATOM 6587 O O . LEU B 1 411 ? -19.719 -23.219 -12.383 1 94.88 411 LEU B O 1
ATOM 6591 N N . PRO B 1 412 ? -17.75 -22.359 -11.773 1 96.12 412 PRO B N 1
ATOM 6592 C CA . PRO B 1 412 ? -17.172 -23.703 -11.805 1 96.12 412 PRO B CA 1
ATOM 6593 C C . PRO B 1 412 ? -17.922 -24.703 -10.922 1 96.12 412 PRO B C 1
ATOM 6595 O O . PRO B 1 412 ? -18.266 -24.375 -9.781 1 96.12 412 PRO B O 1
ATOM 6598 N N . PRO B 1 413 ? -18.188 -25.844 -11.398 1 96.5 413 PRO B N 1
ATOM 6599 C CA . PRO B 1 413 ? -19.047 -26.797 -10.695 1 96.5 413 PRO B CA 1
ATOM 6600 C C . PRO B 1 413 ? -18.578 -27.094 -9.273 1 96.5 413 PRO B C 1
ATOM 6602 O O . PRO B 1 413 ? -19.391 -27.234 -8.359 1 96.5 413 PRO B O 1
ATOM 6605 N N . TYR B 1 414 ? -17.281 -27.203 -9.07 1 97.31 414 TYR B N 1
ATOM 6606 C CA . TYR B 1 414 ? -16.781 -27.562 -7.746 1 97.31 414 TYR B CA 1
ATOM 6607 C C . TYR B 1 414 ? -17.016 -26.438 -6.746 1 97.31 414 TYR B C 1
ATOM 6609 O O . TYR B 1 414 ? -17.172 -26.688 -5.551 1 97.31 414 TYR B O 1
ATOM 6617 N N . VAL B 1 415 ? -17.031 -25.203 -7.164 1 96.88 415 VAL B N 1
ATOM 6618 C CA . VAL B 1 415 ? -17.312 -24.062 -6.301 1 96.88 415 VAL B CA 1
ATOM 6619 C C . VAL B 1 415 ? -18.781 -24.078 -5.867 1 96.88 415 VAL B C 1
ATOM 6621 O O . VAL B 1 415 ? -19.094 -23.875 -4.691 1 96.88 415 VAL B O 1
ATOM 6624 N N . ARG B 1 416 ? -19.625 -24.328 -6.848 1 95.69 416 ARG B N 1
ATOM 6625 C CA . ARG B 1 416 ? -21.047 -24.406 -6.551 1 95.69 416 ARG B CA 1
ATOM 6626 C C . ARG B 1 416 ? -21.344 -25.547 -5.578 1 95.69 416 ARG B C 1
ATOM 6628 O O . ARG B 1 416 ? -22.094 -25.375 -4.621 1 95.69 416 ARG B O 1
ATOM 6635 N N . ALA B 1 417 ? -20.703 -26.641 -5.883 1 96.12 417 ALA B N 1
ATOM 6636 C CA . ALA B 1 417 ? -20.938 -27.812 -5.055 1 96.12 417 ALA B CA 1
ATOM 6637 C C . ALA B 1 417 ? -20.484 -27.562 -3.617 1 96.12 417 ALA B C 1
ATOM 6639 O O . ALA B 1 417 ? -21.219 -27.891 -2.674 1 96.12 417 ALA B O 1
ATOM 6640 N N . GLU B 1 418 ? -19.328 -27.062 -3.436 1 95.94 418 GLU B N 1
ATOM 6641 C CA . GLU B 1 418 ? -18.812 -26.781 -2.096 1 95.94 418 GLU B CA 1
ATOM 6642 C C . GLU B 1 418 ? -19.641 -25.719 -1.392 1 95.94 418 GLU B C 1
ATOM 6644 O O . GLU B 1 418 ? -19.891 -25.812 -0.188 1 95.94 418 GLU B O 1
ATOM 6649 N N . GLY B 1 419 ? -20.031 -24.672 -2.113 1 94.94 419 GLY B N 1
ATOM 6650 C CA . GLY B 1 419 ? -20.906 -23.672 -1.542 1 94.94 419 GLY B CA 1
ATOM 6651 C C . GLY B 1 419 ? -22.219 -24.234 -1.023 1 94.94 419 GLY B C 1
ATOM 6652 O O . GLY B 1 419 ? -22.641 -23.922 0.088 1 94.94 419 GLY B O 1
ATOM 6653 N N . GLN B 1 420 ? -22.797 -25.109 -1.817 1 93.88 420 GLN B N 1
ATOM 6654 C CA . GLN B 1 420 ? -24.047 -25.75 -1.426 1 93.88 420 GLN B CA 1
ATOM 6655 C C . GLN B 1 420 ? -23.859 -26.609 -0.184 1 93.88 420 GLN B C 1
ATOM 6657 O O . GLN B 1 420 ? -24.719 -26.625 0.704 1 93.88 420 GLN B O 1
ATOM 6662 N N . ARG B 1 421 ? -22.812 -27.312 -0.19 1 94.31 421 ARG B N 1
ATOM 6663 C CA . ARG B 1 421 ? -22.516 -28.141 0.965 1 94.31 421 ARG B CA 1
ATOM 6664 C C . ARG B 1 421 ? -22.406 -27.312 2.236 1 94.31 421 ARG B C 1
ATOM 6666 O O . ARG B 1 421 ? -22.969 -27.672 3.273 1 94.31 421 ARG B O 1
ATOM 6673 N N . ARG B 1 422 ? -21.688 -26.188 2.154 1 93.81 422 ARG B N 1
ATOM 6674 C CA . ARG B 1 422 ? -21.5 -25.312 3.314 1 93.81 422 ARG B CA 1
ATOM 6675 C C . ARG B 1 422 ? -22.812 -24.703 3.758 1 93.81 422 ARG B C 1
ATOM 6677 O O . ARG B 1 422 ? -23.078 -24.562 4.957 1 93.81 422 ARG B O 1
ATOM 6684 N N . ILE B 1 423 ? -23.625 -24.312 2.816 1 91.88 423 ILE B N 1
ATOM 6685 C CA . ILE B 1 423 ? -24.922 -23.703 3.113 1 91.88 423 ILE B CA 1
ATOM 6686 C C . ILE B 1 423 ? -25.812 -24.719 3.838 1 91.88 423 ILE B C 1
ATOM 6688 O O . ILE B 1 423 ? -26.438 -24.391 4.848 1 91.88 423 ILE B O 1
ATOM 6692 N N . ARG B 1 424 ? -25.844 -25.906 3.352 1 91.62 424 ARG B N 1
ATOM 6693 C CA . ARG B 1 424 ? -26.656 -26.969 3.961 1 91.62 424 ARG B CA 1
ATOM 6694 C C . ARG B 1 424 ? -26.172 -27.266 5.375 1 91.62 424 ARG B C 1
ATOM 6696 O O . ARG B 1 424 ? -26.984 -27.484 6.277 1 91.62 424 ARG B O 1
ATOM 6703 N N . ARG B 1 425 ? -24.938 -27.359 5.508 1 89.38 425 ARG B N 1
ATOM 6704 C CA . ARG B 1 425 ? -24.359 -27.609 6.824 1 89.38 425 ARG B CA 1
ATOM 6705 C C . ARG B 1 425 ? -24.75 -26.516 7.812 1 89.38 425 ARG B C 1
ATOM 6707 O O . ARG B 1 425 ? -25.078 -26.797 8.969 1 89.38 425 ARG B O 1
ATOM 6714 N N . ALA B 1 426 ? -24.672 -25.281 7.398 1 86.25 426 ALA B N 1
ATOM 6715 C CA . ALA B 1 426 ? -25.031 -24.156 8.25 1 86.25 426 ALA B CA 1
ATOM 6716 C C . ALA B 1 426 ? -26.5 -24.219 8.648 1 86.25 426 ALA B C 1
ATOM 6718 O O . ALA B 1 426 ? -26.859 -23.891 9.781 1 86.25 426 ALA B O 1
ATOM 6719 N N . GLU B 1 427 ? -27.312 -24.594 7.719 1 86.25 427 GLU B N 1
ATOM 6720 C CA . GLU B 1 427 ? -28.75 -24.734 7.988 1 86.25 427 GLU B CA 1
ATOM 6721 C C . GLU B 1 427 ? -29.016 -25.844 9 1 86.25 427 GLU B C 1
ATOM 6723 O O . GLU B 1 427 ? -29.875 -25.688 9.875 1 86.25 427 GLU B O 1
ATOM 6728 N N . MET B 1 428 ? -28.344 -26.875 8.859 1 87.81 428 MET B N 1
ATOM 6729 C CA . MET B 1 428 ? -28.5 -28 9.766 1 87.81 428 MET B CA 1
ATOM 6730 C C . MET B 1 428 ? -28.062 -27.625 11.18 1 87.81 428 MET B C 1
ATOM 6732 O O . MET B 1 428 ? -28.703 -28 12.156 1 87.81 428 MET B O 1
ATOM 6736 N N . GLU B 1 429 ? -26.984 -26.953 11.258 1 84.31 429 GLU B N 1
ATOM 6737 C CA . GLU B 1 429 ? -26.5 -26.516 12.562 1 84.31 429 GLU B CA 1
ATOM 6738 C C . GLU B 1 429 ? -27.469 -25.547 13.227 1 84.31 429 GLU B C 1
ATOM 6740 O O . GLU B 1 429 ? -27.672 -25.594 14.438 1 84.31 429 GLU B O 1
ATOM 6745 N N . GLN B 1 430 ? -28.062 -24.656 12.508 1 83.19 430 GLN B N 1
ATOM 6746 C CA . GLN B 1 430 ? -29.047 -23.719 13.031 1 83.19 430 GLN B CA 1
ATOM 6747 C C . GLN B 1 430 ? -30.297 -24.438 13.516 1 83.19 430 GLN B C 1
ATOM 6749 O O . GLN B 1 430 ? -30.891 -24.062 14.531 1 83.19 430 GLN B O 1
ATOM 6754 N N . ASN B 1 431 ? -30.688 -25.406 12.766 1 84.69 431 ASN B N 1
ATOM 6755 C CA . ASN B 1 431 ? -31.859 -26.188 13.141 1 84.69 431 ASN B CA 1
ATOM 6756 C C . ASN B 1 431 ? -31.609 -26.984 14.414 1 84.69 431 ASN B C 1
ATOM 6758 O O . ASN B 1 431 ? -32.5 -27.125 15.25 1 84.69 431 ASN B O 1
ATOM 6762 N N . GLN B 1 432 ? -30.469 -27.484 14.547 1 83.38 432 GLN B N 1
ATOM 6763 C CA . GLN B 1 432 ? -30.125 -28.234 15.758 1 83.38 432 GLN B CA 1
ATOM 6764 C C . GLN B 1 432 ? -30.094 -27.312 16.969 1 83.38 432 GLN B C 1
ATOM 6766 O O . GLN B 1 432 ? -30.562 -27.688 18.047 1 83.38 432 GLN B O 1
ATOM 6771 N N . GLU B 1 433 ? -29.562 -26.141 16.812 1 79.94 433 GLU B N 1
ATOM 6772 C CA . GLU B 1 433 ? -29.516 -25.172 17.891 1 79.94 433 GLU B CA 1
ATOM 6773 C C . GLU B 1 433 ? -30.922 -24.719 18.297 1 79.94 433 GLU B C 1
ATOM 6775 O O . GLU B 1 433 ? -31.219 -24.562 19.484 1 79.94 433 GLU B O 1
ATOM 6780 N N . ASN B 1 434 ? -31.766 -24.578 17.328 1 79.75 434 ASN B N 1
ATOM 6781 C CA . ASN B 1 434 ? -33.156 -24.203 17.594 1 79.75 434 ASN B CA 1
ATOM 6782 C C . ASN B 1 434 ? -33.906 -25.328 18.297 1 79.75 434 ASN B C 1
ATOM 6784 O O . ASN B 1 434 ? -34.75 -25.062 19.172 1 79.75 434 ASN B O 1
ATOM 6788 N N . GLN B 1 435 ? -33.688 -26.453 17.953 1 79 435 GLN B N 1
ATOM 6789 C CA . GLN B 1 435 ? -34.312 -27.578 18.594 1 79 435 GLN B CA 1
ATOM 6790 C C . GLN B 1 435 ? -33.875 -27.734 20.047 1 79 435 GLN B C 1
ATOM 6792 O O . GLN B 1 435 ? -34.656 -28.016 20.938 1 79 435 GLN B O 1
ATOM 6797 N N . GLU B 1 436 ? -32.594 -27.5 20.219 1 81.38 436 GLU B N 1
ATOM 6798 C CA . GLU B 1 436 ? -32.062 -27.594 21.562 1 81.38 436 GLU B CA 1
ATOM 6799 C C . GLU B 1 436 ? -32.594 -26.453 22.438 1 81.38 436 GLU B C 1
ATOM 6801 O O . GLU B 1 436 ? -32.844 -26.641 23.625 1 81.38 436 GLU B O 1
ATOM 6806 N N . SER B 1 437 ? -32.75 -25.297 21.922 1 79.81 437 SER B N 1
ATOM 6807 C CA . SER B 1 437 ? -33.312 -24.156 22.641 1 79.81 437 SER B CA 1
ATOM 6808 C C . SER B 1 437 ? -34.781 -24.344 22.953 1 79.81 437 SER B C 1
ATOM 6810 O O . SER B 1 437 ? -35.281 -23.875 23.984 1 79.81 437 SER B O 1
ATOM 6812 N N . ASN B 1 438 ? -35.438 -25.047 22.078 1 76.44 438 ASN B N 1
ATOM 6813 C CA . ASN B 1 438 ? -36.844 -25.328 22.312 1 76.44 438 ASN B CA 1
ATOM 6814 C C . ASN B 1 438 ? -37.031 -26.438 23.344 1 76.44 438 ASN B C 1
ATOM 6816 O O . ASN B 1 438 ? -38.062 -26.5 24.031 1 76.44 438 ASN B O 1
ATOM 6820 N N . GLU B 1 439 ? -36.062 -27.203 23.422 1 72.44 439 GLU B N 1
ATOM 6821 C CA . GLU B 1 439 ? -36.156 -28.281 24.406 1 72.44 439 GLU B CA 1
ATOM 6822 C C . GLU B 1 439 ? -35.656 -27.828 25.781 1 72.44 439 GLU B C 1
ATOM 6824 O O . GLU B 1 439 ? -35.969 -28.453 26.797 1 72.44 439 GLU B O 1
ATOM 6829 N N . SER B 1 440 ? -34.969 -26.734 25.891 1 63.12 440 SER B N 1
ATOM 6830 C CA . SER B 1 440 ? -34.594 -26.188 27.188 1 63.12 440 SER B CA 1
ATOM 6831 C C . SER B 1 440 ? -35.594 -25.172 27.688 1 63.12 440 SER B C 1
ATOM 6833 O O . SER B 1 440 ? -35.969 -24.25 26.953 1 63.12 440 SER B O 1
#

InterPro domains:
  IPR014729 Rossmann-like alpha/beta/alpha sandwich fold [G3DSA:3.40.50.620] (1-369)
  IPR019407 Cytoplasmic tRNA 2-thiolation protein 2 [MF_03054] (2-406)
  IPR019407 Cytoplasmic tRNA 2-thiolation protein 2 [PF10288] (310-369)
  IPR019407 Cytoplasmic tRNA 2-thiolation protein 2 [PTHR20882] (1-431)

pLDDT: mean 83.89, std 18.63, range [28.81, 98.75]

Organism: Serinus canaria (NCBI:txid9135)

Solvent-accessible surface area (backbone atoms only — not comparable to full-atom values): 48004 Å² total; per-residue (Å²): 87,92,75,76,72,60,64,72,68,39,68,82,40,70,86,50,37,26,18,69,68,58,40,50,52,48,56,52,48,52,45,50,47,49,50,62,73,65,57,79,76,54,66,68,38,33,33,32,35,47,38,79,34,37,66,46,20,37,51,47,52,51,52,51,54,54,30,54,34,85,84,32,90,81,52,55,53,53,41,67,30,36,35,32,72,47,55,37,73,62,29,71,42,50,74,67,54,38,50,50,52,49,50,55,49,50,52,57,48,55,70,68,70,47,56,70,44,84,44,52,56,57,56,46,56,68,43,62,44,63,75,65,40,59,40,72,49,79,59,72,83,83,58,65,52,64,69,49,45,47,52,52,48,51,50,49,50,51,52,37,62,72,45,80,58,63,67,81,64,79,63,69,68,76,55,76,60,68,69,86,84,61,66,94,56,80,56,69,67,51,49,50,52,47,48,47,32,51,66,40,23,75,42,52,44,31,36,52,51,48,49,54,48,44,52,49,51,44,52,52,48,49,25,59,77,70,62,22,45,31,33,38,40,31,47,24,23,47,52,37,25,39,47,45,55,35,38,25,44,49,44,33,46,54,34,41,21,42,75,55,38,54,54,32,55,70,43,39,39,40,32,38,33,31,69,35,43,85,35,42,61,64,58,45,50,50,48,30,62,75,66,64,55,76,64,48,89,74,74,61,73,66,77,64,89,91,56,65,80,22,58,63,55,52,42,41,54,48,52,55,52,45,25,73,79,37,78,54,21,47,61,26,43,37,54,40,47,69,71,46,61,49,66,64,28,56,47,92,46,77,89,33,26,10,62,83,82,42,33,21,49,68,63,73,62,46,81,72,50,72,61,44,68,72,62,65,72,64,73,78,60,94,88,67,91,52,72,61,72,50,49,84,42,35,24,71,35,51,40,57,39,53,67,31,35,40,60,72,88,45,46,51,52,26,58,51,50,41,50,51,52,53,49,51,50,53,52,50,52,51,51,51,52,49,51,52,60,72,72,101,84,92,74,77,71,59,64,71,69,40,68,84,40,70,86,49,38,27,18,69,69,57,40,49,53,49,56,53,47,52,46,52,47,48,51,63,74,65,58,79,78,52,68,69,37,34,33,33,35,46,38,78,35,37,66,46,21,37,52,48,52,51,51,52,51,55,31,54,33,84,84,34,90,80,52,54,51,55,41,66,30,37,36,34,72,47,54,38,71,61,30,72,41,49,74,66,55,39,50,51,52,49,52,54,48,48,52,56,49,55,70,68,71,48,57,69,44,83,45,52,55,56,56,44,55,68,43,61,43,63,76,64,43,60,40,72,50,80,60,71,83,83,56,64,52,63,67,52,45,46,52,52,47,51,50,51,50,51,52,39,61,71,46,79,57,64,66,79,64,80,64,69,69,77,54,75,59,68,69,86,84,62,66,96,56,79,56,68,67,51,48,50,52,49,48,48,32,51,66,40,23,75,41,52,44,30,36,51,52,48,51,54,49,43,53,49,51,46,52,51,48,50,27,59,76,71,62,22,45,31,35,37,41,31,47,24,23,46,52,35,27,38,48,46,55,35,37,26,44,51,43,34,45,55,34,41,19,42,76,55,39,55,54,32,56,69,44,39,39,41,33,37,33,31,65,35,42,85,36,41,61,66,59,47,51,52,49,32,63,76,65,65,54,75,65,48,89,74,74,61,73,66,77,63,88,92,56,66,80,24,59,63,54,52,40,40,53,49,52,57,54,44,25,74,80,36,76,54,21,49,61,27,43,39,54,42,47,68,71,46,61,50,65,64,26,54,48,92,44,78,87,32,28,10,62,83,80,44,33,22,47,68,61,75,61,45,81,73,49,73,59,43,67,73,61,67,71,64,73,79,61,94,88,65,90,50,72,62,72,51,49,85,41,35,23,72,34,52,41,59,39,52,68,30,35,41,61,72,88,44,46,52,52,27,58,50,50,41,50,50,51,52,51,52,50,52,52,51,52,52,50,51,51,50,50,52,55,71,71,96

Foldseek 3Di:
DVVVPADFDDPPDVPDGDHLVRLVVVLLVLLVVLCVVVLPDAAAFEEEEEAALDLLSLLVLVSLLVQCDPPHPNHDRYAYEYEYEQEVLQLPDDPVRSVVLVVVVVVLRVVSVHQYYYHYLLCLLVDALCLLPADAAPPPPDDDDRVVRVVVVVVVVVVCVVVPNPPPPPPPSVPVPPDPPPPPDDDPVSSVLLNLQLVQQQAPQLSVLQSVLSVVSVSVVVCVVVVHQEYEYRQALLRLLLVLVLCVVLPNPLQNCQSRPQWHCLNNRYIYGYSRSDHDPVSSVVSCVSVVRGGDDDGDRDDDPPHDDHSSVVSSVVQVVVCVVVVCRSVVSSVVSNPHDNVQQDAPDQQQAALRPGTGAPCPVVVPPPPVPPPPPPPPDDPDDDLNLQQSNHHRSVNVSSVSGGDLVSPSPSSSVSSVVSSVVVVVVVVVVVVVVVVD/DVVVPADQDDPPDVPDGDHLVRLVVVLLVLLVVLCVVVLPDAAAFEEEEEAALDLLSLLVLVSLLVQCDPPHPNHDRYAYEYEYEQEQLLLPDDPVRSVVLVVVVVVLRVVSVHHYYYHYLLCLLVDALCLLPADAAPPPPDDDDRVVRVVVVVVVVVVCVVVPNPPPPPPPSVPCVPDPPPPPDDDPVSSVLLNLQLVQQQAPQLSVLQSVLSVVSVSVVVCVVVVHQEYEYRQALLRLLLVLVLCVVLPNPLQSCQSRPQWHCLNNRYIYGYSRSDHDPVSSVVSCVSVVRGGDDDGDRDDDPPHDDHSSVVSSVVQVVVCVVVVCRSVVSSVVSNPHDNVQQDAPDQQQAALRPGTGQNCPVVVPPPPVPPPPPPPPDDPDDDLNLQQSNHHRSVNVSSVSGGDLVSPSPSSSVSSVVSSVVVVVVVVVVVVVVVVD

Secondary structure (DSSP, 8-state):
-TTSSS---EESSTT-EEPHHHHHHHHHHHHHHHHHHH--PPTT-EEEEE--SSHHHHHHHHHHHHHHSTT-TT---SEEEEEEEE-GGGGT--HHHHHHHHHHHHHHHHHHTS-EEEEEGGGGGG--GGGGS--------S---HHHHHHHHHHHHHHHHHS----------------TTS-SS--HHHHHHHHHHHHH-SSHHHHHHHHHHHHHHHHHHHHHHHT-SEEE----HHHHHHHHHHHHHTT-GGGHHHHHSSEE-TTSSSEEE-GGGGS-HHHHHHHHHHTT------PPPP--TTPPPPHHHHHHHHHHHHHHHSTTHHHHHHHHHHTS-SGGG--SSGGGB-TTT-SB---GGGGTS------------SSS--GGGGGGGS-HHHHHHHHTS--GGGS-HHHHHHHHHHHHHHHHHHHHHHHHHHH-/-TTSSSPP-EESSTT-EEPHHHHHHHHHHHHHHHHHHH--PPTT-EEEEE--SSHHHHHHHHHHHHHHSTT-TT---SEEEEEEEE-GGGGT--HHHHHHHHHHHHHHHHHHTS-EEEEEGGGGGG--GGGGS-------TT---HHHHHHHHHHHHHHHHHS----------------TT--SS--HHHHHHHHHHHHH-SSHHHHHHHHHHHHHHHHHHHHHHHT-SEEE----HHHHHHHHHHHHHTT-GGGHHHHHSSEE-TTSSSEEE-GGGGS-HHHHHHHHHHTT------PPPP--TTPPPPHHHHHHHHHHHHHHHSTTHHHHHHHHHHTS-SGGG--SSGGGB-TTT-SB---GGGGTS------------SSS--GGGGGGGS-HHHHHHHHTS--GGGS-HHHHHHHHHHHHHHHHHHHHHHHHHHH-